Protein AF-0000000077148070 (afdb_homodimer)

pLDDT: mean 95.75, std 4.53, range [65.75, 98.94]

Foldseek 3Di:
DKKKFKFKFWLFADAQFAFPAADAPGRQHAEPDTWIKMKMWIDDPHAIAIEIEGLHLFFALVLLLLLLVLLCVLLVHDSLRYKYFYLNARQAGDCDDDPPSNVVSSVVNSVRNSVRSVNRSVGMAFKWKWKDKDFFDFKFFQFDADPVGATEGHGDRPDDDPRMKMKMWMAGPVVRATAEMEIEGAARQPQDDRVDSHRDSFLQRLLQVVQCVVRVYGYGYGYFQHLRIHTPHHDDPVSSVVSSCRNNVVVVVGVVVIDIDGWDDWDKGKDKDKWKFQWLDDLVVLVVLQVVLCVPPVDHQVLLNVVSVVCVVVVNTIDIDIKMWMWTDTPQAIEIETQEREHNVLQVVLCVVVVGSRYTYHHSMSGHQAYAYALVNCSNDYCRARPTLSRCCSPRVSSGGTDNCVSVVSSVVVVVVCVVSVD/DKKKFKFKFWLFADAQFAFPAADAPGRQHAEPDTWIKMKMWIDDPHAIAIEIEGLHLFFALVLLLLLLVLLCVLLVHDSLRYKYFYLNARQAGDQDDDPPSNVVSSVVNSVRNSVRSVNRSVGMAFKWKWKWKDFFDFKFFQFDADPVGATEGHGDRPDDAPRMKMKMWMAGPVVRATAEMEIEGAARQPQDDRVDSHRDSFLQRLLQVVQCVVRVYGYGYGYFQHLRIHTPHHDDPVSSVVSSCRNNVVVVVGVVVIDIDGWDDWDKGKDKDKWKFQWLDDLVVLVVLQVVLCVPPVDHQVLLNVVSVVCVVVVNTIDIDIKMWMWTDTPQAIEIETQEREHNVLQVLLCVVVVGSRYTYHHSMSGHQAYAYALVNCSNDYCRARNTLSRCCSPRVSSGGTDNCVSVVSSVVVVVVCVVSVD

Structure (mmCIF, N/CA/C/O backbone):
data_AF-0000000077148070-model_v1
#
loop_
_entity.id
_entity.type
_entity.pdbx_description
1 polymer 'Neutral/alkaline non-lysosomal ceramidase N-terminal domain-containing protein'
#
loop_
_atom_site.group_PDB
_atom_site.id
_atom_site.type_symbol
_atom_site.label_atom_id
_atom_site.label_alt_id
_atom_site.label_comp_id
_atom_site.label_asym_id
_atom_site.label_entity_id
_atom_site.label_seq_id
_atom_site.pdbx_PDB_ins_code
_atom_site.Cartn_x
_atom_site.Cartn_y
_atom_site.Cartn_z
_atom_site.occupancy
_atom_site.B_iso_or_equiv
_atom_site.auth_seq_id
_atom_site.auth_comp_id
_atom_site.auth_asym_id
_atom_site.auth_atom_id
_atom_site.pdbx_PDB_model_num
ATOM 1 N N . MET A 1 1 ? -26.312 -20.531 0.513 1 90.06 1 MET A N 1
ATOM 2 C CA . MET A 1 1 ? -25.516 -19.656 1.367 1 90.06 1 MET A CA 1
ATOM 3 C C . MET A 1 1 ? -24.047 -19.656 0.928 1 90.06 1 MET A C 1
ATOM 5 O O . MET A 1 1 ? -23.547 -20.656 0.43 1 90.06 1 MET A O 1
ATOM 9 N N . SER A 1 2 ? -23.406 -18.531 0.915 1 96.06 2 SER A N 1
ATOM 10 C CA . SER A 1 2 ? -22.016 -18.344 0.545 1 96.06 2 SER A CA 1
ATOM 11 C C . SER A 1 2 ? -21.094 -18.516 1.754 1 96.06 2 SER A C 1
ATOM 13 O O . SER A 1 2 ? -21.219 -17.781 2.736 1 96.06 2 SER A O 1
ATOM 15 N N . LYS A 1 3 ? -20.234 -19.484 1.718 1 98 3 LYS A N 1
ATOM 16 C CA . LYS A 1 3 ? -19.328 -19.719 2.832 1 98 3 LYS A CA 1
ATOM 17 C C . LYS A 1 3 ? -17.891 -19.844 2.344 1 98 3 LYS A C 1
ATOM 19 O O . LYS A 1 3 ? -17.641 -20.188 1.182 1 98 3 LYS A O 1
ATOM 24 N N . VAL A 1 4 ? -16.984 -19.578 3.234 1 98.69 4 VAL A N 1
ATOM 25 C CA . VAL A 1 4 ? -15.562 -19.797 2.975 1 98.69 4 VAL A CA 1
ATOM 26 C C . VAL A 1 4 ? -14.875 -20.297 4.242 1 98.69 4 VAL A C 1
ATOM 28 O O . VAL A 1 4 ? -15.266 -19.938 5.355 1 98.69 4 VAL A O 1
ATOM 31 N N . GLY A 1 5 ? -14.039 -21.219 4.098 1 98.69 5 GLY A N 1
ATOM 32 C CA . GLY A 1 5 ? -13.102 -21.656 5.125 1 98.69 5 GLY A CA 1
ATOM 33 C C . GLY A 1 5 ? -11.656 -21.578 4.68 1 98.69 5 GLY A C 1
ATOM 34 O O . GLY A 1 5 ? -11.336 -21.891 3.527 1 98.69 5 GLY A O 1
ATOM 35 N N . ILE A 1 6 ? -10.844 -21.125 5.582 1 98.81 6 ILE A N 1
ATOM 36 C CA . ILE A 1 6 ? -9.445 -20.906 5.219 1 98.81 6 ILE A CA 1
ATOM 37 C C . ILE A 1 6 ? -8.531 -21.5 6.289 1 98.81 6 ILE A C 1
ATOM 39 O O . ILE A 1 6 ? -8.828 -21.422 7.48 1 98.81 6 ILE A O 1
ATOM 43 N N . CYS A 1 7 ? -7.477 -22.078 5.863 1 98.81 7 CYS A N 1
ATOM 44 C CA . CYS A 1 7 ? -6.469 -22.609 6.777 1 98.81 7 CYS A CA 1
ATOM 45 C C . CYS A 1 7 ? -5.066 -22.422 6.207 1 98.81 7 CYS A C 1
ATOM 47 O O . CYS A 1 7 ? -4.816 -22.766 5.051 1 98.81 7 CYS A O 1
ATOM 49 N N . LYS A 1 8 ? -4.25 -21.844 6.938 1 98.5 8 LYS A N 1
ATOM 50 C CA . LYS A 1 8 ? -2.832 -21.672 6.629 1 98.5 8 LYS A CA 1
ATOM 51 C C . LYS A 1 8 ? -1.978 -22.656 7.41 1 98.5 8 LYS A C 1
ATOM 53 O O . LYS A 1 8 ? -2.064 -22.734 8.641 1 98.5 8 LYS A O 1
ATOM 58 N N . VAL A 1 9 ? -1.118 -23.422 6.66 1 98.69 9 VAL A N 1
ATOM 59 C CA . VAL A 1 9 ? -0.33 -24.453 7.316 1 98.69 9 VAL A CA 1
ATOM 60 C C . VAL A 1 9 ? 1.155 -24.219 7.047 1 98.69 9 VAL A C 1
ATOM 62 O O . VAL A 1 9 ? 1.536 -23.812 5.945 1 98.69 9 VAL A O 1
ATOM 65 N N . ASP A 1 10 ? 1.962 -24.5 8.039 1 98.31 10 ASP A N 1
ATOM 66 C CA . ASP A 1 10 ? 3.414 -24.406 7.918 1 98.31 10 ASP A CA 1
ATOM 67 C C . ASP A 1 10 ? 3.984 -25.594 7.145 1 98.31 10 ASP A C 1
ATOM 69 O O . ASP A 1 10 ? 3.701 -26.75 7.473 1 98.31 10 ASP A O 1
ATOM 73 N N . ILE A 1 11 ? 4.719 -25.344 6.105 1 98.5 11 ILE A N 1
ATOM 74 C CA . ILE A 1 11 ? 5.344 -26.422 5.336 1 98.5 11 ILE A CA 1
ATOM 75 C C . ILE A 1 11 ? 6.852 -26.188 5.258 1 98.5 11 ILE A C 1
ATOM 77 O O . ILE A 1 11 ? 7.488 -26.547 4.27 1 98.5 11 ILE A O 1
ATOM 81 N N . THR A 1 12 ? 7.418 -25.531 6.195 1 98.06 12 THR A N 1
ATOM 82 C CA . THR A 1 12 ? 8.844 -25.219 6.254 1 98.06 12 THR A CA 1
ATOM 83 C C . THR A 1 12 ? 9.68 -26.5 6.258 1 98.06 12 THR A C 1
ATOM 85 O O . THR A 1 12 ? 9.414 -27.422 7.031 1 98.06 12 THR A O 1
ATOM 88 N N . PRO A 1 13 ? 10.617 -26.641 5.402 1 96.62 13 PRO A N 1
ATOM 89 C CA . PRO A 1 13 ? 11.43 -27.859 5.289 1 96.62 13 PRO A CA 1
ATOM 90 C C . PRO A 1 13 ? 12.5 -27.953 6.371 1 96.62 13 PRO A C 1
ATOM 92 O O . PRO A 1 13 ? 12.781 -26.969 7.059 1 96.62 13 PRO A O 1
ATOM 95 N N . PRO A 1 14 ? 12.992 -29.141 6.539 1 92.81 14 PRO A N 1
ATOM 96 C CA . PRO A 1 14 ? 14.148 -29.266 7.43 1 92.81 14 PRO A CA 1
ATOM 97 C C . PRO A 1 14 ? 15.414 -28.641 6.836 1 92.81 14 PRO A C 1
ATOM 99 O O . PRO A 1 14 ? 15.547 -28.547 5.613 1 92.81 14 PRO A O 1
ATOM 102 N N . VAL A 1 15 ? 16.312 -28.312 7.664 1 91.62 15 VAL A N 1
ATOM 103 C CA . VAL A 1 15 ? 17.609 -27.781 7.227 1 91.62 15 VAL A CA 1
ATOM 104 C C . VAL A 1 15 ? 18.391 -28.859 6.48 1 91.62 15 VAL A C 1
ATOM 106 O O . VAL A 1 15 ? 18.297 -30.047 6.82 1 91.62 15 VAL A O 1
ATOM 109 N N . GLY A 1 16 ? 19.109 -28.438 5.488 1 90.81 16 GLY A N 1
ATOM 110 C CA . GLY A 1 16 ? 19.953 -29.359 4.758 1 90.81 16 GLY A CA 1
ATOM 111 C C . GLY A 1 16 ? 19.359 -29.812 3.438 1 90.81 16 GLY A C 1
ATOM 112 O O . GLY A 1 16 ? 20.062 -30.328 2.57 1 90.81 16 GLY A O 1
ATOM 113 N N . ILE A 1 17 ? 18.062 -29.594 3.281 1 93.44 17 ILE A N 1
ATOM 114 C CA . ILE A 1 17 ? 17.422 -29.984 2.029 1 93.44 17 ILE A CA 1
ATOM 115 C C . ILE A 1 17 ? 17.875 -29.047 0.911 1 93.44 17 ILE A C 1
ATOM 117 O O . ILE A 1 17 ? 18.172 -27.875 1.155 1 93.44 17 ILE A O 1
ATOM 121 N N . ASP A 1 18 ? 17.938 -29.531 -0.267 1 91.69 18 ASP A N 1
ATOM 122 C CA . ASP A 1 18 ? 18.422 -28.75 -1.406 1 91.69 18 ASP A CA 1
ATOM 123 C C . ASP A 1 18 ? 17.344 -27.766 -1.88 1 91.69 18 ASP A C 1
ATOM 125 O O . ASP A 1 18 ? 16.156 -27.984 -1.68 1 91.69 18 ASP A O 1
ATOM 129 N N . PHE A 1 19 ? 17.922 -26.688 -2.492 1 90.31 19 PHE A N 1
ATOM 130 C CA . PHE A 1 19 ? 17.031 -25.781 -3.195 1 90.31 19 PHE A CA 1
ATOM 131 C C . PHE A 1 19 ? 16.578 -26.391 -4.523 1 90.31 19 PHE A C 1
ATOM 133 O O . PHE A 1 19 ? 17.266 -27.234 -5.086 1 90.31 19 PHE A O 1
ATOM 140 N N . VAL A 1 20 ? 15.508 -25.969 -4.996 1 82.19 20 VAL A N 1
ATOM 141 C CA . VAL A 1 20 ? 15.07 -26.359 -6.324 1 82.19 20 VAL A CA 1
ATOM 142 C C . VAL A 1 20 ? 15.453 -25.297 -7.348 1 82.19 20 VAL A C 1
ATOM 144 O O . VAL A 1 20 ? 15.734 -25.609 -8.508 1 82.19 20 VAL A O 1
ATOM 147 N N . GLY A 1 21 ? 15.453 -24 -6.941 1 78.38 21 GLY A N 1
ATOM 148 C CA . GLY A 1 21 ? 15.789 -22.938 -7.863 1 78.38 21 GLY A CA 1
ATOM 149 C C . GLY A 1 21 ? 17.25 -22.547 -7.832 1 78.38 21 GLY A C 1
ATOM 150 O O . GLY A 1 21 ? 17.844 -22.438 -6.758 1 78.38 21 GLY A O 1
ATOM 151 N N . TYR A 1 22 ? 17.859 -22.422 -8.984 1 77.38 22 TYR A N 1
ATOM 152 C CA . TYR A 1 22 ? 19.266 -22.031 -9.141 1 77.38 22 TYR A CA 1
ATOM 153 C C . TYR A 1 22 ? 20.188 -23.094 -8.539 1 77.38 22 TYR A C 1
ATOM 155 O O . TYR A 1 22 ? 19.797 -23.812 -7.617 1 77.38 22 TYR A O 1
ATOM 163 N N . HIS A 1 23 ? 21.25 -23.25 -9.094 1 76.31 23 HIS A N 1
ATOM 164 C CA . HIS A 1 23 ? 22.266 -24.078 -8.461 1 76.31 23 HIS A CA 1
ATOM 165 C C . HIS A 1 23 ? 22.891 -23.375 -7.266 1 76.31 23 HIS A C 1
ATOM 167 O O . HIS A 1 23 ? 23.375 -22.25 -7.391 1 76.31 23 HIS A O 1
ATOM 173 N N . ARG A 1 24 ? 22.734 -24.031 -6.117 1 82.56 24 ARG A N 1
ATOM 174 C CA . ARG A 1 24 ? 23.359 -23.531 -4.891 1 82.56 24 ARG A CA 1
ATOM 175 C C . ARG A 1 24 ? 24.266 -24.594 -4.285 1 82.56 24 ARG A C 1
ATOM 177 O O . ARG A 1 24 ? 23.906 -25.781 -4.223 1 82.56 24 ARG A O 1
ATOM 184 N N . GLU A 1 25 ? 25.406 -24.125 -3.951 1 79.44 25 GLU A N 1
ATOM 185 C CA . GLU A 1 25 ? 26.406 -25.062 -3.441 1 79.44 25 GLU A CA 1
ATOM 186 C C . GLU A 1 25 ? 25.938 -25.734 -2.156 1 79.44 25 GLU A C 1
ATOM 188 O O . GLU A 1 25 ? 26.172 -26.922 -1.952 1 79.44 25 GLU A O 1
ATOM 193 N N . THR A 1 26 ? 25.297 -24.875 -1.385 1 84.94 26 THR A N 1
ATOM 194 C CA . THR A 1 26 ? 24.828 -25.406 -0.109 1 84.94 26 THR A CA 1
ATOM 195 C C . THR A 1 26 ? 23.297 -25.484 -0.089 1 84.94 26 THR A C 1
ATOM 197 O O . THR A 1 26 ? 22.625 -24.688 -0.745 1 84.94 26 THR A O 1
ATOM 200 N N . GLY A 1 27 ? 22.734 -26.531 0.436 1 87.69 27 GLY A N 1
ATOM 201 C CA . GLY A 1 27 ? 21.297 -26.609 0.626 1 87.69 27 GLY A CA 1
ATOM 202 C C . GLY A 1 27 ? 20.766 -25.516 1.533 1 87.69 27 GLY A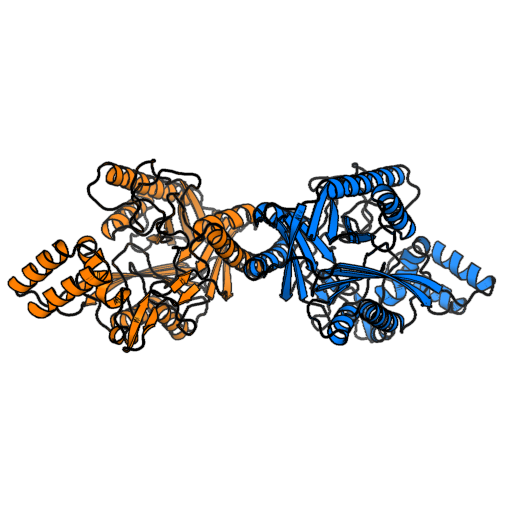 C 1
ATOM 203 O O . GLY A 1 27 ? 21.438 -24.516 1.791 1 87.69 27 GLY A O 1
ATOM 204 N N . ILE A 1 28 ? 19.562 -25.562 1.879 1 91.12 28 ILE A N 1
ATOM 205 C CA . ILE A 1 28 ? 18.922 -24.609 2.77 1 91.12 28 ILE A CA 1
ATOM 206 C C . ILE A 1 28 ? 19.516 -24.719 4.168 1 91.12 28 ILE A C 1
ATOM 208 O O . ILE A 1 28 ? 19.375 -25.734 4.84 1 91.12 28 ILE A O 1
ATOM 212 N N . ASN A 1 29 ? 20.219 -23.688 4.52 1 88.81 29 ASN A N 1
ATOM 213 C CA . ASN A 1 29 ? 20.922 -23.719 5.801 1 88.81 29 ASN A CA 1
ATOM 214 C C . ASN A 1 29 ? 20.438 -22.609 6.73 1 88.81 29 ASN A C 1
ATOM 216 O O . ASN A 1 29 ? 20.875 -22.531 7.879 1 88.81 29 ASN A O 1
ATOM 220 N N . ASN A 1 30 ? 19.594 -21.797 6.258 1 87.25 30 ASN A N 1
ATOM 221 C CA . ASN A 1 30 ? 19.016 -20.688 7.02 1 87.25 30 ASN A CA 1
ATOM 222 C C . ASN A 1 30 ? 17.5 -20.594 6.832 1 87.25 30 ASN A C 1
ATOM 224 O O . ASN A 1 30 ? 17.031 -20.344 5.727 1 87.25 30 ASN A O 1
ATOM 228 N N . VAL A 1 31 ? 16.781 -20.797 7.918 1 88.38 31 VAL A N 1
ATOM 229 C CA . VAL A 1 31 ? 15.32 -20.781 7.891 1 88.38 31 VAL A CA 1
ATOM 230 C C . VAL A 1 31 ? 14.812 -19.609 8.727 1 88.38 31 VAL A C 1
ATOM 232 O O . VAL A 1 31 ? 14.258 -19.812 9.812 1 88.38 31 VAL A O 1
ATOM 235 N N . GLU A 1 32 ? 15.031 -18.438 8.258 1 86.44 32 GLU A N 1
ATOM 236 C CA . GLU A 1 32 ? 14.531 -17.25 8.945 1 86.44 32 GLU A CA 1
ATOM 237 C C . GLU A 1 32 ? 13.094 -16.938 8.531 1 86.44 32 GLU A C 1
ATOM 239 O O . GLU A 1 32 ? 12.344 -16.344 9.305 1 86.44 32 GLU A O 1
ATOM 244 N N . GLU A 1 33 ? 12.789 -17.344 7.379 1 93.25 33 GLU A N 1
ATOM 245 C CA . GLU A 1 33 ? 11.438 -17.188 6.852 1 93.25 33 GLU A CA 1
ATOM 246 C C . GLU A 1 33 ? 10.742 -18.547 6.723 1 93.25 33 GLU A C 1
ATOM 248 O O . GLU A 1 33 ? 11.359 -19.516 6.289 1 93.25 33 GLU A O 1
ATOM 253 N N . ARG A 1 34 ? 9.57 -18.594 7.199 1 96.69 34 ARG A N 1
ATOM 254 C CA . ARG A 1 34 ? 8.781 -19.812 7.008 1 96.69 34 ARG A CA 1
ATOM 255 C C . ARG A 1 34 ? 7.973 -19.734 5.715 1 96.69 34 ARG A C 1
ATOM 257 O O . ARG A 1 34 ? 7.703 -18.656 5.203 1 96.69 34 ARG A O 1
ATOM 264 N N . ILE A 1 35 ? 7.691 -20.875 5.168 1 98.25 35 ILE A N 1
ATOM 265 C CA . ILE A 1 35 ? 6.855 -20.938 3.973 1 98.25 35 ILE A CA 1
ATOM 266 C C . ILE A 1 35 ? 5.582 -21.734 4.277 1 98.25 35 ILE A C 1
ATOM 268 O O . ILE A 1 35 ? 5.523 -22.469 5.262 1 98.25 35 ILE A O 1
ATOM 272 N N . TYR A 1 36 ? 4.543 -21.562 3.475 1 98.75 36 TYR A N 1
ATOM 273 C CA . TYR A 1 36 ? 3.221 -22.016 3.896 1 98.75 36 TYR A CA 1
ATOM 274 C C . TYR A 1 36 ? 2.447 -22.609 2.725 1 98.75 36 TYR A C 1
ATOM 276 O O . TYR A 1 36 ? 2.742 -22.312 1.565 1 98.75 36 TYR A O 1
ATOM 284 N N . GLY A 1 37 ? 1.579 -23.516 3.012 1 98.81 37 GLY A N 1
ATOM 285 C CA . GLY A 1 37 ? 0.402 -23.828 2.217 1 98.81 37 GLY A CA 1
ATOM 286 C C . GLY A 1 37 ? -0.868 -23.203 2.762 1 98.81 37 GLY A C 1
ATOM 287 O O . GLY A 1 37 ? -1.108 -23.219 3.971 1 98.81 37 GLY A O 1
ATOM 288 N N . THR A 1 38 ? -1.588 -22.547 1.959 1 98.94 38 THR A N 1
ATOM 289 C CA . THR A 1 38 ? -2.844 -21.938 2.377 1 98.94 38 THR A CA 1
ATOM 290 C C . THR A 1 38 ? -4.008 -22.469 1.552 1 98.94 38 THR A C 1
ATOM 292 O O . THR A 1 38 ? -3.947 -22.5 0.32 1 98.94 38 THR A O 1
ATOM 295 N N . VAL A 1 39 ? -5.039 -22.875 2.26 1 98.94 39 VAL A N 1
ATOM 296 C CA . VAL A 1 39 ? -6.18 -23.5 1.604 1 98.94 39 VAL A CA 1
ATOM 297 C C . VAL A 1 39 ? -7.426 -22.641 1.788 1 98.94 39 VAL A C 1
ATOM 299 O O . VAL A 1 39 ? -7.719 -22.188 2.9 1 98.94 39 VAL A O 1
ATOM 302 N N . PHE A 1 40 ? -8.109 -22.344 0.721 1 98.88 40 PHE A N 1
ATOM 303 C CA . PHE A 1 40 ? -9.438 -21.75 0.714 1 98.88 40 PHE A CA 1
ATOM 304 C C . PHE A 1 40 ? -10.484 -22.766 0.262 1 98.88 40 PHE A C 1
ATOM 306 O O . PHE A 1 40 ? -10.367 -23.344 -0.825 1 98.88 40 PHE A O 1
ATOM 313 N N . VAL A 1 41 ? -11.445 -23.016 1.074 1 98.81 41 VAL A N 1
ATOM 314 C CA . VAL A 1 41 ? -12.617 -23.797 0.679 1 98.81 41 VAL A CA 1
ATOM 315 C C . VAL A 1 41 ? -13.82 -22.875 0.521 1 98.81 41 VAL A C 1
ATOM 317 O O . VAL A 1 41 ? -14.219 -22.188 1.47 1 98.81 41 VAL A O 1
ATOM 320 N N . PHE A 1 42 ? -14.336 -22.781 -0.702 1 98.69 42 PHE A N 1
ATOM 321 C CA . PHE A 1 42 ? -15.539 -22.016 -0.983 1 98.69 42 PHE A CA 1
ATOM 322 C C . PHE A 1 42 ? -16.766 -22.938 -1.087 1 98.69 42 PHE A C 1
ATOM 324 O O . PHE A 1 42 ? -16.672 -24.031 -1.642 1 98.69 42 PHE A O 1
ATOM 331 N N . GLU A 1 43 ? -17.812 -22.469 -0.616 1 97.81 43 GLU A N 1
ATOM 332 C CA . GLU A 1 43 ? -19.062 -23.219 -0.712 1 97.81 43 GLU A CA 1
ATOM 333 C C . GLU A 1 43 ? -20.234 -22.297 -1.055 1 97.81 43 GLU A C 1
ATOM 335 O O . GLU A 1 43 ? -20.391 -21.25 -0.444 1 97.81 43 GLU A O 1
ATOM 340 N N . LYS A 1 44 ? -20.875 -22.578 -2.023 1 96.69 44 LYS A N 1
ATOM 341 C CA . LYS A 1 44 ? -22.156 -21.969 -2.383 1 96.69 44 LYS A CA 1
ATOM 342 C C . LYS A 1 44 ? -23.266 -23.016 -2.498 1 96.69 44 LYS A C 1
ATOM 344 O O . LYS A 1 44 ? -23.281 -23.797 -3.449 1 96.69 44 LYS A O 1
ATOM 349 N N . ASP A 1 45 ? -24.141 -22.938 -1.515 1 90.06 45 ASP A N 1
ATOM 350 C CA . ASP A 1 45 ? -25.172 -23.953 -1.4 1 90.06 45 ASP A CA 1
ATOM 351 C C . ASP A 1 45 ? -24.562 -25.359 -1.338 1 90.06 45 ASP A C 1
ATOM 353 O O . ASP A 1 45 ? -23.828 -25.672 -0.401 1 90.06 45 ASP A O 1
ATOM 357 N N . GLU A 1 46 ? -24.562 -26.188 -2.428 1 86.31 46 GLU A N 1
ATOM 358 C CA . GLU A 1 46 ? -24.031 -27.547 -2.357 1 86.31 46 GLU A CA 1
ATOM 359 C C . GLU A 1 46 ? -22.75 -27.672 -3.17 1 86.31 46 GLU A C 1
ATOM 361 O O . GLU A 1 46 ? -22.094 -28.719 -3.121 1 86.31 46 GLU A O 1
ATOM 366 N N . MET A 1 47 ? -22.5 -26.609 -3.738 1 92.25 47 MET A N 1
ATOM 367 C CA . MET A 1 47 ? -21.297 -26.641 -4.566 1 92.25 47 MET A CA 1
ATOM 368 C C . MET A 1 47 ? -20.062 -26.188 -3.771 1 92.25 47 MET A C 1
ATOM 370 O O . MET A 1 47 ? -20.109 -25.156 -3.102 1 92.25 47 MET A O 1
ATOM 374 N N . LYS A 1 48 ? -19 -27.047 -3.768 1 95.5 48 LYS A N 1
ATOM 375 C CA . LYS A 1 48 ? -17.75 -26.719 -3.068 1 95.5 48 LYS A CA 1
ATOM 376 C C . LYS A 1 48 ? -16.578 -26.703 -4.031 1 95.5 48 LYS A C 1
ATOM 378 O O . LYS A 1 48 ? -16.516 -27.516 -4.961 1 95.5 48 LYS A O 1
ATOM 383 N N . THR A 1 49 ? -15.734 -25.812 -3.885 1 97.81 49 THR A N 1
ATOM 384 C CA . THR A 1 49 ? -14.453 -25.812 -4.59 1 97.81 49 THR A CA 1
ATOM 385 C C . THR A 1 49 ? -13.305 -25.5 -3.631 1 97.81 49 THR A C 1
ATOM 387 O O . THR A 1 49 ? -13.492 -24.797 -2.639 1 97.81 49 THR A O 1
ATOM 390 N N . VAL A 1 50 ? -12.133 -26.078 -3.865 1 98.81 50 VAL A N 1
ATOM 391 C CA . VAL A 1 50 ? -10.953 -25.922 -3.021 1 98.81 50 VAL A CA 1
ATOM 392 C C . VAL A 1 50 ? -9.844 -25.234 -3.814 1 98.81 50 VAL A C 1
ATOM 394 O O . VAL A 1 50 ? -9.539 -25.625 -4.941 1 98.81 50 VAL A O 1
ATOM 397 N N . PHE A 1 51 ? -9.312 -24.172 -3.307 1 98.88 51 PHE A N 1
ATOM 398 C CA . PHE A 1 51 ? -8.203 -23.422 -3.885 1 98.88 51 PHE A CA 1
ATOM 399 C C . PHE A 1 51 ? -6.992 -23.438 -2.959 1 98.88 51 PHE A C 1
ATOM 401 O O . PHE A 1 51 ? -7.039 -22.891 -1.854 1 98.88 51 PHE A O 1
ATOM 408 N N . ILE A 1 52 ? -5.891 -24.031 -3.395 1 98.94 52 ILE A N 1
ATOM 409 C CA . ILE A 1 52 ? -4.727 -24.25 -2.549 1 98.94 52 ILE A CA 1
ATOM 410 C C . ILE A 1 52 ? -3.52 -23.516 -3.129 1 98.94 52 ILE A C 1
ATOM 412 O O . ILE A 1 52 ? -3.219 -23.641 -4.32 1 98.94 52 ILE A O 1
ATOM 416 N N . SER A 1 53 ? -2.879 -22.719 -2.352 1 98.94 53 SER A N 1
ATOM 417 C CA . SER A 1 53 ? -1.621 -22.062 -2.713 1 98.94 53 SER A CA 1
ATOM 418 C C . SER A 1 53 ? -0.453 -22.641 -1.924 1 98.94 53 SER A C 1
ATOM 420 O O . SER A 1 53 ? -0.528 -22.781 -0.7 1 98.94 53 SER A O 1
ATOM 422 N N . ILE A 1 54 ? 0.626 -22.984 -2.555 1 98.88 54 ILE A N 1
ATOM 423 C CA . ILE A 1 54 ? 1.782 -23.594 -1.904 1 98.88 54 ILE A CA 1
ATOM 424 C C . ILE A 1 54 ? 3.041 -22.797 -2.242 1 98.88 54 ILE A C 1
ATOM 426 O O . ILE A 1 54 ? 3.314 -22.516 -3.412 1 98.88 54 ILE A O 1
ATOM 430 N N . ASP A 1 55 ? 3.816 -22.438 -1.229 1 98.44 55 ASP A N 1
ATOM 431 C CA . ASP A 1 55 ? 5.105 -21.781 -1.426 1 98.44 55 ASP A CA 1
ATOM 432 C C . ASP A 1 55 ? 6.164 -22.781 -1.888 1 98.44 55 ASP A C 1
ATOM 434 O O . ASP A 1 55 ? 6.926 -23.312 -1.073 1 98.44 55 ASP A O 1
ATOM 438 N N . ASN A 1 56 ? 6.242 -22.875 -3.135 1 98.06 56 ASN A N 1
ATOM 439 C CA . ASN A 1 56 ? 7.223 -23.719 -3.82 1 98.06 56 ASN A CA 1
ATOM 440 C C . ASN A 1 56 ? 7.375 -23.312 -5.285 1 98.06 56 ASN A C 1
ATOM 442 O O . ASN A 1 56 ? 6.566 -22.562 -5.812 1 98.06 56 ASN A O 1
ATOM 446 N N . ILE A 1 57 ? 8.422 -23.766 -5.875 1 96.44 57 ILE A N 1
ATOM 447 C CA . ILE A 1 57 ? 8.672 -23.453 -7.281 1 96.44 57 ILE A CA 1
ATOM 448 C C . ILE A 1 57 ? 7.609 -24.125 -8.148 1 96.44 57 ILE A C 1
ATOM 450 O O . ILE A 1 57 ? 7.227 -23.594 -9.195 1 96.44 57 ILE A O 1
ATOM 454 N N . GLY A 1 58 ? 7.176 -25.219 -7.848 1 95.88 58 GLY A N 1
ATOM 455 C CA . GLY A 1 58 ? 6.262 -26.125 -8.531 1 95.88 58 GLY A CA 1
ATOM 456 C C . GLY A 1 58 ? 6.562 -27.578 -8.273 1 95.88 58 GLY A C 1
ATOM 457 O O . GLY A 1 58 ? 7.723 -27.969 -8.148 1 95.88 58 GLY A O 1
ATOM 458 N N . MET A 1 59 ? 5.531 -28.391 -8.156 1 96.75 59 MET A N 1
ATOM 459 C CA . MET A 1 59 ? 5.676 -29.844 -8.07 1 96.75 59 MET A CA 1
ATOM 460 C C . MET A 1 59 ? 5.199 -30.516 -9.352 1 96.75 59 MET A C 1
ATOM 462 O O . MET A 1 59 ? 4.426 -29.938 -10.117 1 96.75 59 MET A O 1
ATOM 466 N N . LEU A 1 60 ? 5.652 -31.703 -9.547 1 96.62 60 LEU A N 1
ATOM 467 C CA . LEU A 1 60 ? 5.242 -32.438 -10.734 1 96.62 60 LEU A CA 1
ATOM 468 C C . LEU A 1 60 ? 3.734 -32.656 -10.742 1 96.62 60 LEU A C 1
ATOM 470 O O . LEU A 1 60 ? 3.092 -32.625 -9.688 1 96.62 60 LEU A O 1
ATOM 474 N N . VAL A 1 61 ? 3.164 -32.875 -11.938 1 97.62 61 VAL A N 1
ATOM 475 C CA . VAL A 1 61 ? 1.732 -33.094 -12.102 1 97.62 61 VAL A CA 1
ATOM 476 C C . VAL A 1 61 ? 1.294 -34.281 -11.234 1 97.62 61 VAL A C 1
ATOM 478 O O . VAL A 1 61 ? 0.274 -34.188 -10.547 1 97.62 61 VAL A O 1
ATOM 481 N N . GLU A 1 62 ? 2.08 -35.312 -11.188 1 96.12 62 GLU A N 1
ATOM 482 C CA . GLU A 1 62 ? 1.738 -36.531 -10.438 1 96.12 62 GLU A CA 1
ATOM 483 C C . GLU A 1 62 ? 1.68 -36.25 -8.938 1 96.12 62 GLU A C 1
ATOM 485 O O . GLU A 1 62 ? 0.789 -36.75 -8.25 1 96.12 62 GLU A O 1
ATOM 490 N N . ASP A 1 63 ? 2.664 -35.469 -8.492 1 96.56 63 ASP A N 1
ATOM 491 C CA . ASP A 1 63 ? 2.691 -35.125 -7.07 1 96.56 63 ASP A CA 1
ATOM 492 C C . ASP A 1 63 ? 1.521 -34.219 -6.707 1 96.56 63 ASP A C 1
ATOM 494 O O . ASP A 1 63 ? 0.934 -34.344 -5.629 1 96.56 63 ASP A O 1
ATOM 498 N N . THR A 1 64 ? 1.213 -33.281 -7.551 1 98.38 64 THR A N 1
ATOM 499 C CA . THR A 1 64 ? 0.09 -32.375 -7.316 1 98.38 64 THR A CA 1
ATOM 500 C C . THR A 1 64 ? -1.231 -33.156 -7.352 1 98.38 64 THR A C 1
ATOM 502 O O . THR A 1 64 ? -2.141 -32.875 -6.57 1 98.38 64 THR A O 1
ATOM 505 N N . ASN A 1 65 ? -1.322 -34.094 -8.305 1 98.31 65 ASN A N 1
ATOM 506 C CA . ASN A 1 65 ? -2.504 -34.969 -8.359 1 98.31 65 ASN A CA 1
ATOM 507 C C . ASN A 1 65 ? -2.709 -35.719 -7.051 1 98.31 65 ASN A C 1
ATOM 509 O O . ASN A 1 65 ? -3.844 -35.938 -6.629 1 98.31 65 ASN A O 1
ATOM 513 N N . MET A 1 66 ? -1.628 -36.125 -6.457 1 98.19 66 MET A N 1
ATOM 514 C CA . MET A 1 66 ? -1.732 -36.781 -5.172 1 98.19 66 MET A CA 1
ATOM 515 C C . MET A 1 66 ? -2.41 -35.906 -4.137 1 98.19 66 MET A C 1
ATOM 517 O O . MET A 1 66 ? -3.254 -36.375 -3.367 1 98.19 66 MET A O 1
ATOM 521 N N . ILE A 1 67 ? -2.041 -34.625 -4.078 1 98.69 67 ILE A N 1
ATOM 522 C CA . ILE A 1 67 ? -2.68 -33.688 -3.184 1 98.69 67 ILE A CA 1
ATOM 523 C C . ILE A 1 67 ? -4.168 -33.562 -3.512 1 98.69 67 ILE A C 1
ATOM 525 O O . ILE A 1 67 ? -5.016 -33.688 -2.623 1 98.69 67 ILE A O 1
ATOM 529 N N . ARG A 1 68 ? -4.453 -33.406 -4.766 1 98.81 68 ARG A N 1
ATOM 530 C CA . ARG A 1 68 ? -5.828 -33.188 -5.207 1 98.81 68 ARG A CA 1
ATOM 531 C C . ARG A 1 68 ? -6.684 -34.406 -4.934 1 98.81 68 ARG A C 1
ATOM 533 O O . ARG A 1 68 ? -7.832 -34.312 -4.504 1 98.81 68 ARG A O 1
ATOM 540 N N . GLU A 1 69 ? -6.137 -35.625 -5.164 1 98.75 69 GLU A N 1
ATOM 541 C CA . GLU A 1 69 ? -6.863 -36.844 -4.922 1 98.75 69 GLU A CA 1
ATOM 542 C C . GLU A 1 69 ? -7.18 -37.031 -3.438 1 98.75 69 GLU A C 1
ATOM 544 O O . GLU A 1 69 ? -8.305 -37.406 -3.076 1 98.75 69 GLU A O 1
ATOM 549 N N . ARG A 1 70 ? -6.223 -36.781 -2.666 1 98.75 70 ARG A N 1
ATOM 550 C CA . ARG A 1 70 ? -6.422 -36.938 -1.229 1 98.75 70 ARG A CA 1
ATOM 551 C C . ARG A 1 70 ? -7.406 -35.906 -0.69 1 98.75 70 ARG A C 1
ATOM 553 O O . ARG A 1 70 ? -8.25 -36.219 0.153 1 98.75 70 ARG A O 1
ATOM 560 N N . VAL A 1 71 ? -7.285 -34.656 -1.116 1 98.88 71 VAL A N 1
ATOM 561 C CA . VAL A 1 71 ? -8.227 -33.625 -0.712 1 98.88 71 VAL A CA 1
ATOM 562 C C . VAL A 1 71 ? -9.633 -34 -1.189 1 98.88 71 VAL A C 1
ATOM 564 O O . VAL A 1 71 ? -10.602 -33.875 -0.438 1 98.88 71 VAL A O 1
ATOM 567 N N . ALA A 1 72 ? -9.719 -34.406 -2.463 1 98.69 72 ALA A N 1
ATOM 568 C CA . ALA A 1 72 ? -11 -34.844 -3.033 1 98.69 72 ALA A CA 1
ATOM 569 C C . ALA A 1 72 ? -11.656 -35.906 -2.178 1 98.69 72 ALA A C 1
ATOM 571 O O . ALA A 1 72 ? -12.859 -35.844 -1.902 1 98.69 72 ALA A O 1
ATOM 572 N N . SER A 1 73 ? -10.898 -36.844 -1.812 1 98.44 73 SER A N 1
ATOM 573 C CA . SER A 1 73 ? -11.398 -37.969 -1.022 1 98.44 73 SER A CA 1
ATOM 574 C C . SER A 1 73 ? -11.844 -37.531 0.363 1 98.44 73 SER A C 1
ATOM 576 O O . SER A 1 73 ? -12.922 -37.906 0.827 1 98.44 73 SER A O 1
ATOM 578 N N . ARG A 1 74 ? -11.078 -36.688 1.01 1 98.12 74 ARG A N 1
ATOM 579 C CA . ARG A 1 74 ? -11.336 -36.281 2.395 1 98.12 74 ARG A CA 1
ATOM 580 C C . ARG A 1 74 ? -12.508 -35.312 2.486 1 98.12 74 ARG A C 1
ATOM 582 O O . ARG A 1 74 ? -13.234 -35.312 3.482 1 98.12 74 ARG A O 1
ATOM 589 N N . LEU A 1 75 ? -12.656 -34.5 1.499 1 97.94 75 LEU A N 1
ATOM 590 C CA . LEU A 1 75 ? -13.688 -33.469 1.563 1 97.94 75 LEU A CA 1
ATOM 591 C C . LEU A 1 75 ? -14.922 -33.875 0.764 1 97.94 75 LEU A C 1
ATOM 593 O O . LEU A 1 75 ? -15.945 -33.188 0.801 1 97.94 75 LEU A O 1
ATOM 597 N N . HIS A 1 76 ? -14.859 -34.969 0.015 1 96.56 76 HIS A N 1
ATOM 598 C CA . HIS A 1 76 ? -15.93 -35.438 -0.867 1 96.56 76 HIS A CA 1
ATOM 599 C C . HIS A 1 76 ? -16.281 -34.375 -1.91 1 96.56 76 HIS A C 1
ATOM 601 O O . HIS A 1 76 ? -17.453 -34 -2.076 1 96.56 76 HIS A O 1
ATOM 607 N N . VAL A 1 77 ? -15.25 -33.812 -2.482 1 97.12 77 VAL A N 1
ATOM 608 C CA . VAL A 1 77 ? -15.328 -32.875 -3.58 1 97.12 77 VAL A CA 1
ATOM 609 C C . VAL A 1 77 ? -14.688 -33.469 -4.832 1 97.12 77 VAL A C 1
ATOM 611 O O . VAL A 1 77 ? -13.672 -34.156 -4.746 1 97.12 77 VAL A O 1
ATOM 614 N N . PRO A 1 78 ? -15.305 -33.25 -6 1 97.38 78 PRO A N 1
ATOM 615 C CA . PRO A 1 78 ? -14.695 -33.781 -7.223 1 97.38 78 PRO A CA 1
ATOM 616 C C . PRO A 1 78 ? -13.266 -33.281 -7.426 1 97.38 78 PRO A C 1
ATOM 618 O O . PRO A 1 78 ? -12.961 -32.125 -7.145 1 97.38 78 PRO A O 1
ATOM 621 N N . PHE A 1 79 ? -12.43 -34.156 -7.922 1 98 79 PHE A N 1
ATOM 622 C CA . PHE A 1 79 ? -11.031 -33.875 -8.242 1 98 79 PHE A CA 1
ATOM 623 C C . PHE A 1 79 ? -10.898 -32.625 -9.094 1 98 79 PHE A C 1
ATOM 625 O O . PHE A 1 79 ? -10 -31.812 -8.859 1 98 79 PHE A O 1
ATOM 632 N N . GLU A 1 80 ? -11.828 -32.438 -10.047 1 97.06 80 GLU A N 1
ATOM 633 C CA . GLU A 1 80 ? -11.781 -31.359 -11.031 1 97.06 80 GLU A CA 1
ATOM 634 C C . GLU A 1 80 ? -12.109 -30 -10.398 1 97.06 80 GLU A C 1
ATOM 636 O O . GLU A 1 80 ? -11.898 -28.953 -11.016 1 97.06 80 GLU A O 1
ATOM 641 N N . ARG A 1 81 ? -12.484 -30 -9.117 1 98 81 ARG A N 1
ATOM 642 C CA . ARG A 1 81 ? -12.852 -28.75 -8.453 1 98 81 ARG A CA 1
ATOM 643 C C . ARG A 1 81 ? -11.805 -28.344 -7.426 1 98 81 ARG A C 1
ATOM 645 O O . ARG A 1 81 ? -12.062 -27.5 -6.57 1 98 81 ARG A O 1
ATOM 652 N N . ILE A 1 82 ? -10.68 -28.984 -7.484 1 98.75 82 ILE A N 1
ATOM 653 C CA . ILE A 1 82 ? -9.555 -28.656 -6.609 1 98.75 82 ILE A CA 1
ATOM 654 C C . ILE A 1 82 ? -8.445 -28.016 -7.422 1 98.75 82 ILE A C 1
ATOM 656 O O . ILE A 1 82 ? -7.945 -28.594 -8.391 1 98.75 82 ILE A O 1
ATOM 660 N N . THR A 1 83 ? -8.125 -26.781 -7.098 1 98.88 83 THR A N 1
ATOM 661 C CA . THR A 1 83 ? -7.062 -26.016 -7.734 1 98.88 83 THR A CA 1
ATOM 662 C C . THR A 1 83 ? -5.848 -25.906 -6.816 1 98.88 83 THR A C 1
ATOM 664 O O . THR A 1 83 ? -5.977 -25.531 -5.648 1 98.88 83 THR A O 1
ATOM 667 N N . VAL A 1 84 ? -4.703 -26.281 -7.301 1 98.94 84 VAL A N 1
ATOM 668 C CA . VAL A 1 84 ? -3.449 -26.094 -6.582 1 98.94 84 VAL A CA 1
ATOM 669 C C . VAL A 1 84 ? -2.535 -25.156 -7.371 1 98.94 84 VAL A C 1
ATOM 671 O O . VAL A 1 84 ? -2.215 -25.422 -8.531 1 98.94 84 VAL A O 1
ATOM 674 N N . VAL A 1 85 ? -2.156 -24.047 -6.777 1 98.88 85 VAL A N 1
ATOM 675 C CA . VAL A 1 85 ? -1.229 -23.109 -7.41 1 98.88 85 VAL A CA 1
ATOM 676 C C . VAL A 1 85 ? 0.047 -23 -6.578 1 98.88 85 VAL A C 1
ATOM 678 O O . VAL A 1 85 ? 0.021 -23.219 -5.363 1 98.88 85 VAL A O 1
ATOM 681 N N . TYR A 1 86 ? 1.101 -22.719 -7.199 1 98.75 86 TYR A N 1
ATOM 682 C CA . TYR A 1 86 ? 2.387 -22.5 -6.543 1 98.75 86 TYR A CA 1
ATOM 683 C C . TYR A 1 86 ? 2.85 -21.062 -6.688 1 98.75 86 TYR A C 1
ATOM 685 O O . TYR A 1 86 ? 2.668 -20.453 -7.742 1 98.75 86 TYR A O 1
ATOM 693 N N . THR A 1 87 ? 3.475 -20.531 -5.668 1 98.38 87 THR A N 1
ATOM 694 C CA . THR A 1 87 ? 3.979 -19.172 -5.742 1 98.38 87 THR A CA 1
ATOM 695 C C . THR A 1 87 ? 5.141 -19.078 -6.727 1 98.38 87 THR A C 1
ATOM 697 O O . THR A 1 87 ? 5.488 -17.984 -7.188 1 98.38 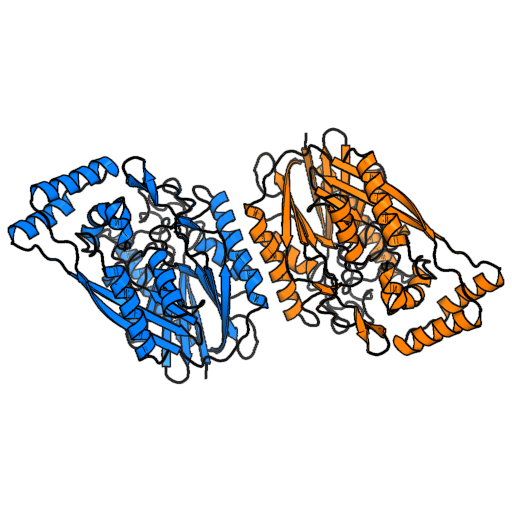87 THR A O 1
ATOM 700 N N . HIS A 1 88 ? 5.801 -20.219 -6.977 1 98.06 88 HIS A N 1
ATOM 701 C CA . HIS A 1 88 ? 6.914 -20.359 -7.906 1 98.06 88 HIS A CA 1
ATOM 702 C C . HIS A 1 88 ? 8.172 -19.703 -7.359 1 98.06 88 HIS A C 1
ATOM 704 O O . HIS A 1 88 ? 8.969 -19.156 -8.125 1 98.06 88 HIS A O 1
ATOM 710 N N . THR A 1 89 ? 8.414 -19.781 -6.098 1 97.56 89 THR A N 1
ATOM 711 C CA . THR A 1 89 ? 9.633 -19.234 -5.492 1 97.56 89 THR A CA 1
ATOM 712 C C . THR A 1 89 ? 10.844 -20.062 -5.895 1 97.56 89 THR A C 1
ATOM 714 O O . THR A 1 89 ? 10.797 -21.297 -5.879 1 97.56 89 THR A O 1
ATOM 717 N N . HIS A 1 90 ? 11.898 -19.406 -6.254 1 96 90 HIS A N 1
ATOM 718 C CA . HIS A 1 90 ? 13.156 -20.062 -6.59 1 96 90 HIS A CA 1
ATOM 719 C C . HIS A 1 90 ? 14.016 -20.281 -5.352 1 96 90 HIS A C 1
ATOM 721 O O . HIS A 1 90 ? 15.141 -20.781 -5.449 1 96 90 HIS A O 1
ATOM 727 N N . SER A 1 91 ? 13.5 -19.953 -4.207 1 95.62 91 SER A N 1
ATOM 728 C CA . SER A 1 91 ? 14.227 -20.094 -2.949 1 95.62 91 SER A CA 1
ATOM 729 C C . SER A 1 91 ? 13.539 -21.078 -2.021 1 95.62 91 SER A C 1
ATOM 731 O O . SER A 1 91 ? 13.609 -20.953 -0.798 1 95.62 91 SER A O 1
ATOM 733 N N . GLY A 1 92 ? 12.75 -21.969 -2.604 1 95.94 92 GLY A N 1
ATOM 734 C CA . GLY A 1 92 ? 12.086 -23.031 -1.864 1 95.94 92 GLY A CA 1
ATOM 735 C C . GLY A 1 92 ? 12.797 -24.359 -1.964 1 95.94 92 GLY A C 1
ATOM 736 O O . GLY A 1 92 ? 13.797 -24.484 -2.672 1 95.94 92 GLY A O 1
ATOM 737 N N . PRO A 1 93 ? 12.312 -25.328 -1.28 1 96 93 PRO A N 1
ATOM 738 C CA . PRO A 1 93 ? 12.969 -26.625 -1.217 1 96 93 PRO A CA 1
ATOM 739 C C . PRO A 1 93 ? 12.688 -27.484 -2.451 1 96 93 PRO A C 1
ATOM 741 O O . PRO A 1 93 ? 11.648 -27.328 -3.094 1 96 93 PRO A O 1
ATOM 744 N N . GLU A 1 94 ? 13.609 -28.391 -2.674 1 94.5 94 GLU A N 1
ATOM 745 C CA . GLU A 1 94 ? 13.438 -29.422 -3.699 1 94.5 94 GLU A CA 1
ATOM 746 C C . GLU A 1 94 ? 12.336 -30.406 -3.314 1 94.5 94 GLU A C 1
ATOM 748 O O . GLU A 1 94 ? 12.227 -30.797 -2.15 1 94.5 94 GLU A O 1
ATOM 753 N N . THR A 1 95 ? 11.523 -30.75 -4.27 1 95.31 95 THR A N 1
ATOM 754 C CA . THR A 1 95 ? 10.469 -31.719 -4.016 1 95.31 95 THR A CA 1
ATOM 755 C C . THR A 1 95 ? 10.508 -32.844 -5.043 1 95.31 95 THR A C 1
ATOM 757 O O . THR A 1 95 ? 9.594 -33.688 -5.098 1 95.31 95 THR A O 1
ATOM 760 N N . VAL A 1 96 ? 11.508 -32.875 -5.883 1 91.62 96 VAL A N 1
ATOM 761 C CA . VAL A 1 96 ? 11.633 -33.875 -6.918 1 91.62 96 VAL A CA 1
ATOM 762 C C . VAL A 1 96 ? 12.945 -34.656 -6.73 1 91.62 96 VAL A C 1
ATOM 764 O O . VAL A 1 96 ? 13.969 -34.062 -6.379 1 91.62 96 VAL A O 1
ATOM 767 N N . GLY A 1 97 ? 12.906 -35.938 -7.027 1 86.94 97 GLY A N 1
ATOM 768 C CA . GLY A 1 97 ? 14.102 -36.75 -6.922 1 86.94 97 GLY A CA 1
ATOM 769 C C . GLY A 1 97 ? 13.953 -37.906 -5.93 1 86.94 97 GLY A C 1
ATOM 770 O O . GLY A 1 97 ? 12.922 -38.031 -5.266 1 86.94 97 GLY A O 1
ATOM 771 N N . ASP A 1 98 ? 15.078 -38.625 -5.836 1 90.75 98 ASP A N 1
ATOM 772 C CA . ASP A 1 98 ? 15.008 -39.844 -5.059 1 90.75 98 ASP A CA 1
ATOM 773 C C . ASP A 1 98 ? 15.703 -39.688 -3.709 1 90.75 98 ASP A C 1
ATOM 775 O O . ASP A 1 98 ? 15.711 -40.625 -2.895 1 90.75 98 ASP A O 1
ATOM 779 N N . ASN A 1 99 ? 16.188 -38.531 -3.465 1 93 99 ASN A N 1
ATOM 780 C CA . ASN A 1 99 ? 16.781 -38.281 -2.156 1 93 99 ASN A CA 1
ATOM 781 C C . ASN A 1 99 ? 15.781 -38.5 -1.031 1 93 99 ASN A C 1
ATOM 783 O O . ASN A 1 99 ? 14.703 -37.906 -1.023 1 93 99 ASN A O 1
ATOM 787 N N . PRO A 1 100 ? 16.172 -39.344 -0.079 1 95.12 100 PRO A N 1
ATOM 788 C CA . PRO A 1 100 ? 15.227 -39.688 0.992 1 95.12 100 PRO A CA 1
ATOM 789 C C . PRO A 1 100 ? 14.719 -38.469 1.745 1 95.12 100 PRO A C 1
ATOM 791 O O . PRO A 1 100 ? 13.562 -38.438 2.17 1 95.12 100 PRO A O 1
ATOM 794 N N . LEU A 1 101 ? 15.602 -37.562 1.938 1 95.12 101 LEU A N 1
ATOM 795 C CA . LEU A 1 101 ? 15.195 -36.344 2.623 1 95.12 101 LEU A CA 1
ATOM 796 C C . LEU A 1 101 ? 14.133 -35.594 1.826 1 95.12 101 LEU A C 1
ATOM 798 O O . LEU A 1 101 ? 13.156 -35.094 2.396 1 95.12 101 LEU A O 1
ATOM 802 N N . VAL A 1 102 ? 14.305 -35.531 0.559 1 95.44 102 VAL A N 1
ATOM 803 C CA . VAL A 1 102 ? 13.367 -34.844 -0.337 1 95.44 102 VAL A CA 1
ATOM 804 C C . VAL A 1 102 ? 12.039 -35.594 -0.352 1 95.44 102 VAL A C 1
ATOM 806 O O . VAL A 1 102 ? 10.969 -35 -0.278 1 95.44 102 VAL A O 1
ATOM 809 N N . GLN A 1 103 ? 12.133 -36.906 -0.39 1 96.44 103 GLN A N 1
ATOM 810 C CA . GLN A 1 103 ? 10.922 -37.719 -0.4 1 96.44 103 GLN A CA 1
ATOM 811 C C . GLN A 1 103 ? 10.148 -37.594 0.911 1 96.44 103 GLN A C 1
ATOM 813 O O . GLN A 1 103 ? 8.922 -37.5 0.909 1 96.44 103 GLN A O 1
ATOM 818 N N . SER A 1 104 ? 10.867 -37.594 1.976 1 97.19 104 SER A N 1
ATOM 819 C CA . SER A 1 104 ? 10.234 -37.438 3.283 1 97.19 104 SER A CA 1
ATOM 820 C C . SER A 1 104 ? 9.562 -36.062 3.408 1 97.19 104 SER A C 1
ATOM 822 O O . SER A 1 104 ? 8.445 -35.969 3.914 1 97.19 104 SER A O 1
ATOM 824 N N . TYR A 1 105 ? 10.266 -35.062 2.969 1 97.5 105 TYR A N 1
ATOM 825 C CA . TYR A 1 105 ? 9.695 -33.719 3.029 1 97.5 105 TYR A CA 1
ATOM 826 C C . TYR A 1 105 ? 8.438 -33.625 2.172 1 97.5 105 TYR A C 1
ATOM 828 O O . TYR A 1 105 ? 7.43 -33.062 2.598 1 97.5 105 TYR A O 1
ATOM 836 N N . LYS A 1 106 ? 8.516 -34.125 0.978 1 97.25 106 LYS A N 1
ATOM 837 C CA . LYS A 1 106 ? 7.363 -34.125 0.089 1 97.25 106 LYS A CA 1
ATOM 838 C C . LYS A 1 106 ? 6.148 -34.75 0.75 1 97.25 106 LYS A C 1
ATOM 840 O O . LYS A 1 106 ? 5.035 -34.25 0.661 1 97.25 106 LYS A O 1
ATOM 845 N N . THR A 1 107 ? 6.41 -35.875 1.394 1 97.06 107 THR A N 1
ATOM 846 C CA . THR A 1 107 ? 5.344 -36.562 2.094 1 97.06 107 THR A CA 1
ATOM 847 C C . THR A 1 107 ? 4.73 -35.688 3.178 1 97.06 107 THR A C 1
ATOM 849 O O . THR A 1 107 ? 3.508 -35.625 3.312 1 97.06 107 THR A O 1
ATOM 852 N N . ILE A 1 108 ? 5.539 -35.031 3.906 1 97.5 108 ILE A N 1
ATOM 853 C CA . ILE A 1 108 ? 5.09 -34.156 4.98 1 97.5 108 ILE A CA 1
ATOM 854 C C . ILE A 1 108 ? 4.316 -32.969 4.391 1 97.5 108 ILE A C 1
ATOM 856 O O . ILE A 1 108 ? 3.264 -32.594 4.91 1 97.5 108 ILE A O 1
ATOM 860 N N . LEU A 1 109 ? 4.852 -32.406 3.352 1 98.25 109 LEU A N 1
ATOM 861 C CA . LEU A 1 109 ? 4.203 -31.312 2.67 1 98.25 109 LEU A CA 1
ATOM 862 C C . LEU A 1 109 ? 2.791 -31.688 2.23 1 98.25 109 LEU A C 1
ATOM 864 O O . LEU A 1 109 ? 1.832 -30.969 2.525 1 98.25 109 LEU A O 1
ATOM 868 N N . VAL A 1 110 ? 2.668 -32.812 1.567 1 98.12 110 VAL A N 1
ATOM 869 C CA . VAL A 1 110 ? 1.377 -33.281 1.075 1 98.12 110 VAL A CA 1
ATOM 870 C C . VAL A 1 110 ? 0.42 -33.5 2.248 1 98.12 110 VAL A C 1
ATOM 872 O O . VAL A 1 110 ? -0.73 -33.062 2.203 1 98.12 110 VAL A O 1
ATOM 875 N N . ASN A 1 111 ? 0.899 -34.125 3.266 1 98.31 111 ASN A N 1
ATOM 876 C CA . ASN A 1 111 ? 0.079 -34.406 4.441 1 98.31 111 ASN A CA 1
ATOM 877 C C . ASN A 1 111 ? -0.428 -33.094 5.078 1 98.31 111 ASN A C 1
ATOM 879 O O . ASN A 1 111 ? -1.603 -33 5.438 1 98.31 111 ASN A O 1
ATOM 883 N N . ASN A 1 112 ? 0.466 -32.156 5.254 1 98.56 112 ASN A N 1
ATOM 884 C CA . ASN A 1 112 ? 0.101 -30.891 5.891 1 98.56 112 ASN A CA 1
ATOM 885 C C . ASN A 1 112 ? -0.935 -30.125 5.07 1 98.56 112 ASN A C 1
ATOM 887 O O . ASN A 1 112 ? -1.881 -29.562 5.629 1 98.56 112 ASN A O 1
ATOM 891 N N . VAL A 1 113 ? -0.782 -30.109 3.803 1 98.75 113 VAL A N 1
ATOM 892 C CA . VAL A 1 113 ? -1.703 -29.391 2.928 1 98.75 113 VAL A CA 1
ATOM 893 C C . VAL A 1 113 ? -3.076 -30.062 2.961 1 98.75 113 VAL A C 1
ATOM 895 O O . VAL A 1 113 ? -4.102 -29.391 3.029 1 98.75 113 VAL A O 1
ATOM 898 N N . VAL A 1 114 ? -3.111 -31.391 2.912 1 98.75 114 VAL A N 1
ATOM 899 C CA . VAL A 1 114 ? -4.367 -32.125 2.953 1 98.75 114 VAL A CA 1
ATOM 900 C C . VAL A 1 114 ? -5.082 -31.859 4.277 1 98.75 114 VAL A C 1
ATOM 902 O O . VAL A 1 114 ? -6.293 -31.625 4.297 1 98.75 114 VAL A O 1
ATOM 905 N N . HIS A 1 115 ? -4.34 -31.922 5.344 1 98.56 115 HIS A N 1
ATOM 906 C CA . HIS A 1 115 ? -4.934 -31.625 6.645 1 98.56 115 HIS A CA 1
ATOM 907 C C . HIS A 1 115 ? -5.41 -30.188 6.73 1 98.56 115 HIS A C 1
ATOM 909 O O . HIS A 1 115 ? -6.41 -29.891 7.387 1 98.56 115 HIS A O 1
ATOM 915 N N . GLY A 1 116 ? -4.617 -29.312 6.105 1 98.81 116 GLY A N 1
ATOM 916 C CA . GLY A 1 116 ? -5.078 -27.938 5.996 1 98.81 116 GLY A CA 1
ATOM 917 C C . GLY A 1 116 ? -6.418 -27.812 5.297 1 98.81 116 GLY A C 1
ATOM 918 O O . GLY A 1 116 ? -7.258 -27 5.691 1 98.81 116 GLY A O 1
ATOM 919 N N . ALA A 1 117 ? -6.613 -28.578 4.281 1 98.81 117 ALA A N 1
ATOM 920 C CA . ALA A 1 117 ? -7.879 -28.578 3.551 1 98.81 117 ALA A CA 1
ATOM 921 C C . ALA A 1 117 ? -9.031 -29.031 4.441 1 98.81 117 ALA A C 1
ATOM 923 O O . ALA A 1 117 ? -10.117 -28.453 4.41 1 98.81 117 ALA A O 1
ATOM 924 N N . ILE A 1 118 ? -8.812 -30.062 5.227 1 98.75 118 ILE A N 1
ATOM 925 C CA . ILE A 1 118 ? -9.812 -30.562 6.156 1 98.75 118 ILE A CA 1
ATOM 926 C C . ILE A 1 118 ? -10.18 -29.484 7.168 1 98.75 118 ILE A C 1
ATOM 928 O O . ILE A 1 118 ? -11.359 -29.219 7.418 1 98.75 118 ILE A O 1
ATOM 932 N N . THR A 1 119 ? -9.148 -28.875 7.68 1 98.81 119 THR A N 1
ATOM 933 C CA . THR A 1 119 ? -9.352 -27.812 8.664 1 98.81 119 THR A CA 1
ATOM 934 C C . THR A 1 119 ? -10.125 -26.656 8.055 1 98.81 119 THR A C 1
ATOM 936 O O . THR A 1 119 ? -11.047 -26.125 8.68 1 98.81 119 THR A O 1
ATOM 939 N N . ALA A 1 120 ? -9.734 -26.219 6.863 1 98.81 120 ALA A N 1
ATOM 940 C CA . ALA A 1 120 ? -10.438 -25.156 6.168 1 98.81 120 ALA A CA 1
ATOM 941 C C . ALA A 1 120 ? -11.906 -25.5 5.969 1 98.81 120 ALA A C 1
ATOM 943 O O . ALA A 1 120 ? -12.789 -24.656 6.18 1 98.81 120 ALA A O 1
ATOM 944 N N . ASN A 1 121 ? -12.156 -26.719 5.598 1 98.44 121 ASN A N 1
ATOM 945 C CA . ASN A 1 121 ? -13.516 -27.188 5.375 1 98.44 121 ASN A CA 1
ATOM 946 C C . ASN A 1 121 ? -14.336 -27.156 6.66 1 98.44 121 ASN A C 1
ATOM 948 O O . ASN A 1 121 ? -15.531 -26.875 6.633 1 98.44 121 ASN A O 1
ATOM 952 N N . ASN A 1 122 ? -13.734 -27.484 7.742 1 98.19 122 ASN A N 1
ATOM 953 C CA . ASN A 1 122 ? -14.398 -27.5 9.039 1 98.19 122 ASN A CA 1
ATOM 954 C C . ASN A 1 122 ? -14.656 -26.078 9.547 1 98.19 122 ASN A C 1
ATOM 956 O O . ASN A 1 122 ? -15.477 -25.875 10.445 1 98.19 122 ASN A O 1
ATOM 960 N N . ASN A 1 123 ? -13.992 -25.094 8.93 1 97.06 123 ASN A N 1
ATOM 961 C CA . ASN A 1 123 ? -14.062 -23.703 9.391 1 97.06 123 ASN A CA 1
ATOM 962 C C . ASN A 1 123 ? -14.938 -22.844 8.477 1 97.06 123 ASN A C 1
ATOM 964 O O . ASN A 1 123 ? -14.766 -21.625 8.406 1 97.06 123 ASN A O 1
ATOM 968 N N . LEU A 1 124 ? -15.812 -23.484 7.801 1 97.69 124 LEU A N 1
ATOM 969 C CA . LEU A 1 124 ? -16.656 -22.75 6.871 1 97.69 124 LEU A CA 1
ATOM 970 C C . LEU A 1 124 ? -17.547 -21.75 7.613 1 97.69 124 LEU A C 1
ATOM 972 O O . LEU A 1 124 ? -18.188 -22.109 8.602 1 97.69 124 LEU A O 1
ATOM 976 N N . LYS A 1 125 ? -17.484 -20.531 7.176 1 97.81 125 LYS A N 1
ATOM 977 C CA . LYS A 1 125 ? -18.297 -19.453 7.707 1 97.81 125 LYS A CA 1
ATOM 978 C C . LYS A 1 125 ? -18.953 -18.656 6.582 1 97.81 125 LYS A C 1
ATOM 980 O O . LYS A 1 125 ? -18.422 -18.594 5.473 1 97.81 125 LYS A O 1
ATOM 985 N N . LEU A 1 126 ? -20.109 -18.016 6.934 1 98.31 126 LEU A N 1
ATOM 986 C CA . LEU A 1 126 ? -20.781 -17.172 5.965 1 98.31 126 LEU A CA 1
ATOM 987 C C . LEU A 1 126 ? -19.859 -16.062 5.477 1 98.31 126 LEU A C 1
ATOM 989 O O . LEU A 1 126 ? -19.109 -15.477 6.266 1 98.31 126 LEU A O 1
ATOM 993 N N . CYS A 1 127 ? -19.922 -15.805 4.148 1 98.5 127 CYS A N 1
ATOM 994 C CA . CYS A 1 127 ? -18.969 -14.82 3.625 1 98.5 127 CYS A CA 1
ATOM 995 C C . CYS A 1 127 ? -19.609 -13.984 2.52 1 98.5 127 CYS A C 1
ATOM 997 O O . CYS A 1 127 ? -20.688 -14.328 2.021 1 98.5 127 CYS A O 1
ATOM 999 N N . GLU A 1 128 ? -19.016 -12.883 2.225 1 98.62 128 GLU A N 1
ATOM 1000 C CA . GLU A 1 128 ? -19.172 -12.055 1.034 1 98.62 128 GLU A CA 1
ATOM 1001 C C . GLU A 1 128 ? -17.844 -11.836 0.322 1 98.62 128 GLU A C 1
ATOM 1003 O O . GLU A 1 128 ? -16.781 -11.953 0.934 1 98.62 128 GLU A O 1
ATOM 1008 N N . VAL A 1 129 ? -17.984 -11.602 -0.957 1 98.75 129 VAL A N 1
ATOM 1009 C CA . VAL A 1 129 ? -16.766 -11.5 -1.734 1 98.75 129 VAL A CA 1
ATOM 1010 C C . VAL A 1 129 ? -16.812 -10.25 -2.613 1 98.75 129 VAL A C 1
ATOM 1012 O O . VAL A 1 129 ? -17.891 -9.742 -2.92 1 98.75 129 VAL A O 1
ATOM 1015 N N . GLY A 1 130 ? -15.641 -9.781 -2.928 1 98.69 130 GLY A N 1
ATOM 1016 C CA . GLY A 1 130 ? -15.508 -8.664 -3.842 1 98.69 130 GLY A CA 1
ATOM 1017 C C . GLY A 1 130 ? -14.188 -8.664 -4.594 1 98.69 130 GLY A C 1
ATOM 1018 O O . GLY A 1 130 ? -13.156 -9.062 -4.051 1 98.69 130 GLY A O 1
ATOM 1019 N N . TRP A 1 131 ? -14.25 -8.18 -5.875 1 98.69 131 TRP A N 1
ATOM 1020 C CA . TRP A 1 131 ? -13.07 -8.133 -6.727 1 98.69 131 TRP A CA 1
ATOM 1021 C C . TRP A 1 131 ? -12.547 -6.711 -6.871 1 98.69 131 TRP A C 1
ATOM 1023 O O . TRP A 1 131 ? -13.312 -5.75 -6.773 1 98.69 131 TRP A O 1
ATOM 1033 N N . GLY A 1 132 ? -11.289 -6.562 -6.973 1 98.31 132 GLY A N 1
ATOM 1034 C CA . GLY A 1 132 ? -10.617 -5.34 -7.391 1 98.31 132 GLY A CA 1
ATOM 1035 C C . GLY A 1 132 ? -9.508 -5.582 -8.398 1 98.31 132 GLY A C 1
ATOM 1036 O O . GLY A 1 132 ? -8.938 -6.672 -8.445 1 98.31 132 GLY A O 1
ATOM 1037 N N . VAL A 1 133 ? -9.281 -4.617 -9.258 1 98.62 133 VAL A N 1
ATOM 1038 C CA . VAL A 1 133 ? -8.188 -4.723 -10.219 1 98.62 133 VAL A CA 1
ATOM 1039 C C . VAL A 1 133 ? -7.547 -3.355 -10.422 1 98.62 133 VAL A C 1
ATOM 1041 O O . VAL A 1 133 ? -8.234 -2.33 -10.406 1 98.62 133 VAL A O 1
ATOM 1044 N N . THR A 1 134 ? -6.27 -3.297 -10.406 1 98.06 134 THR A N 1
ATOM 1045 C CA . THR A 1 134 ? -5.469 -2.123 -10.742 1 98.06 134 THR A CA 1
ATOM 1046 C C . THR A 1 134 ? -4.25 -2.516 -11.57 1 98.06 134 THR A C 1
ATOM 1048 O O . THR A 1 134 ? -4.156 -3.648 -12.047 1 98.06 134 THR A O 1
ATOM 1051 N N . THR A 1 135 ? -3.441 -1.569 -11.945 1 97.88 135 THR A N 1
ATOM 1052 C CA . THR A 1 135 ? -2.207 -1.854 -12.664 1 97.88 135 THR A CA 1
ATOM 1053 C C . THR A 1 135 ? -0.993 -1.388 -11.867 1 97.88 135 THR A C 1
ATOM 1055 O O . THR A 1 135 ? -1.062 -0.388 -11.148 1 97.88 135 THR A O 1
ATOM 1058 N N . GLY A 1 136 ? 0.005 -2.141 -11.891 1 96.94 136 GLY A N 1
ATOM 1059 C CA . GLY A 1 136 ? 1.273 -1.81 -11.266 1 96.94 136 GLY A CA 1
ATOM 1060 C C . GLY A 1 136 ? 2.475 -2.305 -12.047 1 96.94 136 GLY A C 1
ATOM 1061 O O . GLY A 1 136 ? 2.365 -3.246 -12.828 1 96.94 136 GLY A O 1
ATOM 1062 N N . ASP A 1 137 ? 3.621 -1.666 -11.82 1 96 137 ASP A N 1
ATOM 1063 C CA . ASP A 1 137 ? 4.852 -2.006 -12.531 1 96 137 ASP A CA 1
ATOM 1064 C C . ASP A 1 137 ? 5.758 -2.883 -11.672 1 96 137 ASP A C 1
ATOM 1066 O O . ASP A 1 137 ? 6.84 -2.457 -11.266 1 96 137 ASP A O 1
ATOM 1070 N N . ILE A 1 138 ? 5.375 -4.137 -11.602 1 97.81 138 ILE A N 1
ATOM 1071 C CA . ILE A 1 138 ? 6.152 -4.992 -10.711 1 97.81 138 ILE A CA 1
ATOM 1072 C C . ILE A 1 138 ? 6.949 -6 -11.531 1 97.81 138 ILE A C 1
ATOM 1074 O O . ILE A 1 138 ? 7.848 -6.668 -11.008 1 97.81 138 ILE A O 1
ATOM 1078 N N . GLY A 1 139 ? 6.602 -6.133 -12.797 1 98 139 GLY A N 1
ATOM 1079 C CA . GLY A 1 139 ? 7.293 -7.062 -13.68 1 98 139 GLY A CA 1
ATOM 1080 C C . GLY A 1 139 ? 7.926 -6.383 -14.883 1 98 139 GLY A C 1
ATOM 1081 O O . GLY A 1 139 ? 7.48 -5.316 -15.305 1 98 139 GLY A O 1
ATOM 1082 N N . VAL A 1 140 ? 8.961 -7 -15.43 1 98 140 VAL A N 1
ATOM 1083 C CA . VAL A 1 140 ? 9.602 -6.543 -16.656 1 98 140 VAL A CA 1
ATOM 1084 C C . VAL A 1 140 ? 9.828 -7.727 -17.594 1 98 140 VAL A C 1
ATOM 1086 O O . VAL A 1 140 ? 10.195 -8.82 -17.156 1 98 140 VAL A O 1
ATOM 1089 N N . ASN A 1 141 ? 9.5 -7.473 -18.844 1 98.5 141 ASN A N 1
ATOM 1090 C CA . ASN A 1 141 ? 9.773 -8.531 -19.812 1 98.5 141 ASN A CA 1
ATOM 1091 C C . ASN A 1 141 ? 11.258 -8.867 -19.875 1 98.5 141 ASN A C 1
ATOM 1093 O O . ASN A 1 141 ? 12.102 -7.973 -19.891 1 98.5 141 ASN A O 1
ATOM 1097 N N . ARG A 1 142 ? 11.539 -10.094 -19.906 1 97.81 142 ARG A N 1
ATOM 1098 C CA . ARG A 1 142 ? 12.93 -10.484 -19.719 1 97.81 142 ARG A CA 1
ATOM 1099 C C . ARG A 1 142 ? 13.539 -11 -21.016 1 97.81 142 ARG A C 1
ATOM 1101 O O . ARG A 1 142 ? 14.688 -11.445 -21.031 1 97.81 142 ARG A O 1
ATOM 1108 N N . ARG A 1 143 ? 12.82 -11.031 -22.125 1 97.19 143 ARG A N 1
ATOM 1109 C CA . ARG A 1 143 ? 13.312 -11.523 -23.422 1 97.19 143 ARG A CA 1
ATOM 1110 C C . ARG A 1 143 ? 13.953 -10.406 -24.219 1 97.19 143 ARG A C 1
ATOM 1112 O O . ARG A 1 143 ? 13.359 -9.891 -25.172 1 97.19 143 ARG A O 1
ATOM 1119 N N . GLU A 1 144 ? 15.141 -10.102 -23.906 1 96.81 144 GLU A N 1
ATOM 1120 C CA . GLU A 1 144 ? 15.898 -9.062 -24.594 1 96.81 144 GLU A CA 1
ATOM 1121 C C . GLU A 1 144 ? 16.25 -9.484 -26.016 1 96.81 144 GLU A C 1
ATOM 1123 O O . GLU A 1 144 ? 16.656 -10.625 -26.25 1 96.81 144 GLU A O 1
ATOM 1128 N N . ARG A 1 145 ? 16.047 -8.625 -26.953 1 94.94 145 ARG A N 1
ATOM 1129 C CA . ARG A 1 145 ? 16.344 -8.914 -28.344 1 94.94 145 ARG A CA 1
ATOM 1130 C C . ARG A 1 145 ? 17.812 -8.602 -28.656 1 94.94 145 ARG A C 1
ATOM 1132 O O . ARG A 1 145 ? 18.312 -7.531 -28.312 1 94.94 145 ARG A O 1
ATOM 1139 N N . THR A 1 146 ? 18.438 -9.555 -29.281 1 93.12 146 THR A N 1
ATOM 1140 C CA . THR A 1 146 ? 19.828 -9.367 -29.656 1 93.12 146 THR A CA 1
ATOM 1141 C C . THR A 1 146 ? 19.938 -8.938 -31.125 1 93.12 146 THR A C 1
ATOM 1143 O O . THR A 1 146 ? 18.953 -9.023 -31.875 1 93.12 146 THR A O 1
ATOM 1146 N N . CYS A 1 147 ? 21.141 -8.469 -31.5 1 91.44 147 CYS A N 1
ATOM 1147 C CA . CYS A 1 147 ? 21.391 -7.945 -32.844 1 91.44 147 CYS A CA 1
ATOM 1148 C C . CYS A 1 147 ? 21.219 -9.031 -33.906 1 91.44 147 CYS A C 1
ATOM 1150 O O . CYS A 1 147 ? 20.859 -8.742 -35.031 1 91.44 147 CYS A O 1
ATOM 1152 N N . ASP A 1 148 ? 21.375 -10.227 -33.562 1 91.94 148 ASP A N 1
ATOM 1153 C CA . ASP A 1 148 ? 21.281 -11.32 -34.531 1 91.94 148 ASP A CA 1
ATOM 1154 C C . ASP A 1 148 ? 19.844 -11.844 -34.625 1 91.94 148 ASP A C 1
ATOM 1156 O O . ASP A 1 148 ? 19.594 -12.883 -35.219 1 91.94 148 ASP A O 1
ATOM 1160 N N . GLY A 1 149 ? 18.969 -11.133 -33.969 1 90.94 149 GLY A N 1
ATOM 1161 C CA . GLY A 1 149 ? 17.562 -11.461 -34.094 1 90.94 149 GLY A CA 1
ATOM 1162 C C . GLY A 1 149 ? 17.094 -12.531 -33.125 1 90.94 149 GLY A C 1
ATOM 1163 O O . GLY A 1 149 ? 16 -13.086 -33.281 1 90.94 149 GLY A O 1
ATOM 1164 N N . ARG A 1 150 ? 17.828 -12.836 -32.125 1 92.94 150 ARG A N 1
ATOM 1165 C CA . ARG A 1 150 ? 17.5 -13.844 -31.109 1 92.94 150 ARG A CA 1
ATOM 1166 C C . ARG A 1 150 ? 17.078 -13.188 -29.797 1 92.94 150 ARG A C 1
ATOM 1168 O O . ARG A 1 150 ? 17.125 -11.961 -29.672 1 92.94 150 ARG A O 1
ATOM 1175 N N . ALA A 1 151 ? 16.562 -14.031 -28.875 1 94.31 151 ALA A N 1
ATOM 1176 C CA . ALA A 1 151 ? 16.219 -13.547 -27.547 1 94.31 151 ALA A CA 1
ATOM 1177 C C . ALA A 1 151 ? 17.156 -14.109 -26.5 1 94.31 151 ALA A C 1
ATOM 1179 O O . ALA A 1 151 ? 17.547 -15.281 -26.562 1 94.31 151 ALA A O 1
ATOM 1180 N N . LYS A 1 152 ? 17.609 -13.312 -25.641 1 93 152 LYS A N 1
ATOM 1181 C CA . LYS A 1 152 ? 18.375 -13.75 -24.484 1 93 152 LYS A CA 1
ATOM 1182 C C . LYS A 1 152 ? 17.719 -13.281 -23.188 1 93 152 LYS A C 1
ATOM 1184 O O . LYS A 1 152 ? 16.859 -12.406 -23.188 1 93 152 LYS A O 1
ATOM 1189 N N . MET A 1 153 ? 18.109 -13.914 -22.094 1 90.81 153 MET A N 1
ATOM 1190 C CA . MET A 1 153 ? 17.625 -13.5 -20.781 1 90.81 153 MET A CA 1
ATOM 1191 C C . MET A 1 153 ? 18.141 -12.109 -20.422 1 90.81 153 MET A C 1
ATOM 1193 O O . MET A 1 153 ? 19.359 -11.898 -20.344 1 90.81 153 MET A O 1
ATOM 1197 N N . GLY A 1 154 ? 17.422 -11.172 -20.375 1 94.06 154 GLY A N 1
ATOM 1198 C CA . GLY A 1 154 ? 17.734 -9.789 -20.062 1 94.06 154 GLY A CA 1
ATOM 1199 C C . GLY A 1 154 ? 16.516 -8.93 -19.812 1 94.06 154 GLY A C 1
ATOM 1200 O O . GLY A 1 154 ? 15.602 -9.336 -19.078 1 94.06 154 GLY A O 1
ATOM 1201 N N . THR A 1 155 ? 16.609 -7.738 -20.297 1 95.88 155 THR A N 1
ATOM 1202 C CA . THR A 1 155 ? 15.5 -6.82 -20.109 1 95.88 155 THR A CA 1
ATOM 1203 C C . THR A 1 155 ? 14.992 -6.309 -21.453 1 95.88 155 THR A C 1
ATOM 1205 O O . THR A 1 155 ? 15.781 -5.832 -22.281 1 95.88 155 THR A O 1
ATOM 1208 N N . ASN A 1 156 ? 13.781 -6.543 -21.719 1 96.5 156 ASN A N 1
ATOM 1209 C CA . ASN A 1 156 ? 13.07 -5.941 -22.844 1 96.5 156 ASN A CA 1
ATOM 1210 C C . ASN A 1 156 ? 12.062 -4.902 -22.375 1 96.5 156 ASN A C 1
ATOM 1212 O O . ASN A 1 156 ? 10.898 -5.227 -22.125 1 96.5 156 ASN A O 1
ATOM 1216 N N . ILE A 1 157 ? 12.43 -3.697 -22.281 1 93.12 157 ILE A N 1
ATOM 1217 C CA . ILE A 1 157 ? 11.664 -2.611 -21.672 1 93.12 157 ILE A CA 1
ATOM 1218 C C . ILE A 1 157 ? 10.336 -2.441 -22.391 1 93.12 157 ILE A C 1
ATOM 1220 O O . ILE A 1 157 ? 9.32 -2.092 -21.781 1 93.12 157 ILE A O 1
ATOM 1224 N N . ASP A 1 158 ? 10.32 -2.748 -23.672 1 93.44 158 ASP A N 1
ATOM 1225 C CA . ASP A 1 158 ? 9.117 -2.557 -24.484 1 93.44 158 ASP A CA 1
ATOM 1226 C C . ASP A 1 158 ? 8.336 -3.857 -24.609 1 93.44 158 ASP A C 1
ATOM 1228 O O . ASP A 1 158 ? 7.324 -3.908 -25.312 1 93.44 158 ASP A O 1
ATOM 1232 N N . GLY A 1 159 ? 8.852 -4.871 -23.969 1 96.69 159 GLY A N 1
ATOM 1233 C CA . GLY A 1 159 ? 8.195 -6.168 -24.062 1 96.69 159 GLY A CA 1
ATOM 1234 C C . GLY A 1 159 ? 6.848 -6.211 -23.375 1 96.69 159 GLY A C 1
ATOM 1235 O O . GLY A 1 159 ? 6.547 -5.352 -22.531 1 96.69 159 GLY A O 1
ATOM 1236 N N . VAL A 1 160 ? 6.062 -7.184 -23.688 1 97.69 160 VAL A N 1
ATOM 1237 C CA . VAL A 1 160 ? 4.703 -7.312 -23.172 1 97.69 160 VAL A CA 1
ATOM 1238 C C . VAL A 1 160 ? 4.73 -7.828 -21.734 1 97.69 160 VAL A C 1
ATOM 1240 O O . VAL A 1 160 ? 5.453 -8.773 -21.422 1 97.69 160 VAL A O 1
ATOM 1243 N N . VAL A 1 161 ? 4.035 -7.195 -20.875 1 98.44 161 VAL A N 1
ATOM 1244 C CA . VAL A 1 161 ? 3.834 -7.613 -19.484 1 98.44 161 VAL A CA 1
ATOM 1245 C C . VAL A 1 161 ? 2.375 -7.398 -19.094 1 98.44 161 VAL A C 1
ATOM 1247 O O . VAL A 1 161 ? 1.79 -6.355 -19.391 1 98.44 161 VAL A O 1
ATOM 1250 N N . ASP A 1 162 ? 1.666 -8.391 -18.609 1 98.69 162 ASP A N 1
ATOM 1251 C CA . ASP A 1 162 ? 0.386 -8.148 -17.938 1 98.69 162 ASP A CA 1
ATOM 1252 C C . ASP A 1 162 ? 0.574 -7.355 -16.656 1 98.69 162 ASP A C 1
ATOM 1254 O O . ASP A 1 162 ? 0.911 -7.922 -15.609 1 98.69 162 ASP A O 1
ATOM 1258 N N . LYS A 1 163 ? 0.28 -6.129 -16.641 1 98.56 163 LYS A N 1
ATOM 1259 C CA . LYS A 1 163 ? 0.574 -5.234 -15.531 1 98.56 163 LYS A CA 1
ATOM 1260 C C . LYS A 1 163 ? -0.564 -5.23 -14.516 1 98.56 163 LYS A C 1
ATOM 1262 O O . LYS A 1 163 ? -0.492 -4.535 -13.5 1 98.56 163 LYS A O 1
ATOM 1267 N N . ARG A 1 164 ? -1.605 -5.977 -14.836 1 98.62 164 ARG A N 1
ATOM 1268 C CA . ARG A 1 164 ? -2.756 -5.977 -13.938 1 98.62 164 ARG A CA 1
ATOM 1269 C C . ARG A 1 164 ? -2.404 -6.617 -12.602 1 98.62 164 ARG A C 1
ATOM 1271 O O . ARG A 1 164 ? -1.68 -7.613 -12.555 1 98.62 164 ARG A O 1
ATOM 1278 N N . ILE A 1 165 ? -2.865 -6.059 -11.516 1 98.88 165 ILE A N 1
ATOM 1279 C CA . ILE A 1 165 ? -2.912 -6.621 -10.164 1 98.88 165 ILE A CA 1
ATOM 1280 C C . ILE A 1 165 ? -4.367 -6.785 -9.727 1 98.88 165 ILE A C 1
ATOM 1282 O O . ILE A 1 165 ? -5.113 -5.805 -9.656 1 98.88 165 ILE A O 1
ATOM 1286 N N . GLY A 1 166 ? -4.789 -8.016 -9.547 1 98.75 166 GLY A N 1
ATOM 1287 C CA . GLY A 1 166 ? -6.148 -8.32 -9.133 1 98.75 166 GLY A CA 1
ATOM 1288 C C . GLY A 1 166 ? -6.246 -8.773 -7.688 1 98.75 166 GLY A C 1
ATOM 1289 O O . GLY A 1 166 ? -5.25 -9.195 -7.098 1 98.75 166 GLY A O 1
ATOM 1290 N N . MET A 1 167 ? -7.434 -8.633 -7.172 1 98.75 167 MET A N 1
ATOM 1291 C CA . MET A 1 167 ? -7.676 -9.062 -5.797 1 98.75 167 MET A CA 1
ATOM 1292 C C . MET A 1 167 ? -9.094 -9.602 -5.633 1 98.75 167 MET A C 1
ATOM 1294 O O . MET A 1 167 ? -10.047 -9.016 -6.156 1 98.75 167 MET A O 1
ATOM 1298 N N . LEU A 1 168 ? -9.219 -10.742 -5.098 1 98.88 168 LEU A N 1
ATOM 1299 C CA . LEU A 1 168 ? -10.469 -11.242 -4.539 1 98.88 168 LEU A CA 1
ATOM 1300 C C . LEU A 1 168 ? -10.469 -11.141 -3.018 1 98.88 168 LEU A C 1
ATOM 1302 O O . LEU A 1 168 ? -9.734 -11.867 -2.342 1 98.88 168 LEU A O 1
ATOM 1306 N N . ALA A 1 169 ? -11.219 -10.234 -2.514 1 98.81 169 ALA A N 1
ATOM 1307 C CA . ALA A 1 169 ? -11.336 -10.047 -1.071 1 98.81 169 ALA A CA 1
ATOM 1308 C C . ALA A 1 169 ? -12.57 -10.758 -0.527 1 98.81 169 ALA A C 1
ATOM 1310 O O . ALA A 1 169 ? -13.641 -10.727 -1.146 1 98.81 169 ALA A O 1
ATOM 1311 N N . ILE A 1 170 ? -12.383 -11.445 0.597 1 98.88 170 ILE A N 1
ATOM 1312 C CA . ILE A 1 170 ? -13.453 -12.195 1.253 1 98.88 170 ILE A CA 1
ATOM 1313 C C . ILE A 1 170 ? -13.648 -11.672 2.674 1 98.88 170 ILE A C 1
ATOM 1315 O O . ILE A 1 170 ? -12.68 -11.492 3.416 1 98.88 170 ILE A O 1
ATOM 1319 N N . ARG A 1 171 ? -14.836 -11.367 3.037 1 98.19 171 ARG A N 1
ATOM 1320 C CA . ARG A 1 171 ? -15.07 -10.953 4.414 1 98.19 171 ARG A CA 1
ATOM 1321 C C . ARG A 1 171 ? -16.203 -11.758 5.039 1 98.19 171 ARG A C 1
ATOM 1323 O O . ARG A 1 171 ? -17.031 -12.344 4.328 1 98.19 171 ARG A O 1
ATOM 1330 N N . ASP A 1 172 ? -16.156 -11.875 6.344 1 98.25 172 ASP A N 1
ATOM 1331 C CA . ASP A 1 172 ? -17.234 -12.5 7.109 1 98.25 172 ASP A CA 1
ATOM 1332 C C . ASP A 1 172 ? -18.547 -11.734 6.922 1 98.25 172 ASP A C 1
ATOM 1334 O O . ASP A 1 172 ? -18.578 -10.516 7.055 1 98.25 172 ASP A O 1
ATOM 1338 N N . ALA A 1 173 ? -19.578 -12.438 6.598 1 97.56 173 ALA A N 1
ATOM 1339 C CA . ALA A 1 173 ? -20.859 -11.805 6.273 1 97.56 173 ALA A CA 1
ATOM 1340 C C . ALA A 1 173 ? -21.469 -11.125 7.5 1 97.56 173 ALA A C 1
ATOM 1342 O O . ALA A 1 173 ? -22.219 -10.156 7.379 1 97.56 173 ALA A O 1
ATOM 1343 N N . GLU A 1 174 ? -21.125 -11.609 8.641 1 96.19 174 GLU A N 1
ATOM 1344 C CA . GLU A 1 174 ? -21.703 -11.094 9.875 1 96.19 174 GLU A CA 1
ATOM 1345 C C . GLU A 1 174 ? -20.844 -9.977 10.461 1 96.19 174 GLU A C 1
ATOM 1347 O O . GLU A 1 174 ? -21.328 -8.867 10.695 1 96.19 174 GLU A O 1
ATOM 1352 N N . THR A 1 175 ? -19.594 -10.234 10.617 1 95.81 175 THR A N 1
ATOM 1353 C CA . THR A 1 175 ? -18.719 -9.289 11.305 1 95.81 175 THR A CA 1
ATOM 1354 C C . THR A 1 175 ? -18.188 -8.234 10.336 1 95.81 175 THR A C 1
ATOM 1356 O O . THR A 1 175 ? -17.703 -7.188 10.758 1 95.81 175 THR A O 1
ATOM 1359 N N . LYS A 1 176 ? -18.172 -8.516 9.055 1 95.44 176 LYS A N 1
ATOM 1360 C CA . LYS A 1 176 ? -17.688 -7.66 7.977 1 95.44 176 LYS A CA 1
ATOM 1361 C C . LYS A 1 176 ? -16.172 -7.52 8.023 1 95.44 176 LYS A C 1
ATOM 1363 O O . LYS A 1 176 ? -15.594 -6.688 7.316 1 95.44 176 LYS A O 1
ATOM 1368 N N . GLU A 1 177 ? -15.531 -8.352 8.812 1 96.38 177 GLU A N 1
ATOM 1369 C CA . GLU A 1 177 ? -14.07 -8.398 8.852 1 96.38 177 GLU A CA 1
ATOM 1370 C C . GLU A 1 177 ? -13.516 -9.266 7.727 1 96.38 177 GLU A C 1
ATOM 1372 O O . GLU A 1 177 ? -14.125 -10.273 7.355 1 96.38 177 GLU A O 1
ATOM 1377 N N . LEU A 1 178 ? -12.406 -8.867 7.277 1 98.06 178 LEU A N 1
ATOM 1378 C CA . LEU A 1 178 ? -11.773 -9.648 6.219 1 98.06 178 LEU A CA 1
ATOM 1379 C C . LEU A 1 178 ? -11.445 -11.055 6.703 1 98.06 178 LEU A C 1
ATOM 1381 O O . LEU A 1 178 ? -10.953 -11.234 7.816 1 98.06 178 LEU A O 1
ATOM 1385 N N . SER A 1 179 ? -11.711 -12.016 5.852 1 98.38 179 SER A N 1
ATOM 1386 C CA . SER A 1 179 ? -11.445 -13.422 6.16 1 98.38 179 SER A CA 1
ATOM 1387 C C . SER A 1 179 ? -10.273 -13.953 5.348 1 98.38 179 SER A C 1
ATOM 1389 O O . SER A 1 179 ? -9.578 -14.875 5.781 1 98.38 179 SER A O 1
ATOM 1391 N N . GLY A 1 180 ? -10.078 -13.391 4.191 1 98.69 180 GLY A N 1
ATOM 1392 C CA . GLY A 1 180 ? -9.008 -13.82 3.309 1 98.69 180 GLY A CA 1
ATOM 1393 C C . GLY A 1 180 ? -8.891 -12.969 2.055 1 98.69 180 GLY A C 1
ATOM 1394 O O . GLY A 1 180 ? -9.836 -12.266 1.689 1 98.69 180 GLY A O 1
ATOM 1395 N N . ILE A 1 181 ? -7.738 -13.023 1.452 1 98.94 181 ILE A N 1
ATOM 1396 C CA . ILE A 1 181 ? -7.496 -12.273 0.224 1 98.94 181 ILE A CA 1
ATOM 1397 C C . ILE A 1 181 ? -6.672 -13.125 -0.743 1 98.94 181 ILE A C 1
ATOM 1399 O O . ILE A 1 181 ? -5.695 -13.758 -0.341 1 98.94 181 ILE A O 1
ATOM 1403 N N . LEU A 1 182 ? -7.078 -13.219 -1.971 1 98.94 182 LEU A N 1
ATOM 1404 C CA . LEU A 1 182 ? -6.266 -13.727 -3.072 1 98.94 182 LEU A CA 1
ATOM 1405 C C . LEU A 1 182 ? -5.773 -12.586 -3.955 1 98.94 182 LEU A C 1
ATOM 1407 O O . LEU A 1 182 ? -6.574 -11.805 -4.473 1 98.94 182 LEU A O 1
ATOM 1411 N N . VAL A 1 183 ? -4.512 -12.5 -4.094 1 98.94 183 VAL A N 1
ATOM 1412 C CA . VAL A 1 183 ? -3.912 -11.469 -4.934 1 98.94 183 VAL A CA 1
ATOM 1413 C C . VAL A 1 183 ? -3.355 -12.102 -6.207 1 98.94 183 VAL A C 1
ATOM 1415 O O . VAL A 1 183 ? -2.65 -13.109 -6.148 1 98.94 183 VAL A O 1
ATOM 1418 N N . PHE A 1 184 ? -3.695 -11.562 -7.363 1 98.88 184 PHE A N 1
ATOM 1419 C CA . PHE A 1 184 ? -3.211 -12.016 -8.664 1 98.88 184 PHE A CA 1
ATOM 1420 C C . PHE A 1 184 ? -2.225 -11.016 -9.25 1 98.88 184 PHE A C 1
ATOM 1422 O O . PHE A 1 184 ? -2.525 -9.82 -9.352 1 98.88 184 PHE A O 1
ATOM 1429 N N . CYS A 1 185 ? -1.051 -11.469 -9.578 1 98.69 185 CYS A N 1
ATOM 1430 C CA . CYS A 1 185 ? -0.039 -10.578 -10.133 1 98.69 185 CYS A CA 1
ATOM 1431 C C . CYS A 1 185 ? 0.906 -11.336 -11.055 1 98.69 185 CYS A C 1
ATOM 1433 O O . CYS A 1 185 ? 0.848 -12.562 -11.133 1 98.69 185 CYS A O 1
ATOM 1435 N N . THR A 1 186 ? 1.696 -10.586 -11.859 1 98.69 186 THR A N 1
ATOM 1436 C CA . THR A 1 186 ? 2.59 -11.219 -12.828 1 98.69 186 THR A CA 1
ATOM 1437 C C . THR A 1 186 ? 4.012 -10.688 -12.672 1 98.69 186 THR A C 1
ATOM 1439 O O . THR A 1 186 ? 4.34 -9.625 -13.211 1 98.69 186 THR A O 1
ATOM 1442 N N . ALA A 1 187 ? 4.809 -11.367 -12.039 1 98.44 187 ALA A N 1
ATOM 1443 C CA . ALA A 1 187 ? 6.246 -11.164 -11.883 1 98.44 187 ALA A CA 1
ATOM 1444 C C . ALA A 1 187 ? 6.914 -12.406 -11.305 1 98.44 187 ALA A C 1
ATOM 1446 O O . ALA A 1 187 ? 6.52 -12.898 -10.242 1 98.44 187 ALA A O 1
ATOM 1447 N N . HIS A 1 188 ? 7.852 -12.883 -12.023 1 97.88 188 HIS A N 1
ATOM 1448 C CA . HIS A 1 188 ? 8.516 -14.109 -11.609 1 97.88 188 HIS A CA 1
ATOM 1449 C C . HIS A 1 188 ? 9.141 -13.961 -10.227 1 97.88 188 HIS A C 1
ATOM 1451 O O . HIS A 1 188 ? 9.852 -12.992 -9.961 1 97.88 188 HIS A O 1
ATOM 1457 N N . PRO A 1 189 ? 8.828 -14.898 -9.258 1 97.44 189 PRO A N 1
ATOM 1458 C CA . PRO A 1 189 ? 9.391 -14.812 -7.906 1 97.44 189 PRO A CA 1
ATOM 1459 C C . PRO A 1 189 ? 10.836 -15.305 -7.836 1 97.44 189 PRO A C 1
ATOM 1461 O O . PRO A 1 189 ? 11.109 -16.312 -7.188 1 97.44 189 PRO A O 1
ATOM 1464 N N . ASN A 1 190 ? 11.68 -14.648 -8.445 1 95.69 190 ASN A N 1
ATOM 1465 C CA . ASN A 1 190 ? 13.109 -14.922 -8.477 1 95.69 190 ASN A CA 1
ATOM 1466 C C . ASN A 1 190 ? 13.93 -13.695 -8.086 1 95.69 190 ASN A C 1
ATOM 1468 O O . ASN A 1 190 ? 14.969 -13.422 -8.68 1 95.69 190 ASN A O 1
ATOM 1472 N N . VAL A 1 191 ? 13.367 -12.969 -7.168 1 97.12 191 VAL A N 1
ATOM 1473 C CA . VAL A 1 191 ? 14.055 -11.781 -6.684 1 97.12 191 VAL A CA 1
ATOM 1474 C C . VAL A 1 191 ? 15.367 -12.18 -6.016 1 97.12 191 VAL A C 1
ATOM 1476 O O . VAL A 1 191 ? 16.406 -11.562 -6.262 1 97.12 191 VAL A O 1
ATOM 1479 N N . LEU A 1 192 ? 15.242 -13.18 -5.137 1 93.94 192 LEU A N 1
ATOM 1480 C CA . LEU A 1 192 ? 16.453 -13.773 -4.594 1 93.94 192 LEU A CA 1
ATOM 1481 C C . LEU A 1 192 ? 17.078 -14.758 -5.586 1 93.94 192 LEU A C 1
ATOM 1483 O O . LEU A 1 192 ? 16.375 -15.602 -6.145 1 93.94 192 LEU A O 1
ATOM 1487 N N . LYS A 1 193 ? 18.375 -14.617 -5.82 1 91.94 193 LYS A N 1
ATOM 1488 C CA . LYS A 1 193 ? 19.062 -15.422 -6.84 1 91.94 193 LYS A CA 1
ATOM 1489 C C . LYS A 1 193 ? 19.938 -16.484 -6.199 1 91.94 193 LYS A C 1
ATOM 1491 O O . LYS A 1 193 ? 19.703 -16.891 -5.062 1 91.94 193 LYS A O 1
ATOM 1496 N N . GLY A 1 194 ? 20.797 -17.016 -7.004 1 88.81 194 GLY A N 1
ATOM 1497 C CA . GLY A 1 194 ? 21.594 -18.156 -6.609 1 88.81 194 GLY A CA 1
ATOM 1498 C C . GLY A 1 194 ? 22.594 -17.844 -5.512 1 88.81 194 GLY A C 1
ATOM 1499 O O . GLY A 1 194 ? 23.141 -18.75 -4.879 1 88.81 194 GLY A O 1
ATOM 1500 N N . ASP A 1 195 ? 22.734 -16.578 -5.203 1 86.88 195 ASP A N 1
ATOM 1501 C CA . ASP A 1 195 ? 23.719 -16.188 -4.191 1 86.88 195 ASP A CA 1
ATOM 1502 C C . ASP A 1 195 ? 23.078 -16.078 -2.812 1 86.88 195 ASP A C 1
ATOM 1504 O O . ASP A 1 195 ? 23.734 -15.742 -1.832 1 86.88 195 ASP A O 1
ATOM 1508 N N . SER A 1 196 ? 21.844 -16.391 -2.736 1 87.31 196 SER A N 1
ATOM 1509 C CA . SER A 1 196 ? 21.141 -16.406 -1.455 1 87.31 196 SER A CA 1
ATOM 1510 C C . SER A 1 196 ? 20.922 -17.828 -0.969 1 87.31 196 SER A C 1
ATOM 1512 O O . SER A 1 196 ? 20.391 -18.672 -1.701 1 87.31 196 SER A O 1
ATOM 1514 N N . ASP A 1 197 ? 21.266 -18.125 0.237 1 87.44 197 ASP A N 1
ATOM 1515 C CA . ASP A 1 197 ? 21.078 -19.469 0.79 1 87.44 197 ASP A CA 1
ATOM 1516 C C . ASP A 1 197 ? 19.906 -19.484 1.784 1 87.44 197 ASP A C 1
ATOM 1518 O O . ASP A 1 197 ? 19.812 -20.406 2.6 1 87.44 197 ASP A O 1
ATOM 1522 N N . GLU A 1 198 ? 19.156 -18.5 1.762 1 89.75 198 GLU A N 1
ATOM 1523 C CA . GLU A 1 198 ? 18.031 -18.375 2.684 1 89.75 198 GLU A CA 1
ATOM 1524 C C . GLU A 1 198 ? 16.75 -18.969 2.08 1 89.75 198 GLU A C 1
ATOM 1526 O O . GLU A 1 198 ? 16.469 -18.766 0.898 1 89.75 198 GLU A O 1
ATOM 1531 N N . LEU A 1 199 ? 16.078 -19.797 2.9 1 95.5 199 LEU A N 1
ATOM 1532 C CA . LEU A 1 199 ? 14.719 -20.203 2.541 1 95.5 199 LEU A CA 1
ATOM 1533 C C . LEU A 1 199 ? 13.805 -18.984 2.432 1 95.5 199 LEU A C 1
ATOM 1535 O O . LEU A 1 199 ? 13.836 -18.109 3.295 1 95.5 199 LEU A O 1
ATOM 1539 N N . SER A 1 200 ? 13.07 -18.906 1.366 1 96.5 200 SER A N 1
ATOM 1540 C CA . SER A 1 200 ? 12.195 -17.75 1.192 1 96.5 200 SER A CA 1
ATOM 1541 C C . SER A 1 200 ? 11.055 -18.047 0.232 1 96.5 200 SER A C 1
ATOM 1543 O O . SER A 1 200 ? 11.234 -18.781 -0.749 1 96.5 200 SER A O 1
ATOM 1545 N N . ALA A 1 201 ? 9.914 -17.547 0.539 1 97.75 201 ALA A N 1
ATOM 1546 C CA . ALA A 1 201 ? 8.82 -17.531 -0.426 1 97.75 201 ALA A CA 1
ATOM 1547 C C . ALA A 1 201 ? 8.93 -16.359 -1.383 1 97.75 201 ALA A C 1
ATOM 1549 O O . ALA A 1 201 ? 7.992 -16.047 -2.115 1 97.75 201 ALA A O 1
ATOM 1550 N N . ASP A 1 202 ? 10.133 -15.672 -1.341 1 97.81 202 ASP A N 1
ATOM 1551 C CA . ASP A 1 202 ? 10.43 -14.531 -2.203 1 97.81 202 ASP A CA 1
ATOM 1552 C C . ASP A 1 202 ? 9.438 -13.391 -1.963 1 97.81 202 ASP A C 1
ATOM 1554 O O . ASP A 1 202 ? 8.984 -13.188 -0.836 1 97.81 202 ASP A O 1
ATOM 1558 N N . TYR A 1 203 ? 9.141 -12.469 -2.979 1 98.44 203 TYR A N 1
ATOM 1559 C CA . TYR A 1 203 ? 8.328 -11.281 -2.721 1 98.44 203 TYR A CA 1
ATOM 1560 C C . TYR A 1 203 ? 6.891 -11.664 -2.408 1 98.44 203 TYR A C 1
ATOM 1562 O O . TYR A 1 203 ? 6.195 -10.961 -1.675 1 98.44 203 TYR A O 1
ATOM 1570 N N . PRO A 1 204 ? 6.359 -12.828 -2.945 1 98.69 204 PRO A N 1
ATOM 1571 C CA . PRO A 1 204 ? 5.023 -13.227 -2.496 1 98.69 204 PRO A CA 1
ATOM 1572 C C . PRO A 1 204 ? 4.945 -13.445 -0.987 1 98.69 204 PRO A C 1
ATOM 1574 O O . PRO A 1 204 ? 3.965 -13.055 -0.353 1 98.69 204 PRO A O 1
ATOM 1577 N N . GLY A 1 205 ? 5.965 -14.094 -0.447 1 98.38 205 GLY A N 1
ATOM 1578 C CA . GLY A 1 205 ? 5.992 -14.32 0.989 1 98.38 205 GLY A CA 1
ATOM 1579 C C . GLY A 1 205 ? 6.02 -13.031 1.794 1 98.38 205 GLY A C 1
ATOM 1580 O O . GLY A 1 205 ? 5.254 -12.875 2.746 1 98.38 205 GLY A O 1
ATOM 1581 N N . MET A 1 206 ? 6.914 -12.141 1.455 1 98.06 206 MET A N 1
ATOM 1582 C CA . MET A 1 206 ? 7.035 -10.883 2.191 1 98.06 206 MET A CA 1
ATOM 1583 C C . MET A 1 206 ? 5.777 -10.031 2.033 1 98.06 206 MET A C 1
ATOM 1585 O O . MET A 1 206 ? 5.348 -9.375 2.979 1 98.06 206 MET A O 1
ATOM 1589 N N . THR A 1 207 ? 5.242 -9.992 0.812 1 98.75 207 THR A N 1
ATOM 1590 C CA . THR A 1 207 ? 3.982 -9.289 0.59 1 98.75 207 THR A CA 1
ATOM 1591 C C . THR A 1 207 ? 2.887 -9.852 1.497 1 98.75 207 THR A C 1
ATOM 1593 O O . THR A 1 207 ? 2.152 -9.086 2.131 1 98.75 207 THR A O 1
ATOM 1596 N N . ARG A 1 208 ? 2.775 -11.133 1.512 1 98.62 208 ARG A N 1
ATOM 1597 C CA . ARG A 1 208 ? 1.798 -11.805 2.367 1 98.62 208 ARG A CA 1
ATOM 1598 C C . ARG A 1 208 ? 1.984 -11.398 3.826 1 98.62 208 ARG A C 1
ATOM 1600 O O . ARG A 1 208 ? 1.014 -11.086 4.52 1 98.62 208 ARG A O 1
ATOM 1607 N N . GLU A 1 209 ? 3.188 -11.43 4.305 1 98 209 GLU A N 1
ATOM 1608 C CA . GLU A 1 209 ? 3.482 -11.062 5.688 1 98 209 GLU A CA 1
ATOM 1609 C C . GLU A 1 209 ? 3.031 -9.633 5.988 1 98 209 GLU A C 1
ATOM 1611 O O . GLU A 1 209 ? 2.391 -9.383 7.012 1 98 209 GLU A O 1
ATOM 1616 N N . ILE A 1 210 ? 3.367 -8.695 5.129 1 98.25 210 ILE A N 1
ATOM 1617 C CA . ILE A 1 210 ? 2.994 -7.293 5.293 1 98.25 210 ILE A CA 1
ATOM 1618 C C . ILE A 1 210 ? 1.473 -7.168 5.352 1 98.25 210 ILE A C 1
ATOM 1620 O O . ILE A 1 210 ? 0.928 -6.566 6.281 1 98.25 210 ILE A O 1
ATOM 1624 N N . LEU A 1 211 ? 0.802 -7.73 4.406 1 98.81 211 LEU A N 1
ATOM 1625 C CA . LEU A 1 211 ? -0.646 -7.59 4.301 1 98.81 211 LEU A CA 1
ATOM 1626 C C . LEU A 1 211 ? -1.347 -8.266 5.473 1 98.81 211 LEU A C 1
ATOM 1628 O O . LEU A 1 211 ? -2.273 -7.707 6.059 1 98.81 211 LEU A O 1
ATOM 1632 N N . GLU A 1 212 ? -0.919 -9.492 5.793 1 98.62 212 GLU A N 1
ATOM 1633 C CA . GLU A 1 212 ? -1.578 -10.234 6.867 1 98.62 212 GLU A CA 1
ATOM 1634 C C . GLU A 1 212 ? -1.477 -9.484 8.195 1 98.62 212 GLU A C 1
ATOM 1636 O O . GLU A 1 212 ? -2.404 -9.523 9.008 1 98.62 212 GLU A O 1
ATOM 1641 N N . GLN A 1 213 ? -0.379 -8.859 8.414 1 96.81 213 GLN A N 1
ATOM 1642 C CA . GLN A 1 213 ? -0.217 -8.07 9.625 1 96.81 213 GLN A CA 1
ATOM 1643 C C . GLN A 1 213 ? -1.198 -6.902 9.656 1 96.81 213 GLN A C 1
ATOM 1645 O O . GLN A 1 213 ? -1.669 -6.508 10.727 1 96.81 213 GLN A O 1
ATOM 1650 N N . ILE A 1 214 ? -1.506 -6.367 8.57 1 96.94 214 ILE A N 1
ATOM 1651 C CA . ILE A 1 214 ? -2.338 -5.172 8.477 1 96.94 214 ILE A CA 1
ATOM 1652 C C . ILE A 1 214 ? -3.812 -5.566 8.516 1 96.94 214 ILE A C 1
ATOM 1654 O O . ILE A 1 214 ? -4.594 -4.988 9.281 1 96.94 214 ILE A O 1
ATOM 1658 N N . VAL A 1 215 ? -4.191 -6.578 7.703 1 97.25 215 VAL A N 1
ATOM 1659 C CA . VAL A 1 215 ? -5.609 -6.855 7.5 1 97.25 215 VAL A CA 1
ATOM 1660 C C . VAL A 1 215 ? -6.051 -7.988 8.422 1 97.25 215 VAL A C 1
ATOM 1662 O O . VAL A 1 215 ? -7.246 -8.266 8.555 1 97.25 215 VAL A O 1
ATOM 1665 N N . ASN A 1 216 ? -5.152 -8.734 9.039 1 96.56 216 ASN A N 1
ATOM 1666 C CA . ASN A 1 216 ? -5.41 -9.75 10.047 1 96.56 216 ASN A CA 1
ATOM 1667 C C . ASN A 1 216 ? -6.203 -10.922 9.477 1 96.56 216 ASN A C 1
ATOM 1669 O O . ASN A 1 216 ? -7.199 -11.344 10.055 1 96.56 216 ASN A O 1
ATOM 1673 N N . CYS A 1 217 ? -5.906 -11.359 8.344 1 97.88 217 CYS A N 1
ATOM 1674 C CA . CYS A 1 217 ? -6.453 -12.547 7.703 1 97.88 217 CYS A CA 1
ATOM 1675 C C . CYS A 1 217 ? -5.457 -13.141 6.719 1 97.88 217 CYS A C 1
ATOM 1677 O O . CYS A 1 217 ? -4.492 -12.484 6.328 1 97.88 217 CYS A O 1
ATOM 1679 N N . PRO A 1 218 ? -5.609 -14.453 6.324 1 98.69 218 PRO A N 1
ATOM 1680 C CA . PRO A 1 218 ? -4.688 -15.078 5.371 1 98.69 218 PRO A CA 1
ATOM 1681 C C . PRO A 1 218 ? -4.738 -14.43 3.99 1 98.69 218 PRO A C 1
ATOM 1683 O O . PRO A 1 218 ? -5.812 -14.047 3.523 1 98.69 218 PRO A O 1
ATOM 1686 N N . VAL A 1 219 ? -3.561 -14.305 3.385 1 98.88 219 VAL A N 1
ATOM 1687 C CA . VAL A 1 219 ? -3.396 -13.758 2.041 1 98.88 219 VAL A CA 1
ATOM 1688 C C . VAL A 1 219 ? -2.58 -14.727 1.188 1 98.88 219 VAL A C 1
ATOM 1690 O O . VAL A 1 219 ? -1.608 -15.32 1.665 1 98.88 219 VAL A O 1
ATOM 1693 N N . ILE A 1 220 ? -3.006 -14.914 -0.024 1 98.75 220 ILE A N 1
ATOM 1694 C CA . ILE A 1 220 ? -2.168 -15.672 -0.945 1 98.75 220 ILE A CA 1
ATOM 1695 C C . ILE A 1 220 ? -1.878 -14.836 -2.189 1 98.75 220 ILE A C 1
ATOM 1697 O O . ILE A 1 220 ? -2.67 -13.969 -2.559 1 98.75 220 ILE A O 1
ATOM 1701 N N . ILE A 1 221 ? -0.711 -15.078 -2.781 1 98.75 221 ILE A N 1
ATOM 1702 C CA . ILE A 1 221 ? -0.3 -14.469 -4.043 1 98.75 221 ILE A CA 1
ATOM 1703 C C . ILE A 1 221 ? -0.328 -15.516 -5.152 1 98.75 221 ILE A C 1
ATOM 1705 O O . ILE A 1 221 ? 0.314 -16.562 -5.043 1 98.75 221 ILE A O 1
ATOM 1709 N N . VAL A 1 222 ? -1.118 -15.273 -6.137 1 98.75 222 VAL A N 1
ATOM 1710 C CA . VAL A 1 222 ? -1.271 -16.172 -7.285 1 98.75 222 VAL A CA 1
ATOM 1711 C C . VAL A 1 222 ? -0.535 -15.586 -8.492 1 98.75 222 VAL A C 1
ATOM 1713 O O . VAL A 1 222 ? -0.821 -14.461 -8.922 1 98.75 222 VAL A O 1
ATOM 1716 N N . GLN A 1 223 ? 0.33 -16.328 -9.055 1 98.31 223 GLN A N 1
ATOM 1717 C CA . GLN A 1 223 ? 1.14 -15.859 -10.172 1 98.31 223 GLN A CA 1
ATOM 1718 C C . GLN A 1 223 ? 0.369 -15.953 -11.484 1 98.31 223 GLN A C 1
ATOM 1720 O O . GLN A 1 223 ? -0.278 -16.969 -11.766 1 98.31 223 GLN A O 1
ATOM 1725 N N . GLY A 1 224 ? 0.405 -14.875 -12.234 1 98.38 224 GLY A N 1
ATOM 1726 C CA . GLY A 1 224 ? -0.104 -14.891 -13.594 1 98.38 224 GLY A CA 1
ATOM 1727 C C . GLY A 1 224 ? 0.86 -15.516 -14.586 1 98.38 224 GLY A C 1
ATOM 1728 O O . GLY A 1 224 ? 1.572 -16.469 -14.258 1 98.38 224 GLY A O 1
ATOM 1729 N N . ALA A 1 225 ? 0.782 -15.094 -15.797 1 98.75 225 ALA A N 1
ATOM 1730 C CA . ALA A 1 225 ? 1.625 -15.609 -16.875 1 98.75 225 ALA A CA 1
ATOM 1731 C C . ALA A 1 225 ? 3 -14.945 -16.859 1 98.75 225 ALA A C 1
ATOM 1733 O O . ALA A 1 225 ? 3.283 -14.062 -17.672 1 98.75 225 ALA A O 1
ATOM 1734 N N . ALA A 1 226 ? 3.842 -15.477 -16.031 1 98.38 226 ALA A N 1
ATOM 1735 C CA . ALA A 1 226 ? 5.121 -14.812 -15.789 1 98.38 226 ALA A CA 1
ATOM 1736 C C . ALA A 1 226 ? 6.254 -15.516 -16.531 1 98.38 226 ALA A C 1
ATOM 1738 O O . ALA A 1 226 ? 7.43 -15.289 -16.234 1 98.38 226 ALA A O 1
ATOM 1739 N N . GLY A 1 227 ? 5.988 -16.344 -17.5 1 98.06 227 GLY A N 1
ATOM 1740 C CA . GLY A 1 227 ? 7 -17.125 -18.203 1 98.06 227 GLY A CA 1
ATOM 1741 C C . GLY A 1 227 ? 8.07 -16.266 -18.859 1 98.06 227 GLY A C 1
ATOM 1742 O O . GLY A 1 227 ? 9.211 -16.688 -19.016 1 98.06 227 GLY A O 1
ATOM 1743 N N . ASN A 1 228 ? 7.672 -15.031 -19.281 1 98.38 228 ASN A N 1
ATOM 1744 C CA . ASN A 1 228 ? 8.625 -14.117 -19.906 1 98.38 228 ASN A CA 1
ATOM 1745 C C . ASN A 1 228 ? 8.773 -12.82 -19.125 1 98.38 228 ASN A C 1
ATOM 1747 O O . ASN A 1 228 ? 9.078 -11.773 -19.688 1 98.38 228 ASN A O 1
ATOM 1751 N N . VAL A 1 229 ? 8.492 -12.906 -17.859 1 98.38 229 VAL A N 1
ATOM 1752 C CA . VAL A 1 229 ? 8.5 -11.695 -17.031 1 98.38 229 VAL A CA 1
ATOM 1753 C C . VAL A 1 229 ? 9.383 -11.906 -15.812 1 98.38 229 VAL A C 1
ATOM 1755 O O . VAL A 1 229 ? 9.242 -12.906 -15.102 1 98.38 229 VAL A O 1
ATOM 1758 N N . ASN A 1 230 ? 10.305 -11.055 -15.594 1 98 230 ASN A N 1
ATOM 1759 C CA . ASN A 1 230 ? 11.07 -11.008 -14.359 1 98 230 ASN A CA 1
ATOM 1760 C C . ASN A 1 230 ? 10.5 -9.992 -13.375 1 98 230 ASN A C 1
ATOM 1762 O O . ASN A 1 230 ? 9.773 -9.078 -13.781 1 98 230 ASN A O 1
ATOM 1766 N N . ALA A 1 231 ? 10.805 -10.203 -12.117 1 97.94 231 ALA A N 1
ATOM 1767 C CA . ALA A 1 231 ? 10.523 -9.141 -11.148 1 97.94 231 ALA A CA 1
ATOM 1768 C C . ALA A 1 231 ? 11.25 -7.855 -11.516 1 97.94 231 ALA A C 1
ATOM 1770 O O . ALA A 1 231 ? 12.398 -7.891 -11.969 1 97.94 231 ALA A O 1
ATOM 1771 N N . LYS A 1 232 ? 10.664 -6.734 -11.344 1 97.62 232 LYS A N 1
ATOM 1772 C CA . LYS A 1 232 ? 11.242 -5.434 -11.672 1 97.62 232 LYS A CA 1
ATOM 1773 C C . LYS A 1 232 ? 12.523 -5.191 -10.891 1 97.62 232 LYS A C 1
ATOM 1775 O O . LYS A 1 232 ? 13.508 -4.691 -11.445 1 97.62 232 LYS A O 1
ATOM 1780 N N . TYR A 1 233 ? 12.492 -5.426 -9.594 1 97.12 233 TYR A N 1
ATOM 1781 C CA . TYR A 1 233 ? 13.656 -5.34 -8.719 1 97.12 233 TYR A CA 1
ATOM 1782 C C . TYR A 1 233 ? 14.141 -6.73 -8.32 1 97.12 233 TYR A C 1
ATOM 1784 O O . TYR A 1 233 ? 13.352 -7.562 -7.871 1 97.12 233 TYR A O 1
ATOM 1792 N N . ARG A 1 234 ? 15.414 -7.016 -8.469 1 95.75 234 ARG A N 1
ATOM 1793 C CA . ARG A 1 234 ? 15.922 -8.344 -8.156 1 95.75 234 ARG A CA 1
ATOM 1794 C C . ARG A 1 234 ? 17.391 -8.281 -7.746 1 95.75 234 ARG A C 1
ATOM 1796 O O . ARG A 1 234 ? 18.078 -7.297 -8.023 1 95.75 234 ARG A O 1
ATOM 1803 N N . GLY A 1 235 ? 17.828 -9.328 -7.098 1 94.38 235 GLY A N 1
ATOM 1804 C CA . GLY A 1 235 ? 19.25 -9.547 -6.875 1 94.38 235 GLY A CA 1
ATOM 1805 C C . GLY A 1 235 ? 19.703 -9.164 -5.48 1 94.38 235 GLY A C 1
ATOM 1806 O O . GLY A 1 235 ? 20.906 -9.156 -5.188 1 94.38 235 GLY A O 1
ATOM 1807 N N . SER A 1 236 ? 18.719 -8.719 -4.574 1 93.81 236 SER A N 1
ATOM 1808 C CA . SER A 1 236 ? 19.109 -8.32 -3.225 1 93.81 236 SER A CA 1
ATOM 1809 C C . SER A 1 236 ? 17.922 -8.359 -2.27 1 93.81 236 SER A C 1
ATOM 1811 O O . SER A 1 236 ? 16.781 -8.484 -2.701 1 93.81 236 SER A O 1
ATOM 1813 N N . SER A 1 237 ? 18.266 -8.336 -1.03 1 93.25 237 SER A N 1
ATOM 1814 C CA . SER A 1 237 ? 17.219 -8.234 -0.012 1 93.25 237 SER A CA 1
ATOM 1815 C C . SER A 1 237 ? 16.453 -6.922 -0.14 1 93.25 237 SER A C 1
ATOM 1817 O O . SER A 1 237 ? 15.258 -6.871 0.134 1 93.25 237 SER A O 1
ATOM 1819 N N . GLU A 1 238 ? 17.172 -5.863 -0.516 1 94.69 238 GLU A N 1
ATOM 1820 C CA . GLU A 1 238 ? 16.516 -4.578 -0.756 1 94.69 238 GLU A CA 1
ATOM 1821 C C . GLU A 1 238 ? 15.492 -4.68 -1.884 1 94.69 238 GLU A C 1
ATOM 1823 O O . GLU A 1 238 ? 14.414 -4.102 -1.801 1 94.69 238 GLU A O 1
ATOM 1828 N N . ALA A 1 239 ? 15.867 -5.418 -2.914 1 97.06 239 ALA A N 1
ATOM 1829 C CA . ALA A 1 239 ? 14.953 -5.637 -4.031 1 97.06 239 ALA A CA 1
ATOM 1830 C C . ALA A 1 239 ? 13.703 -6.391 -3.576 1 97.06 239 ALA A C 1
ATOM 1832 O O . ALA A 1 239 ? 12.602 -6.117 -4.051 1 97.06 239 ALA A O 1
ATOM 1833 N N . LEU A 1 240 ? 13.938 -7.352 -2.68 1 97.19 240 LEU A N 1
ATOM 1834 C CA . LEU A 1 240 ? 12.82 -8.102 -2.121 1 97.19 240 LEU A CA 1
ATOM 1835 C C . LEU A 1 240 ? 11.828 -7.172 -1.426 1 97.19 240 LEU A C 1
ATOM 1837 O O . LEU A 1 240 ? 10.617 -7.277 -1.633 1 97.19 240 LEU A O 1
ATOM 1841 N N . LYS A 1 241 ? 12.297 -6.238 -0.639 1 97.12 241 LYS A N 1
ATOM 1842 C CA . LYS A 1 241 ? 11.469 -5.254 0.047 1 97.12 241 LYS A CA 1
ATOM 1843 C C . LYS A 1 241 ? 10.727 -4.367 -0.952 1 97.12 241 LYS A C 1
ATOM 1845 O O . LYS A 1 241 ? 9.531 -4.105 -0.793 1 97.12 241 LYS A O 1
ATOM 1850 N N . GLN A 1 242 ? 11.453 -3.881 -1.928 1 97.81 242 GLN A N 1
ATOM 1851 C CA . GLN A 1 242 ? 10.867 -3.008 -2.936 1 97.81 242 GLN A CA 1
ATOM 1852 C C . GLN A 1 242 ? 9.68 -3.682 -3.619 1 97.81 242 GLN A C 1
ATOM 1854 O O . GLN A 1 242 ? 8.617 -3.072 -3.781 1 97.81 242 GLN A O 1
ATOM 1859 N N . MET A 1 243 ? 9.852 -4.941 -4.008 1 98.69 243 MET A N 1
ATOM 1860 C CA . MET A 1 243 ? 8.773 -5.691 -4.652 1 98.69 243 MET A CA 1
ATOM 1861 C C . MET A 1 243 ? 7.574 -5.836 -3.723 1 98.69 243 MET A C 1
ATOM 1863 O O . MET A 1 243 ? 6.434 -5.633 -4.137 1 98.69 243 MET A O 1
ATOM 1867 N N . ALA A 1 244 ? 7.891 -6.207 -2.486 1 98.62 244 ALA A N 1
ATOM 1868 C CA . ALA A 1 244 ? 6.828 -6.426 -1.509 1 98.62 244 ALA A CA 1
ATOM 1869 C C . ALA A 1 244 ? 6.07 -5.133 -1.226 1 98.62 244 ALA A C 1
ATOM 1871 O O . ALA A 1 244 ? 4.844 -5.141 -1.088 1 98.62 244 ALA A O 1
ATOM 1872 N N . TYR A 1 245 ? 6.805 -3.982 -1.1 1 98.56 245 TYR A N 1
ATOM 1873 C CA . TYR A 1 245 ? 6.172 -2.688 -0.891 1 98.56 245 TYR A CA 1
ATOM 1874 C C . TYR A 1 245 ? 5.23 -2.348 -2.041 1 98.56 245 TYR A C 1
ATOM 1876 O O . TYR A 1 245 ? 4.078 -1.97 -1.82 1 98.56 245 TYR A O 1
ATOM 1884 N N . LEU A 1 246 ? 5.676 -2.541 -3.242 1 98.44 246 LEU A N 1
ATOM 1885 C CA . LEU A 1 246 ? 4.883 -2.211 -4.422 1 98.44 246 LEU A CA 1
ATOM 1886 C C . LEU A 1 246 ? 3.588 -3.018 -4.449 1 98.44 246 LEU A C 1
ATOM 1888 O O . LEU A 1 246 ? 2.5 -2.449 -4.566 1 98.44 246 LEU A O 1
ATOM 1892 N N . LEU A 1 247 ? 3.738 -4.281 -4.305 1 98.75 247 LEU A N 1
ATOM 1893 C CA . LEU A 1 247 ? 2.561 -5.133 -4.43 1 98.75 247 LEU A CA 1
ATOM 1894 C C . LEU A 1 247 ? 1.599 -4.906 -3.27 1 98.75 247 LEU A C 1
ATOM 1896 O O . LEU A 1 247 ? 0.392 -4.762 -3.479 1 98.75 247 LEU A O 1
ATOM 1900 N N . SER A 1 248 ? 2.133 -4.895 -2.039 1 98.75 248 SER A N 1
ATOM 1901 C CA . SER A 1 248 ? 1.273 -4.656 -0.885 1 98.75 248 SER A CA 1
ATOM 1902 C C . SER A 1 248 ? 0.594 -3.295 -0.972 1 98.75 248 SER A C 1
ATOM 1904 O O . SER A 1 248 ? -0.576 -3.154 -0.609 1 98.75 248 SER A O 1
ATOM 1906 N N . GLY A 1 249 ? 1.36 -2.252 -1.392 1 98.69 249 GLY A N 1
ATOM 1907 C CA . GLY A 1 249 ? 0.793 -0.922 -1.553 1 98.69 249 GLY A CA 1
ATOM 1908 C C . GLY A 1 249 ? -0.401 -0.892 -2.488 1 98.69 249 GLY A C 1
ATOM 1909 O O . GLY A 1 249 ? -1.432 -0.296 -2.17 1 98.69 249 GLY A O 1
ATOM 1910 N N . HIS A 1 250 ? -0.271 -1.542 -3.646 1 98.62 250 HIS A N 1
ATOM 1911 C CA . HIS A 1 250 ? -1.368 -1.589 -4.605 1 98.62 250 HIS A CA 1
ATOM 1912 C C . HIS A 1 250 ? -2.586 -2.293 -4.016 1 98.62 250 HIS A C 1
ATOM 1914 O O . HIS A 1 250 ? -3.721 -1.856 -4.223 1 98.62 250 HIS A O 1
ATOM 1920 N N . VAL A 1 251 ? -2.357 -3.352 -3.307 1 98.75 251 VAL A N 1
ATOM 1921 C CA . VAL A 1 251 ? -3.461 -4.094 -2.705 1 98.75 251 VAL A CA 1
ATOM 1922 C C . VAL A 1 251 ? -4.172 -3.221 -1.676 1 98.75 251 VAL A C 1
ATOM 1924 O O . VAL A 1 251 ? -5.402 -3.145 -1.661 1 98.75 251 VAL A O 1
ATOM 1927 N N . LEU A 1 252 ? -3.428 -2.533 -0.803 1 98.62 252 LEU A N 1
ATOM 1928 C CA . LEU A 1 252 ? -4 -1.695 0.245 1 98.62 252 LEU A CA 1
ATOM 1929 C C . LEU A 1 252 ? -4.855 -0.583 -0.355 1 98.62 252 LEU A C 1
ATOM 1931 O O . LEU A 1 252 ? -5.926 -0.268 0.167 1 98.62 252 LEU A O 1
ATOM 1935 N N . THR A 1 253 ? -4.426 0.001 -1.452 1 97.88 253 THR A N 1
ATOM 1936 C CA . THR A 1 253 ? -5.164 1.102 -2.066 1 97.88 253 THR A CA 1
ATOM 1937 C C . THR A 1 253 ? -6.453 0.599 -2.707 1 97.88 253 THR A C 1
ATOM 1939 O O . THR A 1 253 ? -7.41 1.36 -2.869 1 97.88 253 THR A O 1
ATOM 1942 N N . MET A 1 254 ? -6.523 -0.709 -3.018 1 97.75 254 MET A N 1
ATOM 1943 C CA . MET A 1 254 ? -7.695 -1.279 -3.674 1 97.75 254 MET A CA 1
ATOM 1944 C C . MET A 1 254 ? -8.758 -1.661 -2.648 1 97.75 254 MET A C 1
ATOM 1946 O O . MET A 1 254 ? -9.953 -1.595 -2.936 1 97.75 254 MET A O 1
ATOM 1950 N N . LEU A 1 255 ? -8.406 -2.031 -1.474 1 97.75 255 LEU A N 1
ATOM 1951 C CA . LEU A 1 255 ? -9.266 -2.664 -0.482 1 97.75 255 LEU A CA 1
ATOM 1952 C C . LEU A 1 255 ? -10.484 -1.793 -0.186 1 97.75 255 LEU A C 1
ATOM 1954 O O . LEU A 1 255 ? -11.617 -2.283 -0.17 1 97.75 255 LEU A O 1
ATOM 1958 N N . PRO A 1 256 ? -10.281 -0.405 -0.063 1 96.31 256 PRO A N 1
ATOM 1959 C CA . PRO A 1 256 ? -11.422 0.431 0.322 1 96.31 256 PRO A CA 1
ATOM 1960 C C . PRO A 1 256 ? -12.461 0.554 -0.787 1 96.31 256 PRO A C 1
ATOM 1962 O O . PRO A 1 256 ? -13.609 0.932 -0.524 1 96.31 256 PRO A O 1
ATOM 1965 N N . THR A 1 257 ? -12.094 0.215 -1.999 1 95.19 257 THR A N 1
ATOM 1966 C CA . THR A 1 257 ? -12.984 0.437 -3.131 1 95.19 257 THR A CA 1
ATOM 1967 C C . THR A 1 257 ? -13.758 -0.835 -3.469 1 95.19 257 THR A C 1
ATOM 1969 O O . THR A 1 257 ? -14.602 -0.836 -4.367 1 95.19 257 THR A O 1
ATOM 1972 N N . VAL A 1 258 ? -13.516 -1.902 -2.779 1 97.38 258 VAL A N 1
ATOM 1973 C CA . VAL A 1 258 ? -14.125 -3.193 -3.08 1 97.38 258 VAL A CA 1
ATOM 1974 C C . VAL A 1 258 ? -15.594 -3.182 -2.654 1 97.38 258 VAL A C 1
ATOM 1976 O O . VAL A 1 258 ? -15.922 -2.752 -1.546 1 97.38 258 VAL A O 1
ATOM 1979 N N . THR A 1 259 ? -16.453 -3.529 -3.545 1 97.56 259 THR A N 1
ATOM 1980 C CA . THR A 1 259 ? -17.859 -3.771 -3.229 1 97.56 259 THR A CA 1
ATOM 1981 C C . THR A 1 259 ? -18.109 -5.262 -3.01 1 97.56 259 THR A C 1
ATOM 1983 O O . THR A 1 259 ? -17.75 -6.086 -3.852 1 97.56 259 THR A O 1
ATOM 1986 N N . TYR A 1 260 ? -18.719 -5.594 -1.897 1 98.12 260 TYR A N 1
ATOM 1987 C CA . TYR A 1 260 ? -18.906 -6.984 -1.507 1 98.12 260 TYR A CA 1
ATOM 1988 C C . TYR A 1 260 ? -20.328 -7.449 -1.799 1 98.12 260 TYR A C 1
ATOM 1990 O O . TYR A 1 260 ? -21.281 -6.676 -1.668 1 98.12 260 TYR A O 1
ATOM 1998 N N . SER A 1 261 ? -20.469 -8.641 -2.209 1 98.25 261 SER A N 1
ATOM 1999 C CA . SER A 1 261 ? -21.75 -9.297 -2.445 1 98.25 261 SER A CA 1
ATOM 2000 C C . SER A 1 261 ? -21.656 -10.789 -2.141 1 98.25 261 SER A C 1
ATOM 2002 O O . SER A 1 261 ? -20.562 -11.352 -2.064 1 98.25 261 SER A O 1
ATOM 2004 N N . PRO A 1 262 ? -22.781 -11.398 -1.863 1 97.69 262 PRO A N 1
ATOM 2005 C CA . PRO A 1 262 ? -22.75 -12.859 -1.736 1 97.69 262 PRO A CA 1
ATOM 2006 C C . PRO A 1 262 ? -22.219 -13.547 -2.988 1 97.69 262 PRO A C 1
ATOM 2008 O O . PRO A 1 262 ? -22.219 -12.961 -4.07 1 97.69 262 PRO A O 1
ATOM 2011 N N . ILE A 1 263 ? -21.766 -14.734 -2.777 1 98 263 ILE A N 1
ATOM 2012 C CA . ILE A 1 263 ? -21.359 -15.539 -3.924 1 98 263 ILE A CA 1
ATOM 2013 C C . ILE A 1 263 ? -22.578 -15.984 -4.711 1 98 263 ILE A C 1
ATOM 2015 O O . ILE A 1 263 ? -23.453 -16.672 -4.176 1 98 263 ILE A O 1
ATOM 2019 N N . VAL A 1 264 ? -22.625 -15.562 -5.949 1 95.5 264 VAL A N 1
ATOM 2020 C CA . VAL A 1 264 ? -23.734 -15.953 -6.809 1 95.5 264 VAL A CA 1
ATOM 2021 C C . VAL A 1 264 ? -23.281 -17.016 -7.805 1 95.5 264 VAL A C 1
ATOM 2023 O O . VAL A 1 264 ? -24.062 -17.875 -8.203 1 95.5 264 VAL A O 1
ATOM 2026 N N . ASN A 1 265 ? -22.109 -16.859 -8.32 1 94.5 265 ASN A N 1
ATOM 2027 C CA . ASN A 1 265 ? -21.484 -17.812 -9.219 1 94.5 265 ASN A CA 1
ATOM 2028 C C . ASN A 1 265 ? -20.219 -18.391 -8.625 1 94.5 265 ASN A C 1
ATOM 2030 O O . ASN A 1 265 ? -19.297 -17.656 -8.266 1 94.5 265 ASN A O 1
ATOM 2034 N N . LEU A 1 266 ? -20.172 -19.641 -8.438 1 96.75 266 LEU A N 1
ATOM 2035 C CA . LEU A 1 266 ? -19.016 -20.406 -8 1 96.75 266 LEU A CA 1
ATOM 2036 C C . LEU A 1 266 ? -18.797 -21.625 -8.891 1 96.75 266 LEU A C 1
ATOM 2038 O O . LEU A 1 266 ? -19.578 -22.562 -8.867 1 96.75 266 LEU A O 1
ATOM 2042 N N . ARG A 1 267 ? -17.672 -21.531 -9.68 1 93.75 267 ARG A N 1
ATOM 2043 C CA . ARG A 1 267 ? -17.438 -22.609 -10.641 1 93.75 267 ARG A CA 1
ATOM 2044 C C . ARG A 1 267 ? -15.945 -22.953 -10.711 1 93.75 267 ARG A C 1
ATOM 2046 O O . ARG A 1 267 ? -15.094 -22.062 -10.664 1 93.75 267 ARG A O 1
ATOM 2053 N N . THR A 1 268 ? -15.688 -24.188 -10.695 1 96.62 268 THR A N 1
ATOM 2054 C CA . THR A 1 268 ? -14.383 -24.703 -11.094 1 96.62 268 THR A CA 1
ATOM 2055 C C . THR A 1 268 ? -14.539 -25.844 -12.094 1 96.62 268 THR A C 1
ATOM 2057 O O . THR A 1 268 ? -15.195 -26.844 -11.805 1 96.62 268 THR A O 1
ATOM 2060 N N . VAL A 1 269 ? -13.977 -25.641 -13.281 1 95.44 269 VAL A N 1
ATOM 2061 C CA . VAL A 1 269 ? -14.094 -26.641 -14.344 1 95.44 269 VAL A CA 1
ATOM 2062 C C . VAL A 1 269 ? -12.719 -26.906 -14.945 1 95.44 269 VAL A C 1
ATOM 2064 O O . VAL A 1 269 ? -11.875 -26.016 -15.016 1 95.44 269 VAL A O 1
ATOM 2067 N N . SER A 1 270 ? -12.523 -28.125 -15.25 1 95.56 270 SER A N 1
ATOM 2068 C CA . SER A 1 270 ? -11.266 -28.578 -15.844 1 95.56 270 SER A CA 1
ATOM 2069 C C . SER A 1 270 ? -11.492 -29.25 -17.188 1 95.56 270 SER A C 1
ATOM 2071 O O . SER A 1 270 ? -12.547 -29.828 -17.422 1 95.56 270 SER A O 1
ATOM 2073 N N . SER A 1 271 ? -10.594 -29.062 -18.016 1 95.44 271 SER A N 1
ATOM 2074 C CA . SER A 1 271 ? -10.578 -29.734 -19.312 1 95.44 271 SER A CA 1
ATOM 2075 C C . SER A 1 271 ? -9.164 -30.156 -19.703 1 95.44 271 SER A C 1
ATOM 2077 O O . SER A 1 271 ? -8.195 -29.469 -19.359 1 95.44 271 SER A O 1
ATOM 2079 N N . MET A 1 272 ? -9.094 -31.234 -20.422 1 96.38 272 MET A N 1
ATOM 2080 C CA . MET A 1 272 ? -7.805 -31.734 -20.891 1 96.38 272 MET A CA 1
ATOM 2081 C C . MET A 1 272 ? -7.574 -31.359 -22.344 1 96.38 272 MET A C 1
ATOM 2083 O O . MET A 1 272 ? -8.5 -31.391 -23.156 1 96.38 272 MET A O 1
ATOM 2087 N N . LEU A 1 273 ? -6.41 -30.969 -22.609 1 96 273 LEU A N 1
ATOM 2088 C CA . LEU A 1 273 ? -5.93 -30.688 -23.953 1 96 273 LEU A CA 1
ATOM 2089 C C . LEU A 1 273 ? -4.727 -31.547 -24.297 1 96 273 LEU A C 1
ATOM 2091 O O . LEU A 1 273 ? -3.812 -31.703 -23.484 1 96 273 LEU A O 1
ATOM 2095 N N . GLN A 1 274 ? -4.734 -32.219 -25.453 1 96.31 274 GLN A N 1
ATOM 2096 C CA . GLN A 1 274 ? -3.543 -32.906 -25.938 1 96.31 274 GLN A CA 1
ATOM 2097 C C . GLN A 1 274 ? -2.566 -31.922 -26.594 1 96.31 274 GLN A C 1
ATOM 2099 O O . GLN A 1 274 ? -2.766 -31.516 -27.734 1 96.31 274 GLN A O 1
ATOM 2104 N N . MET A 1 275 ? -1.577 -31.641 -25.938 1 97.69 275 MET A N 1
ATOM 2105 C CA . MET A 1 275 ? -0.583 -30.688 -26.422 1 97.69 275 MET A CA 1
ATOM 2106 C C . MET A 1 275 ? 0.423 -31.375 -27.344 1 97.69 275 MET A C 1
ATOM 2108 O O . MET A 1 275 ? 1.207 -32.219 -26.891 1 97.69 275 MET A O 1
ATOM 2112 N N . LYS A 1 276 ? 0.38 -31.047 -28.578 1 97.5 276 LYS A N 1
ATOM 2113 C CA . LYS A 1 276 ? 1.377 -31.547 -29.516 1 97.5 276 LYS A CA 1
ATOM 2114 C C . LYS A 1 276 ? 2.701 -30.797 -29.359 1 97.5 276 LYS A C 1
ATOM 2116 O O . LYS A 1 276 ? 2.721 -29.578 -29.156 1 97.5 276 LYS A O 1
ATOM 2121 N N . LEU A 1 277 ? 3.723 -31.531 -29.391 1 97.62 277 LEU A N 1
ATOM 2122 C CA . LEU A 1 277 ? 5.059 -30.953 -29.344 1 97.62 277 LEU A CA 1
ATOM 2123 C C . LEU A 1 277 ? 5.672 -30.906 -30.734 1 97.62 277 LEU A C 1
ATOM 2125 O O . LEU A 1 277 ? 5.148 -31.516 -31.672 1 97.62 277 LEU A O 1
ATOM 2129 N N . LYS A 1 278 ? 6.641 -30.078 -30.891 1 96.69 278 LYS A N 1
ATOM 2130 C CA . LYS A 1 278 ? 7.41 -30.125 -32.125 1 96.69 278 LYS A CA 1
ATOM 2131 C C . LYS A 1 278 ? 7.973 -31.531 -32.375 1 96.69 278 LYS A C 1
ATOM 2133 O O . LYS A 1 278 ? 8.344 -32.219 -31.422 1 96.69 278 LYS A O 1
ATOM 2138 N N . ASP A 1 279 ? 8.109 -31.844 -33.594 1 97.44 279 ASP A N 1
ATOM 2139 C CA . ASP A 1 279 ? 8.594 -33.188 -33.969 1 97.44 279 ASP A CA 1
ATOM 2140 C C . ASP A 1 279 ? 10.062 -33.344 -33.562 1 97.44 279 ASP A C 1
ATOM 2142 O O . ASP A 1 279 ? 10.844 -32.406 -33.625 1 97.44 279 ASP A O 1
ATOM 2146 N N . ILE A 1 280 ? 10.352 -34.594 -33.188 1 97.44 280 ILE A N 1
ATOM 2147 C CA . ILE A 1 280 ? 11.758 -34.938 -33 1 97.44 280 ILE A CA 1
ATOM 2148 C C . ILE A 1 280 ? 12.492 -34.812 -34.344 1 97.44 280 ILE A C 1
ATOM 2150 O O . ILE A 1 280 ? 12.125 -35.469 -35.312 1 97.44 280 ILE A O 1
ATOM 2154 N N . PRO A 1 281 ? 13.461 -34.031 -34.406 1 97 281 PRO A N 1
ATOM 2155 C CA . PRO A 1 281 ? 14.18 -33.844 -35.656 1 97 281 PRO A CA 1
ATOM 2156 C C . PRO A 1 281 ? 15.172 -34.969 -35.938 1 97 281 PRO A C 1
ATOM 2158 O O . PRO A 1 281 ? 15.188 -35.969 -35.219 1 97 281 PRO A O 1
ATOM 2161 N N . GLU A 1 282 ? 15.93 -34.781 -37.062 1 97.56 282 GLU A N 1
ATOM 2162 C CA . GLU A 1 282 ? 16.953 -35.75 -37.406 1 97.56 282 GLU A CA 1
ATOM 2163 C C . GLU A 1 282 ? 18.094 -35.719 -36.375 1 97.56 282 GLU A C 1
ATOM 2165 O O . GLU A 1 282 ? 18.281 -34.75 -35.656 1 97.56 282 GLU A O 1
ATOM 2170 N N . ILE A 1 283 ? 18.875 -36.812 -36.375 1 96.62 283 ILE A N 1
ATOM 2171 C CA . ILE A 1 283 ? 19.891 -37.094 -35.344 1 96.62 283 ILE A CA 1
ATOM 2172 C C . ILE A 1 283 ? 20.875 -35.906 -35.25 1 96.62 283 ILE A C 1
ATOM 2174 O O . ILE A 1 283 ? 21.297 -35.531 -34.156 1 96.62 283 ILE A O 1
ATOM 2178 N N . ASP A 1 284 ? 21.234 -35.375 -36.344 1 96.75 284 ASP A N 1
ATOM 2179 C CA . ASP A 1 284 ? 22.203 -34.281 -36.344 1 96.75 284 ASP A CA 1
ATOM 2180 C C . ASP A 1 284 ? 21.656 -33.031 -35.625 1 96.75 284 ASP A C 1
ATOM 2182 O O . ASP A 1 284 ? 22.375 -32.344 -34.938 1 96.75 284 ASP A O 1
ATOM 2186 N N . GLU A 1 285 ? 20.406 -32.812 -35.875 1 96 285 GLU A N 1
ATOM 2187 C CA . GLU A 1 285 ? 19.766 -31.672 -35.25 1 96 285 GLU A CA 1
ATOM 2188 C C . GLU A 1 285 ? 19.594 -31.922 -33.75 1 96 285 GLU A C 1
ATOM 2190 O O . GLU A 1 285 ? 19.703 -31 -32.938 1 96 285 GLU A O 1
ATOM 2195 N N . ILE A 1 286 ? 19.266 -33.125 -33.344 1 96.5 286 ILE A N 1
ATOM 2196 C CA . ILE A 1 286 ? 19.156 -33.5 -31.938 1 96.5 286 ILE A CA 1
ATOM 2197 C C . ILE A 1 286 ? 20.484 -33.188 -31.219 1 96.5 286 ILE A C 1
ATOM 2199 O O . ILE A 1 286 ? 20.484 -32.594 -30.156 1 96.5 286 ILE A O 1
ATOM 2203 N N . ARG A 1 287 ? 21.531 -33.594 -31.797 1 95.81 287 ARG A N 1
ATOM 2204 C CA . ARG A 1 287 ? 22.859 -33.375 -31.234 1 95.81 287 ARG A CA 1
ATOM 2205 C C . ARG A 1 287 ? 23.203 -31.891 -31.172 1 95.81 287 ARG A C 1
ATOM 2207 O O . ARG A 1 287 ? 23.828 -31.438 -30.203 1 95.81 287 ARG A O 1
ATOM 2214 N N . SER A 1 288 ? 22.812 -31.234 -32.188 1 94.94 288 SER A N 1
ATOM 2215 C CA . SER A 1 288 ? 23.047 -29.797 -32.219 1 94.94 288 SER A CA 1
ATOM 2216 C C . SER A 1 288 ? 22.312 -29.094 -31.094 1 94.94 288 SER A C 1
ATOM 2218 O O . SER A 1 288 ? 22.844 -28.172 -30.484 1 94.94 288 SER A O 1
ATOM 2220 N N . MET A 1 289 ? 21.047 -29.5 -30.906 1 93.69 289 MET A N 1
ATOM 2221 C CA . MET A 1 289 ? 20.266 -28.922 -29.812 1 93.69 289 MET A CA 1
ATOM 2222 C C . MET A 1 289 ? 20.969 -29.141 -28.469 1 93.69 289 MET A C 1
ATOM 2224 O O . MET A 1 289 ? 21.062 -28.219 -27.656 1 93.69 289 MET A O 1
ATOM 2228 N N . ALA A 1 290 ? 21.469 -30.297 -28.219 1 94.81 290 ALA A N 1
ATOM 2229 C CA . ALA A 1 290 ? 22.188 -30.625 -26.984 1 94.81 290 ALA A CA 1
ATOM 2230 C C . ALA A 1 290 ? 23.438 -29.781 -26.828 1 94.81 290 ALA A C 1
ATOM 2232 O O . ALA A 1 290 ? 23.734 -29.266 -25.734 1 94.81 290 ALA A O 1
ATOM 2233 N N . GLN A 1 291 ? 24.156 -29.656 -27.859 1 93.25 291 GLN A N 1
ATOM 2234 C CA . GLN A 1 291 ? 25.406 -28.891 -27.844 1 93.25 291 GLN A CA 1
ATOM 2235 C C . GLN A 1 291 ? 25.141 -27.422 -27.547 1 93.25 291 GLN A C 1
ATOM 2237 O O . GLN A 1 291 ? 25.906 -26.797 -26.797 1 93.25 291 GLN A O 1
ATOM 2242 N N . LEU A 1 292 ? 24.188 -26.984 -28.156 1 88.88 292 LEU A N 1
ATOM 2243 C CA . LEU A 1 292 ? 23.828 -25.578 -27.922 1 88.88 292 LEU A CA 1
ATOM 2244 C C . LEU A 1 292 ? 23.469 -25.344 -26.453 1 88.88 292 LEU A C 1
ATOM 2246 O O . LEU A 1 292 ? 23.875 -24.344 -25.875 1 88.88 292 LEU A O 1
ATOM 2250 N N . ALA A 1 293 ? 22.625 -26.188 -25.891 1 89.19 293 ALA A N 1
ATOM 2251 C CA . ALA A 1 293 ? 22.234 -26.062 -24.484 1 89.19 293 ALA A CA 1
ATOM 2252 C C . ALA A 1 293 ? 23.453 -26.141 -23.578 1 89.19 293 ALA A C 1
ATOM 2254 O O . ALA A 1 293 ? 23.547 -25.406 -22.594 1 89.19 293 ALA A O 1
ATOM 2255 N N . GLU A 1 294 ? 24.375 -27.047 -23.859 1 91.44 294 GLU A N 1
ATOM 2256 C CA . GLU A 1 294 ? 25.594 -27.172 -23.078 1 91.44 294 GLU A CA 1
ATOM 2257 C C . GLU A 1 294 ? 26.422 -25.891 -23.141 1 91.44 294 GLU A C 1
ATOM 2259 O O . GLU A 1 294 ? 26.938 -25.438 -22.109 1 91.44 294 GLU A O 1
ATOM 2264 N N . LYS A 1 295 ? 26.562 -25.391 -24.266 1 87.88 295 LYS A N 1
ATOM 2265 C CA . LYS A 1 295 ? 27.391 -24.219 -24.469 1 87.88 295 LYS A CA 1
ATOM 2266 C C . LYS A 1 295 ? 26.75 -22.984 -23.844 1 87.88 295 LYS A C 1
ATOM 2268 O O . LYS A 1 295 ? 27.438 -22.172 -23.203 1 87.88 295 LYS A O 1
ATOM 2273 N N . GLN A 1 296 ? 25.516 -22.859 -23.969 1 81.5 296 GLN A N 1
ATOM 2274 C CA . GLN A 1 296 ? 24.844 -21.641 -23.547 1 81.5 296 GLN A CA 1
ATOM 2275 C C . GLN A 1 296 ? 24.5 -21.672 -22.062 1 81.5 296 GLN A C 1
ATOM 2277 O O . GLN A 1 296 ? 24.5 -20.625 -21.406 1 81.5 296 GLN A O 1
ATOM 2282 N N . TRP A 1 297 ? 24.25 -22.844 -21.484 1 79.94 297 TRP A N 1
ATOM 2283 C CA . TRP A 1 297 ? 23.719 -22.875 -20.125 1 79.94 297 TRP A CA 1
ATOM 2284 C C . TRP A 1 297 ? 24.609 -23.734 -19.234 1 79.94 297 TRP A C 1
ATOM 2286 O O . TRP A 1 297 ? 24.359 -23.844 -18.031 1 79.94 297 TRP A O 1
ATOM 2296 N N . GLY A 1 298 ? 25.547 -24.344 -19.812 1 81.81 298 GLY A N 1
ATOM 2297 C CA . GLY A 1 298 ? 26.469 -25.156 -19.047 1 81.81 298 GLY A CA 1
ATOM 2298 C C . GLY A 1 298 ? 25.812 -26.328 -18.359 1 81.81 298 GLY A C 1
ATOM 2299 O O . GLY A 1 298 ? 26.172 -26.688 -17.234 1 81.81 298 GLY A O 1
ATOM 2300 N N . VAL A 1 299 ? 24.797 -26.906 -19.031 1 83.25 299 VAL A N 1
ATOM 2301 C CA . VAL A 1 299 ? 24.047 -28 -18.406 1 83.25 299 VAL A CA 1
ATOM 2302 C C . VAL A 1 299 ? 24.453 -29.328 -19.047 1 83.25 299 VAL A C 1
ATOM 2304 O O . VAL A 1 299 ? 24.938 -29.359 -20.188 1 83.25 299 VAL A O 1
ATOM 2307 N N . ASN A 1 300 ? 24.359 -30.344 -18.266 1 88.38 300 ASN A N 1
ATOM 2308 C CA . ASN A 1 300 ? 24.531 -31.688 -18.797 1 88.38 300 ASN A CA 1
ATOM 2309 C C . ASN A 1 300 ? 23.312 -32.156 -19.578 1 88.38 300 ASN A C 1
ATOM 2311 O O . ASN A 1 300 ? 22.203 -32.188 -19.031 1 88.38 300 ASN A O 1
ATOM 2315 N N . THR A 1 301 ? 23.5 -32.531 -20.828 1 94.25 301 THR A N 1
ATOM 2316 C CA . THR A 1 301 ? 22.375 -32.844 -21.703 1 94.25 301 THR A CA 1
ATOM 2317 C C . THR A 1 301 ? 22.344 -34.344 -22 1 94.25 301 THR A C 1
ATOM 2319 O O . THR A 1 301 ? 21.547 -34.812 -22.828 1 94.25 301 THR A O 1
ATOM 2322 N N . ASP A 1 302 ? 23.125 -35.094 -21.297 1 94.25 302 ASP A N 1
ATOM 2323 C CA . ASP A 1 302 ? 23.297 -36.5 -21.625 1 94.25 302 ASP A CA 1
ATOM 2324 C C . ASP A 1 302 ? 21.969 -37.25 -21.5 1 94.25 302 ASP A C 1
ATOM 2326 O O . ASP A 1 302 ? 21.625 -38.062 -22.375 1 94.25 302 ASP A O 1
ATOM 2330 N N . GLU A 1 303 ? 21.391 -37.094 -20.469 1 94.44 303 GLU A N 1
ATOM 2331 C CA . GLU A 1 303 ? 20.156 -37.812 -20.219 1 94.44 303 GLU A CA 1
ATOM 2332 C C . GLU A 1 303 ? 19.094 -37.469 -21.266 1 94.44 303 GLU A C 1
ATOM 2334 O O . GLU A 1 303 ? 18.422 -38.375 -21.781 1 94.44 303 GLU A O 1
ATOM 2339 N N . TRP A 1 304 ? 18.906 -36.25 -21.531 1 96.31 304 TRP A N 1
ATOM 2340 C CA . TRP A 1 304 ? 17.953 -35.812 -22.547 1 96.31 304 TRP A CA 1
ATOM 2341 C C . TRP A 1 304 ? 18.281 -36.406 -23.906 1 96.31 304 TRP A C 1
ATOM 2343 O O . TRP A 1 304 ? 17.406 -36.938 -24.609 1 96.31 304 TRP A O 1
ATOM 2353 N N . LEU A 1 305 ? 19.594 -36.312 -24.25 1 96.62 305 LEU A N 1
ATOM 2354 C CA . LEU A 1 305 ? 20.062 -36.844 -25.516 1 96.62 305 LEU A CA 1
ATOM 2355 C C . LEU A 1 305 ? 19.766 -38.344 -25.625 1 96.62 305 LEU A C 1
ATOM 2357 O O . LEU A 1 305 ? 19.281 -38.781 -26.672 1 96.62 305 LEU A O 1
ATOM 2361 N N . ALA A 1 306 ? 20.047 -39 -24.578 1 96.75 306 ALA A N 1
ATOM 2362 C CA . ALA A 1 306 ? 19.828 -40.438 -24.562 1 96.75 306 ALA A CA 1
ATOM 2363 C C . ALA A 1 306 ? 18.344 -40.781 -24.797 1 96.75 306 ALA A C 1
ATOM 2365 O O . ALA A 1 306 ? 18.016 -41.656 -25.578 1 96.75 306 ALA A O 1
ATOM 2366 N N . ILE A 1 307 ? 17.484 -40.125 -24.141 1 97 307 ILE A N 1
ATOM 2367 C CA . ILE A 1 307 ? 16.062 -40.375 -24.203 1 97 307 ILE A CA 1
ATOM 2368 C C . ILE A 1 307 ? 15.531 -40.031 -25.594 1 97 307 ILE A C 1
ATOM 2370 O O . ILE A 1 307 ? 14.797 -40.844 -26.188 1 97 307 ILE A O 1
ATOM 2374 N N . VAL A 1 308 ? 15.875 -38.906 -26.141 1 97.62 308 VAL A N 1
ATOM 2375 C CA . VAL A 1 308 ? 15.359 -38.438 -27.422 1 97.62 308 VAL A CA 1
ATOM 2376 C C . VAL A 1 308 ? 15.898 -39.312 -28.547 1 97.62 308 VAL A C 1
ATOM 2378 O O . VAL A 1 308 ? 15.164 -39.656 -29.484 1 97.62 308 VAL A O 1
ATOM 2381 N N . LEU A 1 309 ? 17.188 -39.688 -28.438 1 97.12 309 LEU A N 1
ATOM 2382 C CA . LEU A 1 309 ? 17.766 -40.562 -29.453 1 97.12 309 LEU A CA 1
ATOM 2383 C C . LEU A 1 309 ? 17.109 -41.938 -29.422 1 97.12 309 LEU A C 1
ATOM 2385 O O . LEU A 1 309 ? 16.922 -42.562 -30.484 1 97.12 309 LEU A O 1
ATOM 2389 N N . GLU A 1 310 ? 16.875 -42.406 -28.25 1 97.56 310 GLU A N 1
ATOM 2390 C CA . GLU A 1 310 ? 16.172 -43.688 -28.156 1 97.56 310 GLU A CA 1
ATOM 2391 C C . GLU A 1 310 ? 14.805 -43.625 -28.812 1 97.56 310 GLU A C 1
ATOM 2393 O O . GLU A 1 310 ? 14.414 -44.531 -29.547 1 97.56 310 GLU A O 1
ATOM 2398 N N . LYS A 1 311 ? 14.078 -42.594 -28.547 1 97.12 311 LYS A N 1
ATOM 2399 C CA . LYS A 1 311 ? 12.781 -42.406 -29.188 1 97.12 311 LYS A CA 1
ATOM 2400 C C . LYS A 1 311 ? 12.93 -42.312 -30.703 1 97.12 311 LYS A C 1
ATOM 2402 O O . LYS A 1 311 ? 12.094 -42.844 -31.438 1 97.12 311 LYS A O 1
ATOM 2407 N N . TYR A 1 312 ? 13.906 -41.562 -31.141 1 97.06 312 TYR A N 1
ATOM 2408 C CA . TYR A 1 312 ? 14.195 -41.469 -32.562 1 97.06 312 TYR A CA 1
ATOM 2409 C C . TYR A 1 312 ? 14.438 -42.844 -33.188 1 97.06 312 TYR A C 1
ATOM 2411 O O . TYR A 1 312 ? 13.906 -43.156 -34.25 1 97.06 312 TYR A O 1
ATOM 2419 N N . ARG A 1 313 ? 15.227 -43.656 -32.531 1 97.31 313 ARG A N 1
ATOM 2420 C CA . ARG A 1 313 ? 15.57 -44.969 -33.031 1 97.31 313 ARG A CA 1
ATOM 2421 C C . ARG A 1 313 ? 14.336 -45.875 -33.094 1 97.31 313 ARG A C 1
ATOM 2423 O O . ARG A 1 313 ? 14.234 -46.75 -33.938 1 97.31 313 ARG A O 1
ATOM 2430 N N . GLN A 1 314 ? 13.477 -45.656 -32.219 1 97.69 314 GLN A N 1
ATOM 2431 C CA . GLN A 1 314 ? 12.242 -46.438 -32.156 1 97.69 314 GLN A CA 1
ATOM 2432 C C . GLN A 1 314 ? 11.242 -45.969 -33.219 1 97.69 314 GLN A C 1
ATOM 2434 O O . GLN A 1 314 ? 10.141 -46.5 -33.312 1 97.69 314 GLN A O 1
ATOM 2439 N N . GLY A 1 315 ? 11.57 -44.938 -33.875 1 96.94 315 GLY A N 1
ATOM 2440 C CA . GLY A 1 315 ? 10.719 -44.406 -34.938 1 96.94 315 GLY A CA 1
ATOM 2441 C C . GLY A 1 315 ? 9.68 -43.438 -34.438 1 96.94 315 GLY A C 1
ATOM 2442 O O . GLY A 1 315 ? 8.773 -43.031 -35.156 1 96.94 315 GLY A O 1
ATOM 2443 N N . ILE A 1 316 ? 9.766 -43.094 -33.156 1 97.25 316 ILE A N 1
ATOM 2444 C CA . ILE A 1 316 ? 8.836 -42.125 -32.562 1 97.25 316 ILE A CA 1
ATOM 2445 C C . ILE A 1 316 ? 9.273 -40.688 -32.906 1 97.25 316 ILE A C 1
ATOM 2447 O O . ILE A 1 316 ? 10.352 -40.25 -32.5 1 97.25 316 ILE A O 1
ATOM 2451 N N . ARG A 1 317 ? 8.469 -39.938 -33.688 1 96.56 317 ARG A N 1
ATOM 2452 C CA . ARG A 1 317 ? 8.82 -38.594 -34.094 1 96.56 317 ARG A CA 1
ATOM 2453 C C . ARG A 1 317 ? 7.859 -37.562 -33.469 1 96.56 317 ARG A C 1
ATOM 2455 O O . ARG A 1 317 ? 8.219 -36.406 -33.281 1 96.56 317 ARG A O 1
ATOM 2462 N N . LYS A 1 318 ? 6.688 -38.031 -33.312 1 97.5 318 LYS A N 1
ATOM 2463 C CA . LYS A 1 318 ? 5.637 -37.156 -32.781 1 97.5 318 LYS A CA 1
ATOM 2464 C C . LYS A 1 318 ? 5.395 -37.438 -31.297 1 97.5 318 LYS A C 1
ATOM 2466 O O . LYS A 1 318 ? 5.25 -38.594 -30.891 1 97.5 318 LYS A O 1
ATOM 2471 N N . LEU A 1 319 ? 5.406 -36.375 -30.547 1 96.75 319 LEU A N 1
ATOM 2472 C CA . LEU A 1 319 ? 5.168 -36.469 -29.109 1 96.75 319 LEU A CA 1
ATOM 2473 C C . LEU A 1 319 ? 3.949 -35.625 -28.703 1 96.75 319 LEU A C 1
ATOM 2475 O O . LEU A 1 319 ? 3.623 -34.625 -29.359 1 96.75 319 LEU A O 1
ATOM 2479 N N . ARG A 1 320 ? 3.256 -36.031 -27.719 1 96.88 320 ARG A N 1
ATOM 2480 C CA . ARG A 1 320 ? 2.125 -35.344 -27.125 1 96.88 320 ARG A CA 1
ATOM 2481 C C . ARG A 1 320 ? 2.154 -35.438 -25.609 1 96.88 320 ARG A C 1
ATOM 2483 O O . ARG A 1 320 ? 2.662 -36.406 -25.047 1 96.88 320 ARG A O 1
ATOM 2490 N N . ILE A 1 321 ? 1.644 -34.469 -24.969 1 96.69 321 ILE A N 1
ATOM 2491 C CA . ILE A 1 321 ? 1.499 -34.438 -23.516 1 96.69 321 ILE A CA 1
ATOM 2492 C C . ILE A 1 321 ? 0.09 -34 -23.141 1 96.69 321 ILE A C 1
ATOM 2494 O O . ILE A 1 321 ? -0.455 -33.062 -23.75 1 96.69 321 ILE A O 1
ATOM 2498 N N . ASP A 1 322 ? -0.521 -34.656 -22.219 1 96.38 322 ASP A N 1
ATOM 2499 C CA . ASP A 1 322 ? -1.807 -34.219 -21.688 1 96.38 322 ASP A CA 1
ATOM 2500 C C . ASP A 1 322 ? -1.646 -32.938 -20.844 1 96.38 322 ASP A C 1
ATOM 2502 O O . ASP A 1 322 ? -0.85 -32.938 -19.906 1 96.38 322 ASP A O 1
ATOM 2506 N N . LEU A 1 323 ? -2.367 -31.984 -21.203 1 97.69 323 LEU A N 1
ATOM 2507 C CA . LEU A 1 323 ? -2.312 -30.703 -20.516 1 97.69 323 LEU A CA 1
ATOM 2508 C C . LEU A 1 323 ? -3.676 -30.328 -19.938 1 97.69 323 LEU A C 1
ATOM 2510 O O . LEU A 1 323 ? -4.66 -30.234 -20.672 1 97.69 323 LEU A O 1
ATOM 2514 N N . GLU A 1 324 ? -3.727 -30.125 -18.656 1 98.38 324 GLU A N 1
ATOM 2515 C CA . GLU A 1 324 ? -4.969 -29.719 -18.016 1 98.38 324 GLU A CA 1
ATOM 2516 C C . GLU A 1 324 ? -5.117 -28.203 -18.031 1 98.38 324 GLU A C 1
ATOM 2518 O O . GLU A 1 324 ? -4.168 -27.469 -17.719 1 98.38 324 GLU A O 1
ATOM 2523 N N . VAL A 1 325 ? -6.262 -27.734 -18.438 1 98.19 325 VAL A N 1
ATOM 2524 C CA . VAL A 1 325 ? -6.68 -26.344 -18.297 1 98.19 325 VAL A CA 1
ATOM 2525 C C . VAL A 1 325 ? -7.84 -26.25 -17.312 1 98.19 325 VAL A C 1
ATOM 2527 O O . VAL A 1 325 ? -8.844 -26.953 -17.453 1 98.19 325 VAL A O 1
ATOM 2530 N N . GLN A 1 326 ? -7.672 -25.422 -16.297 1 98.12 326 GLN A N 1
ATOM 2531 C CA . GLN A 1 326 ? -8.719 -25.312 -15.281 1 98.12 326 GLN A CA 1
ATOM 2532 C C . GLN A 1 326 ? -9.133 -23.859 -15.086 1 98.12 326 GLN A C 1
ATOM 2534 O O . GLN A 1 326 ? -8.297 -22.953 -15.148 1 98.12 326 GLN A O 1
ATOM 2539 N N . LEU A 1 327 ? -10.391 -23.641 -14.883 1 97.62 327 LEU A N 1
ATOM 2540 C CA . LEU A 1 327 ? -10.992 -22.328 -14.656 1 97.62 327 LEU A CA 1
ATOM 2541 C C . LEU A 1 327 ? -11.672 -22.266 -13.297 1 97.62 327 LEU A C 1
ATOM 2543 O O . LEU A 1 327 ? -12.469 -23.141 -12.961 1 97.62 327 LEU A O 1
ATOM 2547 N N . PHE A 1 328 ? -11.266 -21.359 -12.438 1 97.81 328 PHE A N 1
ATOM 2548 C CA . PHE A 1 328 ? -11.875 -21.031 -11.156 1 97.81 328 PHE A CA 1
ATOM 2549 C C . PHE A 1 328 ? -12.586 -19.688 -11.227 1 97.81 328 PHE A C 1
ATOM 2551 O O . PHE A 1 328 ? -11.961 -18.656 -11.531 1 97.81 328 PHE A O 1
ATOM 2558 N N . GLN A 1 329 ? -13.875 -19.641 -10.969 1 97.25 329 GLN A N 1
ATOM 2559 C CA . GLN A 1 329 ? -14.656 -18.406 -11.078 1 97.25 329 GLN A CA 1
ATOM 2560 C C . GLN A 1 329 ? -15.43 -18.141 -9.789 1 97.25 329 GLN A C 1
ATOM 2562 O O . GLN A 1 329 ? -16.031 -19.047 -9.219 1 97.25 329 GLN A O 1
ATOM 2567 N N . VAL A 1 330 ? -15.344 -17.016 -9.297 1 97.88 330 VAL A N 1
ATOM 2568 C CA . VAL A 1 330 ? -16.188 -16.484 -8.234 1 97.88 330 VAL A CA 1
ATOM 2569 C C . VAL A 1 330 ? -16.859 -15.195 -8.711 1 97.88 330 VAL A C 1
ATOM 2571 O O . VAL A 1 330 ? -16.172 -14.195 -8.953 1 97.88 330 VAL A O 1
ATOM 2574 N N . ASN A 1 331 ? -18.156 -15.18 -8.828 1 97.06 331 ASN A N 1
ATOM 2575 C CA . ASN A 1 331 ? -18.906 -14.039 -9.328 1 97.06 331 ASN A CA 1
ATOM 2576 C C . ASN A 1 331 ? -18.344 -13.523 -10.648 1 97.06 331 ASN A C 1
ATOM 2578 O O . ASN A 1 331 ? -18.219 -14.281 -11.617 1 97.06 331 ASN A O 1
ATOM 2582 N N . ASP A 1 332 ? -17.828 -12.273 -10.719 1 94.81 332 ASP A N 1
ATOM 2583 C CA . ASP A 1 332 ? -17.469 -11.641 -11.992 1 94.81 332 ASP A CA 1
ATOM 2584 C C . ASP A 1 332 ? -16.016 -11.906 -12.352 1 94.81 332 ASP A C 1
ATOM 2586 O O . ASP A 1 332 ? -15.602 -11.703 -13.492 1 94.81 332 ASP A O 1
ATOM 2590 N N . GLY A 1 333 ? -15.281 -12.367 -11.422 1 97.69 333 GLY A N 1
ATOM 2591 C CA . GLY A 1 333 ? -13.867 -12.602 -11.664 1 97.69 333 GLY A CA 1
ATOM 2592 C C . GLY A 1 333 ? -13.523 -14.07 -11.82 1 97.69 333 GLY A C 1
ATOM 2593 O O . GLY A 1 333 ? -14.281 -14.938 -11.383 1 97.69 333 GLY A O 1
ATOM 2594 N N . MET A 1 334 ? -12.367 -14.344 -12.484 1 97.56 334 MET A N 1
ATOM 2595 C CA . MET A 1 334 ? -11.945 -15.727 -12.695 1 97.56 334 MET A CA 1
ATOM 2596 C C . MET A 1 334 ? -10.43 -15.82 -12.844 1 97.56 334 MET A C 1
ATOM 2598 O O . MET A 1 334 ? -9.773 -14.828 -13.188 1 97.56 334 MET A O 1
ATOM 2602 N N . PHE A 1 335 ? -10.008 -16.953 -12.531 1 98.5 335 PHE A N 1
ATOM 2603 C CA . PHE A 1 335 ? -8.617 -17.344 -12.766 1 98.5 335 PHE A CA 1
ATOM 2604 C C . PHE A 1 335 ? -8.555 -18.672 -13.508 1 98.5 335 PHE A C 1
ATOM 2606 O O . PHE A 1 335 ? -9.141 -19.672 -13.07 1 98.5 335 PHE A O 1
ATOM 2613 N N . SER A 1 336 ? -7.895 -18.688 -14.641 1 98.38 336 SER A N 1
ATOM 2614 C CA . SER A 1 336 ? -7.578 -19.938 -15.344 1 98.38 336 SER A CA 1
ATOM 2615 C C . SER A 1 336 ? -6.078 -20.188 -15.359 1 98.38 336 SER A C 1
ATOM 2617 O O . SER A 1 336 ? -5.281 -19.25 -15.32 1 98.38 336 SER A O 1
ATOM 2619 N N . GLY A 1 337 ? -5.762 -21.406 -15.383 1 98.31 337 GLY A N 1
ATOM 2620 C CA . GLY A 1 337 ? -4.34 -21.719 -15.344 1 98.31 337 GLY A CA 1
ATOM 2621 C C . GLY A 1 337 ? -3.992 -23.047 -15.961 1 98.31 337 GLY A C 1
ATOM 2622 O O . GLY A 1 337 ? -4.879 -23.781 -16.422 1 98.31 337 GLY A O 1
ATOM 2623 N N . ILE A 1 338 ? -2.729 -23.312 -16.094 1 98.75 338 ILE A N 1
ATOM 2624 C CA . ILE A 1 338 ? -2.148 -24.516 -16.656 1 98.75 338 ILE A CA 1
ATOM 2625 C C . ILE A 1 338 ? -0.903 -24.922 -15.875 1 98.75 338 ILE A C 1
ATOM 2627 O O . ILE A 1 338 ? -0.332 -24.094 -15.148 1 98.75 338 ILE A O 1
ATOM 2631 N N . PRO A 1 339 ? -0.491 -26.172 -15.992 1 98.44 339 PRO A N 1
ATOM 2632 C CA . PRO A 1 339 ? 0.734 -26.594 -15.305 1 98.44 339 PRO A CA 1
ATOM 2633 C C . PRO A 1 339 ? 1.998 -26.234 -16.078 1 98.44 339 PRO A C 1
ATOM 2635 O O . PRO A 1 339 ? 2.9 -27.062 -16.219 1 98.44 339 PRO A O 1
ATOM 2638 N N . MET A 1 340 ? 2.121 -25.047 -16.609 1 98.25 340 MET A N 1
ATOM 2639 C CA . MET A 1 340 ? 3.254 -24.516 -17.359 1 98.25 340 MET A CA 1
ATOM 2640 C C . MET A 1 340 ? 3.535 -23.062 -17 1 98.25 340 MET A C 1
ATOM 2642 O O . MET A 1 340 ? 2.893 -22.516 -16.109 1 98.25 340 MET A O 1
ATOM 2646 N N . GLU A 1 341 ? 4.5 -22.484 -17.625 1 98.19 341 GLU A N 1
ATOM 2647 C CA . GLU A 1 341 ? 4.801 -21.062 -17.516 1 98.19 341 GLU A CA 1
ATOM 2648 C C . GLU A 1 341 ? 4.461 -20.312 -18.812 1 98.19 341 GLU A C 1
ATOM 2650 O O . GLU A 1 341 ? 5.328 -20.109 -19.656 1 98.19 341 GLU A O 1
ATOM 2655 N N . PRO A 1 342 ? 3.246 -19.844 -18.891 1 98.56 342 PRO A N 1
ATOM 2656 C CA . PRO A 1 342 ? 2.854 -19.141 -20.125 1 98.56 342 PRO A CA 1
ATOM 2657 C C . PRO A 1 342 ? 3.395 -17.719 -20.172 1 98.56 342 PRO A C 1
ATOM 2659 O O . PRO A 1 342 ? 3.76 -17.156 -19.141 1 98.56 342 PRO A O 1
ATOM 2662 N N . PHE A 1 343 ? 3.441 -17.219 -21.406 1 98.62 343 PHE A N 1
ATOM 2663 C CA . PHE A 1 343 ? 3.861 -15.836 -21.609 1 98.62 343 PHE A CA 1
ATOM 2664 C C . PHE A 1 343 ? 2.701 -14.875 -21.359 1 98.62 343 PHE A C 1
ATOM 2666 O O . PHE A 1 343 ? 1.536 -15.258 -21.5 1 98.62 343 PHE A O 1
ATOM 2673 N N . SER A 1 344 ? 3.037 -13.625 -21.016 1 98.56 344 SER A N 1
ATOM 2674 C CA . SER A 1 344 ? 2.064 -12.609 -20.625 1 98.56 344 SER A CA 1
ATOM 2675 C C . SER A 1 344 ? 1.067 -12.352 -21.75 1 98.56 344 SER A C 1
ATOM 2677 O O . SER A 1 344 ? -0.099 -12.039 -21.5 1 98.56 344 SER A O 1
ATOM 2679 N N . GLU A 1 345 ? 1.531 -12.531 -23 1 98.44 345 GLU A N 1
ATOM 2680 C CA . GLU A 1 345 ? 0.663 -12.281 -24.156 1 98.44 345 GLU A CA 1
ATOM 2681 C C . GLU A 1 345 ? -0.578 -13.172 -24.109 1 98.44 345 GLU A C 1
ATOM 2683 O O . GLU A 1 345 ? -1.66 -12.758 -24.516 1 98.44 345 GLU A O 1
ATOM 2688 N N . THR A 1 346 ? -0.393 -14.359 -23.594 1 98.5 346 THR A N 1
ATOM 2689 C CA . THR A 1 346 ? -1.512 -15.289 -23.547 1 98.5 346 THR A CA 1
ATOM 2690 C C . THR A 1 346 ? -2.564 -14.812 -22.547 1 98.5 346 THR A C 1
ATOM 2692 O O . THR A 1 346 ? -3.764 -14.898 -22.812 1 98.5 346 THR A O 1
ATOM 2695 N N . ALA A 1 347 ? -2.156 -14.344 -21.391 1 98.56 347 ALA A N 1
ATOM 2696 C CA . ALA A 1 347 ? -3.074 -13.812 -20.375 1 98.56 347 ALA A CA 1
ATOM 2697 C C . ALA A 1 347 ? -3.854 -12.617 -20.938 1 98.56 347 ALA A C 1
ATOM 2699 O O . ALA A 1 347 ? -5.059 -12.492 -20.703 1 98.56 347 ALA A O 1
ATOM 2700 N N . LEU A 1 348 ? -3.15 -11.742 -21.625 1 98.5 348 LEU A N 1
ATOM 2701 C CA . LEU A 1 348 ? -3.787 -10.555 -22.188 1 98.5 348 LEU A CA 1
ATOM 2702 C C . LEU A 1 348 ? -4.758 -10.922 -23.297 1 98.5 348 LEU A C 1
ATOM 2704 O O . LEU A 1 348 ? -5.824 -10.32 -23.422 1 98.5 348 LEU A O 1
ATOM 2708 N N . ALA A 1 349 ? -4.363 -11.922 -24.094 1 97.94 349 ALA A N 1
ATOM 2709 C CA . ALA A 1 349 ? -5.273 -12.406 -25.125 1 97.94 349 ALA A CA 1
ATOM 2710 C C . ALA A 1 349 ? -6.555 -12.961 -24.516 1 97.94 349 ALA A C 1
ATOM 2712 O O . ALA A 1 349 ? -7.641 -12.781 -25.062 1 97.94 349 ALA A O 1
ATOM 2713 N N . MET A 1 350 ? -6.414 -13.664 -23.438 1 97 350 MET A N 1
ATOM 2714 C CA . MET A 1 350 ? -7.559 -14.227 -22.734 1 97 350 MET A CA 1
ATOM 2715 C C . MET A 1 350 ? -8.5 -13.133 -22.25 1 97 350 MET A C 1
ATOM 2717 O O . MET A 1 350 ? -9.711 -13.203 -22.453 1 97 350 MET A O 1
ATOM 2721 N N . LYS A 1 351 ? -7.961 -12.125 -21.547 1 97.19 351 LYS A N 1
ATOM 2722 C CA . LYS A 1 351 ? -8.719 -10.977 -21.047 1 97.19 351 LYS A CA 1
ATOM 2723 C C . LYS A 1 351 ? -9.469 -10.281 -22.172 1 97.19 351 LYS A C 1
ATOM 2725 O O . LYS A 1 351 ? -10.641 -9.93 -22.031 1 97.19 351 LYS A O 1
ATOM 2730 N N . GLU A 1 352 ? -8.766 -10.094 -23.297 1 97.56 352 GLU A N 1
ATOM 2731 C CA . GLU A 1 352 ? -9.359 -9.414 -24.438 1 97.56 352 GLU A CA 1
ATOM 2732 C C . GLU A 1 352 ? -10.477 -10.25 -25.047 1 97.56 352 GLU A C 1
ATOM 2734 O O . GLU A 1 352 ? -11.531 -9.711 -25.406 1 97.56 352 GLU A O 1
ATOM 2739 N N . SER A 1 353 ? -10.25 -11.523 -25.156 1 96.12 353 SER A N 1
ATOM 2740 C CA . SER A 1 353 ? -11.242 -12.414 -25.75 1 96.12 353 SER A CA 1
ATOM 2741 C C . SER A 1 353 ? -12.508 -12.469 -24.891 1 96.12 353 SER A C 1
ATOM 2743 O O . SER A 1 353 ? -13.617 -12.523 -25.422 1 96.12 353 SER A O 1
ATOM 2745 N N . LEU A 1 354 ? -12.328 -12.438 -23.609 1 95.62 354 LEU A N 1
ATOM 2746 C CA . LEU A 1 354 ? -13.461 -12.547 -22.688 1 95.62 354 LEU A CA 1
ATOM 2747 C C . LEU A 1 354 ? -14.055 -11.172 -22.406 1 95.62 354 LEU A C 1
ATOM 2749 O O . LEU A 1 354 ? -15.133 -11.07 -21.812 1 95.62 354 LEU A O 1
ATOM 2753 N N . GLN A 1 355 ? -13.344 -10.109 -22.844 1 96.19 355 GLN A N 1
ATOM 2754 C CA . GLN A 1 355 ? -13.742 -8.734 -22.547 1 96.19 355 GLN A CA 1
ATOM 2755 C C . GLN A 1 355 ? -14.039 -8.547 -21.062 1 96.19 355 GLN A C 1
ATOM 2757 O O . GLN A 1 355 ? -15.086 -8.016 -20.688 1 96.19 355 GLN A O 1
ATOM 2762 N N . ASN A 1 356 ? -13.148 -9.062 -20.281 1 97.12 356 ASN A N 1
ATOM 2763 C CA . ASN A 1 356 ? -13.281 -9.047 -18.828 1 97.12 356 ASN A CA 1
ATOM 2764 C C . ASN A 1 356 ? -11.953 -8.75 -18.141 1 97.12 356 ASN A C 1
ATOM 2766 O O . ASN A 1 356 ? -11.039 -9.578 -18.156 1 97.12 356 ASN A O 1
ATOM 2770 N N . GLU A 1 357 ? -11.812 -7.625 -17.469 1 97.81 357 GLU A N 1
ATOM 2771 C CA . GLU A 1 357 ? -10.594 -7.176 -16.812 1 97.81 357 GLU A CA 1
ATOM 2772 C C . GLU A 1 357 ? -10.25 -8.07 -15.617 1 97.81 357 GLU A C 1
ATOM 2774 O O . GLU A 1 357 ? -9.117 -8.07 -15.141 1 97.81 357 GLU A O 1
ATOM 2779 N N . LEU A 1 358 ? -11.289 -8.82 -15.188 1 98 358 LEU A N 1
ATOM 2780 C CA . LEU A 1 358 ? -11.086 -9.672 -14.023 1 98 358 LEU A CA 1
ATOM 2781 C C . LEU A 1 358 ? -10.805 -11.109 -14.438 1 98 358 LEU A C 1
ATOM 2783 O O . LEU A 1 358 ? -10.859 -12.031 -13.617 1 98 358 LEU A O 1
ATOM 2787 N N . ALA A 1 359 ? -10.523 -11.352 -15.734 1 98.12 359 ALA A N 1
ATOM 2788 C CA . ALA A 1 359 ? -10.117 -12.664 -16.219 1 98.12 359 ALA A CA 1
ATOM 2789 C C . ALA A 1 359 ? -8.602 -12.828 -16.172 1 98.12 359 ALA A C 1
ATOM 2791 O O . ALA A 1 359 ? -7.891 -12.422 -17.094 1 98.12 359 ALA A O 1
ATOM 2792 N N . PHE A 1 360 ? -8.133 -13.469 -15.188 1 98.62 360 PHE A N 1
ATOM 2793 C CA . PHE A 1 360 ? -6.699 -13.688 -15.008 1 98.62 360 PHE A CA 1
ATOM 2794 C C . PHE A 1 360 ? -6.297 -15.07 -15.516 1 98.62 360 PHE A C 1
ATOM 2796 O O . PHE A 1 360 ? -7.105 -16 -15.508 1 98.62 360 PHE A O 1
ATOM 2803 N N . PHE A 1 361 ? -5.09 -15.148 -15.984 1 98.62 361 PHE A N 1
ATOM 2804 C CA . PHE A 1 361 ? -4.516 -16.391 -16.484 1 98.62 361 PHE A CA 1
ATOM 2805 C C . PHE A 1 361 ? -3.084 -16.562 -15.992 1 98.62 361 PHE A C 1
ATOM 2807 O O . PHE A 1 361 ? -2.309 -15.609 -15.969 1 98.62 361 PHE A O 1
ATOM 2814 N N . GLY A 1 362 ? -2.861 -17.75 -15.492 1 97.81 362 GLY A N 1
ATOM 2815 C CA . GLY A 1 362 ? -1.52 -17.938 -14.961 1 97.81 362 GLY A CA 1
ATOM 2816 C C . GLY A 1 362 ? -1.013 -19.359 -15.117 1 97.81 362 GLY A C 1
ATOM 2817 O O . GLY A 1 362 ? -1.596 -20.156 -15.859 1 97.81 362 GLY A O 1
ATOM 2818 N N . GLY A 1 363 ? 0.204 -19.594 -14.555 1 97.31 363 GLY A N 1
ATOM 2819 C CA . GLY A 1 363 ? 0.881 -20.875 -14.609 1 97.31 363 GLY A CA 1
ATOM 2820 C C . GLY A 1 363 ? 1.074 -21.5 -13.234 1 97.31 363 GLY A C 1
ATOM 2821 O O . GLY A 1 363 ? 0.397 -21.125 -12.281 1 97.31 363 GLY A O 1
ATOM 2822 N N . TYR A 1 364 ? 1.844 -22.609 -13.258 1 96.88 364 TYR A N 1
ATOM 2823 C CA . TYR A 1 364 ? 2.176 -23.297 -12.016 1 96.88 364 TYR A CA 1
ATOM 2824 C C . TYR A 1 364 ? 0.92 -23.812 -11.328 1 96.88 364 TYR A C 1
ATOM 2826 O O . TYR A 1 364 ? 0.801 -23.75 -10.102 1 96.88 364 TYR A O 1
ATOM 2834 N N . MET A 1 365 ? -0.043 -24.094 -12.117 1 98.56 365 MET A N 1
ATOM 2835 C CA . MET A 1 365 ? -1.307 -24.578 -11.57 1 98.56 365 MET A CA 1
ATOM 2836 C C . MET A 1 365 ? -1.467 -26.078 -11.82 1 98.56 365 MET A C 1
ATOM 2838 O O . MET A 1 365 ? -1.278 -26.547 -12.945 1 98.56 365 MET A O 1
ATOM 2842 N N . ASN A 1 366 ? -1.75 -26.828 -10.828 1 98.69 366 ASN A N 1
ATOM 2843 C CA . ASN A 1 366 ? -2.016 -28.266 -10.867 1 98.69 366 ASN A CA 1
ATOM 2844 C C . ASN A 1 366 ? -0.815 -29.047 -11.406 1 98.69 366 ASN A C 1
ATOM 2846 O O . ASN A 1 366 ? -0.98 -30.047 -12.102 1 98.69 366 ASN A O 1
ATOM 2850 N N . GLY A 1 367 ? 0.339 -28.516 -11.18 1 97.56 367 GLY A N 1
ATOM 2851 C CA . GLY A 1 367 ? 1.574 -29.188 -11.555 1 97.56 367 GLY A CA 1
ATOM 2852 C C . GLY A 1 367 ? 2.51 -28.297 -12.352 1 97.56 367 GLY A C 1
ATOM 2853 O O . GLY A 1 367 ? 2.277 -27.078 -12.477 1 97.56 367 GLY A O 1
ATOM 2854 N N . TYR A 1 368 ? 3.576 -28.906 -12.844 1 97.12 368 TYR A N 1
ATOM 2855 C CA . TYR A 1 368 ? 4.574 -28.172 -13.609 1 97.12 368 TYR A CA 1
ATOM 2856 C C . TYR A 1 368 ? 5.113 -29.016 -14.758 1 97.12 368 TYR A C 1
ATOM 2858 O O . TYR A 1 368 ? 5.5 -30.172 -14.562 1 97.12 368 TYR A O 1
ATOM 2866 N N . LEU A 1 369 ? 5.199 -28.391 -15.969 1 96.69 369 LEU A N 1
ATOM 2867 C CA . LEU A 1 369 ? 5.672 -29.109 -17.141 1 96.69 369 LEU A CA 1
ATOM 2868 C C . LEU A 1 369 ? 6.797 -28.344 -17.828 1 96.69 369 LEU A C 1
ATOM 2870 O O . LEU A 1 369 ? 7.66 -28.953 -18.469 1 96.69 369 LEU A O 1
ATOM 2874 N N . GLY A 1 370 ? 6.773 -27.094 -17.781 1 96.25 370 GLY A N 1
ATOM 2875 C CA . GLY A 1 370 ? 7.73 -26.281 -18.5 1 96.25 370 GLY A CA 1
ATOM 2876 C C . GLY A 1 370 ? 7.145 -24.969 -19 1 96.25 370 GLY A C 1
ATOM 2877 O O . GLY A 1 370 ? 6.176 -24.469 -18.422 1 96.25 370 GLY A O 1
ATOM 2878 N N . TYR A 1 371 ? 7.742 -24.344 -20 1 97.25 371 TYR A N 1
ATOM 2879 C CA . TYR A 1 371 ? 7.332 -23.047 -20.516 1 97.25 371 TYR A CA 1
ATOM 2880 C C . TYR A 1 371 ? 6.344 -23.219 -21.672 1 97.25 371 TYR A C 1
ATOM 2882 O O . TYR A 1 371 ? 6.363 -24.219 -22.375 1 97.25 371 TYR A O 1
ATOM 2890 N N . LEU A 1 372 ? 5.531 -22.219 -21.844 1 97.81 372 LEU A N 1
ATOM 2891 C CA . LEU A 1 372 ? 4.637 -22.125 -22.984 1 97.81 372 LEU A CA 1
ATOM 2892 C C . LEU A 1 372 ? 4.77 -20.781 -23.672 1 97.81 372 LEU A C 1
ATOM 2894 O O . LEU A 1 372 ? 4.059 -19.828 -23.328 1 97.81 372 LEU A O 1
ATOM 2898 N N . PRO A 1 373 ? 5.598 -20.656 -24.688 1 97.69 373 PRO A N 1
ATOM 2899 C CA . PRO A 1 373 ? 5.746 -19.422 -25.469 1 97.69 373 PRO A CA 1
ATOM 2900 C C . PRO A 1 373 ? 4.566 -19.156 -26.391 1 97.69 373 PRO A C 1
ATOM 2902 O O . PRO A 1 373 ? 3.732 -20.047 -26.609 1 97.69 373 PRO A O 1
ATOM 2905 N N . THR A 1 374 ? 4.48 -17.969 -26.859 1 97.38 374 THR A N 1
ATOM 2906 C CA . THR A 1 374 ? 3.531 -17.641 -27.922 1 97.38 374 THR A CA 1
ATOM 2907 C C . THR A 1 374 ? 4.145 -17.906 -29.281 1 97.38 374 THR A C 1
ATOM 2909 O O . THR A 1 374 ? 5.367 -17.969 -29.422 1 97.38 374 THR A O 1
ATOM 2912 N N . LYS A 1 375 ? 3.314 -17.969 -30.234 1 96.94 375 LYS A N 1
ATOM 2913 C CA . LYS A 1 375 ? 3.715 -18.312 -31.594 1 96.94 375 LYS A CA 1
ATOM 2914 C C . LYS A 1 375 ? 4.824 -17.406 -32.094 1 96.94 375 LYS A C 1
ATOM 2916 O O . LYS A 1 375 ? 5.84 -17.875 -32.625 1 96.94 375 LYS A O 1
ATOM 2921 N N . ASP A 1 376 ? 4.711 -16.125 -31.859 1 95.19 376 ASP A N 1
ATOM 2922 C CA . ASP A 1 376 ? 5.617 -15.125 -32.406 1 95.19 376 ASP A CA 1
ATOM 2923 C C . ASP A 1 376 ? 7.008 -15.242 -31.781 1 95.19 376 ASP A C 1
ATOM 2925 O O . ASP A 1 376 ? 7.996 -14.797 -32.375 1 95.19 376 ASP A O 1
ATOM 2929 N N . GLU A 1 377 ? 7.102 -15.891 -30.688 1 95.94 377 GLU A N 1
ATOM 2930 C CA . GLU A 1 377 ? 8.352 -15.891 -29.938 1 95.94 377 GLU A CA 1
ATOM 2931 C C . GLU A 1 377 ? 9.258 -17.047 -30.375 1 95.94 377 GLU A C 1
ATOM 2933 O O . GLU A 1 377 ? 10.453 -17.062 -30.062 1 95.94 377 GLU A O 1
ATOM 2938 N N . TYR A 1 378 ? 8.75 -18.016 -31.125 1 95.5 378 TYR A N 1
ATOM 2939 C CA . TYR A 1 378 ? 9.531 -19.172 -31.562 1 95.5 378 TYR A CA 1
ATOM 2940 C C . TYR A 1 378 ? 10.641 -18.734 -32.5 1 95.5 378 TYR A C 1
ATOM 2942 O O . TYR A 1 378 ? 11.727 -19.312 -32.5 1 95.5 378 TYR A O 1
ATOM 2950 N N . ALA A 1 379 ? 10.32 -17.703 -33.25 1 94.5 379 ALA A N 1
ATOM 2951 C CA . ALA A 1 379 ? 11.297 -17.234 -34.25 1 94.5 379 ALA A CA 1
ATOM 2952 C C . ALA A 1 379 ? 12.539 -16.672 -33.562 1 94.5 379 ALA A C 1
ATOM 2954 O O . ALA A 1 379 ? 13.625 -16.672 -34.125 1 94.5 379 ALA A O 1
ATOM 2955 N N . TYR A 1 380 ? 12.359 -16.25 -32.281 1 94.56 380 TYR A N 1
ATOM 2956 C CA . TYR A 1 380 ? 13.461 -15.586 -31.594 1 94.56 380 TYR A CA 1
ATOM 2957 C C . TYR A 1 380 ? 14.234 -16.578 -30.734 1 94.56 380 TYR A C 1
ATOM 2959 O O . TYR A 1 380 ? 15.32 -16.266 -30.234 1 94.56 380 TYR A O 1
ATOM 2967 N N . GLY A 1 381 ? 13.68 -17.812 -30.516 1 93.44 381 GLY A N 1
ATOM 2968 C CA . GLY A 1 381 ? 14.359 -18.797 -29.703 1 93.44 381 GLY A CA 1
ATOM 2969 C C . GLY A 1 381 ? 14.539 -18.359 -28.266 1 93.44 381 GLY A C 1
ATOM 2970 O O . GLY A 1 381 ? 13.602 -17.859 -27.641 1 93.44 381 GLY A O 1
ATOM 2971 N N . GLY A 1 382 ? 15.742 -18.641 -27.766 1 91.81 382 GLY A N 1
ATOM 2972 C CA . GLY A 1 382 ? 16.031 -18.297 -26.375 1 91.81 382 GLY A CA 1
ATOM 2973 C C . GLY A 1 382 ? 15.75 -19.422 -25.406 1 91.81 382 GLY A C 1
ATOM 2974 O O . GLY A 1 382 ? 15.398 -20.531 -25.812 1 91.81 382 GLY A O 1
ATOM 2975 N N . TYR A 1 383 ? 15.836 -19.141 -24.172 1 91.44 383 TYR A N 1
ATOM 2976 C CA . TYR A 1 383 ? 15.766 -20.125 -23.094 1 91.44 383 TYR A CA 1
ATOM 2977 C C . TYR A 1 383 ? 14.398 -20.797 -23.062 1 91.44 383 TYR A C 1
ATOM 2979 O O . TYR A 1 383 ? 14.305 -22.031 -23.109 1 91.44 383 TYR A O 1
ATOM 2987 N N . GLU A 1 384 ? 13.336 -20.031 -23 1 94.44 384 GLU A N 1
ATOM 2988 C CA . GLU A 1 384 ? 11.977 -20.531 -22.797 1 94.44 384 GLU A CA 1
ATOM 2989 C C . GLU A 1 384 ? 11.539 -21.422 -23.953 1 94.44 384 GLU A C 1
ATOM 2991 O O . GLU A 1 384 ? 10.773 -22.375 -23.75 1 94.44 384 GLU A O 1
ATOM 2996 N N . VAL A 1 385 ? 12.07 -21.109 -25.125 1 92 385 VAL A N 1
ATOM 2997 C CA . VAL A 1 385 ? 11.625 -21.766 -26.344 1 92 385 VAL A CA 1
ATOM 2998 C C . VAL A 1 385 ? 12.492 -23 -26.609 1 92 385 VAL A C 1
ATOM 3000 O O . VAL A 1 385 ? 11.969 -24.094 -26.859 1 92 385 VAL A O 1
ATOM 3003 N N . GLU A 1 386 ? 13.758 -22.828 -26.453 1 89.75 386 GLU A N 1
ATOM 3004 C CA . GLU A 1 386 ? 14.672 -23.844 -26.984 1 89.75 386 GLU A CA 1
ATOM 3005 C C . GLU A 1 386 ? 15.305 -24.656 -25.859 1 89.75 386 GLU A C 1
ATOM 3007 O O . GLU A 1 386 ? 15.5 -25.859 -26 1 89.75 386 GLU A O 1
ATOM 3012 N N . LEU A 1 387 ? 15.562 -24.094 -24.75 1 89 387 LEU A N 1
ATOM 3013 C CA . LEU A 1 387 ? 16.422 -24.734 -23.766 1 89 387 LEU A CA 1
ATOM 3014 C C . LEU A 1 387 ? 15.602 -25.422 -22.688 1 89 387 LEU A C 1
ATOM 3016 O O . LEU A 1 387 ? 16.031 -26.438 -22.125 1 89 387 LEU A O 1
ATOM 3020 N N . SER A 1 388 ? 14.492 -24.875 -22.438 1 90.19 388 SER A N 1
ATOM 3021 C CA . SER A 1 388 ? 13.68 -25.359 -21.328 1 90.19 388 SER A CA 1
ATOM 3022 C C . SER A 1 388 ? 13.383 -26.844 -21.469 1 90.19 388 SER A C 1
ATOM 3024 O O . SER A 1 388 ? 13.523 -27.609 -20.5 1 90.19 388 SER A O 1
ATOM 3026 N N . PRO A 1 389 ? 13.023 -27.375 -22.609 1 91.25 389 PRO A N 1
ATOM 3027 C CA . PRO A 1 389 ? 12.742 -28.797 -22.75 1 91.25 389 PRO A CA 1
ATOM 3028 C C . PRO A 1 389 ? 13.969 -29.672 -22.453 1 91.25 389 PRO A C 1
ATOM 3030 O O . PRO A 1 389 ? 13.828 -30.766 -21.922 1 91.25 389 PRO A O 1
ATOM 3033 N N . ILE A 1 390 ? 15.117 -29.172 -22.797 1 91.69 390 ILE A N 1
ATOM 3034 C CA . ILE A 1 390 ? 16.344 -29.922 -22.609 1 91.69 390 ILE A CA 1
ATOM 3035 C C . ILE A 1 390 ? 16.703 -29.969 -21.125 1 91.69 390 ILE A C 1
ATOM 3037 O O . ILE A 1 390 ? 17.141 -31.016 -20.609 1 91.69 390 ILE A O 1
ATOM 3041 N N . VAL A 1 391 ? 16.469 -28.906 -20.5 1 86.19 391 VAL A N 1
ATOM 3042 C CA . VAL A 1 391 ? 16.891 -28.766 -19.109 1 86.19 391 VAL A CA 1
ATOM 3043 C C . VAL A 1 391 ? 15.914 -29.516 -18.203 1 86.19 391 VAL A C 1
ATOM 3045 O O . VAL A 1 391 ? 16.328 -30.219 -17.281 1 86.19 391 VAL A O 1
ATOM 3048 N N . TYR A 1 392 ? 14.586 -29.484 -18.484 1 88.06 392 TYR A N 1
ATOM 3049 C CA . TYR A 1 392 ? 13.609 -30 -17.531 1 88.06 392 TYR A CA 1
ATOM 3050 C C . TYR A 1 392 ? 12.812 -31.156 -18.125 1 88.06 392 TYR A C 1
ATOM 3052 O O . TYR A 1 392 ? 12.094 -31.859 -17.422 1 88.06 392 TYR A O 1
ATOM 3060 N N . GLY A 1 393 ? 12.984 -31.375 -19.391 1 91.88 393 GLY A N 1
ATOM 3061 C CA . GLY A 1 393 ? 12.172 -32.344 -20.094 1 91.88 393 GLY A CA 1
ATOM 3062 C C . GLY A 1 393 ? 12.32 -33.75 -19.547 1 91.88 393 GLY A C 1
ATOM 3063 O O . GLY A 1 393 ? 11.367 -34.531 -19.562 1 91.88 393 GLY A O 1
ATOM 3064 N N . THR A 1 394 ? 13.5 -34.094 -19.078 1 91.38 394 THR A N 1
ATOM 3065 C CA . THR A 1 394 ? 13.734 -35.438 -18.562 1 91.38 394 THR A CA 1
ATOM 3066 C C . THR A 1 394 ? 12.914 -35.688 -17.312 1 91.38 394 THR A C 1
ATOM 3068 O O . THR A 1 394 ? 12.586 -36.844 -17 1 91.38 394 THR A O 1
ATOM 3071 N N . VAL A 1 395 ? 12.547 -34.625 -16.641 1 90.5 395 VAL A N 1
ATOM 3072 C CA . VAL A 1 395 ? 11.805 -34.719 -15.391 1 90.5 395 VAL A CA 1
ATOM 3073 C C . VAL A 1 395 ? 10.312 -34.531 -15.656 1 90.5 395 VAL A C 1
ATOM 3075 O O . VAL A 1 395 ? 9.477 -35.188 -15.031 1 90.5 395 VAL A O 1
ATOM 3078 N N . THR A 1 396 ? 9.906 -33.75 -16.625 1 94.19 396 THR A N 1
ATOM 3079 C CA . THR A 1 396 ? 8.516 -33.375 -16.844 1 94.19 396 THR A CA 1
ATOM 3080 C C . THR A 1 396 ? 7.934 -34.094 -18.062 1 94.19 396 THR A C 1
ATOM 3082 O O . THR A 1 396 ? 6.73 -34 -18.312 1 94.19 396 THR A O 1
ATOM 3085 N N . ASN A 1 397 ? 8.82 -34.719 -18.844 1 93.12 397 ASN A N 1
ATOM 3086 C CA . ASN A 1 397 ? 8.477 -35.406 -20.062 1 93.12 397 ASN A CA 1
ATOM 3087 C C . ASN A 1 397 ? 8.25 -34.438 -21.219 1 93.12 397 ASN A C 1
ATOM 3089 O O . ASN A 1 397 ? 7.859 -34.844 -22.312 1 93.12 397 ASN A O 1
ATOM 3093 N N . LEU A 1 398 ? 8.414 -33.156 -20.969 1 96.25 398 LEU A N 1
ATOM 3094 C CA . LEU A 1 398 ? 8.375 -32.188 -22.062 1 96.25 398 LEU A CA 1
ATOM 3095 C C . LEU A 1 398 ? 9.711 -32.156 -22.797 1 96.25 398 LEU A C 1
ATOM 3097 O O . LEU A 1 398 ? 10.477 -31.203 -22.656 1 96.25 398 LEU A O 1
ATOM 3101 N N . LEU A 1 399 ? 9.891 -33.062 -23.672 1 96.62 399 LEU A N 1
ATOM 3102 C CA . LEU A 1 399 ? 11.195 -33.344 -24.266 1 96.62 399 LEU A CA 1
ATOM 3103 C C . LEU A 1 399 ? 11.445 -32.469 -25.469 1 96.62 399 LEU A C 1
ATOM 3105 O O . LEU A 1 399 ? 12.594 -32.312 -25.922 1 96.62 399 LEU A O 1
ATOM 3109 N N . MET A 1 400 ? 10.445 -31.953 -26.078 1 96.75 400 MET A N 1
ATOM 3110 C CA . MET A 1 400 ? 10.492 -31.031 -27.203 1 96.75 400 MET A CA 1
ATOM 3111 C C . MET A 1 400 ? 9.617 -29.812 -26.938 1 96.75 400 MET A C 1
ATOM 3113 O O . MET A 1 400 ? 8.688 -29.875 -26.125 1 96.75 400 MET A O 1
ATOM 3117 N N . PRO A 1 401 ? 9.914 -28.641 -27.578 1 95.88 401 PRO A N 1
ATOM 3118 C CA . PRO A 1 401 ? 9.047 -27.484 -27.375 1 95.88 401 PRO A CA 1
ATOM 3119 C C . PRO A 1 401 ? 7.598 -27.75 -27.766 1 95.88 401 PRO A C 1
ATOM 3121 O O . PRO A 1 401 ? 7.336 -28.562 -28.672 1 95.88 401 PRO A O 1
ATOM 3124 N N . PRO A 1 402 ? 6.684 -27.062 -27.078 1 97.25 402 PRO A N 1
ATOM 3125 C CA . PRO A 1 402 ? 5.293 -27.141 -27.531 1 97.25 402 PRO A CA 1
ATOM 3126 C C . PRO A 1 402 ? 5.117 -26.656 -28.969 1 97.25 402 PRO A C 1
ATOM 3128 O O . PRO A 1 402 ? 5.914 -25.859 -29.453 1 97.25 402 PRO A O 1
ATOM 3131 N N . GLY A 1 403 ? 4.055 -27.219 -29.531 1 96.5 403 GLY A N 1
ATOM 3132 C CA . GLY A 1 403 ? 3.713 -26.672 -30.828 1 96.5 403 GLY A CA 1
ATOM 3133 C C . GLY A 1 403 ? 3.441 -25.172 -30.797 1 96.5 403 GLY A C 1
ATOM 3134 O O . GLY A 1 403 ? 3.039 -24.641 -29.766 1 96.5 403 GLY A O 1
ATOM 3135 N N . GLU A 1 404 ? 3.605 -24.5 -31.953 1 96.19 404 GLU A N 1
ATOM 3136 C CA . GLU A 1 404 ? 3.576 -23.047 -32.031 1 96.19 404 GLU A CA 1
ATOM 3137 C C . GLU A 1 404 ? 2.178 -22.5 -31.734 1 96.19 404 GLU A C 1
ATOM 3139 O O . GLU A 1 404 ? 2.025 -21.375 -31.266 1 96.19 404 GLU A O 1
ATOM 3144 N N . ASN A 1 405 ? 1.169 -23.281 -31.859 1 96.25 405 ASN A N 1
ATOM 3145 C CA . ASN A 1 405 ? -0.194 -22.781 -31.75 1 96.25 405 ASN A CA 1
ATOM 3146 C C . ASN A 1 405 ? -0.831 -23.141 -30.422 1 96.25 405 ASN A C 1
ATOM 3148 O O . ASN A 1 405 ? -2.021 -22.906 -30.203 1 96.25 405 ASN A O 1
ATOM 3152 N N . ILE A 1 406 ? -0.069 -23.719 -29.547 1 97.31 406 ILE A N 1
ATOM 3153 C CA . ILE A 1 406 ? -0.642 -24.266 -28.328 1 97.31 406 ILE A CA 1
ATOM 3154 C C . ILE A 1 406 ? -1.208 -23.141 -27.469 1 97.31 406 ILE A C 1
ATOM 3156 O O . ILE A 1 406 ? -2.279 -23.266 -26.875 1 97.31 406 ILE A O 1
ATOM 3160 N N . ALA A 1 407 ? -0.494 -21.984 -27.344 1 97.81 407 ALA A N 1
ATOM 3161 C CA . ALA A 1 407 ? -0.988 -20.859 -26.562 1 97.81 407 ALA A CA 1
ATOM 3162 C C . ALA A 1 407 ? -2.361 -20.406 -27.062 1 97.81 407 ALA A C 1
ATOM 3164 O O . ALA A 1 407 ? -3.258 -20.141 -26.266 1 97.81 407 ALA A 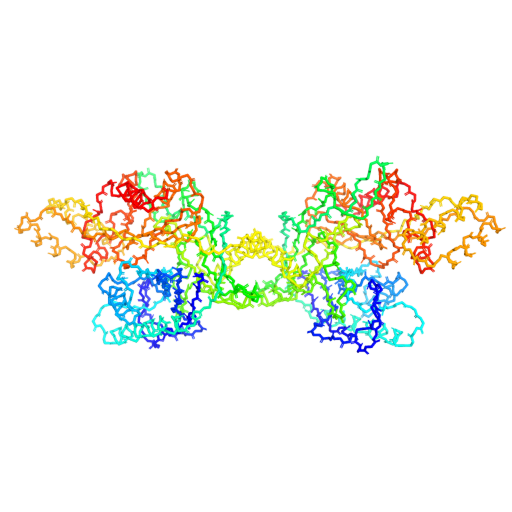O 1
ATOM 3165 N N . GLU A 1 408 ? -2.531 -20.328 -28.359 1 97.5 408 GLU A N 1
ATOM 3166 C CA . GLU A 1 408 ? -3.811 -19.938 -28.953 1 97.5 408 GLU A CA 1
ATOM 3167 C C . GLU A 1 408 ? -4.891 -20.969 -28.656 1 97.5 408 GLU A C 1
ATOM 3169 O O . GLU A 1 408 ? -6.043 -20.625 -28.406 1 97.5 408 GLU A O 1
ATOM 3174 N N . LEU A 1 409 ? -4.531 -22.219 -28.719 1 97.38 409 LEU A N 1
ATOM 3175 C CA . LEU A 1 409 ? -5.473 -23.297 -28.438 1 97.38 409 LEU A CA 1
ATOM 3176 C C . LEU A 1 409 ? -5.961 -23.25 -26.984 1 97.38 409 LEU A C 1
ATOM 3178 O O . LEU A 1 409 ? -7.117 -23.547 -26.703 1 97.38 409 LEU A O 1
ATOM 3182 N N . ILE A 1 410 ? -5.086 -22.922 -26.141 1 97.5 410 ILE A N 1
ATOM 3183 C CA . ILE A 1 410 ? -5.445 -22.828 -24.719 1 97.5 410 ILE A CA 1
ATOM 3184 C C . ILE A 1 410 ? -6.441 -21.688 -24.516 1 97.5 410 ILE A C 1
ATOM 3186 O O . ILE A 1 410 ? -7.406 -21.828 -23.766 1 97.5 410 ILE A O 1
ATOM 3190 N N . VAL A 1 411 ? -6.199 -20.5 -25.172 1 97 411 VAL A N 1
ATOM 3191 C CA . VAL A 1 411 ? -7.141 -19.391 -25.094 1 97 411 VAL A CA 1
ATOM 3192 C C . VAL A 1 411 ? -8.523 -19.844 -25.547 1 97 411 VAL A C 1
ATOM 3194 O O . VAL A 1 411 ? -9.531 -19.578 -24.891 1 97 411 VAL A O 1
ATOM 3197 N N . LYS A 1 412 ? -8.531 -20.578 -26.656 1 96 412 LYS A N 1
ATOM 3198 C CA . LYS A 1 412 ? -9.789 -21.094 -27.172 1 96 412 LYS A CA 1
ATOM 3199 C C . LYS A 1 412 ? -10.43 -22.062 -26.188 1 96 412 LYS A C 1
ATOM 3201 O O . LYS A 1 412 ? -11.656 -22.062 -26.016 1 96 412 LYS A O 1
ATOM 3206 N N . LYS A 1 413 ? -9.625 -22.906 -25.656 1 96 413 LYS A N 1
ATOM 3207 C CA . LYS A 1 413 ? -10.133 -23.875 -24.688 1 96 413 LYS A CA 1
ATOM 3208 C C . LYS A 1 413 ? -10.789 -23.188 -23.5 1 96 413 LYS A C 1
ATOM 3210 O O . LYS A 1 413 ? -11.836 -23.625 -23.031 1 96 413 LYS A O 1
ATOM 3215 N N . VAL A 1 414 ? -10.18 -22.141 -22.953 1 94.94 414 VAL A N 1
ATOM 3216 C CA . VAL A 1 414 ? -10.734 -21.406 -21.812 1 94.94 414 VAL A CA 1
ATOM 3217 C C . VAL A 1 414 ? -12.062 -20.766 -22.219 1 94.94 414 VAL A C 1
ATOM 3219 O O . VAL A 1 414 ? -13.016 -20.75 -21.453 1 94.94 414 VAL A O 1
ATOM 3222 N N . MET A 1 415 ? -12.109 -20.203 -23.438 1 94.5 415 MET A N 1
ATOM 3223 C CA . MET A 1 415 ? -13.352 -19.625 -23.938 1 94.5 415 MET A CA 1
ATOM 3224 C C . MET A 1 415 ? -14.461 -20.672 -23.969 1 94.5 415 MET A C 1
ATOM 3226 O O . MET A 1 415 ? -15.609 -20.375 -23.625 1 94.5 415 MET A O 1
ATOM 3230 N N . ASP A 1 416 ? -14.086 -21.828 -24.375 1 93.44 416 ASP A N 1
ATOM 3231 C CA . ASP A 1 416 ? -15.055 -22.922 -24.406 1 93.44 416 ASP A CA 1
ATOM 3232 C C . ASP A 1 416 ? -15.547 -23.266 -23 1 93.44 416 ASP A C 1
ATOM 3234 O O . ASP A 1 416 ? -16.734 -23.531 -22.812 1 93.44 416 ASP A O 1
ATOM 3238 N N . LEU A 1 417 ? -14.594 -23.297 -22.094 1 92.69 417 LEU A N 1
ATOM 3239 C CA . LEU A 1 417 ? -14.953 -23.578 -20.703 1 92.69 417 LEU A CA 1
ATOM 3240 C C . LEU A 1 417 ? -15.898 -22.516 -20.156 1 92.69 417 LEU A C 1
ATOM 3242 O O . LEU A 1 417 ? -16.844 -22.828 -19.422 1 92.69 417 LEU A O 1
ATOM 3246 N N . CYS A 1 418 ? -15.617 -21.25 -20.5 1 90.75 418 CYS A N 1
ATOM 3247 C CA . CYS A 1 418 ? -16.469 -20.156 -20.047 1 90.75 418 CYS A CA 1
ATOM 3248 C C . CYS A 1 418 ? -17.875 -20.297 -20.625 1 90.75 418 CYS A C 1
ATOM 3250 O O . CYS A 1 418 ? -18.859 -20 -19.953 1 90.75 418 CYS A O 1
ATOM 3252 N N . ASN A 1 419 ? -17.922 -20.688 -21.859 1 85 419 ASN A N 1
ATOM 3253 C CA . ASN A 1 419 ? -19.219 -20.906 -22.516 1 85 419 ASN A CA 1
ATOM 3254 C C . ASN A 1 419 ? -19.969 -22.062 -21.875 1 85 419 ASN A C 1
ATOM 3256 O O . ASN A 1 419 ? -21.203 -22.047 -21.812 1 85 419 ASN A O 1
ATOM 3260 N N . MET A 1 420 ? -19.25 -22.969 -21.438 1 76.88 420 MET A N 1
ATOM 3261 C CA . MET A 1 420 ? -19.859 -24.125 -20.797 1 76.88 420 MET A CA 1
ATOM 3262 C C . MET A 1 420 ? -20.516 -23.734 -19.469 1 76.88 420 MET A C 1
ATOM 3264 O O . MET A 1 420 ? -21.5 -24.344 -19.062 1 76.88 420 MET A O 1
ATOM 3268 N N . VAL A 1 421 ? -19.891 -22.734 -18.906 1 71.06 421 VAL A N 1
ATOM 3269 C CA . VAL A 1 421 ? -20.422 -22.328 -17.609 1 71.06 421 VAL A CA 1
ATOM 3270 C C . VAL A 1 421 ? -21.234 -21.047 -17.75 1 71.06 421 VAL A C 1
ATOM 3272 O O . VAL A 1 421 ? -21.641 -20.453 -16.75 1 71.06 421 VAL A O 1
ATOM 3275 N N . LYS A 1 422 ? -21.781 -20.75 -18.859 1 65.75 422 LYS A N 1
ATOM 3276 C CA . LYS A 1 422 ? -22.641 -19.625 -19.219 1 65.75 422 LYS A CA 1
ATOM 3277 C C . LYS A 1 422 ? -22.062 -18.312 -18.703 1 65.75 422 LYS A C 1
ATOM 3279 O O . LYS A 1 422 ? -22.734 -17.578 -17.969 1 65.75 422 LYS A O 1
ATOM 3284 N N . LEU A 1 423 ? -20.688 -18.391 -18.953 1 68.06 423 LEU A N 1
ATOM 3285 C CA . LEU A 1 423 ? -20.094 -17.078 -18.719 1 68.06 423 LEU A CA 1
ATOM 3286 C C . LEU A 1 423 ? -20.203 -16.203 -19.953 1 68.06 423 LEU A C 1
ATOM 3288 O O . LEU A 1 423 ? -20.156 -16.719 -21.078 1 68.06 423 LEU A O 1
ATOM 3292 N N . MET B 1 1 ? 28.312 17.75 6.113 1 89.88 1 MET B N 1
ATOM 3293 C CA . MET B 1 1 ? 27.734 16.406 6.227 1 89.88 1 MET B CA 1
ATOM 3294 C C . MET B 1 1 ? 26.234 16.484 6.527 1 89.88 1 MET B C 1
ATOM 3296 O O . MET B 1 1 ? 25.781 17.406 7.195 1 89.88 1 MET B O 1
ATOM 3300 N N . SER B 1 2 ? 25.438 15.672 5.926 1 96 2 SER B N 1
ATOM 3301 C CA . SER B 1 2 ? 24 15.586 6.105 1 96 2 SER B CA 1
ATOM 3302 C C . SER B 1 2 ? 23.625 14.617 7.223 1 96 2 SER B C 1
ATOM 3304 O O . SER B 1 2 ? 23.984 13.438 7.168 1 96 2 SER B O 1
ATOM 3306 N N . LYS B 1 3 ? 23.016 15.109 8.242 1 98.06 3 LYS B N 1
ATOM 3307 C CA . LYS B 1 3 ? 22.641 14.266 9.367 1 98.06 3 LYS B CA 1
ATOM 3308 C C . LYS B 1 3 ? 21.172 14.461 9.734 1 98.06 3 LYS B C 1
ATOM 3310 O O . LYS B 1 3 ? 20.578 15.5 9.438 1 98.06 3 LYS B O 1
ATOM 3315 N N . VAL B 1 4 ? 20.609 13.445 10.336 1 98.69 4 VAL B N 1
ATOM 3316 C CA . VAL B 1 4 ? 19.266 13.531 10.883 1 98.69 4 VAL B CA 1
ATOM 3317 C C . VAL B 1 4 ? 19.203 12.773 12.211 1 98.69 4 VAL B C 1
ATOM 3319 O O . VAL B 1 4 ? 19.891 11.773 12.398 1 98.69 4 VAL B O 1
ATOM 3322 N N . GLY B 1 5 ? 18.547 13.32 13.141 1 98.69 5 GLY B N 1
ATOM 3323 C CA . GLY B 1 5 ? 18.156 12.664 14.367 1 98.69 5 GLY B CA 1
ATOM 3324 C C . GLY B 1 5 ? 16.656 12.695 14.609 1 98.69 5 GLY B C 1
ATOM 3325 O O . GLY B 1 5 ? 16 13.695 14.32 1 98.69 5 GLY B O 1
ATOM 3326 N N . ILE B 1 6 ? 16.156 11.57 15.047 1 98.81 6 ILE B N 1
ATOM 3327 C CA . ILE B 1 6 ? 14.703 11.461 15.203 1 98.81 6 ILE B CA 1
ATOM 3328 C C . ILE B 1 6 ? 14.375 10.875 16.578 1 98.81 6 ILE B C 1
ATOM 3330 O O . ILE B 1 6 ? 15.07 9.977 17.062 1 98.81 6 ILE B O 1
ATOM 3334 N N . CYS B 1 7 ? 13.359 11.375 17.156 1 98.81 7 CYS B N 1
ATOM 3335 C CA . CYS B 1 7 ? 12.867 10.844 18.422 1 98.81 7 CYS B CA 1
ATOM 3336 C C . CYS B 1 7 ? 11.344 10.906 18.5 1 98.81 7 CYS B C 1
ATOM 3338 O O . CYS B 1 7 ? 10.758 11.953 18.203 1 98.81 7 CYS B O 1
ATOM 3340 N N . LYS B 1 8 ? 10.766 9.828 18.75 1 98.5 8 LYS B N 1
ATOM 3341 C CA . LYS B 1 8 ? 9.328 9.703 18.984 1 98.5 8 LYS B CA 1
ATOM 3342 C C . LYS B 1 8 ? 9.008 9.602 20.469 1 98.5 8 LYS B C 1
ATOM 3344 O O . LYS B 1 8 ? 9.555 8.742 21.172 1 98.5 8 LYS B O 1
ATOM 3349 N N . VAL B 1 9 ? 8.086 10.508 20.938 1 98.69 9 VAL B N 1
ATOM 3350 C CA . VAL B 1 9 ? 7.793 10.531 22.375 1 98.69 9 VAL B CA 1
ATOM 3351 C C . VAL B 1 9 ? 6.297 10.32 22.594 1 98.69 9 VAL B C 1
ATOM 3353 O O . VAL B 1 9 ? 5.473 10.82 21.828 1 98.69 9 VAL B O 1
ATOM 3356 N N . ASP B 1 10 ? 5.977 9.617 23.641 1 98.31 10 ASP B N 1
ATOM 3357 C CA . ASP B 1 10 ? 4.59 9.383 24.047 1 98.31 10 ASP B CA 1
ATOM 3358 C C . ASP B 1 10 ? 3.996 10.617 24.719 1 98.31 10 ASP B C 1
ATOM 3360 O O . ASP B 1 10 ? 4.578 11.156 25.656 1 98.31 10 ASP B O 1
ATOM 3364 N N . ILE B 1 11 ? 2.9 11.102 24.234 1 98.5 11 ILE B N 1
ATOM 3365 C CA . ILE B 1 11 ? 2.236 12.25 24.844 1 98.5 11 ILE B CA 1
ATOM 3366 C C . ILE B 1 11 ? 0.789 11.898 25.172 1 98.5 11 ILE B C 1
ATOM 3368 O O . ILE B 1 11 ? -0.094 12.758 25.141 1 98.5 11 ILE B O 1
ATOM 3372 N N . THR B 1 12 ? 0.498 10.68 25.422 1 98.06 12 THR B N 1
ATOM 3373 C CA . THR B 1 12 ? -0.838 10.188 25.734 1 98.06 12 THR B CA 1
ATOM 3374 C C . THR B 1 12 ? -1.372 10.844 27 1 98.06 12 THR B C 1
ATOM 3376 O O . THR B 1 12 ? -0.68 10.891 28.016 1 98.06 12 THR B O 1
ATOM 3379 N N . PRO B 1 13 ? -2.52 11.406 26.984 1 96.62 13 PRO B N 1
ATOM 3380 C CA . PRO B 1 13 ? -3.092 12.109 28.125 1 96.62 13 PRO B CA 1
ATOM 3381 C C . PRO B 1 13 ? -3.654 11.156 29.188 1 96.62 13 PRO B C 1
ATOM 3383 O O . PRO B 1 13 ? -3.83 9.969 28.922 1 96.62 13 PRO B O 1
ATOM 3386 N N . PRO B 1 14 ? -3.828 11.703 30.359 1 92.69 14 PRO B N 1
ATOM 3387 C CA . PRO B 1 14 ? -4.539 10.898 31.359 1 92.69 14 PRO B CA 1
ATOM 3388 C C . PRO B 1 14 ? -6.023 10.727 31.016 1 92.69 14 PRO B C 1
ATOM 3390 O O . PRO B 1 14 ? -6.602 11.562 30.328 1 92.69 14 PRO B O 1
ATOM 3393 N N . VAL B 1 15 ? -6.609 9.734 31.547 1 91.62 15 VAL B N 1
ATOM 3394 C CA . VAL B 1 15 ? -8.039 9.492 31.375 1 91.62 15 VAL B CA 1
ATOM 3395 C C . VAL B 1 15 ? -8.836 10.602 32.062 1 91.62 15 VAL B C 1
ATOM 3397 O O . VAL B 1 15 ? -8.422 11.117 33.094 1 91.62 15 VAL B O 1
ATOM 3400 N N . GLY B 1 16 ? -9.938 10.953 31.469 1 90.81 16 GLY B N 1
ATOM 3401 C CA . GLY B 1 16 ? -10.812 11.938 32.062 1 90.81 16 GLY B CA 1
ATOM 3402 C C . GLY B 1 16 ? -10.664 13.32 31.469 1 90.81 16 GLY B C 1
ATOM 3403 O O . GLY B 1 16 ? -11.531 14.18 31.641 1 90.81 16 GLY B O 1
ATOM 3404 N N . ILE B 1 17 ? -9.57 13.531 30.75 1 93.5 17 ILE B N 1
ATOM 3405 C CA . ILE B 1 17 ? -9.375 14.828 30.125 1 93.5 17 ILE B CA 1
ATOM 3406 C C . ILE B 1 17 ? -10.367 14.992 28.969 1 93.5 17 ILE B C 1
ATOM 3408 O O . ILE B 1 17 ? -10.75 14.016 28.328 1 93.5 17 ILE B O 1
ATOM 3412 N N . ASP B 1 18 ? -10.781 16.172 28.703 1 91.69 18 ASP B N 1
ATOM 3413 C CA . ASP B 1 18 ? -11.773 16.453 27.672 1 91.69 18 ASP B CA 1
ATOM 3414 C C . ASP B 1 18 ? -11.148 16.375 26.281 1 91.69 18 ASP B C 1
ATOM 3416 O O . ASP B 1 18 ? -9.945 16.594 26.125 1 91.69 18 ASP B O 1
ATOM 3420 N N . PHE B 1 19 ? -12.094 16.047 25.359 1 90.44 19 PHE B N 1
ATOM 3421 C CA . PHE B 1 19 ? -11.703 16.156 23.953 1 90.44 19 PHE B CA 1
ATOM 3422 C C . PHE B 1 19 ? -11.672 17.609 23.516 1 90.44 19 PHE B C 1
ATOM 3424 O O . PHE B 1 19 ? -12.367 18.453 24.094 1 90.44 19 PHE B O 1
ATOM 3431 N N . VAL B 1 20 ? -10.922 17.891 22.562 1 82.56 20 VAL B N 1
ATOM 3432 C CA . VAL B 1 20 ? -10.93 19.219 21.984 1 82.56 20 VAL B CA 1
ATOM 3433 C C . VAL B 1 20 ? -11.859 19.266 20.766 1 82.56 20 VAL B C 1
ATOM 3435 O O . VAL B 1 20 ? -12.484 20.297 20.484 1 82.56 20 VAL B O 1
ATOM 3438 N N . GLY B 1 21 ? -11.922 18.125 20.016 1 79.31 21 GLY B N 1
ATOM 3439 C CA . GLY B 1 21 ? -12.766 18.094 18.828 1 79.31 21 GLY B CA 1
ATOM 3440 C C . GLY B 1 21 ? -14.164 17.562 19.094 1 79.31 21 GLY B C 1
ATOM 3441 O O . GLY B 1 21 ? -14.328 16.562 19.797 1 79.31 21 GLY B O 1
ATOM 3442 N N . TYR B 1 22 ? -15.164 18.234 18.594 1 77.62 22 TYR B N 1
ATOM 3443 C CA . TYR B 1 22 ? -16.562 17.859 18.734 1 77.62 22 TYR B CA 1
ATOM 3444 C C . TYR B 1 22 ? -17 17.906 20.203 1 77.62 22 TYR B C 1
ATOM 3446 O O . TYR B 1 22 ? -16.188 17.75 21.109 1 77.62 22 TYR B O 1
ATOM 3454 N N . HIS B 1 23 ? -18.156 18.234 20.375 1 76.5 23 HIS B N 1
ATOM 3455 C CA . HIS B 1 23 ? -18.703 18.109 21.719 1 76.5 23 HIS B CA 1
ATOM 3456 C C . HIS B 1 23 ? -18.969 16.641 22.078 1 76.5 23 HIS B C 1
ATOM 3458 O O . HIS B 1 23 ? -19.672 15.938 21.344 1 76.5 23 HIS B O 1
ATOM 3464 N N . ARG B 1 24 ? -18.266 16.219 23.125 1 82.75 24 ARG B N 1
ATOM 3465 C CA . ARG B 1 24 ? -18.469 14.875 23.656 1 82.75 24 ARG B CA 1
ATOM 3466 C C . ARG B 1 24 ? -18.875 14.922 25.125 1 82.75 24 ARG B C 1
ATOM 3468 O O . ARG B 1 24 ? -18.312 15.68 25.922 1 82.75 24 ARG B O 1
ATOM 3475 N N . GLU B 1 25 ? -19.891 14.195 25.375 1 79.5 25 GLU B N 1
ATOM 3476 C CA . GLU B 1 25 ? -20.453 14.227 26.734 1 79.5 25 GLU B CA 1
ATOM 3477 C C . GLU B 1 25 ? -19.422 13.766 27.766 1 79.5 25 GLU B C 1
ATOM 3479 O O . GLU B 1 25 ? -19.344 14.32 28.859 1 79.5 25 GLU B O 1
ATOM 3484 N N . THR B 1 26 ? -18.734 12.742 27.297 1 85.06 26 THR B N 1
ATOM 3485 C CA . THR B 1 26 ? -17.734 12.195 28.219 1 85.06 26 THR B CA 1
ATOM 3486 C C . THR B 1 26 ? -16.328 12.5 27.734 1 85.06 26 THR B C 1
ATOM 3488 O O . THR B 1 26 ? -16.078 12.609 26.531 1 85.06 26 THR B O 1
ATOM 3491 N N . GLY B 1 27 ? -15.438 12.891 28.594 1 87.88 27 GLY B N 1
ATOM 3492 C CA . GLY B 1 27 ? -14.039 13.055 28.234 1 87.88 27 GLY B CA 1
ATOM 3493 C C . GLY B 1 27 ? -13.406 11.773 27.719 1 87.88 27 GLY B C 1
ATOM 3494 O O . GLY B 1 27 ? -14.109 10.82 27.375 1 87.88 27 GLY B O 1
ATOM 3495 N N . ILE B 1 28 ? -12.188 11.75 27.5 1 91.38 28 ILE B N 1
ATOM 3496 C CA . ILE B 1 28 ? -11.438 10.594 27.031 1 91.38 28 ILE B CA 1
ATOM 3497 C C . ILE B 1 28 ? -11.461 9.5 28.094 1 91.38 28 ILE B C 1
ATOM 3499 O O . ILE B 1 28 ? -10.891 9.664 29.172 1 91.38 28 ILE B O 1
ATOM 3503 N N . ASN B 1 29 ? -12.156 8.461 27.781 1 89.06 29 ASN B N 1
ATOM 3504 C CA . ASN B 1 29 ? -12.32 7.398 28.766 1 89.06 29 ASN B CA 1
ATOM 3505 C C . ASN B 1 29 ? -11.719 6.082 28.266 1 89.06 29 ASN B C 1
ATOM 3507 O O . ASN B 1 29 ? -11.719 5.086 29 1 89.06 29 ASN B O 1
ATOM 3511 N N . ASN B 1 30 ? -11.258 6.07 27.094 1 87.62 30 ASN B N 1
ATOM 3512 C CA . ASN B 1 30 ? -10.641 4.898 26.484 1 87.62 30 ASN B CA 1
ATOM 3513 C C . ASN B 1 30 ? -9.352 5.258 25.75 1 87.62 30 ASN B C 1
ATOM 3515 O O . ASN B 1 30 ? -9.367 6.039 24.797 1 87.62 30 ASN B O 1
ATOM 3519 N N . VAL B 1 31 ? -8.25 4.695 26.234 1 88.62 31 VAL B N 1
ATOM 3520 C CA . VAL B 1 31 ? -6.938 4.961 25.656 1 88.62 31 VAL B CA 1
ATOM 3521 C C . VAL B 1 31 ? -6.367 3.684 25.047 1 88.62 31 VAL B C 1
ATOM 3523 O O . VAL B 1 31 ? -5.426 3.098 25.578 1 88.62 31 VAL B O 1
ATOM 3526 N N . GLU B 1 32 ? -6.945 3.24 24 1 86.38 32 GLU B N 1
ATOM 3527 C CA . GLU B 1 32 ? -6.441 2.062 23.297 1 86.38 32 GLU B CA 1
ATOM 3528 C C . GLU B 1 32 ? -5.34 2.434 22.312 1 86.38 32 GLU B C 1
ATOM 3530 O O . GLU B 1 32 ? -4.473 1.613 22 1 86.38 32 GLU B O 1
ATOM 3535 N N . GLU B 1 33 ? -5.418 3.609 21.859 1 93.12 33 GLU B N 1
ATOM 3536 C CA . GLU B 1 33 ? -4.406 4.156 20.969 1 93.12 33 GLU B CA 1
ATOM 3537 C C . GLU B 1 33 ? -3.582 5.238 21.656 1 93.12 33 GLU B C 1
ATOM 3539 O O . GLU B 1 33 ? -4.125 6.078 22.375 1 93.12 33 GLU B O 1
ATOM 3544 N N . ARG B 1 34 ? -2.322 5.121 21.547 1 96.69 34 ARG B N 1
ATOM 3545 C CA . ARG B 1 34 ? -1.454 6.172 22.062 1 96.69 34 ARG B CA 1
ATOM 3546 C C . ARG B 1 34 ? -1.208 7.246 21 1 96.69 34 ARG B C 1
ATOM 3548 O O . ARG B 1 34 ? -1.34 6.988 19.797 1 96.69 34 ARG B O 1
ATOM 3555 N N . ILE B 1 35 ? -0.953 8.43 21.438 1 98.25 35 ILE B N 1
ATOM 3556 C CA . ILE B 1 35 ? -0.617 9.516 20.531 1 98.25 35 ILE B CA 1
ATOM 3557 C C . ILE B 1 35 ? 0.795 10.016 20.828 1 98.25 35 ILE B C 1
ATOM 3559 O O . ILE B 1 35 ? 1.342 9.758 21.906 1 98.25 35 ILE B O 1
ATOM 3563 N N . TYR B 1 36 ? 1.422 10.703 19.875 1 98.75 36 TYR B N 1
ATOM 3564 C CA . TYR B 1 36 ? 2.863 10.906 19.969 1 98.75 36 TYR B CA 1
ATOM 3565 C C . TYR B 1 36 ? 3.246 12.305 19.484 1 98.75 36 TYR B C 1
ATOM 3567 O O . TYR B 1 36 ? 2.496 12.938 18.734 1 98.75 36 TYR B O 1
ATOM 3575 N N . GLY B 1 37 ? 4.305 12.82 20 1 98.81 37 GLY B N 1
ATOM 3576 C CA . GLY B 1 37 ? 5.141 13.828 19.375 1 98.81 37 GLY B CA 1
ATOM 3577 C C . GLY B 1 37 ? 6.387 13.242 18.734 1 98.81 37 GLY B C 1
ATOM 3578 O O . GLY B 1 37 ? 7.055 12.391 19.328 1 98.81 37 GLY B O 1
ATOM 3579 N N . THR B 1 38 ? 6.633 13.562 17.531 1 98.94 38 THR B N 1
ATOM 3580 C CA . THR B 1 38 ? 7.824 13.086 16.844 1 98.94 38 THR B CA 1
ATOM 3581 C C . THR B 1 38 ? 8.68 14.25 16.375 1 98.94 38 THR B C 1
ATOM 3583 O O . THR B 1 38 ? 8.18 15.18 15.734 1 98.94 38 THR B O 1
ATOM 3586 N N . VAL B 1 39 ? 9.953 14.156 16.672 1 98.94 39 VAL B N 1
ATOM 3587 C CA . VAL B 1 39 ? 10.867 15.25 16.375 1 98.94 39 VAL B CA 1
ATOM 3588 C C . VAL B 1 39 ? 11.914 14.789 15.367 1 98.94 39 VAL B C 1
ATOM 3590 O O . VAL B 1 39 ? 12.508 13.719 15.531 1 98.94 39 VAL B O 1
ATOM 3593 N N . PHE B 1 40 ? 12.094 15.523 14.32 1 98.88 40 PHE B N 1
ATOM 3594 C CA . PHE B 1 40 ? 13.195 15.391 13.375 1 98.88 40 PHE B CA 1
ATOM 3595 C C . PHE B 1 40 ? 14.164 16.562 13.508 1 98.88 40 PHE B C 1
ATOM 3597 O O . PHE B 1 40 ? 13.766 17.719 13.375 1 98.88 40 PHE B O 1
ATOM 3604 N N . VAL B 1 41 ? 15.391 16.281 13.789 1 98.81 41 VAL B N 1
ATOM 3605 C CA . VAL B 1 41 ? 16.453 17.281 13.727 1 98.81 41 VAL B CA 1
ATOM 3606 C C . VAL B 1 41 ? 17.328 17.016 12.5 1 98.81 41 VAL B C 1
ATOM 3608 O O . VAL B 1 41 ? 17.922 15.945 12.359 1 98.81 41 VAL B O 1
ATOM 3611 N N . PHE B 1 42 ? 17.328 17.984 11.586 1 98.69 42 PHE B N 1
ATOM 3612 C CA . PHE B 1 42 ? 18.188 17.922 10.406 1 98.69 42 PHE B CA 1
ATOM 3613 C C . PHE B 1 42 ? 19.422 18.797 10.594 1 98.69 42 PHE B C 1
ATOM 3615 O O . PHE B 1 42 ? 19.344 19.891 11.141 1 98.69 42 PHE B O 1
ATOM 3622 N N . GLU B 1 43 ? 20.484 18.328 10.117 1 97.81 43 GLU B N 1
ATOM 3623 C CA . GLU B 1 43 ? 21.719 19.109 10.172 1 97.81 43 GLU B CA 1
ATOM 3624 C C . GLU B 1 43 ? 22.5 18.984 8.867 1 97.81 43 GLU B C 1
ATOM 3626 O O . GLU B 1 43 ? 22.688 17.875 8.352 1 97.81 43 GLU B O 1
ATOM 3631 N N . LYS B 1 44 ? 22.781 20 8.289 1 96.75 44 LYS B N 1
ATOM 3632 C CA . LYS B 1 44 ? 23.703 20.109 7.164 1 96.75 44 LYS B CA 1
ATOM 3633 C C . LYS B 1 44 ? 24.859 21.062 7.48 1 96.75 44 LYS B C 1
ATOM 3635 O O . LYS B 1 44 ? 24.656 22.281 7.539 1 96.75 44 LYS B O 1
ATOM 3640 N N . ASP B 1 45 ? 26.016 20.453 7.637 1 90.06 45 ASP B N 1
ATOM 3641 C CA . ASP B 1 45 ? 27.188 21.203 8.078 1 90.06 45 ASP B CA 1
ATOM 3642 C C . ASP B 1 45 ? 26.891 21.938 9.391 1 90.06 45 ASP B C 1
ATOM 3644 O O . ASP B 1 45 ? 26.641 21.312 10.414 1 90.06 45 ASP B O 1
ATOM 3648 N N . GLU B 1 46 ? 26.641 23.281 9.391 1 86.5 46 GLU B N 1
ATOM 3649 C CA . GLU B 1 46 ? 26.422 24 10.641 1 86.5 46 GLU B CA 1
ATOM 3650 C C . GLU B 1 46 ? 24.969 24.453 10.781 1 86.5 46 GLU B C 1
ATOM 3652 O O . GLU B 1 46 ? 24.578 24.969 11.828 1 86.5 46 GLU B O 1
ATOM 3657 N N . MET B 1 47 ? 24.328 24.156 9.758 1 92.19 47 MET B N 1
ATOM 3658 C CA . MET B 1 47 ? 22.938 24.562 9.773 1 92.19 47 MET B CA 1
ATOM 3659 C C . MET B 1 47 ? 22.047 23.469 10.328 1 92.19 47 MET B C 1
ATOM 3661 O O . MET B 1 47 ? 22.156 22.312 9.922 1 92.19 47 MET B O 1
ATOM 3665 N N . LYS B 1 48 ? 21.219 23.812 11.367 1 95.5 48 LYS B N 1
ATOM 3666 C CA . LYS B 1 48 ? 20.297 22.875 11.977 1 95.5 48 LYS B CA 1
ATOM 3667 C C . LYS B 1 48 ? 18.859 23.375 11.875 1 95.5 48 LYS B C 1
ATOM 3669 O O . LYS B 1 48 ? 18.594 24.562 12.008 1 95.5 48 LYS B O 1
ATOM 3674 N N . THR B 1 49 ? 17.984 22.547 11.586 1 97.81 49 THR B N 1
ATOM 3675 C CA . THR B 1 49 ? 16.547 22.828 11.656 1 97.81 49 THR B CA 1
ATOM 3676 C C . THR B 1 49 ? 15.805 21.719 12.383 1 97.81 49 THR B C 1
ATOM 3678 O O . THR B 1 49 ? 16.203 20.547 12.328 1 97.81 49 THR B O 1
ATOM 3681 N N . VAL B 1 50 ? 14.75 22.047 13.125 1 98.81 50 VAL B N 1
ATOM 3682 C CA . VAL B 1 50 ? 13.953 21.109 13.898 1 98.81 50 VAL B CA 1
ATOM 3683 C C . VAL B 1 50 ? 12.523 21.062 13.367 1 98.81 50 VAL B C 1
ATOM 3685 O O . VAL B 1 50 ? 11.906 22.109 13.156 1 98.81 50 VAL B O 1
ATOM 3688 N N . PHE B 1 51 ? 12.039 19.922 13.039 1 98.88 51 PHE B N 1
ATOM 3689 C CA . PHE B 1 51 ? 10.68 19.672 12.562 1 98.88 51 PHE B CA 1
ATOM 3690 C C . PHE B 1 51 ? 9.914 18.781 13.531 1 98.88 51 PHE B C 1
ATOM 3692 O O . PHE B 1 51 ? 10.273 17.609 13.711 1 98.88 51 PHE B O 1
ATOM 3699 N N . ILE B 1 52 ? 8.859 19.297 14.133 1 98.94 52 ILE B N 1
ATOM 3700 C CA . ILE B 1 52 ? 8.141 18.578 15.195 1 98.94 52 ILE B CA 1
ATOM 3701 C C . ILE B 1 52 ? 6.695 18.344 14.766 1 98.94 52 ILE B C 1
ATOM 3703 O O . ILE B 1 52 ? 6.008 19.266 14.328 1 98.94 52 ILE B O 1
ATOM 3707 N N . SER B 1 53 ? 6.254 17.125 14.828 1 98.94 53 SER B N 1
ATOM 3708 C CA . SER B 1 53 ? 4.859 16.766 14.609 1 98.94 53 SER B CA 1
ATOM 3709 C C . SER B 1 53 ? 4.188 16.328 15.906 1 98.94 53 SER B C 1
ATOM 3711 O O . SER B 1 53 ? 4.73 15.508 16.641 1 98.94 53 SER B O 1
ATOM 3713 N N . ILE B 1 54 ? 3.031 16.828 16.203 1 98.88 54 ILE B N 1
ATOM 3714 C CA . ILE B 1 54 ? 2.324 16.531 17.438 1 98.88 54 ILE B CA 1
ATOM 3715 C C . ILE B 1 54 ? 0.909 16.047 17.125 1 98.88 54 ILE B C 1
ATOM 3717 O O . ILE B 1 54 ? 0.181 16.703 16.375 1 98.88 54 ILE B O 1
ATOM 3721 N N . ASP B 1 55 ? 0.507 14.914 17.688 1 98.44 55 ASP B N 1
ATOM 3722 C CA . ASP B 1 55 ? -0.859 14.414 17.562 1 98.44 55 ASP B CA 1
ATOM 3723 C C . ASP B 1 55 ? -1.816 15.211 18.453 1 98.44 55 ASP B C 1
ATOM 3725 O O . ASP B 1 55 ? -2.115 14.797 19.578 1 98.44 55 ASP B O 1
ATOM 3729 N N . ASN B 1 56 ? -2.334 16.203 17.875 1 98 56 ASN B N 1
ATOM 3730 C CA . ASN B 1 56 ? -3.33 17.078 18.5 1 98 56 ASN B CA 1
ATOM 3731 C C . ASN B 1 56 ? -4.086 17.891 17.453 1 98 56 ASN B C 1
ATOM 3733 O O . ASN B 1 56 ? -3.674 17.953 16.281 1 98 56 ASN B O 1
ATOM 3737 N N . ILE B 1 57 ? -5.176 18.422 17.828 1 96.44 57 ILE B N 1
ATOM 3738 C CA . ILE B 1 57 ? -5.977 19.25 16.922 1 96.44 57 ILE B CA 1
ATOM 3739 C C . ILE B 1 57 ? -5.203 20.516 16.562 1 96.44 57 ILE B C 1
ATOM 3741 O O . ILE B 1 57 ? -5.348 21.031 15.453 1 96.44 57 ILE B O 1
ATOM 3745 N N . GLY B 1 58 ? -4.488 21.047 17.406 1 95.94 58 GLY B N 1
ATOM 3746 C CA . GLY B 1 58 ? -3.746 22.297 17.375 1 95.94 58 GLY B CA 1
ATOM 3747 C C . GLY B 1 58 ? -3.66 22.984 18.719 1 95.94 58 GLY B C 1
ATOM 3748 O O . GLY B 1 58 ? -4.59 22.891 19.531 1 95.94 58 GLY B O 1
ATOM 3749 N N . MET B 1 59 ? -2.543 23.609 19 1 96.81 59 MET B N 1
ATOM 3750 C CA . MET B 1 59 ? -2.381 24.438 20.203 1 96.81 59 MET B CA 1
ATOM 3751 C C . MET B 1 59 ? -2.303 25.922 19.828 1 96.81 59 MET B C 1
ATOM 3753 O O . MET B 1 59 ? -1.989 26.266 18.688 1 96.81 59 MET B O 1
ATOM 3757 N N . LEU B 1 60 ? -2.57 26.734 20.781 1 96.56 60 LEU B N 1
ATOM 3758 C CA . LEU B 1 60 ? -2.5 28.172 20.547 1 96.56 60 LEU B CA 1
ATOM 3759 C C . LEU B 1 60 ? -1.087 28.578 20.156 1 96.56 60 LEU B C 1
ATOM 3761 O O . LEU B 1 60 ? -0.119 27.891 20.469 1 96.56 60 LEU B O 1
ATOM 3765 N N . VAL B 1 61 ? -0.975 29.703 19.438 1 97.62 61 VAL B N 1
ATOM 3766 C CA . VAL B 1 61 ? 0.312 30.234 18.984 1 97.62 61 VAL B CA 1
ATOM 3767 C C . VAL B 1 61 ? 1.243 30.406 20.188 1 97.62 61 VAL B C 1
ATOM 3769 O O . VAL B 1 61 ? 2.416 30.031 20.125 1 97.62 61 VAL B O 1
ATOM 3772 N N . GLU B 1 62 ? 0.736 30.891 21.297 1 96.12 62 GLU B N 1
ATOM 3773 C CA . GLU B 1 62 ? 1.543 31.156 22.484 1 96.12 62 GLU B CA 1
ATOM 3774 C C . GLU B 1 62 ? 2.098 29.859 23.062 1 96.12 62 GLU B C 1
ATOM 3776 O O . GLU B 1 62 ? 3.254 29.812 23.484 1 96.12 62 GLU B O 1
ATOM 3781 N N . ASP B 1 63 ? 1.225 28.859 23.109 1 96.56 63 ASP B N 1
ATOM 3782 C CA . ASP B 1 63 ? 1.658 27.578 23.625 1 96.56 63 ASP B CA 1
ATOM 3783 C C . ASP B 1 63 ? 2.693 26.922 22.703 1 96.56 63 ASP B C 1
ATOM 3785 O O . ASP B 1 63 ? 3.646 26.312 23.188 1 96.56 63 ASP B O 1
ATOM 3789 N N . THR B 1 64 ? 2.498 27.031 21.438 1 98.38 64 THR B N 1
ATOM 3790 C CA . THR B 1 64 ? 3.445 26.484 20.469 1 98.38 64 THR B CA 1
ATOM 3791 C C . THR B 1 64 ? 4.777 27.219 20.531 1 98.38 64 THR B C 1
ATOM 3793 O O . THR B 1 64 ? 5.84 26.609 20.406 1 98.38 64 THR B O 1
ATOM 3796 N N . ASN B 1 65 ? 4.688 28.562 20.703 1 98.31 65 ASN B N 1
ATOM 3797 C CA . ASN B 1 65 ? 5.898 29.359 20.875 1 98.31 65 ASN B CA 1
ATOM 3798 C C . ASN B 1 65 ? 6.699 28.891 22.094 1 98.31 65 ASN B C 1
ATOM 3800 O O . ASN B 1 65 ? 7.934 28.922 22.062 1 98.31 65 ASN B O 1
ATOM 3804 N N . MET B 1 66 ? 6 28.5 23.109 1 98.19 66 MET B N 1
ATOM 3805 C CA . MET B 1 66 ? 6.691 27.984 24.281 1 98.19 66 MET B CA 1
ATOM 3806 C C . MET B 1 66 ? 7.531 26.766 23.938 1 98.19 66 MET B C 1
ATOM 3808 O O . MET B 1 66 ? 8.664 26.625 24.391 1 98.19 66 MET B O 1
ATOM 3812 N N . ILE B 1 67 ? 6.988 25.844 23.141 1 98.75 67 ILE B N 1
ATOM 3813 C CA . ILE B 1 67 ? 7.727 24.688 22.672 1 98.75 67 ILE B CA 1
ATOM 3814 C C . ILE B 1 67 ? 8.945 25.125 21.875 1 98.75 67 ILE B C 1
ATOM 3816 O O . ILE B 1 67 ? 10.07 24.688 22.141 1 98.75 67 ILE B O 1
ATOM 3820 N N . ARG B 1 68 ? 8.719 26 20.953 1 98.81 68 ARG B N 1
ATOM 3821 C CA . ARG B 1 68 ? 9.773 26.453 20.047 1 98.81 68 ARG B CA 1
ATOM 3822 C C . ARG B 1 68 ? 10.875 27.188 20.797 1 98.81 68 ARG B C 1
ATOM 3824 O O . ARG B 1 68 ? 12.055 26.984 20.531 1 98.81 68 ARG B O 1
ATOM 3831 N N . GLU B 1 69 ? 10.5 28.016 21.781 1 98.75 69 GLU B N 1
ATOM 3832 C CA . GLU B 1 69 ? 11.477 28.75 22.578 1 98.75 69 GLU B CA 1
ATOM 3833 C C . GLU B 1 69 ? 12.344 27.812 23.406 1 98.75 69 GLU B C 1
ATOM 3835 O O . GLU B 1 69 ? 13.562 27.969 23.469 1 98.75 69 GLU B O 1
ATOM 3840 N N . ARG B 1 70 ? 11.711 26.891 24 1 98.81 70 ARG B N 1
ATOM 3841 C CA . ARG B 1 70 ? 12.453 25.953 24.844 1 98.81 70 ARG B CA 1
ATOM 3842 C C . ARG B 1 70 ? 13.359 25.062 24 1 98.81 70 ARG B C 1
ATOM 3844 O O . ARG B 1 70 ? 14.492 24.781 24.391 1 98.81 70 ARG B O 1
ATOM 3851 N N . VAL B 1 71 ? 12.875 24.578 22.875 1 98.88 71 VAL B N 1
ATOM 3852 C CA . VAL B 1 71 ? 13.695 23.781 21.969 1 98.88 71 VAL B CA 1
ATOM 3853 C C . VAL B 1 71 ? 14.867 24.609 21.453 1 98.88 71 VAL B C 1
ATOM 3855 O O . VAL B 1 71 ? 16 24.141 21.422 1 98.88 71 VAL B O 1
ATOM 3858 N N . ALA B 1 72 ? 14.555 25.859 21.047 1 98.69 72 ALA B N 1
ATOM 3859 C CA . ALA B 1 72 ? 15.594 26.781 20.578 1 98.69 72 ALA B CA 1
ATOM 3860 C C . ALA B 1 72 ? 16.703 26.938 21.609 1 98.69 72 ALA B C 1
ATOM 3862 O O . ALA B 1 72 ? 17.891 26.906 21.281 1 98.69 72 ALA B O 1
ATOM 3863 N N . SER B 1 73 ? 16.297 27.125 22.797 1 98.44 73 SER B N 1
ATOM 3864 C CA . SER B 1 73 ? 17.25 27.328 23.891 1 98.44 73 SER B CA 1
ATOM 3865 C C . SER B 1 73 ? 18.078 26.094 24.141 1 98.44 73 SER B C 1
ATOM 3867 O O . SER B 1 73 ? 19.297 26.172 24.297 1 98.44 73 SER B O 1
ATOM 3869 N N . ARG B 1 74 ? 17.469 24.922 24.156 1 98.12 74 ARG B N 1
ATOM 3870 C CA . ARG B 1 74 ? 18.141 23.688 24.531 1 98.12 74 ARG B CA 1
ATOM 3871 C C . ARG B 1 74 ? 19.078 23.219 23.422 1 98.12 74 ARG B C 1
ATOM 3873 O O . ARG B 1 74 ? 20.109 22.594 23.703 1 98.12 74 ARG B O 1
ATOM 3880 N N . LEU B 1 75 ? 18.703 23.453 22.188 1 97.94 75 LEU B N 1
ATOM 3881 C CA . LEU B 1 75 ? 19.484 22.938 21.078 1 97.94 75 LEU B CA 1
ATOM 3882 C C . LEU B 1 75 ? 20.391 24.016 20.5 1 97.94 75 LEU B C 1
ATOM 3884 O O . LEU B 1 75 ? 21.219 23.734 19.641 1 97.94 75 LEU B O 1
ATOM 3888 N N . HIS B 1 76 ? 20.25 25.266 20.922 1 96.56 76 HIS B N 1
ATOM 3889 C CA . HIS B 1 76 ? 20.984 26.406 20.391 1 96.56 76 HIS B CA 1
ATOM 3890 C C . HIS B 1 76 ? 20.719 26.578 18.906 1 96.56 76 HIS B C 1
ATOM 3892 O O . HIS B 1 76 ? 21.672 26.688 18.125 1 96.56 76 HIS B O 1
ATOM 3898 N N . VAL B 1 77 ? 19.484 26.484 18.562 1 97.19 77 VAL B N 1
ATOM 3899 C CA . VAL B 1 77 ? 18.984 26.719 17.203 1 97.19 77 VAL B CA 1
ATOM 3900 C C . VAL B 1 77 ? 18.047 27.922 17.203 1 97.19 77 VAL B C 1
ATOM 3902 O O . VAL B 1 77 ? 17.281 28.125 18.156 1 97.19 77 VAL B O 1
ATOM 3905 N N . PRO B 1 78 ? 18.141 28.766 16.172 1 97.38 78 PRO B N 1
ATOM 3906 C CA . PRO B 1 78 ? 17.234 29.922 16.125 1 97.38 78 PRO B CA 1
ATOM 3907 C C . PRO B 1 78 ? 15.758 29.5 16.172 1 97.38 78 PRO B C 1
ATOM 3909 O O . PRO B 1 78 ? 15.375 28.5 15.562 1 97.38 78 PRO B O 1
ATOM 3912 N N . PHE B 1 79 ? 14.969 30.281 16.844 1 98.06 79 PHE B N 1
ATOM 3913 C CA . PHE B 1 79 ? 13.531 30.109 17 1 98.06 79 PHE B CA 1
ATOM 3914 C C . PHE B 1 79 ? 12.867 29.922 15.641 1 98.06 79 PHE B C 1
ATOM 3916 O O . PHE B 1 79 ? 11.984 29.078 15.477 1 98.06 79 PHE B O 1
ATOM 3923 N N . GLU B 1 80 ? 13.336 30.672 14.625 1 97.12 80 GLU B N 1
ATOM 3924 C CA . GLU B 1 80 ? 12.727 30.734 13.297 1 97.12 80 GLU B CA 1
ATOM 3925 C C . GLU B 1 80 ? 13.023 29.453 12.508 1 97.12 80 GLU B C 1
ATOM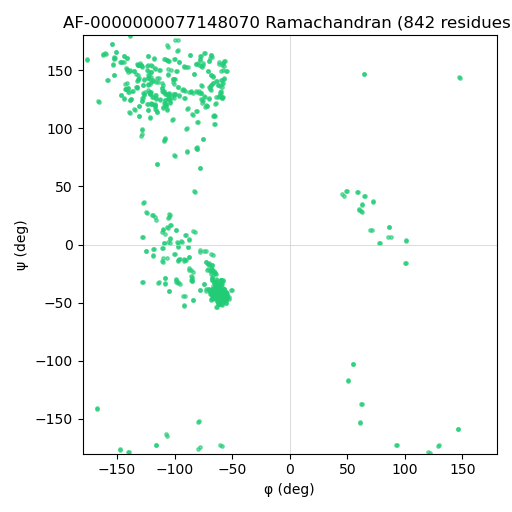 3927 O O . GLU B 1 80 ? 12.414 29.219 11.461 1 97.12 80 GLU B O 1
ATOM 3932 N N . ARG B 1 81 ? 13.844 28.547 13.062 1 98 81 ARG B N 1
ATOM 3933 C CA . ARG B 1 81 ? 14.195 27.328 12.352 1 98 81 ARG B CA 1
ATOM 3934 C C . ARG B 1 81 ? 13.547 26.109 13 1 98 81 ARG B C 1
ATOM 3936 O O . ARG B 1 81 ? 13.945 24.969 12.734 1 98 81 ARG B O 1
ATOM 3943 N N . ILE B 1 82 ? 12.617 26.359 13.859 1 98.81 82 ILE B N 1
ATOM 3944 C CA . ILE B 1 82 ? 11.852 25.297 14.508 1 98.81 82 ILE B CA 1
ATOM 3945 C C . ILE B 1 82 ? 10.414 25.297 13.984 1 98.81 82 ILE B C 1
ATOM 3947 O O . ILE B 1 82 ? 9.719 26.312 14.078 1 98.81 82 ILE B O 1
ATOM 3951 N N . THR B 1 83 ? 10.023 24.219 13.359 1 98.88 83 THR B N 1
ATOM 3952 C CA . THR B 1 83 ? 8.688 24.016 12.812 1 98.88 83 THR B CA 1
ATOM 3953 C C . THR B 1 83 ? 7.891 23.047 13.68 1 98.88 83 THR B C 1
ATOM 3955 O O . THR B 1 83 ? 8.375 21.953 14 1 98.88 83 THR B O 1
ATOM 3958 N N . VAL B 1 84 ? 6.73 23.438 14.125 1 98.94 84 VAL B N 1
ATOM 3959 C CA . VAL B 1 84 ? 5.816 22.562 14.836 1 98.94 84 VAL B CA 1
ATOM 3960 C C . VAL B 1 84 ? 4.523 22.391 14.039 1 98.94 84 VAL B C 1
ATOM 3962 O O . VAL B 1 84 ? 3.854 23.375 13.727 1 98.94 84 VAL B O 1
ATOM 3965 N N . VAL B 1 85 ? 4.203 21.172 13.664 1 98.88 85 VAL B N 1
ATOM 3966 C CA . VAL B 1 85 ? 2.955 20.891 12.961 1 98.88 85 VAL B CA 1
ATOM 3967 C C . VAL B 1 85 ? 2.08 19.969 13.805 1 98.88 85 VAL B C 1
ATOM 3969 O O . VAL B 1 85 ? 2.588 19.188 14.617 1 98.88 85 VAL B O 1
ATOM 3972 N N . TYR B 1 86 ? 0.833 20.062 13.633 1 98.75 86 TYR B N 1
ATOM 3973 C CA . TYR B 1 86 ? -0.136 19.203 14.312 1 98.75 86 TYR B CA 1
ATOM 3974 C C . TYR B 1 86 ? -0.873 18.328 13.312 1 98.75 86 TYR B C 1
ATOM 3976 O O . TYR B 1 86 ? -1.205 18.75 12.211 1 98.75 86 TYR B O 1
ATOM 3984 N N . THR B 1 87 ? -1.164 17.109 13.703 1 98.31 87 THR B N 1
ATOM 3985 C CA . THR B 1 87 ? -1.897 16.203 12.82 1 98.31 87 THR B CA 1
ATOM 3986 C C . THR B 1 87 ? -3.338 16.672 12.641 1 98.31 87 THR B C 1
ATOM 3988 O O . THR B 1 87 ? -4.02 16.25 11.703 1 98.31 87 THR B O 1
ATOM 3991 N N . HIS B 1 88 ? -3.822 17.469 13.617 1 98.06 88 HIS B N 1
ATOM 3992 C CA . HIS B 1 88 ? -5.156 18.062 13.625 1 98.06 88 HIS B CA 1
ATOM 3993 C C . HIS B 1 88 ? -6.223 17 13.898 1 98.06 88 HIS B C 1
ATOM 3995 O O . HIS B 1 88 ? -7.336 17.094 13.367 1 98.06 88 HIS B O 1
ATOM 4001 N N . THR B 1 89 ? -5.957 16.062 14.719 1 97.56 89 THR B N 1
ATOM 4002 C CA . THR B 1 89 ? -6.938 15.047 15.094 1 97.56 89 THR B CA 1
ATOM 4003 C C . THR B 1 89 ? -8.047 15.656 15.945 1 97.56 89 THR B C 1
ATOM 4005 O O . THR B 1 89 ? -7.781 16.453 16.859 1 97.56 89 THR B O 1
ATOM 4008 N N . HIS B 1 90 ? -9.258 15.312 15.641 1 96 90 HIS B N 1
ATOM 4009 C CA . HIS B 1 90 ? -10.406 15.766 16.406 1 96 90 HIS B CA 1
ATOM 4010 C C . HIS B 1 90 ? -10.695 14.828 17.578 1 96 90 HIS B C 1
ATOM 4012 O O . HIS B 1 90 ? -11.648 15.039 18.328 1 96 90 HIS B O 1
ATOM 4018 N N . SER B 1 91 ? -9.875 13.844 17.766 1 95.69 91 SER B N 1
ATOM 4019 C CA . SER B 1 91 ? -10.047 12.859 18.828 1 95.69 91 SER B CA 1
ATOM 4020 C C . SER B 1 91 ? -8.906 12.93 19.828 1 95.69 91 SER B C 1
ATOM 4022 O O . SER B 1 91 ? -8.547 11.914 20.438 1 95.69 91 SER B O 1
ATOM 4024 N N . GLY B 1 92 ? -8.227 14.055 19.859 1 96 92 GLY B N 1
ATOM 4025 C CA . GLY B 1 92 ? -7.16 14.297 20.812 1 96 92 GLY B CA 1
ATOM 4026 C C . GLY B 1 92 ? -7.613 15.094 22.031 1 96 92 GLY B C 1
ATOM 4027 O O . GLY B 1 92 ? -8.766 15.523 22.094 1 96 92 GLY B O 1
ATOM 4028 N N . PRO B 1 93 ? -6.754 15.273 22.953 1 96.06 93 PRO B N 1
ATOM 4029 C CA . PRO B 1 93 ? -7.09 15.945 24.203 1 96.06 93 PRO B CA 1
ATOM 4030 C C . PRO B 1 93 ? -7.141 17.469 24.062 1 96.06 93 PRO B C 1
ATOM 4032 O O . PRO B 1 93 ? -6.445 18.031 23.219 1 96.06 93 PRO B O 1
ATOM 4035 N N . GLU B 1 94 ? -7.914 18.031 24.953 1 94.56 94 GLU B N 1
ATOM 4036 C CA . GLU B 1 94 ? -7.949 19.484 25.094 1 94.56 94 GLU B CA 1
ATOM 4037 C C . GLU B 1 94 ? -6.633 20.031 25.656 1 94.56 94 GLU B C 1
ATOM 4039 O O . GLU B 1 94 ? -6.047 19.422 26.547 1 94.56 94 GLU B O 1
ATOM 4044 N N . THR B 1 95 ? -6.172 21.125 25.094 1 95.38 95 THR B N 1
ATOM 4045 C CA . THR B 1 95 ? -4.938 21.734 25.578 1 95.38 95 THR B CA 1
ATOM 4046 C C . THR B 1 95 ? -5.145 23.219 25.875 1 95.38 95 THR B C 1
ATOM 4048 O O . THR B 1 95 ? -4.184 23.938 26.109 1 95.38 95 THR B O 1
ATOM 4051 N N . VAL B 1 96 ? -6.355 23.688 25.797 1 91.88 96 VAL B N 1
ATOM 4052 C CA . VAL B 1 96 ? -6.668 25.094 26.047 1 91.88 96 VAL B CA 1
ATOM 4053 C C . VAL B 1 96 ? -7.676 25.203 27.188 1 91.88 96 VAL B C 1
ATOM 4055 O O . VAL B 1 96 ? -8.617 24.406 27.281 1 91.88 96 VAL B O 1
ATOM 4058 N N . GLY B 1 97 ? -7.484 26.234 28 1 87.31 97 GLY B N 1
ATOM 4059 C CA . GLY B 1 97 ? -8.406 26.469 29.109 1 87.31 97 GLY B CA 1
ATOM 4060 C C . GLY B 1 97 ? -7.723 26.484 30.453 1 87.31 97 GLY B C 1
ATOM 4061 O O . GLY B 1 97 ? -6.516 26.25 30.562 1 87.31 97 GLY B O 1
ATOM 4062 N N . ASP B 1 98 ? -8.586 26.688 31.453 1 90.88 98 ASP B N 1
ATOM 4063 C CA . ASP B 1 98 ? -8.039 26.891 32.781 1 90.88 98 ASP B CA 1
ATOM 4064 C C . ASP B 1 98 ? -8.203 25.641 33.656 1 90.88 98 ASP B C 1
ATOM 4066 O O . ASP B 1 98 ? -7.758 25.625 34.812 1 90.88 98 ASP B O 1
ATOM 4070 N N . ASN B 1 99 ? -8.758 24.641 33.062 1 93 99 ASN B N 1
ATOM 4071 C CA . ASN B 1 99 ? -8.859 23.391 33.812 1 93 99 ASN B CA 1
ATOM 4072 C C . ASN B 1 99 ? -7.492 22.875 34.25 1 93 99 ASN B C 1
ATOM 4074 O O . ASN B 1 99 ? -6.605 22.688 33.406 1 93 99 ASN B O 1
ATOM 4078 N N . PRO B 1 100 ? -7.344 22.625 35.531 1 95.06 100 PRO B N 1
ATOM 4079 C CA . PRO B 1 100 ? -6.035 22.203 36.031 1 95.06 100 PRO B CA 1
ATOM 4080 C C . PRO B 1 100 ? -5.516 20.938 35.344 1 95.06 100 PRO B C 1
ATOM 4082 O O . PRO B 1 100 ? -4.309 20.797 35.125 1 95.06 100 PRO B O 1
ATOM 4085 N N . LEU B 1 101 ? -6.402 20.062 35.094 1 95.06 101 LEU B N 1
ATOM 4086 C CA . LEU B 1 101 ? -6 18.844 34.406 1 95.06 101 LEU B CA 1
ATOM 4087 C C . LEU B 1 101 ? -5.449 19.156 33.031 1 95.06 101 LEU B C 1
ATOM 4089 O O . LEU B 1 101 ? -4.441 18.578 32.594 1 95.06 101 LEU B O 1
ATOM 4093 N N . VAL B 1 102 ? -6.094 20.031 32.344 1 95.44 102 VAL B N 1
ATOM 4094 C CA . VAL B 1 102 ? -5.684 20.453 31 1 95.44 102 VAL B CA 1
ATOM 4095 C C . VAL B 1 102 ? -4.34 21.172 31.062 1 95.44 102 VAL B C 1
ATOM 4097 O O . VAL B 1 102 ? -3.449 20.922 30.25 1 95.44 102 VAL B O 1
ATOM 4100 N N . GLN B 1 103 ? -4.207 22.016 32.062 1 96.44 103 GLN B N 1
ATOM 4101 C CA . GLN B 1 103 ? -2.965 22.75 32.219 1 96.44 103 GLN B CA 1
ATOM 4102 C C . GLN B 1 103 ? -1.807 21.812 32.562 1 96.44 103 GLN B C 1
ATOM 4104 O O . GLN B 1 103 ? -0.695 21.984 32.062 1 96.44 103 GLN B O 1
ATOM 4109 N N . SER B 1 104 ? -2.068 20.891 33.406 1 97.12 104 SER B N 1
ATOM 4110 C CA . SER B 1 104 ? -1.044 19.922 33.781 1 97.12 104 SER B CA 1
ATOM 4111 C C . SER B 1 104 ? -0.622 19.078 32.594 1 97.12 104 SER B C 1
ATOM 4113 O O . SER B 1 104 ? 0.568 18.828 32.375 1 97.12 104 SER B O 1
ATOM 4115 N N . TYR B 1 105 ? -1.6 18.656 31.844 1 97.44 105 TYR B N 1
ATOM 4116 C CA . TYR B 1 105 ? -1.294 17.859 30.672 1 97.44 105 TYR B CA 1
ATOM 4117 C C . TYR B 1 105 ? -0.476 18.656 29.656 1 97.44 105 TYR B C 1
ATOM 4119 O O . TYR B 1 105 ? 0.498 18.156 29.094 1 97.44 105 TYR B O 1
ATOM 4127 N N . LYS B 1 106 ? -0.898 19.859 29.422 1 97.25 106 LYS B N 1
ATOM 4128 C CA . LYS B 1 106 ? -0.169 20.719 28.484 1 97.25 106 LYS B CA 1
ATOM 4129 C C . LYS B 1 106 ? 1.296 20.844 28.906 1 97.25 106 LYS B C 1
ATOM 4131 O O . LYS B 1 106 ? 2.189 20.781 28.047 1 97.25 106 LYS B O 1
ATOM 4136 N N . THR B 1 107 ? 1.489 21.016 30.172 1 97 107 THR B N 1
ATOM 4137 C CA . THR B 1 107 ? 2.846 21.125 30.703 1 97 107 THR B CA 1
ATOM 4138 C C . THR B 1 107 ? 3.646 19.859 30.406 1 97 107 THR B C 1
ATOM 4140 O O . THR B 1 107 ? 4.801 19.938 29.984 1 97 107 THR B O 1
ATOM 4143 N N . ILE B 1 108 ? 3.057 18.75 30.609 1 97.5 108 ILE B N 1
ATOM 4144 C CA . ILE B 1 108 ? 3.707 17.469 30.375 1 97.5 108 ILE B CA 1
ATOM 4145 C C . ILE B 1 108 ? 3.99 17.312 28.891 1 97.5 108 ILE B C 1
ATOM 4147 O O . ILE B 1 108 ? 5.074 16.859 28.5 1 97.5 108 ILE B O 1
ATOM 4151 N N . LEU B 1 109 ? 3.02 17.625 28.078 1 98.25 109 LEU B N 1
ATOM 4152 C CA . LEU B 1 109 ? 3.166 17.547 26.625 1 98.25 109 LEU B CA 1
ATOM 4153 C C . LEU B 1 109 ? 4.359 18.375 26.156 1 98.25 109 LEU B C 1
ATOM 4155 O O . LEU B 1 109 ? 5.219 17.875 25.438 1 98.25 109 LEU B O 1
ATOM 4159 N N . VAL B 1 110 ? 4.434 19.609 26.594 1 98.12 110 VAL B N 1
ATOM 4160 C CA . VAL B 1 110 ? 5.516 20.516 26.219 1 98.12 110 VAL B CA 1
ATOM 4161 C C . VAL B 1 110 ? 6.855 19.938 26.656 1 98.12 110 VAL B C 1
ATOM 4163 O O . VAL B 1 110 ? 7.812 19.891 25.875 1 98.12 110 VAL B O 1
ATOM 4166 N N . ASN B 1 111 ? 6.898 19.484 27.875 1 98.31 111 ASN B N 1
ATOM 4167 C CA . ASN B 1 111 ? 8.125 18.922 28.422 1 98.31 111 ASN B CA 1
ATOM 4168 C C . ASN B 1 111 ? 8.594 17.719 27.609 1 98.31 111 ASN B C 1
ATOM 4170 O O . ASN B 1 111 ? 9.781 17.594 27.312 1 98.31 111 ASN B O 1
ATOM 4174 N N . ASN B 1 112 ? 7.668 16.812 27.328 1 98.56 112 ASN B N 1
ATOM 4175 C CA . ASN B 1 112 ? 8.016 15.602 26.594 1 98.56 112 ASN B CA 1
ATOM 4176 C C . ASN B 1 112 ? 8.523 15.914 25.188 1 98.56 112 ASN B C 1
ATOM 4178 O O . ASN B 1 112 ? 9.492 15.305 24.719 1 98.56 112 ASN B O 1
ATOM 4182 N N . VAL B 1 113 ? 7.918 16.828 24.531 1 98.75 113 VAL B N 1
ATOM 4183 C CA . VAL B 1 113 ? 8.312 17.203 23.172 1 98.75 113 VAL B CA 1
ATOM 4184 C C . VAL B 1 113 ? 9.695 17.844 23.188 1 98.75 113 VAL B C 1
ATOM 4186 O O . VAL B 1 113 ? 10.531 17.547 22.344 1 98.75 113 VAL B O 1
ATOM 4189 N N . VAL B 1 114 ? 9.953 18.734 24.156 1 98.75 114 VAL B N 1
ATOM 4190 C CA . VAL B 1 114 ? 11.242 19.391 24.266 1 98.75 114 VAL B CA 1
ATOM 4191 C C . VAL B 1 114 ? 12.336 18.359 24.531 1 98.75 114 VAL B C 1
ATOM 4193 O O . VAL B 1 114 ? 13.398 18.406 23.906 1 98.75 114 VAL B O 1
ATOM 4196 N N . HIS B 1 115 ? 12.062 17.453 25.422 1 98.62 115 HIS B N 1
ATOM 4197 C CA . HIS B 1 115 ? 13.031 16.406 25.703 1 98.62 115 HIS B CA 1
ATOM 4198 C C . HIS B 1 115 ? 13.242 15.508 24.484 1 98.62 115 HIS B C 1
ATOM 4200 O O . HIS B 1 115 ? 14.344 15 24.266 1 98.62 115 HIS B O 1
ATOM 4206 N N . GLY B 1 116 ? 12.133 15.273 23.781 1 98.81 116 GLY B N 1
ATOM 4207 C CA . GLY B 1 116 ? 12.266 14.562 22.516 1 98.81 116 GLY B CA 1
ATOM 4208 C C . GLY B 1 116 ? 13.211 15.25 21.547 1 98.81 116 GLY B C 1
ATOM 4209 O O . GLY B 1 116 ? 13.977 14.586 20.844 1 98.81 116 GLY B O 1
ATOM 4210 N N . ALA B 1 117 ? 13.148 16.547 21.5 1 98.81 117 ALA B N 1
ATOM 4211 C CA . ALA B 1 117 ? 14.031 17.312 20.625 1 98.81 117 ALA B CA 1
ATOM 4212 C C . ALA B 1 117 ? 15.492 17.141 21.047 1 98.81 117 ALA B C 1
ATOM 4214 O O . ALA B 1 117 ? 16.375 17 20.188 1 98.81 117 ALA B O 1
ATOM 4215 N N . ILE B 1 118 ? 15.766 17.156 22.312 1 98.75 118 ILE B N 1
ATOM 4216 C CA . ILE B 1 118 ? 17.109 16.953 22.844 1 98.75 118 ILE B CA 1
ATOM 4217 C C . ILE B 1 118 ? 17.625 15.57 22.438 1 98.75 118 ILE B C 1
ATOM 4219 O O . ILE B 1 118 ? 18.734 15.43 21.953 1 98.75 118 ILE B O 1
ATOM 4223 N N . THR B 1 119 ? 16.766 14.625 22.641 1 98.81 119 THR B N 1
ATOM 4224 C CA . THR B 1 119 ? 17.125 13.25 22.312 1 98.81 119 THR B CA 1
ATOM 4225 C C . THR B 1 119 ? 17.406 13.102 20.828 1 98.81 119 THR B C 1
ATOM 4227 O O . THR B 1 119 ? 18.375 12.461 20.422 1 98.81 119 THR B O 1
ATOM 4230 N N . ALA B 1 120 ? 16.516 13.656 19.984 1 98.81 120 ALA B N 1
ATOM 4231 C CA . ALA B 1 120 ? 16.719 13.625 18.547 1 98.81 120 ALA B CA 1
ATOM 4232 C C . ALA B 1 120 ? 18.047 14.258 18.156 1 98.81 120 ALA B C 1
ATOM 4234 O O . ALA B 1 120 ? 18.781 13.727 17.312 1 98.81 120 ALA B O 1
ATOM 4235 N N . ASN B 1 121 ? 18.359 15.359 18.781 1 98.5 121 ASN B N 1
ATOM 4236 C CA . ASN B 1 121 ? 19.594 16.062 18.5 1 98.5 121 ASN B CA 1
ATOM 4237 C C . ASN B 1 121 ? 20.812 15.227 18.891 1 98.5 121 ASN B C 1
ATOM 4239 O O . ASN B 1 121 ? 21.844 15.273 18.219 1 98.5 121 ASN B O 1
ATOM 4243 N N . ASN B 1 122 ? 20.719 14.5 19.953 1 98.19 122 ASN B N 1
ATOM 4244 C CA . ASN B 1 122 ? 21.797 13.648 20.422 1 98.19 122 ASN B CA 1
ATOM 4245 C C . ASN B 1 122 ? 21.969 12.414 19.531 1 98.19 122 ASN B C 1
ATOM 4247 O O . ASN B 1 122 ? 23 11.75 19.562 1 98.19 122 ASN B O 1
ATOM 4251 N N . ASN B 1 123 ? 20.969 12.133 18.688 1 97.06 123 ASN B N 1
ATOM 4252 C CA . ASN B 1 123 ? 20.953 10.922 17.875 1 97.06 123 ASN B CA 1
ATOM 4253 C C . ASN B 1 123 ? 21.266 11.219 16.422 1 97.06 123 ASN B C 1
ATOM 4255 O O . ASN B 1 123 ? 20.875 10.461 15.523 1 97.06 123 ASN B O 1
ATOM 4259 N N . LEU B 1 124 ? 21.922 12.297 16.219 1 97.69 124 LEU B N 1
ATOM 4260 C CA . LEU B 1 124 ? 22.234 12.68 14.844 1 97.69 124 LEU B CA 1
ATOM 4261 C C . LEU B 1 124 ? 23.125 11.648 14.18 1 97.69 124 LEU B C 1
ATOM 4263 O O . LEU B 1 124 ? 24.141 11.242 14.75 1 97.69 124 LEU B O 1
ATOM 4267 N N . LYS B 1 125 ? 22.703 11.188 13.039 1 97.81 125 LYS B N 1
ATOM 4268 C CA . LYS B 1 125 ? 23.453 10.25 12.211 1 97.81 125 LYS B CA 1
ATOM 4269 C C . LYS B 1 125 ? 23.484 10.711 10.758 1 97.81 125 LYS B C 1
ATOM 4271 O O . LYS B 1 125 ? 22.578 11.398 10.297 1 97.81 125 LYS B O 1
ATOM 4276 N N . LEU B 1 126 ? 24.547 10.242 10.047 1 98.31 126 LEU B N 1
ATOM 4277 C CA . LEU B 1 126 ? 24.656 10.555 8.625 1 98.31 126 LEU B CA 1
ATOM 4278 C C . LEU B 1 126 ? 23.438 10.047 7.867 1 98.31 126 LEU B C 1
ATOM 4280 O O . LEU B 1 126 ? 22.938 8.953 8.141 1 98.31 126 LEU B O 1
ATOM 4284 N N . CYS B 1 127 ? 22.953 10.898 6.922 1 98.5 127 CYS B N 1
ATOM 4285 C CA . CYS B 1 127 ? 21.734 10.5 6.246 1 98.5 127 CYS B CA 1
ATOM 4286 C C . CYS B 1 127 ? 21.75 10.914 4.781 1 98.5 127 CYS B C 1
ATOM 4288 O O . CYS B 1 127 ? 22.609 11.695 4.367 1 98.5 127 CYS B O 1
ATOM 4290 N N . GLU B 1 128 ? 20.906 10.32 4.012 1 98.62 128 GLU B N 1
ATOM 4291 C CA . GLU B 1 128 ? 20.469 10.719 2.676 1 98.62 128 GLU B CA 1
ATOM 4292 C C . GLU B 1 128 ? 18.953 10.883 2.609 1 98.62 128 GLU B C 1
ATOM 4294 O O . GLU B 1 128 ? 18.234 10.305 3.424 1 98.62 128 GLU B O 1
ATOM 4299 N N . VAL B 1 129 ? 18.578 11.711 1.682 1 98.75 129 VAL B N 1
ATOM 4300 C CA . VAL B 1 129 ? 17.156 12.016 1.63 1 98.75 129 VAL B CA 1
ATOM 4301 C C . VAL B 1 129 ? 16.641 11.891 0.193 1 98.75 129 VAL B C 1
ATOM 4303 O O . VAL B 1 129 ? 17.422 11.984 -0.755 1 98.75 129 VAL B O 1
ATOM 4306 N N . GLY B 1 130 ? 15.383 11.625 0.098 1 98.62 130 GLY B N 1
ATOM 4307 C CA . GLY B 1 130 ? 14.719 11.578 -1.195 1 98.62 130 GLY B CA 1
ATOM 4308 C C . GLY B 1 130 ? 13.242 11.914 -1.121 1 98.62 130 GLY B C 1
ATOM 4309 O O . GLY B 1 130 ? 12.578 11.586 -0.139 1 98.62 130 GLY B O 1
ATOM 4310 N N . TRP B 1 131 ? 12.742 12.578 -2.213 1 98.69 131 TRP B N 1
ATOM 4311 C CA . TRP B 1 131 ? 11.344 12.984 -2.275 1 98.69 131 TRP B CA 1
ATOM 4312 C C . TRP B 1 131 ? 10.555 12.094 -3.236 1 98.69 131 TRP B C 1
ATOM 4314 O O . TRP B 1 131 ? 11.125 11.547 -4.188 1 98.69 131 TRP B O 1
ATOM 4324 N N . GLY B 1 132 ? 9.336 11.859 -2.939 1 98.31 132 GLY B N 1
ATOM 4325 C CA . GLY B 1 132 ? 8.352 11.273 -3.838 1 98.31 132 GLY B CA 1
ATOM 4326 C C . GLY B 1 132 ? 7.016 11.984 -3.799 1 98.31 132 GLY B C 1
ATOM 4327 O O . GLY B 1 132 ? 6.664 12.609 -2.793 1 98.31 132 GLY B O 1
ATOM 4328 N N . VAL B 1 133 ? 6.324 11.984 -4.914 1 98.62 133 VAL B N 1
ATOM 4329 C CA . VAL B 1 133 ? 4.992 12.578 -4.957 1 98.62 133 VAL B CA 1
ATOM 4330 C C . VAL B 1 133 ? 4.086 11.742 -5.859 1 98.62 133 VAL B C 1
ATOM 4332 O O . VAL B 1 133 ? 4.531 11.211 -6.875 1 98.62 133 VAL B O 1
ATOM 4335 N N . THR B 1 134 ? 2.916 11.461 -5.422 1 98.06 134 THR B N 1
ATOM 4336 C CA . THR B 1 134 ? 1.854 10.82 -6.191 1 98.06 134 THR B CA 1
ATOM 4337 C C . THR B 1 134 ? 0.507 11.477 -5.906 1 98.06 134 THR B C 1
ATOM 4339 O O . THR B 1 134 ? 0.449 12.539 -5.285 1 98.06 134 THR B O 1
ATOM 4342 N N . THR B 1 135 ? -0.537 11.016 -6.523 1 97.88 135 THR B N 1
ATOM 4343 C CA . THR B 1 135 ? -1.878 11.523 -6.25 1 97.88 135 THR B CA 1
ATOM 4344 C C . THR B 1 135 ? -2.775 10.406 -5.719 1 97.88 135 THR B C 1
ATOM 4346 O O . THR B 1 135 ? -2.619 9.242 -6.098 1 97.88 135 THR B O 1
ATOM 4349 N N . GLY B 1 136 ? -3.578 10.727 -4.805 1 96.94 136 GLY B N 1
ATOM 4350 C CA . GLY B 1 136 ? -4.562 9.812 -4.246 1 96.94 136 GLY B CA 1
ATOM 4351 C C . GLY B 1 136 ? -5.859 10.5 -3.855 1 96.94 136 GLY B C 1
ATOM 4352 O O . GLY B 1 136 ? -5.875 11.711 -3.613 1 96.94 136 GLY B O 1
ATOM 4353 N N . ASP B 1 137 ? -6.934 9.727 -3.795 1 96 137 ASP B N 1
ATOM 4354 C CA . ASP B 1 137 ? -8.258 10.25 -3.473 1 96 137 ASP B CA 1
ATOM 4355 C C . ASP B 1 137 ? -8.609 10 -2.01 1 96 137 ASP B C 1
ATOM 4357 O O . ASP B 1 137 ? -9.523 9.234 -1.708 1 96 137 ASP B O 1
ATOM 4361 N N . ILE B 1 138 ? -8 10.805 -1.167 1 97.81 138 ILE B N 1
ATOM 4362 C CA . ILE B 1 138 ? -8.234 10.547 0.249 1 97.81 138 ILE B CA 1
ATOM 4363 C C . ILE B 1 138 ? -9.086 11.664 0.847 1 97.81 138 ILE B C 1
ATOM 4365 O O . ILE B 1 138 ? -9.594 11.531 1.962 1 97.81 138 ILE B O 1
ATOM 4369 N N . GLY B 1 139 ? -9.203 12.773 0.125 1 98 139 GLY B N 1
ATOM 4370 C CA . GLY B 1 139 ? -9.992 13.906 0.591 1 98 139 GLY B CA 1
ATOM 4371 C C . GLY B 1 139 ? -11.133 14.266 -0.342 1 98 139 GLY B C 1
ATOM 4372 O O . GLY B 1 139 ? -11.078 13.977 -1.54 1 98 139 GLY B O 1
ATOM 4373 N N . VAL B 1 140 ? -12.18 14.867 0.211 1 98 140 VAL B N 1
ATOM 4374 C CA . VAL B 1 140 ? -13.297 15.383 -0.567 1 98 140 VAL B CA 1
ATOM 4375 C C . VAL B 1 140 ? -13.633 16.797 -0.109 1 98 140 VAL B C 1
ATOM 4377 O O . VAL B 1 140 ? -13.609 17.094 1.089 1 98 140 VAL B O 1
ATOM 4380 N N . ASN B 1 141 ? -13.828 17.656 -1.108 1 98.5 141 ASN B N 1
ATOM 4381 C CA . ASN B 1 141 ? -14.25 19 -0.744 1 98.5 141 ASN B CA 1
ATOM 4382 C C . ASN B 1 141 ? -15.562 18.984 0.024 1 98.5 141 ASN B C 1
ATOM 4384 O O . ASN B 1 141 ? -16.5 18.281 -0.353 1 98.5 141 ASN B O 1
ATOM 4388 N N . ARG B 1 142 ? -15.617 19.719 1.029 1 97.81 142 ARG B N 1
ATOM 4389 C CA . ARG B 1 142 ? -16.75 19.578 1.938 1 97.81 142 ARG B CA 1
ATOM 4390 C C . ARG B 1 142 ? -17.688 20.781 1.841 1 97.81 142 ARG B C 1
ATOM 4392 O O . ARG B 1 142 ? -18.672 20.859 2.578 1 97.81 142 ARG B O 1
ATOM 4399 N N . ARG B 1 143 ? -17.438 21.781 0.99 1 97.25 143 ARG B N 1
ATOM 4400 C CA . ARG B 1 143 ? -18.266 22.969 0.84 1 97.25 143 ARG B CA 1
ATOM 4401 C C . ARG B 1 143 ? -19.359 22.75 -0.207 1 97.25 143 ARG B C 1
ATOM 4403 O O . ARG B 1 143 ? -19.266 23.25 -1.328 1 97.25 143 ARG B O 1
ATOM 4410 N N . GLU B 1 144 ? -20.375 22.094 0.179 1 96.88 144 GLU B N 1
ATOM 4411 C CA . GLU B 1 144 ? -21.5 21.828 -0.697 1 96.88 144 GLU B CA 1
ATOM 4412 C C . GLU B 1 144 ? -22.281 23.094 -1.03 1 96.88 144 GLU B C 1
ATOM 4414 O O . GLU B 1 144 ? -22.531 23.922 -0.148 1 96.88 144 GLU B O 1
ATOM 4419 N N . ARG B 1 145 ? -22.578 23.297 -2.264 1 95 145 ARG B N 1
ATOM 4420 C CA . ARG B 1 145 ? -23.328 24.469 -2.699 1 95 145 ARG B CA 1
ATOM 4421 C C . ARG B 1 145 ? -24.828 24.25 -2.557 1 95 145 ARG B C 1
ATOM 4423 O O . ARG B 1 145 ? -25.359 23.219 -2.982 1 95 145 ARG B O 1
ATOM 4430 N N . THR B 1 146 ? -25.453 25.203 -1.951 1 93.25 146 THR B N 1
ATOM 4431 C CA . THR B 1 146 ? -26.906 25.125 -1.779 1 93.25 146 THR B CA 1
ATOM 4432 C C . THR B 1 146 ? -27.625 25.906 -2.867 1 93.25 146 THR B C 1
ATOM 4434 O O . THR B 1 146 ? -27 26.703 -3.584 1 93.25 146 THR B O 1
ATOM 4437 N N . CYS B 1 147 ? -28.953 25.688 -2.961 1 91.69 147 CYS B N 1
ATOM 4438 C CA . CYS B 1 147 ? -29.766 26.312 -3.994 1 91.69 147 CYS B CA 1
ATOM 4439 C C . CYS B 1 147 ? -29.797 27.828 -3.822 1 91.69 147 CYS B C 1
ATOM 4441 O O . CYS B 1 147 ? -29.969 28.562 -4.797 1 91.69 147 CYS B O 1
ATOM 4443 N N . ASP B 1 148 ? -29.594 28.312 -2.689 1 91.94 148 ASP B N 1
ATOM 4444 C CA . ASP B 1 148 ? -29.672 29.75 -2.426 1 91.94 148 ASP B CA 1
ATOM 4445 C C . ASP B 1 148 ? -28.297 30.406 -2.617 1 91.94 148 ASP B C 1
ATOM 4447 O O . ASP B 1 148 ? -28.109 31.578 -2.268 1 91.94 148 ASP B O 1
ATOM 4451 N N . GLY B 1 149 ? -27.391 29.609 -3.129 1 91 149 GLY B N 1
ATOM 4452 C CA . GLY B 1 149 ? -26.094 30.172 -3.482 1 91 149 GLY B CA 1
ATOM 4453 C C . GLY B 1 149 ? -25.109 30.203 -2.32 1 91 149 GLY B C 1
ATOM 4454 O O . GLY B 1 149 ? -24.078 30.875 -2.389 1 91 149 GLY B O 1
ATOM 4455 N N . ARG B 1 150 ? -25.359 29.5 -1.277 1 93.06 150 ARG B N 1
ATOM 4456 C CA . ARG B 1 150 ? -24.5 29.453 -0.101 1 93.06 150 ARG B CA 1
ATOM 4457 C C . ARG B 1 150 ? -23.75 28.125 -0.028 1 93.06 150 ARG B C 1
ATOM 4459 O O . ARG B 1 150 ? -23.953 27.25 -0.864 1 93.06 150 ARG B O 1
ATOM 4466 N N . ALA B 1 151 ? -22.797 28.062 0.924 1 94.44 151 ALA B N 1
ATOM 4467 C CA . ALA B 1 151 ? -22.062 26.812 1.163 1 94.44 151 ALA B CA 1
ATOM 4468 C C . ALA B 1 151 ? -22.453 26.219 2.51 1 94.44 151 ALA B C 1
ATOM 4470 O O . ALA B 1 151 ? -22.625 26.938 3.496 1 94.44 151 ALA B O 1
ATOM 4471 N N . LYS B 1 152 ? -22.688 24.984 2.551 1 93.06 152 LYS B N 1
ATOM 4472 C CA . LYS B 1 152 ? -22.891 24.25 3.793 1 93.06 152 LYS B CA 1
ATOM 4473 C C . LYS B 1 152 ? -21.891 23.094 3.914 1 93.06 152 LYS B C 1
ATOM 4475 O O . LYS B 1 152 ? -21.266 22.703 2.928 1 93.06 152 LYS B O 1
ATOM 4480 N N . MET B 1 153 ? -21.734 22.609 5.129 1 90.94 153 MET B N 1
ATOM 4481 C CA . MET B 1 153 ? -20.875 21.453 5.348 1 90.94 153 MET B CA 1
ATOM 4482 C C . MET B 1 153 ? -21.469 20.203 4.691 1 90.94 153 MET B C 1
ATOM 4484 O O . MET B 1 153 ? -22.578 19.797 5.023 1 90.94 153 MET B O 1
ATOM 4488 N N . GLY B 1 154 ? -20.953 19.703 3.742 1 94.12 154 GLY B N 1
ATOM 4489 C CA . GLY B 1 154 ? -21.375 18.531 2.998 1 94.12 154 GLY B CA 1
ATOM 4490 C C . GLY B 1 154 ? -20.312 18.016 2.037 1 94.12 154 GLY B C 1
ATOM 4491 O O . GLY B 1 154 ? -19.156 17.891 2.406 1 94.12 154 GLY B O 1
ATOM 4492 N N . THR B 1 155 ? -20.812 17.625 0.917 1 95.88 155 THR B N 1
ATOM 4493 C CA . THR B 1 155 ? -19.891 17.109 -0.086 1 95.88 155 THR B CA 1
ATOM 4494 C C . THR B 1 155 ? -20.016 17.875 -1.395 1 95.88 155 THR B C 1
ATOM 4496 O O . THR B 1 155 ? -21.125 18.047 -1.913 1 95.88 155 THR B O 1
ATOM 4499 N N . ASN B 1 156 ? -18.969 18.438 -1.803 1 96.56 156 ASN B N 1
ATOM 4500 C CA . ASN B 1 156 ? -18.844 19.031 -3.131 1 96.56 156 ASN B CA 1
ATOM 4501 C C . ASN B 1 156 ? -17.922 18.203 -4.031 1 96.56 156 ASN B C 1
ATOM 4503 O O . ASN B 1 156 ? -16.719 18.438 -4.078 1 96.56 156 ASN B O 1
ATOM 4507 N N . ILE B 1 157 ? -18.438 17.297 -4.746 1 93.06 157 ILE B N 1
ATOM 4508 C CA . ILE B 1 157 ? -17.719 16.281 -5.508 1 93.06 157 ILE B CA 1
ATOM 4509 C C . ILE B 1 157 ? -16.797 16.969 -6.527 1 93.06 157 ILE B C 1
ATOM 4511 O O . ILE B 1 157 ? -15.719 16.469 -6.828 1 93.06 157 ILE B O 1
ATOM 4515 N N . ASP B 1 158 ? -17.203 18.125 -6.992 1 93.44 158 ASP B N 1
ATOM 4516 C CA . ASP B 1 158 ? -16.438 18.828 -8.023 1 93.44 158 ASP B CA 1
ATOM 4517 C C . ASP B 1 158 ? -15.539 19.906 -7.406 1 93.44 158 ASP B C 1
ATOM 4519 O O . ASP B 1 158 ? -14.875 20.641 -8.125 1 93.44 158 ASP B O 1
ATOM 4523 N N . GLY B 1 159 ? -15.586 19.969 -6.102 1 96.69 159 GLY B N 1
ATOM 4524 C CA . GLY B 1 159 ? -14.797 20.969 -5.422 1 96.69 159 GLY B CA 1
ATOM 4525 C C . GLY B 1 159 ? -13.305 20.719 -5.504 1 96.69 159 GLY B C 1
ATOM 4526 O O . GLY B 1 159 ? -12.875 19.609 -5.812 1 96.69 159 GLY B O 1
ATOM 4527 N N . VAL B 1 160 ? -12.531 21.703 -5.234 1 97.62 160 VAL B N 1
ATOM 4528 C CA . VAL B 1 160 ? -11.078 21.656 -5.363 1 97.62 160 VAL B CA 1
ATOM 4529 C C . VAL B 1 160 ? -10.477 20.891 -4.18 1 97.62 160 VAL B C 1
ATOM 4531 O O . VAL B 1 160 ? -10.852 21.141 -3.027 1 97.62 160 VAL B O 1
ATOM 4534 N N . VAL B 1 161 ? -9.641 19.969 -4.43 1 98.44 161 VAL B N 1
ATOM 4535 C CA . VAL B 1 161 ? -8.875 19.219 -3.436 1 98.44 161 VAL B CA 1
ATOM 4536 C C . VAL B 1 161 ? -7.434 19.047 -3.916 1 98.44 161 VAL B C 1
ATOM 4538 O O . VAL B 1 161 ? -7.199 18.703 -5.078 1 98.44 161 VAL B O 1
ATOM 4541 N N . ASP B 1 162 ? -6.438 19.438 -3.172 1 98.62 162 ASP B N 1
ATOM 4542 C CA . ASP B 1 162 ? -5.07 19.031 -3.463 1 98.62 162 ASP B CA 1
ATOM 4543 C C . ASP B 1 162 ? -4.906 17.516 -3.285 1 98.62 162 ASP B C 1
ATOM 4545 O O . ASP B 1 162 ? -4.715 17.031 -2.166 1 98.62 162 ASP B O 1
ATOM 4549 N N . LYS B 1 163 ? -4.855 16.797 -4.309 1 98.56 163 LYS B N 1
ATOM 4550 C CA . LYS B 1 163 ? -4.875 15.328 -4.262 1 98.56 163 LYS B CA 1
ATOM 4551 C C . LYS B 1 163 ? -3.463 14.766 -4.129 1 98.56 163 LYS B C 1
ATOM 4553 O O . LYS B 1 163 ? -3.279 13.547 -4.07 1 98.56 163 LYS B O 1
ATOM 4558 N N . ARG B 1 164 ? -2.494 15.664 -4.121 1 98.62 164 ARG B N 1
ATOM 4559 C CA . ARG B 1 164 ? -1.114 15.195 -4.051 1 98.62 164 ARG B CA 1
ATOM 4560 C C . ARG B 1 164 ? -0.83 14.531 -2.707 1 98.62 164 ARG B C 1
ATOM 4562 O O . ARG B 1 164 ? -1.298 15 -1.668 1 98.62 164 ARG B O 1
ATOM 4569 N N . ILE B 1 165 ? -0.109 13.438 -2.699 1 98.88 165 ILE B N 1
ATOM 4570 C CA . ILE B 1 165 ? 0.53 12.789 -1.559 1 98.88 165 ILE B CA 1
ATOM 4571 C C . ILE B 1 165 ? 2.047 12.828 -1.729 1 98.88 165 ILE B C 1
ATOM 4573 O O . ILE B 1 165 ? 2.582 12.289 -2.701 1 98.88 165 ILE B O 1
ATOM 4577 N N . GLY B 1 166 ? 2.719 13.547 -0.865 1 98.75 166 GLY B N 1
ATOM 4578 C CA . GLY B 1 166 ? 4.168 13.68 -0.91 1 98.75 166 GLY B CA 1
ATOM 4579 C C . GLY B 1 166 ? 4.867 12.898 0.189 1 98.75 166 GLY B C 1
ATOM 4580 O O . GLY B 1 166 ? 4.25 12.539 1.191 1 98.75 166 GLY B O 1
ATOM 4581 N N . MET B 1 167 ? 6.125 12.633 -0.068 1 98.75 167 MET B N 1
ATOM 4582 C CA . MET B 1 167 ? 6.926 11.914 0.917 1 98.75 167 MET B CA 1
ATOM 4583 C C . MET B 1 167 ? 8.375 12.383 0.889 1 98.75 167 MET B C 1
ATOM 4585 O O . MET B 1 167 ? 8.953 12.578 -0.184 1 98.75 167 MET B O 1
ATOM 4589 N N . LEU B 1 168 ? 8.898 12.727 1.997 1 98.88 168 LEU B N 1
ATOM 4590 C CA . LEU B 1 168 ? 10.328 12.852 2.223 1 98.88 168 LEU B CA 1
ATOM 4591 C C . LEU B 1 168 ? 10.867 11.633 2.977 1 98.88 168 LEU B C 1
ATOM 4593 O O . LEU B 1 168 ? 10.57 11.453 4.16 1 98.88 168 LEU B O 1
ATOM 4597 N N . ALA B 1 169 ? 11.578 10.82 2.293 1 98.81 169 ALA B N 1
ATOM 4598 C CA . ALA B 1 169 ? 12.18 9.633 2.895 1 98.81 169 ALA B CA 1
ATOM 4599 C C . ALA B 1 169 ? 13.633 9.898 3.277 1 98.81 169 ALA B C 1
ATOM 4601 O O . ALA B 1 169 ? 14.375 10.539 2.525 1 98.81 169 ALA B O 1
ATOM 4602 N N . ILE B 1 170 ? 14 9.453 4.48 1 98.88 170 ILE B N 1
ATOM 4603 C CA . ILE B 1 170 ? 15.352 9.625 5.008 1 98.88 170 ILE B CA 1
ATOM 4604 C C . ILE B 1 170 ? 15.961 8.258 5.316 1 98.88 170 ILE B C 1
ATOM 4606 O O . ILE B 1 170 ? 15.32 7.414 5.945 1 98.88 170 ILE B O 1
ATOM 4610 N N . ARG B 1 171 ? 17.109 8.008 4.859 1 98.19 171 ARG B N 1
ATOM 4611 C CA . ARG B 1 171 ? 17.766 6.746 5.211 1 98.19 171 ARG B CA 1
ATOM 4612 C C . ARG B 1 171 ? 19.172 6.988 5.746 1 98.19 171 ARG B C 1
ATOM 4614 O O . ARG B 1 171 ? 19.766 8.047 5.5 1 98.19 171 ARG B O 1
ATOM 4621 N N . ASP B 1 172 ? 19.625 6.082 6.57 1 98.19 172 ASP B N 1
ATOM 4622 C CA . ASP B 1 172 ? 21 6.09 7.059 1 98.19 172 ASP B CA 1
ATOM 4623 C C . ASP B 1 172 ? 21.984 5.98 5.902 1 98.19 172 ASP B C 1
ATOM 4625 O O . ASP B 1 172 ? 21.859 5.109 5.043 1 98.19 172 ASP B O 1
ATOM 4629 N N . ALA B 1 173 ? 22.953 6.852 5.871 1 97.56 173 ALA B N 1
ATOM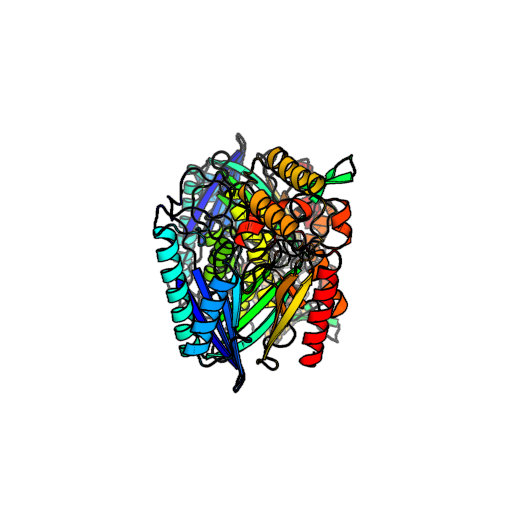 4630 C CA . ALA B 1 173 ? 23.875 6.918 4.746 1 97.56 173 ALA B CA 1
ATOM 4631 C C . ALA B 1 173 ? 24.766 5.676 4.688 1 97.56 173 ALA B C 1
ATOM 4633 O O . ALA B 1 173 ? 25.234 5.285 3.611 1 97.56 173 ALA B O 1
ATOM 4634 N N . GLU B 1 174 ? 24.953 5.066 5.793 1 96.12 174 GLU B N 1
ATOM 4635 C CA . GLU B 1 174 ? 25.844 3.912 5.867 1 96.12 174 GLU B CA 1
ATOM 4636 C C . GLU B 1 174 ? 25.078 2.609 5.656 1 96.12 174 GLU B C 1
ATOM 4638 O O . GLU B 1 174 ? 25.422 1.821 4.77 1 96.12 174 GLU B O 1
ATOM 4643 N N . THR B 1 175 ? 24.047 2.428 6.41 1 95.88 175 THR B N 1
ATOM 4644 C CA . THR B 1 175 ? 23.328 1.152 6.391 1 95.88 175 THR B CA 1
ATOM 4645 C C . THR B 1 175 ? 22.312 1.118 5.258 1 95.88 175 THR B C 1
ATOM 4647 O O . THR B 1 175 ? 21.828 0.048 4.883 1 95.88 175 THR B O 1
ATOM 4650 N N . LYS B 1 176 ? 21.859 2.258 4.781 1 95.5 176 LYS B N 1
ATOM 4651 C CA . LYS B 1 176 ? 20.875 2.439 3.723 1 95.5 176 LYS B CA 1
ATOM 4652 C C . LYS B 1 176 ? 19.484 2.045 4.199 1 95.5 176 LYS B C 1
ATOM 4654 O O . LYS B 1 176 ? 18.547 1.948 3.398 1 95.5 176 LYS B O 1
ATOM 4659 N N . GLU B 1 177 ? 19.344 1.872 5.492 1 96.38 177 GLU B N 1
ATOM 4660 C CA . GLU B 1 177 ? 18.031 1.612 6.082 1 96.38 177 GLU B CA 1
ATOM 4661 C C . GLU B 1 177 ? 17.266 2.91 6.316 1 96.38 177 GLU B C 1
ATOM 4663 O O . GLU B 1 177 ? 17.859 3.939 6.645 1 96.38 177 GLU B O 1
ATOM 4668 N N . LEU B 1 178 ? 16.016 2.795 6.18 1 98.06 178 LEU B N 1
ATOM 4669 C CA . LEU B 1 178 ? 15.195 3.973 6.422 1 98.06 178 LEU B CA 1
ATOM 4670 C C . LEU B 1 178 ? 15.32 4.445 7.863 1 98.06 178 LEU B C 1
ATOM 4672 O O . LEU B 1 178 ? 15.312 3.631 8.789 1 98.06 178 LEU B O 1
ATOM 4676 N N . SER B 1 179 ? 15.422 5.754 8.031 1 98.38 179 SER B N 1
ATOM 4677 C CA . SER B 1 179 ? 15.547 6.367 9.352 1 98.38 179 SER B CA 1
ATOM 4678 C C . SER B 1 179 ? 14.266 7.105 9.742 1 98.38 179 SER B C 1
ATOM 4680 O O . SER B 1 179 ? 13.961 7.242 10.93 1 98.38 179 SER B O 1
ATOM 4682 N N . GLY B 1 180 ? 13.562 7.578 8.75 1 98.69 180 GLY B N 1
ATOM 4683 C CA . GLY B 1 180 ? 12.336 8.32 8.984 1 98.69 180 GLY B CA 1
ATOM 4684 C C . GLY B 1 180 ? 11.617 8.711 7.699 1 98.69 180 GLY B C 1
ATOM 4685 O O . GLY B 1 180 ? 12.227 8.711 6.625 1 98.69 180 GLY B O 1
ATOM 4686 N N . ILE B 1 181 ? 10.352 8.984 7.832 1 98.94 181 ILE B N 1
ATOM 4687 C CA . ILE B 1 181 ? 9.547 9.391 6.688 1 98.94 181 ILE B CA 1
ATOM 4688 C C . ILE B 1 181 ? 8.586 10.508 7.098 1 98.94 181 ILE B C 1
ATOM 4690 O O . ILE B 1 181 ? 7.957 10.438 8.156 1 98.94 181 ILE B O 1
ATOM 4694 N N . LEU B 1 182 ? 8.523 11.578 6.355 1 98.94 182 LEU B N 1
ATOM 4695 C CA . LEU B 1 182 ? 7.473 12.586 6.434 1 98.94 182 LEU B CA 1
ATOM 4696 C C . LEU B 1 182 ? 6.492 12.438 5.273 1 98.94 182 LEU B C 1
ATOM 4698 O O . LEU B 1 182 ? 6.895 12.477 4.109 1 98.94 182 LEU B O 1
ATOM 4702 N N . VAL B 1 183 ? 5.273 12.242 5.594 1 98.94 183 VAL B N 1
ATOM 4703 C CA . VAL B 1 183 ? 4.234 12.109 4.578 1 98.94 183 VAL B CA 1
ATOM 4704 C C . VAL B 1 183 ? 3.367 13.367 4.562 1 98.94 183 VAL B C 1
ATOM 4706 O O . VAL B 1 183 ? 2.92 13.836 5.609 1 98.94 183 VAL B O 1
ATOM 4709 N N . PHE B 1 184 ? 3.158 13.953 3.398 1 98.88 184 PHE B N 1
ATOM 4710 C CA . PHE B 1 184 ? 2.32 15.133 3.207 1 98.88 184 PHE B CA 1
ATOM 4711 C C . PHE B 1 184 ? 1.022 14.766 2.498 1 98.88 184 PHE B C 1
ATOM 4713 O O . PHE B 1 184 ? 1.046 14.125 1.442 1 98.88 184 PHE B O 1
ATOM 4720 N N . CYS B 1 185 ? -0.084 15.086 3.09 1 98.69 185 CYS B N 1
ATOM 4721 C CA . CYS B 1 185 ? -1.373 14.758 2.49 1 98.69 185 CYS B CA 1
ATOM 4722 C C . CYS B 1 185 ? -2.436 15.773 2.896 1 98.69 185 CYS B C 1
ATOM 4724 O O . CYS B 1 185 ? -2.188 16.641 3.744 1 98.69 185 CYS B O 1
ATOM 4726 N N . THR B 1 186 ? -3.59 15.766 2.191 1 98.69 186 THR B N 1
ATOM 4727 C CA . THR B 1 186 ? -4.648 16.734 2.459 1 98.69 186 THR B CA 1
ATOM 4728 C C . THR B 1 186 ? -5.988 16.031 2.662 1 98.69 186 THR B C 1
ATOM 4730 O O . THR B 1 186 ? -6.676 15.695 1.694 1 98.69 186 THR B O 1
ATOM 4733 N N . ALA B 1 187 ? -6.359 15.836 3.812 1 98.44 187 ALA B N 1
ATOM 4734 C CA . ALA B 1 187 ? -7.652 15.336 4.277 1 98.44 187 ALA B CA 1
ATOM 4735 C C . ALA B 1 187 ? -7.824 15.57 5.777 1 98.44 187 ALA B C 1
ATOM 4737 O O . ALA B 1 187 ? -6.984 15.156 6.578 1 98.44 187 ALA B O 1
ATOM 4738 N N . HIS B 1 188 ? -8.859 16.25 6.078 1 97.88 188 HIS B N 1
ATOM 4739 C CA . HIS B 1 188 ? -9.094 16.594 7.477 1 97.88 188 HIS B CA 1
ATOM 4740 C C . HIS B 1 188 ? -9.18 15.344 8.352 1 97.88 188 HIS B C 1
ATOM 4742 O O . HIS B 1 188 ? -9.898 14.398 8.023 1 97.88 188 HIS B O 1
ATOM 4748 N N . PRO B 1 189 ? -8.367 15.273 9.469 1 97.44 189 PRO B N 1
ATOM 4749 C CA . PRO B 1 189 ? -8.398 14.094 10.344 1 97.44 189 PRO B CA 1
ATOM 4750 C C . PRO B 1 189 ? -9.602 14.094 11.281 1 97.44 189 PRO B C 1
ATOM 4752 O O . PRO B 1 189 ? -9.438 14.195 12.5 1 97.44 189 PRO B O 1
ATOM 4755 N N . ASN B 1 190 ? -10.719 13.992 10.773 1 95.62 190 ASN B N 1
ATOM 4756 C CA . ASN B 1 190 ? -11.984 13.93 11.492 1 95.62 190 ASN B CA 1
ATOM 4757 C C . ASN B 1 190 ? -12.805 12.711 11.086 1 95.62 190 ASN B C 1
ATOM 4759 O O . ASN B 1 190 ? -14.023 12.797 10.938 1 95.62 190 ASN B O 1
ATOM 4763 N N . VAL B 1 191 ? -12.086 11.656 10.844 1 97.12 191 VAL B N 1
ATOM 4764 C CA . VAL B 1 191 ? -12.75 10.414 10.469 1 97.12 191 VAL B CA 1
ATOM 4765 C C . VAL B 1 191 ? -13.633 9.938 11.617 1 97.12 191 VAL B C 1
ATOM 4767 O O . VAL B 1 191 ? -14.781 9.539 11.398 1 97.12 191 VAL B O 1
ATOM 4770 N N . LEU B 1 192 ? -13.016 9.93 12.805 1 94.06 192 LEU B N 1
ATOM 4771 C CA . LEU B 1 192 ? -13.82 9.688 13.992 1 94.06 192 LEU B CA 1
ATOM 4772 C C . LEU B 1 192 ? -14.57 10.945 14.414 1 94.06 192 LEU B C 1
ATOM 4774 O O . LEU B 1 192 ? -13.977 12.023 14.492 1 94.06 192 LEU B O 1
ATOM 4778 N N . LYS B 1 193 ? -15.867 10.797 14.672 1 92.12 193 LYS B N 1
ATOM 4779 C CA . LYS B 1 193 ? -16.719 11.953 14.969 1 92.12 193 LYS B CA 1
ATOM 4780 C C . LYS B 1 193 ? -17.094 11.992 16.438 1 92.12 193 LYS B C 1
ATOM 4782 O O . LYS B 1 193 ? -16.391 11.445 17.297 1 92.12 193 LYS B O 1
ATOM 4787 N N . GLY B 1 194 ? -18.094 12.766 16.703 1 88.94 194 GLY B N 1
ATOM 4788 C CA . GLY B 1 194 ? -18.469 13.062 18.078 1 88.94 194 GLY B CA 1
ATOM 4789 C C . GLY B 1 194 ? -19.031 11.859 18.812 1 88.94 194 GLY B C 1
ATOM 4790 O O . GLY B 1 194 ? -19.141 11.867 20.047 1 88.94 194 GLY B O 1
ATOM 4791 N N . ASP B 1 195 ? -19.266 10.789 18.094 1 86.88 195 ASP B N 1
ATOM 4792 C CA . ASP B 1 195 ? -19.859 9.609 18.703 1 86.88 195 ASP B CA 1
ATOM 4793 C C . ASP B 1 195 ? -18.781 8.625 19.156 1 86.88 195 ASP B C 1
ATOM 4795 O O . ASP B 1 195 ? -19.078 7.551 19.672 1 86.88 195 ASP B O 1
ATOM 4799 N N . SER B 1 196 ? -17.578 9 18.984 1 87.5 196 SER B N 1
ATOM 4800 C CA . SER B 1 196 ? -16.453 8.172 19.453 1 87.5 196 SER B CA 1
ATOM 4801 C C . SER B 1 196 ? -15.82 8.758 20.703 1 87.5 196 SER B C 1
ATOM 4803 O O . SER B 1 196 ? -15.445 9.93 20.734 1 87.5 196 SER B O 1
ATOM 4805 N N . ASP B 1 197 ? -15.625 7.98 21.719 1 87.69 197 ASP B N 1
ATOM 4806 C CA . ASP B 1 197 ? -15.008 8.453 22.953 1 87.69 197 ASP B CA 1
ATOM 4807 C C . ASP B 1 197 ? -13.586 7.922 23.094 1 87.69 197 ASP B C 1
ATOM 4809 O O . ASP B 1 197 ? -13.023 7.91 24.188 1 87.69 197 ASP B O 1
ATOM 4813 N N . GLU B 1 198 ? -13.086 7.438 22.047 1 90.06 198 GLU B N 1
ATOM 4814 C CA . GLU B 1 198 ? -11.734 6.871 22.062 1 90.06 198 GLU B CA 1
ATOM 4815 C C . GLU B 1 198 ? -10.695 7.918 21.688 1 90.06 198 GLU B C 1
ATOM 4817 O O . GLU B 1 198 ? -10.906 8.719 20.781 1 90.06 198 GLU B O 1
ATOM 4822 N N . LEU B 1 199 ? -9.625 7.957 22.5 1 95.56 199 LEU B N 1
ATOM 4823 C CA . LEU B 1 199 ? -8.445 8.719 22.109 1 95.56 199 LEU B CA 1
ATOM 4824 C C . LEU B 1 199 ? -7.883 8.188 20.781 1 95.56 199 LEU B C 1
ATOM 4826 O O . LEU B 1 199 ? -7.754 6.977 20.609 1 95.56 199 LEU B O 1
ATOM 4830 N N . SER B 1 200 ? -7.609 9.078 19.875 1 96.56 200 SER B N 1
ATOM 4831 C CA . SER B 1 200 ? -7.09 8.625 18.594 1 96.56 200 SER B CA 1
ATOM 4832 C C . SER B 1 200 ? -6.34 9.75 17.875 1 96.56 200 SER B C 1
ATOM 4834 O O . SER B 1 200 ? -6.734 10.914 17.953 1 96.56 200 SER B O 1
ATOM 4836 N N . ALA B 1 201 ? -5.281 9.391 17.234 1 97.75 201 ALA B N 1
ATOM 4837 C CA . ALA B 1 201 ? -4.637 10.312 16.297 1 97.75 201 ALA B CA 1
ATOM 4838 C C . ALA B 1 201 ? -5.305 10.258 14.922 1 97.75 201 ALA B C 1
ATOM 4840 O O . ALA B 1 201 ? -4.77 10.773 13.945 1 97.75 201 ALA B O 1
ATOM 4841 N N . ASP B 1 202 ? -6.508 9.578 14.875 1 97.81 202 ASP B N 1
ATOM 4842 C CA . ASP B 1 202 ? -7.297 9.453 13.656 1 97.81 202 ASP B CA 1
ATOM 4843 C C . ASP B 1 202 ? -6.512 8.719 12.57 1 97.81 202 ASP B C 1
ATOM 4845 O O . ASP B 1 202 ? -5.723 7.816 12.867 1 97.81 202 ASP B O 1
ATOM 4849 N N . TYR B 1 203 ? -6.777 8.945 11.203 1 98.44 203 TYR B N 1
ATOM 4850 C CA . TYR B 1 203 ? -6.156 8.148 10.156 1 98.44 203 TYR B CA 1
ATOM 4851 C C . TYR B 1 203 ? -4.656 8.414 10.086 1 98.44 203 TYR B C 1
ATOM 4853 O O . TYR B 1 203 ? -3.881 7.531 9.703 1 98.44 203 TYR B O 1
ATOM 4861 N N . PRO B 1 204 ? -4.164 9.648 10.469 1 98.69 204 PRO B N 1
ATOM 4862 C CA . PRO B 1 204 ? -2.709 9.805 10.523 1 98.69 204 PRO B CA 1
ATOM 4863 C C . PRO B 1 204 ? -2.047 8.82 11.484 1 98.69 204 PRO B C 1
ATOM 4865 O O . PRO B 1 204 ? -0.986 8.273 11.18 1 98.69 204 PRO B O 1
ATOM 4868 N N . GLY B 1 205 ? -2.66 8.641 12.648 1 98.38 205 GLY B N 1
ATOM 4869 C CA . GLY B 1 205 ? -2.119 7.703 13.617 1 98.38 205 GLY B CA 1
ATOM 4870 C C . GLY B 1 205 ? -2.078 6.277 13.102 1 98.38 205 GLY B C 1
ATOM 4871 O O . GLY B 1 205 ? -1.056 5.598 13.219 1 98.38 205 GLY B O 1
ATOM 4872 N N . MET B 1 206 ? -3.182 5.809 12.562 1 98.06 206 MET B N 1
ATOM 4873 C CA . MET B 1 206 ? -3.246 4.438 12.07 1 98.06 206 MET B CA 1
ATOM 4874 C C . MET B 1 206 ? -2.307 4.242 10.883 1 98.06 206 MET B C 1
ATOM 4876 O O . MET B 1 206 ? -1.683 3.188 10.75 1 98.06 206 MET B O 1
ATOM 4880 N N . THR B 1 207 ? -2.266 5.223 9.984 1 98.75 207 THR B N 1
ATOM 4881 C CA . THR B 1 207 ? -1.32 5.168 8.875 1 98.75 207 THR B CA 1
ATOM 4882 C C . THR B 1 207 ? 0.111 5.035 9.391 1 98.75 207 THR B C 1
ATOM 4884 O O . THR B 1 207 ? 0.879 4.207 8.898 1 98.75 207 THR B O 1
ATOM 4887 N N . ARG B 1 208 ? 0.445 5.867 10.328 1 98.62 208 ARG B N 1
ATOM 4888 C CA . ARG B 1 208 ? 1.77 5.82 10.938 1 98.62 208 ARG B CA 1
ATOM 4889 C C . ARG B 1 208 ? 2.064 4.434 11.5 1 98.62 208 ARG B C 1
ATOM 4891 O O . ARG B 1 208 ? 3.148 3.889 11.289 1 98.62 208 ARG B O 1
ATOM 4898 N N . GLU B 1 209 ? 1.151 3.885 12.227 1 98 209 GLU B N 1
ATOM 4899 C CA . GLU B 1 209 ? 1.326 2.561 12.82 1 98 209 GLU B CA 1
ATOM 4900 C C . GLU B 1 209 ? 1.592 1.51 11.742 1 98 209 GLU B C 1
ATOM 4902 O O . GLU B 1 209 ? 2.506 0.694 11.875 1 98 209 GLU B O 1
ATOM 4907 N N . ILE B 1 210 ? 0.802 1.496 10.688 1 98.25 210 ILE B N 1
ATOM 4908 C CA . ILE B 1 210 ? 0.953 0.55 9.586 1 98.25 210 ILE B CA 1
ATOM 4909 C C . ILE B 1 210 ? 2.342 0.698 8.969 1 98.25 210 ILE B C 1
ATOM 4911 O O . ILE B 1 210 ? 3.072 -0.285 8.828 1 98.25 210 ILE B O 1
ATOM 4915 N N . LEU B 1 211 ? 2.705 1.884 8.625 1 98.81 211 LEU B N 1
ATOM 4916 C CA . LEU B 1 211 ? 3.963 2.133 7.926 1 98.81 211 LEU B CA 1
ATOM 4917 C C . LEU B 1 211 ? 5.152 1.808 8.82 1 98.81 211 LEU B C 1
ATOM 4919 O O . LEU B 1 211 ? 6.117 1.175 8.375 1 98.81 211 LEU B O 1
ATOM 4923 N N . GLU B 1 212 ? 5.105 2.264 10.078 1 98.62 212 GLU B N 1
ATOM 4924 C CA . GLU B 1 212 ? 6.234 2.045 10.977 1 98.62 212 GLU B CA 1
ATOM 4925 C C . GLU B 1 212 ? 6.496 0.557 11.18 1 98.62 212 GLU B C 1
ATOM 4927 O O . GLU B 1 212 ? 7.648 0.137 11.312 1 98.62 212 GLU B O 1
ATOM 4932 N N . GLN B 1 213 ? 5.465 -0.202 11.234 1 96.81 213 GLN B N 1
ATOM 4933 C CA . GLN B 1 213 ? 5.625 -1.646 11.359 1 96.81 213 GLN B CA 1
ATOM 4934 C C . GLN B 1 213 ? 6.324 -2.234 10.141 1 96.81 213 GLN B C 1
ATOM 4936 O O . GLN B 1 213 ? 7.078 -3.203 10.258 1 96.81 213 GLN B O 1
ATOM 4941 N N . ILE B 1 214 ? 6.109 -1.699 9.031 1 97 214 ILE B N 1
ATOM 4942 C CA . ILE B 1 214 ? 6.621 -2.236 7.773 1 97 214 ILE B CA 1
ATOM 4943 C C . ILE B 1 214 ? 8.055 -1.752 7.551 1 97 214 ILE B C 1
ATOM 4945 O O . ILE B 1 214 ? 8.945 -2.549 7.25 1 97 214 ILE B O 1
ATOM 4949 N N . VAL B 1 215 ? 8.273 -0.428 7.727 1 97.25 215 VAL B N 1
ATOM 4950 C CA . VAL B 1 215 ? 9.539 0.159 7.301 1 97.25 215 VAL B CA 1
ATOM 4951 C C . VAL B 1 215 ? 10.484 0.261 8.5 1 97.25 215 VAL B C 1
ATOM 4953 O O . VAL B 1 215 ? 11.672 0.553 8.336 1 97.25 215 VAL B O 1
ATOM 4956 N N . ASN B 1 216 ? 10.016 0.109 9.719 1 96.56 216 ASN B N 1
ATOM 4957 C CA . ASN B 1 216 ? 10.805 0.04 10.945 1 96.56 216 ASN B CA 1
ATOM 4958 C C . ASN B 1 216 ? 11.531 1.355 11.219 1 96.56 216 ASN B C 1
ATOM 4960 O O . ASN B 1 216 ? 12.734 1.364 11.492 1 96.56 216 ASN B O 1
ATOM 4964 N N . CYS B 1 217 ? 10.93 2.428 11.039 1 97.94 217 CYS B N 1
ATOM 4965 C CA . CYS B 1 217 ? 11.406 3.764 11.383 1 97.94 217 CYS B CA 1
ATOM 4966 C C . CYS B 1 217 ? 10.242 4.707 11.648 1 97.94 217 CYS B C 1
ATOM 4968 O O . CYS B 1 217 ? 9.102 4.406 11.297 1 97.94 217 CYS B O 1
ATOM 4970 N N . PRO B 1 218 ? 10.469 5.859 12.375 1 98.69 218 PRO B N 1
ATOM 4971 C CA . PRO B 1 218 ? 9.391 6.805 12.656 1 98.69 218 PRO B CA 1
ATOM 4972 C C . PRO B 1 218 ? 8.812 7.441 11.398 1 98.69 218 PRO B C 1
ATOM 4974 O O . PRO B 1 218 ? 9.547 7.738 10.453 1 98.69 218 PRO B O 1
ATOM 4977 N N . VAL B 1 219 ? 7.484 7.605 11.398 1 98.88 219 VAL B N 1
ATOM 4978 C CA . VAL B 1 219 ? 6.742 8.242 10.32 1 98.88 219 VAL B CA 1
ATOM 4979 C C . VAL B 1 219 ? 5.859 9.352 10.883 1 98.88 219 VAL B C 1
ATOM 4981 O O . VAL B 1 219 ? 5.258 9.195 11.945 1 98.88 219 VAL B O 1
ATOM 4984 N N . ILE B 1 220 ? 5.836 10.461 10.195 1 98.75 220 ILE B N 1
ATOM 4985 C CA . ILE B 1 220 ? 4.867 11.492 10.57 1 98.75 220 ILE B CA 1
ATOM 4986 C C . ILE B 1 220 ? 3.994 11.836 9.367 1 98.75 220 ILE B C 1
ATOM 4988 O O . ILE B 1 220 ? 4.426 11.703 8.219 1 98.75 220 ILE B O 1
ATOM 4992 N N . ILE B 1 221 ? 2.754 12.219 9.656 1 98.75 221 ILE B N 1
ATOM 4993 C CA . ILE B 1 221 ? 1.806 12.711 8.656 1 98.75 221 ILE B CA 1
ATOM 4994 C C . ILE B 1 221 ? 1.612 14.211 8.82 1 98.75 221 ILE B C 1
ATOM 4996 O O . ILE B 1 221 ? 1.255 14.688 9.898 1 98.75 221 ILE B O 1
ATOM 5000 N N . VAL B 1 222 ? 1.933 14.938 7.809 1 98.75 222 VAL B N 1
ATOM 5001 C CA . VAL B 1 222 ? 1.81 16.391 7.789 1 98.75 222 VAL B CA 1
ATOM 5002 C C . VAL B 1 222 ? 0.588 16.797 6.965 1 98.75 222 VAL B C 1
ATOM 5004 O O . VAL B 1 222 ? 0.49 16.469 5.785 1 98.75 222 VAL B O 1
ATOM 5007 N N . GLN B 1 223 ? -0.276 17.531 7.543 1 98.31 223 GLN B N 1
ATOM 5008 C CA . GLN B 1 223 ? -1.514 17.938 6.879 1 98.31 223 GLN B CA 1
ATOM 5009 C C . GLN B 1 223 ? -1.282 19.125 5.945 1 98.31 223 GLN B C 1
ATOM 5011 O O . GLN B 1 223 ? -0.614 20.078 6.316 1 98.31 223 GLN B O 1
ATOM 5016 N N . GLY B 1 224 ? -1.781 19 4.738 1 98.38 224 GLY B N 1
ATOM 5017 C CA . GLY B 1 224 ? -1.815 20.125 3.816 1 98.38 224 GLY B CA 1
ATOM 5018 C C . GLY B 1 224 ? -2.949 21.078 4.094 1 98.38 224 GLY B C 1
ATOM 5019 O O . GLY B 1 224 ? -3.314 21.312 5.25 1 98.38 224 GLY B O 1
ATOM 5020 N N . ALA B 1 225 ? -3.395 21.75 3.088 1 98.75 225 ALA B N 1
ATOM 5021 C CA . ALA B 1 225 ? -4.469 22.734 3.195 1 98.75 225 ALA B CA 1
ATOM 5022 C C . ALA B 1 225 ? -5.836 22.047 3.211 1 98.75 225 ALA B C 1
ATOM 5024 O O . ALA B 1 225 ? -6.543 22.047 2.201 1 98.75 225 ALA B O 1
ATOM 5025 N N . ALA B 1 226 ? -6.211 21.625 4.371 1 98.38 226 ALA B N 1
ATOM 5026 C CA . ALA B 1 226 ? -7.406 20.781 4.473 1 98.38 226 ALA B CA 1
ATOM 5027 C C . ALA B 1 226 ? -8.586 21.594 5.016 1 98.38 226 ALA B C 1
ATOM 5029 O O . ALA B 1 226 ? -9.594 21.016 5.43 1 98.38 226 ALA B O 1
ATOM 5030 N N . GLY B 1 227 ? -8.555 22.891 5.008 1 98.06 227 GLY B N 1
ATOM 5031 C CA . GLY B 1 227 ? -9.602 23.734 5.578 1 98.06 227 GLY B CA 1
ATOM 5032 C C . GLY B 1 227 ? -10.969 23.484 4.969 1 98.06 227 GLY B C 1
ATOM 5033 O O . GLY B 1 227 ? -11.992 23.672 5.629 1 98.06 227 GLY B O 1
ATOM 5034 N N . ASN B 1 228 ? -10.984 23.094 3.662 1 98.38 228 ASN B N 1
ATOM 5035 C CA . ASN B 1 228 ? -12.242 22.812 2.982 1 98.38 228 ASN B CA 1
ATOM 5036 C C . ASN B 1 228 ? -12.312 21.375 2.494 1 98.38 228 ASN B C 1
ATOM 5038 O O . ASN B 1 228 ? -12.992 21.078 1.506 1 98.38 228 ASN B O 1
ATOM 5042 N N . VAL B 1 229 ? -11.586 20.516 3.148 1 98.38 229 VAL B N 1
ATOM 5043 C CA . VAL B 1 229 ? -11.5 19.141 2.688 1 98.38 229 VAL B CA 1
ATOM 5044 C C . VAL B 1 229 ? -11.82 18.188 3.838 1 98.38 229 VAL B C 1
ATOM 5046 O O . VAL B 1 229 ? -11.258 18.312 4.93 1 98.38 229 VAL B O 1
ATOM 5049 N N . ASN B 1 230 ? -12.734 17.328 3.66 1 98 230 ASN B N 1
ATOM 5050 C CA . ASN B 1 230 ? -12.992 16.234 4.586 1 98 230 ASN B CA 1
ATOM 5051 C C . ASN B 1 230 ? -12.289 14.945 4.141 1 98 230 ASN B C 1
ATOM 5053 O O . ASN B 1 230 ? -11.938 14.805 2.971 1 98 230 ASN B O 1
ATOM 5057 N N . ALA B 1 231 ? -12.07 14.07 5.102 1 97.94 231 ALA B N 1
ATOM 5058 C CA . ALA B 1 231 ? -11.641 12.727 4.727 1 97.94 231 ALA B CA 1
ATOM 5059 C C . ALA B 1 231 ? -12.68 12.055 3.828 1 97.94 231 ALA B C 1
ATOM 5061 O O . ALA B 1 231 ? -13.883 12.211 4.031 1 97.94 231 ALA B O 1
ATOM 5062 N N . LYS B 1 232 ? -12.273 11.32 2.863 1 97.62 232 LYS B N 1
ATOM 5063 C CA . LYS B 1 232 ? -13.156 10.641 1.919 1 97.62 232 LYS B CA 1
ATOM 5064 C C . LYS B 1 232 ? -14.078 9.664 2.639 1 97.62 232 LYS B C 1
ATOM 5066 O O . LYS B 1 232 ? -15.266 9.578 2.318 1 97.62 232 LYS B O 1
ATOM 5071 N N . TYR B 1 233 ? -13.539 8.852 3.518 1 97.12 233 TYR B N 1
ATOM 5072 C CA . TYR B 1 233 ? -14.289 7.934 4.363 1 97.12 233 TYR B CA 1
ATOM 5073 C C . TYR B 1 233 ? -14.336 8.43 5.805 1 97.12 233 TYR B C 1
ATOM 5075 O O . TYR B 1 233 ? -13.297 8.766 6.387 1 97.12 233 TYR B O 1
ATOM 5083 N N . ARG B 1 234 ? -15.5 8.5 6.406 1 95.75 234 ARG B N 1
ATOM 5084 C CA . ARG B 1 234 ? -15.625 9.016 7.766 1 95.75 234 ARG B CA 1
ATOM 5085 C C . ARG B 1 234 ? -16.828 8.398 8.477 1 95.75 234 ARG B C 1
ATOM 5087 O O . ARG B 1 234 ? -17.719 7.863 7.836 1 95.75 234 ARG B O 1
ATOM 5094 N N . GLY B 1 235 ? -16.781 8.492 9.781 1 94.38 235 GLY B N 1
ATOM 5095 C CA . GLY B 1 235 ? -17.969 8.203 10.586 1 94.38 235 GLY B CA 1
ATOM 5096 C C . GLY B 1 235 ? -17.938 6.828 11.219 1 94.38 235 GLY B C 1
ATOM 5097 O O . GLY B 1 235 ? -18.922 6.395 11.82 1 94.38 235 GLY B O 1
ATOM 5098 N N . SER B 1 236 ? -16.781 6.051 11.031 1 93.81 236 SER B N 1
ATOM 5099 C CA . SER B 1 236 ? -16.719 4.715 11.617 1 93.81 236 SER B CA 1
ATOM 5100 C C . SER B 1 236 ? -15.273 4.234 11.734 1 93.81 236 SER B C 1
ATOM 5102 O O . SER B 1 236 ? -14.359 4.844 11.172 1 93.81 236 SER B O 1
ATOM 5104 N N . SER B 1 237 ? -15.133 3.223 12.516 1 93.31 237 SER B N 1
ATOM 5105 C CA . SER B 1 237 ? -13.828 2.576 12.609 1 93.31 237 SER B CA 1
ATOM 5106 C C . SER B 1 237 ? -13.398 1.979 11.273 1 93.31 237 SER B C 1
ATOM 5108 O O . SER B 1 237 ? -12.211 1.956 10.945 1 93.31 237 SER B O 1
ATOM 5110 N N . GLU B 1 238 ? -14.375 1.46 10.531 1 94.69 238 GLU B N 1
ATOM 5111 C CA . GLU B 1 238 ? -14.094 0.943 9.195 1 94.69 238 GLU B CA 1
ATOM 5112 C C . GLU B 1 238 ? -13.562 2.041 8.281 1 94.69 238 GLU B C 1
ATOM 5114 O O . GLU B 1 238 ? -12.641 1.806 7.492 1 94.69 238 GLU B O 1
ATOM 5119 N N . ALA B 1 239 ? -14.148 3.219 8.406 1 97.06 239 ALA B N 1
ATOM 5120 C CA . ALA B 1 239 ? -13.688 4.363 7.625 1 97.06 239 ALA B CA 1
ATOM 5121 C C . ALA B 1 239 ? -12.242 4.727 7.98 1 97.06 239 ALA B C 1
ATOM 5123 O O . ALA B 1 239 ? -11.461 5.109 7.113 1 97.06 239 ALA B O 1
ATOM 5124 N N . LEU B 1 240 ? -11.961 4.613 9.289 1 97.19 240 LEU B N 1
ATOM 5125 C CA . LEU B 1 240 ? -10.594 4.871 9.742 1 97.19 240 LEU B CA 1
ATOM 5126 C C . LEU B 1 240 ? -9.609 3.936 9.062 1 97.19 240 LEU B C 1
ATOM 5128 O O . LEU B 1 240 ? -8.562 4.375 8.578 1 97.19 240 LEU B O 1
ATOM 5132 N N . LYS B 1 241 ? -9.914 2.666 8.961 1 97.12 241 LYS B N 1
ATOM 5133 C CA . LYS B 1 241 ? -9.078 1.677 8.281 1 97.12 241 LYS B CA 1
ATOM 5134 C C . LYS B 1 241 ? -8.93 1.999 6.801 1 97.12 241 LYS B C 1
ATOM 5136 O O . LYS B 1 241 ? -7.832 1.927 6.25 1 97.12 241 LYS B O 1
ATOM 5141 N N . GLN B 1 242 ? -10.039 2.299 6.168 1 97.81 242 GLN B N 1
ATOM 5142 C CA . GLN B 1 242 ? -10.023 2.611 4.742 1 97.81 242 GLN B CA 1
ATOM 5143 C C . GLN B 1 242 ? -9.07 3.764 4.438 1 97.81 242 GLN B C 1
ATOM 5145 O O . GLN B 1 242 ? -8.273 3.686 3.502 1 97.81 242 GLN B O 1
ATOM 5150 N N . MET B 1 243 ? -9.148 4.828 5.242 1 98.69 243 MET B N 1
ATOM 5151 C CA . MET B 1 243 ? -8.266 5.98 5.055 1 98.69 243 MET B CA 1
ATOM 5152 C C . MET B 1 243 ? -6.809 5.586 5.23 1 98.69 243 MET B C 1
ATOM 5154 O O . MET B 1 243 ? -5.953 5.977 4.434 1 98.69 243 MET B O 1
ATOM 5158 N N . ALA B 1 244 ? -6.578 4.836 6.301 1 98.62 244 ALA B N 1
ATOM 5159 C CA . ALA B 1 244 ? -5.211 4.43 6.609 1 98.62 244 ALA B CA 1
ATOM 5160 C C . ALA B 1 244 ? -4.645 3.531 5.512 1 98.62 244 ALA B C 1
ATOM 5162 O O . ALA B 1 244 ? -3.473 3.654 5.145 1 98.62 244 ALA B O 1
ATOM 5163 N N . TYR B 1 245 ? -5.469 2.574 4.992 1 98.56 245 TYR B N 1
ATOM 5164 C CA . TYR B 1 245 ? -5.043 1.706 3.9 1 98.56 245 TYR B CA 1
ATOM 5165 C C . TYR B 1 245 ? -4.672 2.521 2.666 1 98.56 245 TYR B C 1
ATOM 5167 O O . TYR B 1 245 ? -3.609 2.316 2.074 1 98.56 245 TYR B O 1
ATOM 5175 N N . LEU B 1 246 ? -5.488 3.467 2.312 1 98.44 246 LEU B N 1
ATOM 5176 C CA . LEU B 1 246 ? -5.258 4.285 1.128 1 98.44 246 LEU B CA 1
ATOM 5177 C C . LEU B 1 246 ? -3.941 5.051 1.242 1 98.44 246 LEU B C 1
ATOM 5179 O O . LEU B 1 246 ? -3.092 4.969 0.351 1 98.44 246 LEU B O 1
ATOM 5183 N N . LEU B 1 247 ? -3.795 5.715 2.328 1 98.75 247 LEU B N 1
ATOM 5184 C CA . LEU B 1 247 ? -2.613 6.562 2.467 1 98.75 247 LEU B CA 1
ATOM 5185 C C . LEU B 1 247 ? -1.35 5.719 2.578 1 98.75 247 LEU B C 1
ATOM 5187 O O . LEU B 1 247 ? -0.351 5.996 1.91 1 98.75 247 LEU B O 1
ATOM 5191 N N . SER B 1 248 ? -1.388 4.688 3.439 1 98.75 248 SER B N 1
ATOM 5192 C CA . SER B 1 248 ? -0.221 3.82 3.578 1 98.75 248 SER B CA 1
ATOM 5193 C C . SER B 1 248 ? 0.123 3.141 2.258 1 98.75 248 SER B C 1
ATOM 5195 O O . SER B 1 248 ? 1.299 2.986 1.92 1 98.75 248 SER B O 1
ATOM 5197 N N . GLY B 1 249 ? -0.917 2.658 1.526 1 98.69 249 GLY B N 1
ATOM 5198 C CA . GLY B 1 249 ? -0.696 2.035 0.232 1 98.69 249 GLY B CA 1
ATOM 5199 C C . GLY B 1 249 ? 0.044 2.932 -0.744 1 98.69 249 GLY B C 1
ATOM 5200 O O . GLY B 1 249 ? 0.994 2.494 -1.396 1 98.69 249 GLY B O 1
ATOM 5201 N N . HIS B 1 250 ? -0.385 4.188 -0.842 1 98.62 250 HIS B N 1
ATOM 5202 C CA . HIS B 1 250 ? 0.272 5.133 -1.738 1 98.62 250 HIS B CA 1
ATOM 5203 C C . HIS B 1 250 ? 1.726 5.355 -1.334 1 98.62 250 HIS B C 1
ATOM 5205 O O . HIS B 1 250 ? 2.607 5.438 -2.191 1 98.62 250 HIS B O 1
ATOM 5211 N N . VAL B 1 251 ? 1.97 5.453 -0.063 1 98.75 251 VAL B N 1
ATOM 5212 C CA . VAL B 1 251 ? 3.33 5.672 0.418 1 98.75 251 VAL B CA 1
ATOM 5213 C C . VAL B 1 251 ? 4.203 4.469 0.065 1 98.75 251 VAL B C 1
ATOM 5215 O O . VAL B 1 251 ? 5.32 4.629 -0.434 1 98.75 251 VAL B O 1
ATOM 5218 N N . LEU B 1 252 ? 3.715 3.246 0.298 1 98.62 252 LEU B N 1
ATOM 5219 C CA . LEU B 1 252 ? 4.473 2.029 0.032 1 98.62 252 LEU B CA 1
ATOM 5220 C C . LEU B 1 252 ? 4.828 1.924 -1.446 1 98.62 252 LEU B C 1
ATOM 5222 O O . LEU B 1 252 ? 5.941 1.521 -1.794 1 98.62 252 LEU B O 1
ATOM 5226 N N . THR B 1 253 ? 3.934 2.301 -2.326 1 97.88 253 THR B N 1
ATOM 5227 C CA . THR B 1 253 ? 4.18 2.193 -3.76 1 97.88 253 THR B CA 1
ATOM 5228 C C . THR B 1 253 ? 5.207 3.227 -4.211 1 97.88 253 THR B C 1
ATOM 5230 O O . THR B 1 253 ? 5.887 3.035 -5.223 1 97.88 253 THR B O 1
ATOM 5233 N N . MET B 1 254 ? 5.383 4.301 -3.43 1 97.75 254 MET B N 1
ATOM 5234 C CA . MET B 1 254 ? 6.312 5.371 -3.791 1 97.75 254 MET B CA 1
ATOM 5235 C C . MET B 1 254 ? 7.727 5.039 -3.332 1 97.75 254 MET B C 1
ATOM 5237 O O . MET B 1 254 ? 8.703 5.426 -3.98 1 97.75 254 MET B O 1
ATOM 5241 N N . LEU B 1 255 ? 7.902 4.332 -2.271 1 97.75 255 LEU B N 1
ATOM 5242 C CA . LEU B 1 255 ? 9.172 4.145 -1.57 1 97.75 255 LEU B CA 1
ATOM 5243 C C . LEU B 1 255 ? 10.234 3.586 -2.508 1 97.75 255 LEU B C 1
ATOM 5245 O O . LEU B 1 255 ? 11.359 4.09 -2.545 1 97.75 255 LEU B O 1
ATOM 5249 N N . PRO B 1 256 ? 9.859 2.574 -3.406 1 96.38 256 PRO B N 1
ATOM 5250 C CA . PRO B 1 256 ? 10.891 1.955 -4.242 1 96.38 256 PRO B CA 1
ATOM 5251 C C . PRO B 1 256 ? 11.414 2.893 -5.328 1 96.38 256 PRO B C 1
ATOM 5253 O O . PRO B 1 256 ? 12.492 2.658 -5.887 1 96.38 256 PRO B O 1
ATOM 5256 N N . THR B 1 257 ? 10.688 3.953 -5.598 1 95.25 257 THR B N 1
ATOM 5257 C CA . THR B 1 257 ? 11.047 4.82 -6.715 1 95.25 257 THR B CA 1
ATOM 5258 C C . THR B 1 257 ? 11.852 6.02 -6.23 1 95.25 257 THR B C 1
ATOM 5260 O O . THR B 1 257 ? 12.289 6.848 -7.031 1 95.25 257 THR B O 1
ATOM 5263 N N . VAL B 1 258 ? 12.078 6.133 -4.961 1 97.38 258 VAL B N 1
ATOM 5264 C CA . VAL B 1 258 ? 12.758 7.285 -4.383 1 97.38 258 VAL B CA 1
ATOM 5265 C C . VAL B 1 258 ? 14.258 7.219 -4.695 1 97.38 258 VAL B C 1
ATOM 5267 O O . VAL B 1 258 ? 14.883 6.172 -4.531 1 97.38 258 VAL B O 1
ATOM 5270 N N . THR B 1 259 ? 14.781 8.266 -5.234 1 97.56 259 THR B N 1
ATOM 5271 C CA . THR B 1 259 ? 16.219 8.43 -5.395 1 97.56 259 THR B CA 1
ATOM 5272 C C . THR B 1 259 ? 16.797 9.258 -4.25 1 97.56 259 THR B C 1
ATOM 5274 O O . THR B 1 259 ? 16.312 10.344 -3.953 1 97.56 259 THR B O 1
ATOM 5277 N N . TYR B 1 260 ? 17.828 8.742 -3.621 1 98.12 260 TYR B N 1
ATOM 5278 C CA . TYR B 1 260 ? 18.391 9.367 -2.428 1 98.12 260 TYR B CA 1
ATOM 5279 C C . TYR B 1 260 ? 19.656 10.133 -2.762 1 98.12 260 TYR B C 1
ATOM 5281 O O . TYR B 1 260 ? 20.438 9.719 -3.623 1 98.12 260 TYR B O 1
ATOM 5289 N N . SER B 1 261 ? 19.844 11.227 -2.146 1 98.25 261 SER B N 1
ATOM 5290 C CA . SER B 1 261 ? 21.047 12.055 -2.244 1 98.25 261 SER B CA 1
ATOM 5291 C C . SER B 1 261 ? 21.344 12.75 -0.924 1 98.25 261 SER B C 1
ATOM 5293 O O . SER B 1 261 ? 20.469 12.852 -0.058 1 98.25 261 SER B O 1
ATOM 5295 N N . PRO B 1 262 ? 22.578 13.125 -0.726 1 97.69 262 PRO B N 1
ATOM 5296 C CA . PRO B 1 262 ? 22.859 13.953 0.451 1 97.69 262 PRO B CA 1
ATOM 5297 C C . PRO B 1 262 ? 22.031 15.234 0.483 1 97.69 262 PRO B C 1
ATOM 5299 O O . PRO B 1 262 ? 21.531 15.672 -0.553 1 97.69 262 PRO B O 1
ATOM 5302 N N . ILE B 1 263 ? 21.906 15.75 1.648 1 98 263 ILE B N 1
ATOM 5303 C CA . ILE B 1 263 ? 21.25 17.047 1.775 1 98 263 ILE B CA 1
ATOM 5304 C C . ILE B 1 263 ? 22.156 18.141 1.224 1 98 263 ILE B C 1
ATOM 5306 O O . ILE B 1 263 ? 23.281 18.328 1.706 1 98 263 ILE B O 1
ATOM 5310 N N . VAL B 1 264 ? 21.672 18.812 0.217 1 95.44 264 VAL B N 1
ATOM 5311 C CA . VAL B 1 264 ? 22.438 19.906 -0.374 1 95.44 264 VAL B CA 1
ATOM 5312 C C . VAL B 1 264 ? 21.844 21.234 0.047 1 95.44 264 VAL B C 1
ATOM 5314 O O . VAL B 1 264 ? 22.562 22.234 0.177 1 95.44 264 VAL B O 1
ATOM 5317 N N . ASN B 1 265 ? 20.562 21.312 0.078 1 94.5 265 ASN B N 1
ATOM 5318 C CA . ASN B 1 265 ? 19.844 22.484 0.535 1 94.5 265 ASN B CA 1
ATOM 5319 C C . ASN B 1 265 ? 19 22.188 1.77 1 94.5 265 ASN B C 1
ATOM 5321 O O . ASN B 1 265 ? 18.156 21.281 1.748 1 94.5 265 ASN B O 1
ATOM 5325 N N . LEU B 1 266 ? 19.25 22.828 2.824 1 96.75 266 LEU B N 1
ATOM 5326 C CA . LEU B 1 266 ? 18.484 22.781 4.062 1 96.75 266 LEU B CA 1
ATOM 5327 C C . LEU B 1 266 ? 18.172 24.188 4.57 1 96.75 266 LEU B C 1
ATOM 5329 O O . LEU B 1 266 ? 19.078 24.906 4.992 1 96.75 266 LEU B O 1
ATOM 5333 N N . ARG B 1 267 ? 16.844 24.516 4.48 1 93.81 267 ARG B N 1
ATOM 5334 C CA . ARG B 1 267 ? 16.469 25.875 4.848 1 93.81 267 ARG B CA 1
ATOM 5335 C C . ARG B 1 267 ? 15.148 25.891 5.621 1 93.81 267 ARG B C 1
ATOM 5337 O O . ARG B 1 267 ? 14.227 25.141 5.293 1 93.81 267 ARG B O 1
ATOM 5344 N N . THR B 1 268 ? 15.141 26.625 6.66 1 96.69 268 THR B N 1
ATOM 5345 C CA . THR B 1 268 ? 13.898 27.016 7.312 1 96.69 268 THR B CA 1
ATOM 5346 C C . THR B 1 268 ? 13.875 28.516 7.562 1 96.69 268 THR B C 1
ATOM 5348 O O . THR B 1 268 ? 14.758 29.062 8.234 1 96.69 268 THR B O 1
ATOM 5351 N N . VAL B 1 269 ? 12.891 29.188 6.961 1 95.5 269 VAL B N 1
ATOM 5352 C CA . VAL B 1 269 ? 12.781 30.641 7.086 1 95.5 269 VAL B CA 1
ATOM 5353 C C . VAL B 1 269 ? 11.352 31.016 7.469 1 95.5 269 VAL B C 1
ATOM 5355 O O . VAL B 1 269 ? 10.398 30.344 7.074 1 95.5 269 VAL B O 1
ATOM 5358 N N . SER B 1 270 ? 11.273 32 8.281 1 95.56 270 SER B N 1
ATOM 5359 C CA . SER B 1 270 ? 9.984 32.5 8.75 1 95.56 270 SER B CA 1
ATOM 5360 C C . SER B 1 270 ? 9.812 33.969 8.43 1 95.56 270 SER B C 1
ATOM 5362 O O . SER B 1 270 ? 10.797 34.719 8.352 1 95.56 270 SER B O 1
ATOM 5364 N N . SER B 1 271 ? 8.664 34.312 8.164 1 95.44 271 SER B N 1
ATOM 5365 C CA . SER B 1 271 ? 8.297 35.719 7.98 1 95.44 271 SER B CA 1
ATOM 5366 C C . SER B 1 271 ? 6.93 36 8.594 1 95.44 271 SER B C 1
ATOM 5368 O O . SER B 1 271 ? 6.059 35.156 8.633 1 95.44 271 SER B O 1
ATOM 5370 N N . MET B 1 272 ? 6.797 37.25 9.039 1 96.38 272 MET B N 1
ATOM 5371 C CA . MET B 1 272 ? 5.531 37.656 9.633 1 96.38 272 MET B CA 1
ATOM 5372 C C . MET B 1 272 ? 4.715 38.469 8.633 1 96.38 272 MET B C 1
ATOM 5374 O O . MET B 1 272 ? 5.273 39.281 7.871 1 96.38 272 MET B O 1
ATOM 5378 N N . LEU B 1 273 ? 3.488 38.219 8.625 1 95.94 273 LEU B N 1
ATOM 5379 C CA . LEU B 1 273 ? 2.504 38.969 7.848 1 95.94 273 LEU B CA 1
ATOM 5380 C C . LEU B 1 273 ? 1.433 39.562 8.758 1 95.94 273 LEU B C 1
ATOM 5382 O O . LEU B 1 273 ? 0.932 38.875 9.656 1 95.94 273 LEU B O 1
ATOM 5386 N N . GLN B 1 274 ? 1.125 40.844 8.602 1 96.25 274 GLN B N 1
ATOM 5387 C CA . GLN B 1 274 ? -0.017 41.438 9.297 1 96.25 274 GLN B CA 1
ATOM 5388 C C . GLN B 1 274 ? -1.32 41.125 8.562 1 96.25 274 GLN B C 1
ATOM 5390 O O . GLN B 1 274 ? -1.633 41.781 7.555 1 96.25 274 GLN B O 1
ATOM 5395 N N . MET B 1 275 ? -2.035 40.281 9.086 1 97.69 275 MET B N 1
ATOM 5396 C CA . MET B 1 275 ? -3.293 39.875 8.477 1 97.69 275 MET B CA 1
ATOM 5397 C C . MET B 1 275 ? -4.426 40.812 8.859 1 97.69 275 MET B C 1
ATOM 5399 O O . MET B 1 275 ? -4.824 40.875 10.023 1 97.69 275 MET B O 1
ATOM 5403 N N . LYS B 1 276 ? -4.902 41.531 7.91 1 97.56 276 LYS B N 1
ATOM 5404 C CA . LYS B 1 276 ? -6.07 42.375 8.133 1 97.56 276 LYS B CA 1
ATOM 5405 C C . LYS B 1 276 ? -7.352 41.562 8.156 1 97.56 276 LYS B C 1
ATOM 5407 O O . LYS B 1 276 ? -7.516 40.625 7.355 1 97.56 276 LYS B O 1
ATOM 5412 N N . LEU B 1 277 ? -8.164 41.844 9.055 1 97.69 277 LEU B N 1
ATOM 5413 C CA . LEU B 1 277 ? -9.477 41.219 9.133 1 97.69 277 LEU B CA 1
ATOM 5414 C C . LEU B 1 277 ? -10.555 42.125 8.562 1 97.69 277 LEU B C 1
ATOM 5416 O O . LEU B 1 277 ? -10.312 43.312 8.32 1 97.69 277 LEU B O 1
ATOM 5420 N N . LYS B 1 278 ? -11.641 41.531 8.219 1 96.75 278 LYS B N 1
ATOM 5421 C CA . LYS B 1 278 ? -12.797 42.344 7.852 1 96.75 278 LYS B CA 1
ATOM 5422 C C . LYS B 1 278 ? -13.148 43.344 8.969 1 96.75 278 LYS B C 1
ATOM 5424 O O . LYS B 1 278 ? -13.023 43 10.156 1 96.75 278 LYS B O 1
ATOM 5429 N N . ASP B 1 279 ? -13.664 44.438 8.594 1 97.44 279 ASP B N 1
ATOM 5430 C CA . ASP B 1 279 ? -14.008 45.469 9.57 1 97.44 279 ASP B CA 1
ATOM 5431 C C . ASP B 1 279 ? -15.172 45 10.453 1 97.44 279 ASP B C 1
ATOM 5433 O O . ASP B 1 279 ? -16.078 44.312 9.992 1 97.44 279 ASP B O 1
ATOM 5437 N N . ILE B 1 280 ? -15.07 45.469 11.711 1 97.44 280 ILE B N 1
ATOM 5438 C CA . ILE B 1 280 ? -16.219 45.281 12.586 1 97.44 280 ILE B CA 1
ATOM 5439 C C . ILE B 1 280 ? -17.406 46.094 12.039 1 97.44 280 ILE B C 1
ATOM 5441 O O . ILE B 1 280 ? -17.312 47.312 11.859 1 97.44 280 ILE B O 1
ATOM 5445 N N . PRO B 1 281 ? -18.453 45.438 11.75 1 97 281 PRO B N 1
ATOM 5446 C CA . PRO B 1 281 ? -19.609 46.156 11.195 1 97 281 PRO B CA 1
ATOM 5447 C C . PRO B 1 281 ? -20.406 46.906 12.258 1 97 281 PRO B C 1
ATOM 5449 O O . PRO B 1 281 ? -19.984 47 13.414 1 97 281 PRO B O 1
ATOM 5452 N N . GLU B 1 282 ? -21.547 47.469 11.773 1 97.5 282 GLU B N 1
ATOM 5453 C CA . GLU B 1 282 ? -22.438 48.156 12.695 1 97.5 282 GLU B CA 1
ATOM 5454 C C . GLU B 1 282 ? -23.125 47.188 13.656 1 97.5 282 GLU B C 1
ATOM 5456 O O . GLU B 1 282 ? -23.188 46 13.383 1 97.5 282 GLU B O 1
ATOM 5461 N N . ILE B 1 283 ? -23.625 47.719 14.766 1 96.56 283 ILE B N 1
ATOM 5462 C CA . ILE B 1 283 ? -24.109 46.969 15.906 1 96.56 283 ILE B CA 1
ATOM 5463 C C . ILE B 1 283 ? -25.188 45.969 15.438 1 96.56 283 ILE B C 1
ATOM 5465 O O . ILE B 1 283 ? -25.234 44.844 15.906 1 96.56 283 ILE B O 1
ATOM 5469 N N . ASP B 1 284 ? -26.031 46.375 14.562 1 96.75 284 ASP B N 1
ATOM 5470 C CA . ASP B 1 284 ? -27.109 45.5 14.094 1 96.75 284 ASP B CA 1
ATOM 5471 C C . ASP B 1 284 ? -26.562 44.281 13.367 1 96.75 284 ASP B C 1
ATOM 5473 O O . ASP B 1 284 ? -27.078 43.188 13.516 1 96.75 284 ASP B O 1
ATOM 5477 N N . GLU B 1 285 ? -25.562 44.562 12.586 1 96 285 GLU B N 1
ATOM 5478 C CA . GLU B 1 285 ? -24.938 43.438 11.859 1 96 285 GLU B CA 1
ATOM 5479 C C . GLU B 1 285 ? -24.188 42.531 12.805 1 96 285 GLU B C 1
ATOM 5481 O O . GLU B 1 285 ? -24.141 41.312 12.586 1 96 285 GLU B O 1
ATOM 5486 N N . ILE B 1 286 ? -23.516 43.062 13.812 1 96.44 286 ILE B N 1
ATOM 5487 C CA . ILE B 1 286 ? -22.844 42.25 14.82 1 96.44 286 ILE B CA 1
ATOM 5488 C C . ILE B 1 286 ? -23.828 41.281 15.477 1 96.44 286 ILE B C 1
ATOM 5490 O O . ILE B 1 286 ? -23.562 40.094 15.609 1 96.44 286 ILE B O 1
ATOM 5494 N N . ARG B 1 287 ? -24.938 41.781 15.828 1 95.75 287 ARG B N 1
ATOM 5495 C CA . ARG B 1 287 ? -25.969 41 16.484 1 95.75 287 ARG B CA 1
ATOM 5496 C C . ARG B 1 287 ? -26.531 39.938 15.531 1 95.75 287 ARG B C 1
ATOM 5498 O O . ARG B 1 287 ? -26.828 38.812 15.945 1 95.75 287 ARG B O 1
ATOM 5505 N N . SER B 1 288 ? -26.672 40.375 14.328 1 94.94 288 SER B N 1
ATOM 5506 C CA . SER B 1 288 ? -27.156 39.438 13.328 1 94.94 288 SER B CA 1
ATOM 5507 C C . SER B 1 288 ? -26.188 38.25 13.148 1 94.94 288 SER B C 1
ATOM 5509 O O . SER B 1 288 ? -26.625 37.094 12.992 1 94.94 288 SER B O 1
ATOM 5511 N N . MET B 1 289 ? -24.906 38.594 13.086 1 93.69 289 MET B N 1
ATOM 5512 C CA . MET B 1 289 ? -23.891 37.531 12.977 1 93.69 289 MET B CA 1
ATOM 5513 C C . MET B 1 289 ? 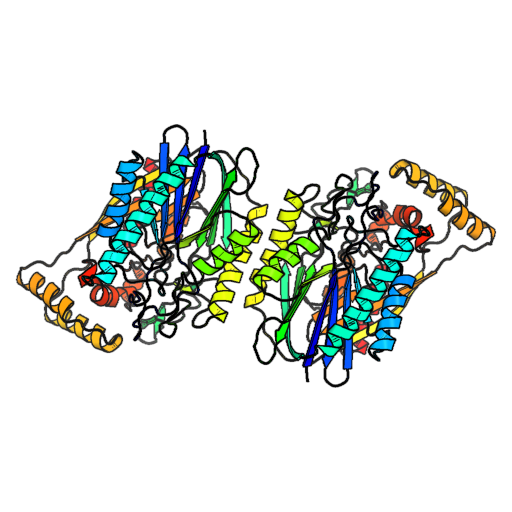-24 36.562 14.133 1 93.69 289 MET B C 1
ATOM 5515 O O . MET B 1 289 ? -23.938 35.344 13.922 1 93.69 289 MET B O 1
ATOM 5519 N N . ALA B 1 290 ? -24.141 37 15.328 1 94.88 290 ALA B N 1
ATOM 5520 C CA . ALA B 1 290 ? -24.281 36.188 16.516 1 94.88 290 ALA B CA 1
ATOM 5521 C C . ALA B 1 290 ? -25.531 35.312 16.438 1 94.88 290 ALA B C 1
ATOM 5523 O O . ALA B 1 290 ? -25.484 34.094 16.766 1 94.88 290 ALA B O 1
ATOM 5524 N N . GLN B 1 291 ? -26.594 35.875 16.047 1 93.19 291 GLN B N 1
ATOM 5525 C CA . GLN B 1 291 ? -27.859 35.156 15.945 1 93.19 291 GLN B CA 1
ATOM 5526 C C . GLN B 1 291 ? -27.766 34.031 14.914 1 93.19 291 GLN B C 1
ATOM 5528 O O . GLN B 1 291 ? -28.312 32.938 15.133 1 93.19 291 GLN B O 1
ATOM 5533 N N . LEU B 1 292 ? -27.203 34.375 13.875 1 88.75 292 LEU B N 1
ATOM 5534 C CA . LEU B 1 292 ? -27.047 33.375 12.828 1 88.75 292 LEU B CA 1
ATOM 5535 C C . LEU B 1 292 ? -26.219 32.188 13.328 1 88.75 292 LEU B C 1
ATOM 5537 O O . LEU B 1 292 ? -26.547 31.031 13.047 1 88.75 292 LEU B O 1
ATOM 5541 N N . ALA B 1 293 ? -25.094 32.438 13.961 1 89.19 293 ALA B N 1
ATOM 5542 C CA . ALA B 1 293 ? -24.234 31.391 14.508 1 89.19 293 ALA B CA 1
ATOM 5543 C C . ALA B 1 293 ? -25 30.531 15.516 1 89.19 293 ALA B C 1
ATOM 5545 O O . ALA B 1 293 ? -24.844 29.312 15.547 1 89.19 293 ALA B O 1
ATOM 5546 N N . GLU B 1 294 ? -25.781 31.172 16.375 1 91.44 294 GLU B N 1
ATOM 5547 C CA . GLU B 1 294 ? -26.594 30.438 17.359 1 91.44 294 GLU B CA 1
ATOM 5548 C C . GLU B 1 294 ? -27.594 29.531 16.672 1 91.44 294 GLU B C 1
ATOM 5550 O O . GLU B 1 294 ? -27.781 28.375 17.078 1 91.44 294 GLU B O 1
ATOM 5555 N N . LYS B 1 295 ? -28.219 30.031 15.727 1 87.94 295 LYS B N 1
ATOM 5556 C CA . LYS B 1 295 ? -29.266 29.281 15.031 1 87.94 295 LYS B CA 1
ATOM 5557 C C . LYS B 1 295 ? -28.672 28.125 14.227 1 87.94 295 LYS B C 1
ATOM 5559 O O . LYS B 1 295 ? -29.203 27.016 14.234 1 87.94 295 LYS B O 1
ATOM 5564 N N . GLN B 1 296 ? -27.594 28.359 13.609 1 81.19 296 GLN B N 1
ATOM 5565 C CA . GLN B 1 296 ? -27.031 27.391 12.672 1 81.19 296 GLN B CA 1
ATOM 5566 C C . GLN B 1 296 ? -26.188 26.359 13.406 1 81.19 296 GLN B C 1
ATOM 5568 O O . GLN B 1 296 ? -26.141 25.188 13 1 81.19 296 GLN B O 1
ATOM 5573 N N . TRP B 1 297 ? -25.531 26.703 14.516 1 80.25 297 TRP B N 1
ATOM 5574 C CA . TRP B 1 297 ? -24.562 25.797 15.117 1 80.25 297 TRP B CA 1
ATOM 5575 C C . TRP B 1 297 ? -24.891 25.531 16.578 1 80.25 297 TRP B C 1
ATOM 5577 O O . TRP B 1 297 ? -24.203 24.75 17.25 1 80.25 297 TRP B O 1
ATOM 5587 N N . GLY B 1 298 ? -25.859 26.203 17.047 1 81.88 298 GLY B N 1
ATOM 5588 C CA . GLY B 1 298 ? -26.266 26 18.422 1 81.88 298 GLY B CA 1
ATOM 5589 C C . GLY B 1 298 ? -25.203 26.359 19.438 1 81.88 298 GLY B C 1
ATOM 5590 O O . GLY B 1 298 ? -25.047 25.703 20.453 1 81.88 298 GLY B O 1
ATOM 5591 N N . VAL B 1 299 ? -24.406 27.391 19.109 1 83.19 299 VAL B N 1
ATOM 5592 C CA . VAL B 1 299 ? -23.297 27.766 19.984 1 83.19 299 VAL B CA 1
ATOM 5593 C C . VAL B 1 299 ? -23.656 29.016 20.781 1 83.19 299 VAL B C 1
ATOM 5595 O O . VAL B 1 299 ? -24.516 29.797 20.344 1 83.19 299 VAL B O 1
ATOM 5598 N N . ASN B 1 300 ? -23.094 29.094 21.922 1 88.31 300 ASN B N 1
ATOM 5599 C CA . ASN B 1 300 ? -23.203 30.312 22.703 1 88.31 300 ASN B CA 1
ATOM 5600 C C . ASN B 1 300 ? -22.297 31.422 22.172 1 88.31 300 ASN B C 1
ATOM 5602 O O . ASN B 1 300 ? -21.078 31.25 22.094 1 88.31 300 ASN B O 1
ATOM 5606 N N . THR B 1 301 ? -22.859 32.562 21.812 1 94.25 301 THR B N 1
ATOM 5607 C CA . THR B 1 301 ? -22.109 33.625 21.156 1 94.25 301 THR B CA 1
ATOM 5608 C C . THR B 1 301 ? -21.906 34.812 22.109 1 94.25 301 THR B C 1
ATOM 5610 O O . THR B 1 301 ? -21.422 35.844 21.688 1 94.25 301 THR B O 1
ATOM 5613 N N . ASP B 1 302 ? -22.234 34.625 23.328 1 94.25 302 ASP B N 1
ATOM 5614 C CA . ASP B 1 302 ? -22.25 35.719 24.281 1 94.25 302 ASP B CA 1
ATOM 5615 C C . ASP B 1 302 ? -20.859 36.344 24.422 1 94.25 302 ASP B C 1
ATOM 5617 O O . ASP B 1 302 ? -20.719 37.562 24.422 1 94.25 302 ASP B O 1
ATOM 5621 N N . GLU B 1 303 ? -19.969 35.562 24.641 1 94.44 303 GLU B N 1
ATOM 5622 C CA . GLU B 1 303 ? -18.609 36.062 24.859 1 94.44 303 GLU B CA 1
ATOM 5623 C C . GLU B 1 303 ? -18.094 36.812 23.641 1 94.44 303 GLU B C 1
ATOM 5625 O O . GLU B 1 303 ? -17.516 37.906 23.766 1 94.44 303 GLU B O 1
ATOM 5630 N N . TRP B 1 304 ? -18.266 36.281 22.5 1 96.25 304 TRP B N 1
ATOM 5631 C CA . TRP B 1 304 ? -17.844 36.906 21.266 1 96.25 304 TRP B CA 1
ATOM 5632 C C . TRP B 1 304 ? -18.547 38.25 21.094 1 96.25 304 TRP B C 1
ATOM 5634 O O . TRP B 1 304 ? -17.906 39.281 20.766 1 96.25 304 TRP B O 1
ATOM 5644 N N . LEU B 1 305 ? -19.875 38.219 21.312 1 96.62 305 LEU B N 1
ATOM 5645 C CA . LEU B 1 305 ? -20.688 39.438 21.188 1 96.62 305 LEU B CA 1
ATOM 5646 C C . LEU B 1 305 ? -20.172 40.5 22.125 1 96.62 305 LEU B C 1
ATOM 5648 O O . LEU B 1 305 ? -20.047 41.656 21.734 1 96.62 305 LEU B O 1
ATOM 5652 N N . ALA B 1 306 ? -19.938 40.094 23.328 1 96.69 306 ALA B N 1
ATOM 5653 C CA . ALA B 1 306 ? -19.469 41.062 24.328 1 96.69 306 ALA B CA 1
ATOM 5654 C C . ALA B 1 306 ? -18.141 41.688 23.891 1 96.69 306 ALA B C 1
ATOM 5656 O O . ALA B 1 306 ? -17.969 42.906 24 1 96.69 306 ALA B O 1
ATOM 5657 N N . ILE B 1 307 ? -17.234 40.938 23.438 1 97 307 ILE B N 1
ATOM 5658 C CA . ILE B 1 307 ? -15.906 41.406 23.078 1 97 307 ILE B CA 1
ATOM 5659 C C . ILE B 1 307 ? -16 42.312 21.859 1 97 307 ILE B C 1
ATOM 5661 O O . ILE B 1 307 ? -15.414 43.406 21.859 1 97 307 ILE B O 1
ATOM 5665 N N . VAL B 1 308 ? -16.719 41.969 20.844 1 97.56 308 VAL B N 1
ATOM 5666 C CA . VAL B 1 308 ? -16.812 42.719 19.594 1 97.56 308 VAL B CA 1
ATOM 5667 C C . VAL B 1 308 ? -17.562 44.031 19.828 1 97.56 308 VAL B C 1
ATOM 5669 O O . VAL B 1 308 ? -17.188 45.062 19.297 1 97.56 308 VAL B O 1
ATOM 5672 N N . LEU B 1 309 ? -18.625 43.938 20.656 1 97.12 309 LEU B N 1
ATOM 5673 C CA . LEU B 1 309 ? -19.375 45.156 20.969 1 97.12 309 LEU B CA 1
ATOM 5674 C C . LEU B 1 309 ? -18.531 46.125 21.766 1 97.12 309 LEU B C 1
ATOM 5676 O O . LEU B 1 309 ? -18.641 47.344 21.578 1 97.12 309 LEU B O 1
ATOM 5680 N N . GLU B 1 310 ? -17.797 45.594 22.672 1 97.5 310 GLU B N 1
ATOM 5681 C CA . GLU B 1 310 ? -16.891 46.438 23.422 1 97.5 310 GLU B CA 1
ATOM 5682 C C . GLU B 1 310 ? -15.898 47.156 22.5 1 97.5 310 GLU B C 1
ATOM 5684 O O . GLU B 1 310 ? -15.648 48.344 22.641 1 97.5 310 GLU B O 1
ATOM 5689 N N . LYS B 1 311 ? -15.328 46.406 21.609 1 97.06 311 LYS B N 1
ATOM 5690 C CA . LYS B 1 311 ? -14.414 47 20.641 1 97.06 311 LYS B CA 1
ATOM 5691 C C . LYS B 1 311 ? -15.125 48.062 19.797 1 97.06 311 LYS B C 1
ATOM 5693 O O . LYS B 1 311 ? -14.547 49.094 19.469 1 97.06 311 LYS B O 1
ATOM 5698 N N . TYR B 1 312 ? -16.312 47.75 19.359 1 97 312 TYR B N 1
ATOM 5699 C CA . TYR B 1 312 ? -17.109 48.688 18.609 1 97 312 TYR B CA 1
ATOM 5700 C C . TYR B 1 312 ? -17.328 49.969 19.391 1 97 312 TYR B C 1
ATOM 5702 O O . TYR B 1 312 ? -17.172 51.062 18.844 1 97 312 TYR B O 1
ATOM 5710 N N . ARG B 1 313 ? -17.656 49.875 20.641 1 97.31 313 ARG B N 1
ATOM 5711 C CA . ARG B 1 313 ? -17.922 51.031 21.5 1 97.31 313 ARG B CA 1
ATOM 5712 C C . ARG B 1 313 ? -16.656 51.875 21.688 1 97.31 313 ARG B C 1
ATOM 5714 O O . ARG B 1 313 ? -16.734 53.094 21.828 1 97.31 313 ARG B O 1
ATOM 5721 N N . GLN B 1 314 ? -15.586 51.25 21.688 1 97.69 314 GLN B N 1
ATOM 5722 C CA . GLN B 1 314 ? -14.305 51.906 21.844 1 97.69 314 GLN B CA 1
ATOM 5723 C C . GLN B 1 314 ? -13.867 52.562 20.531 1 97.69 314 GLN B C 1
ATOM 5725 O O . GLN B 1 314 ? -12.812 53.188 20.469 1 97.69 314 GLN B O 1
ATOM 5730 N N . GLY B 1 315 ? -14.602 52.375 19.516 1 96.88 315 GLY B N 1
ATOM 5731 C CA . GLY B 1 315 ? -14.305 52.969 18.234 1 96.88 315 GLY B CA 1
ATOM 5732 C C . GLY B 1 315 ? -13.344 52.156 17.391 1 96.88 315 GLY B C 1
ATOM 5733 O O . GLY B 1 315 ? -12.867 52.594 16.359 1 96.88 315 GLY B O 1
ATOM 5734 N N . ILE B 1 316 ? -13.008 50.938 17.875 1 97.19 316 ILE B N 1
ATOM 5735 C CA . ILE B 1 316 ? -12.109 50.062 17.141 1 97.19 316 ILE B CA 1
ATOM 5736 C C . ILE B 1 316 ? -12.891 49.312 16.047 1 97.19 316 ILE B C 1
ATOM 5738 O O . ILE B 1 316 ? -13.789 48.531 16.344 1 97.19 316 ILE B O 1
ATOM 5742 N N . ARG B 1 317 ? -12.578 49.562 14.766 1 96.56 317 ARG B N 1
ATOM 5743 C CA . ARG B 1 317 ? -13.289 48.938 13.656 1 96.56 317 ARG B CA 1
ATOM 5744 C C . ARG B 1 317 ? -12.359 48 12.875 1 96.56 317 ARG B C 1
ATOM 5746 O O . ARG B 1 317 ? -12.82 47.031 12.25 1 96.56 317 ARG B O 1
ATOM 5753 N N . LYS B 1 318 ? -11.156 48.375 12.844 1 97.44 318 LYS B N 1
ATOM 5754 C CA . LYS B 1 318 ? -10.156 47.625 12.102 1 97.44 318 LYS B CA 1
ATOM 5755 C C . LYS B 1 318 ? -9.336 46.75 13.031 1 97.44 318 LYS B C 1
ATOM 5757 O O . LYS B 1 318 ? -8.844 47.188 14.062 1 97.44 318 LYS B O 1
ATOM 5762 N N . LEU B 1 319 ? -9.266 45.5 12.656 1 96.69 319 LEU B N 1
ATOM 5763 C CA . LEU B 1 319 ? -8.5 44.531 13.43 1 96.69 319 LEU B CA 1
ATOM 5764 C C . LEU B 1 319 ? -7.391 43.906 12.586 1 96.69 319 LEU B C 1
ATOM 5766 O O . LEU B 1 319 ? -7.508 43.812 11.367 1 96.69 319 LEU B O 1
ATOM 5770 N N . ARG B 1 320 ? -6.324 43.562 13.18 1 96.88 320 ARG B N 1
ATOM 5771 C CA . ARG B 1 320 ? -5.199 42.875 12.562 1 96.88 320 ARG B CA 1
ATOM 5772 C C . ARG B 1 320 ? -4.648 41.781 13.492 1 96.88 320 ARG B C 1
ATOM 5774 O O . ARG B 1 320 ? -4.73 41.906 14.719 1 96.88 320 ARG B O 1
ATOM 5781 N N . ILE B 1 321 ? -4.117 40.75 12.922 1 96.69 321 ILE B N 1
ATOM 5782 C CA . ILE B 1 321 ? -3.453 39.688 13.648 1 96.69 321 ILE B CA 1
ATOM 5783 C C . ILE B 1 321 ? -2.113 39.375 12.992 1 96.69 321 ILE B C 1
ATOM 5785 O O . ILE B 1 321 ? -2.008 39.344 11.766 1 96.69 321 ILE B O 1
ATOM 5789 N N . ASP B 1 322 ? -1.091 39.219 13.773 1 96.38 322 ASP B N 1
ATOM 5790 C CA . ASP B 1 322 ? 0.197 38.781 13.258 1 96.38 322 ASP B CA 1
ATOM 5791 C C . ASP B 1 322 ? 0.133 37.312 12.828 1 96.38 322 ASP B C 1
ATOM 5793 O O . ASP B 1 322 ? -0.263 36.438 13.609 1 96.38 322 ASP B O 1
ATOM 5797 N N . LEU B 1 323 ? 0.5 37.094 11.641 1 97.69 323 LEU B N 1
ATOM 5798 C CA . LEU B 1 323 ? 0.474 35.75 11.07 1 97.69 323 LEU B CA 1
ATOM 5799 C C . LEU B 1 323 ? 1.863 35.312 10.609 1 97.69 323 LEU B C 1
ATOM 5801 O O . LEU B 1 323 ? 2.469 36 9.766 1 97.69 323 LEU B O 1
ATOM 5805 N N . GLU B 1 324 ? 2.348 34.25 11.141 1 98.38 324 GLU B N 1
ATOM 5806 C CA . GLU B 1 324 ? 3.645 33.719 10.727 1 98.38 324 GLU B CA 1
ATOM 5807 C C . GLU B 1 324 ? 3.504 32.812 9.523 1 98.38 324 GLU B C 1
ATOM 5809 O O . GLU B 1 324 ? 2.621 31.938 9.5 1 98.38 324 GLU B O 1
ATOM 5814 N N . VAL B 1 325 ? 4.312 33 8.523 1 98.19 325 VAL B N 1
ATOM 5815 C CA . VAL B 1 325 ? 4.504 32.094 7.41 1 98.19 325 VAL B CA 1
ATOM 5816 C C . VAL B 1 325 ? 5.91 31.5 7.461 1 98.19 325 VAL B C 1
ATOM 5818 O O . VAL B 1 325 ? 6.895 32.219 7.543 1 98.19 325 VAL B O 1
ATOM 5821 N N . GLN B 1 326 ? 5.988 30.188 7.465 1 98.12 326 GLN B N 1
ATOM 5822 C CA . GLN B 1 326 ? 7.293 29.531 7.547 1 98.12 326 GLN B CA 1
ATOM 5823 C C . GLN B 1 326 ? 7.484 28.531 6.406 1 98.12 326 GLN B C 1
ATOM 5825 O O . GLN B 1 326 ? 6.539 27.859 6 1 98.12 326 GLN B O 1
ATOM 5830 N N . LEU B 1 327 ? 8.672 28.469 5.895 1 97.62 327 LEU B N 1
ATOM 5831 C CA . LEU B 1 327 ? 9.062 27.578 4.812 1 97.62 327 LEU B CA 1
ATOM 5832 C C . LEU B 1 327 ? 10.18 26.641 5.266 1 97.62 327 LEU B C 1
ATOM 5834 O O . LEU B 1 327 ? 11.188 27.078 5.824 1 97.62 327 LEU B O 1
ATOM 5838 N N . PHE B 1 328 ? 9.961 25.344 5.203 1 97.81 328 PHE B N 1
ATOM 5839 C CA . PHE B 1 328 ? 10.93 24.281 5.43 1 97.81 328 PHE B CA 1
ATOM 5840 C C . PHE B 1 328 ? 11.305 23.594 4.113 1 97.81 328 PHE B C 1
ATOM 5842 O O . PHE B 1 328 ? 10.445 23.078 3.412 1 97.81 328 PHE B O 1
ATOM 5849 N N . GLN B 1 329 ? 12.57 23.625 3.75 1 97.25 329 GLN B N 1
ATOM 5850 C CA . GLN B 1 329 ? 13.023 23.047 2.484 1 97.25 329 GLN B CA 1
ATOM 5851 C C . GLN B 1 329 ? 14.156 22.047 2.701 1 97.25 329 GLN B C 1
ATOM 5853 O O . GLN B 1 329 ? 15.078 22.312 3.477 1 97.25 329 GLN B O 1
ATOM 5858 N N . VAL B 1 330 ? 14.062 20.953 2.164 1 97.88 330 VAL B N 1
ATOM 5859 C CA . VAL B 1 330 ? 15.133 19.969 2.031 1 97.88 330 VAL B CA 1
ATOM 5860 C C . VAL B 1 330 ? 15.336 19.625 0.558 1 97.88 330 VAL B C 1
ATOM 5862 O O . VAL B 1 330 ? 14.445 19.062 -0.08 1 97.88 330 VAL B O 1
ATOM 5865 N N . ASN B 1 331 ? 16.469 19.938 0.01 1 97.06 331 ASN B N 1
ATOM 5866 C CA . ASN B 1 331 ? 16.766 19.719 -1.402 1 97.06 331 ASN B CA 1
ATOM 5867 C C . ASN B 1 331 ? 15.672 20.281 -2.299 1 97.06 331 ASN B C 1
ATOM 5869 O O . ASN B 1 331 ? 15.344 21.469 -2.217 1 97.06 331 ASN B O 1
ATOM 5873 N N . ASP B 1 332 ? 14.953 19.453 -3.094 1 94.81 332 ASP B N 1
ATOM 5874 C CA . ASP B 1 332 ? 14.055 19.953 -4.133 1 94.81 332 ASP B CA 1
ATOM 5875 C C . ASP B 1 332 ? 12.633 20.125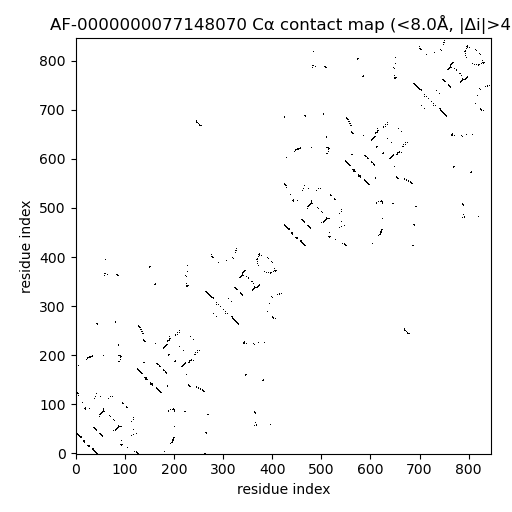 -3.594 1 94.81 332 ASP B C 1
ATOM 5877 O O . ASP B 1 332 ? 11.805 20.781 -4.227 1 94.81 332 ASP B O 1
ATOM 5881 N N . GLY B 1 333 ? 12.391 19.594 -2.473 1 97.69 333 GLY B N 1
ATOM 5882 C CA . GLY B 1 333 ? 11.055 19.672 -1.905 1 97.69 333 GLY B CA 1
ATOM 5883 C C . GLY B 1 333 ? 10.945 20.656 -0.764 1 97.69 333 GLY B C 1
ATOM 5884 O O . GLY B 1 333 ? 11.953 21.031 -0.155 1 97.69 333 GLY B O 1
ATOM 5885 N N . MET B 1 334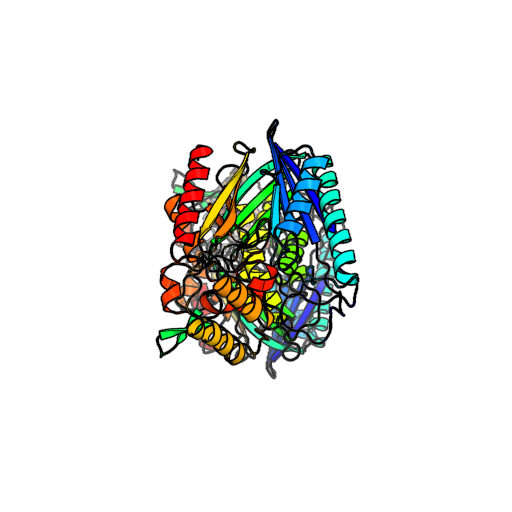 ? 9.695 21.125 -0.499 1 97.56 334 MET B N 1
ATOM 5886 C CA . MET B 1 334 ? 9.477 22.094 0.576 1 97.56 334 MET B CA 1
ATOM 5887 C C . MET B 1 334 ? 8.055 21.984 1.118 1 97.56 334 MET B C 1
ATOM 5889 O O . MET B 1 334 ? 7.156 21.5 0.429 1 97.56 334 MET B O 1
ATOM 5893 N N . PHE B 1 335 ? 7.984 22.391 2.303 1 98.5 335 PHE B N 1
ATOM 5894 C CA . PHE B 1 335 ? 6.703 22.578 2.979 1 98.5 335 PHE B CA 1
ATOM 5895 C C . PHE B 1 335 ? 6.609 23.969 3.598 1 98.5 335 PHE B C 1
ATOM 5897 O O . PHE B 1 335 ? 7.484 24.375 4.367 1 98.5 335 PHE B O 1
ATOM 5904 N N . SER B 1 336 ? 5.598 24.719 3.225 1 98.31 336 SER B N 1
ATOM 5905 C CA . SER B 1 336 ? 5.27 25.969 3.891 1 98.31 336 SER B CA 1
ATOM 5906 C C . SER B 1 336 ? 3.938 25.875 4.625 1 98.31 336 SER B C 1
ATOM 5908 O O . SER B 1 336 ? 3.059 25.109 4.234 1 98.31 336 SER B O 1
ATOM 5910 N N . GLY B 1 337 ? 3.857 26.609 5.652 1 98.31 337 GLY B N 1
ATOM 5911 C CA . GLY B 1 337 ? 2.629 26.516 6.426 1 98.31 337 GLY B CA 1
ATOM 5912 C C . GLY B 1 337 ? 2.324 27.766 7.223 1 98.31 337 GLY B C 1
ATOM 5913 O O . GLY B 1 337 ? 3.094 28.734 7.191 1 98.31 337 GLY B O 1
ATOM 5914 N N . ILE B 1 338 ? 1.17 27.797 7.805 1 98.75 338 ILE B N 1
ATOM 5915 C CA . ILE B 1 338 ? 0.65 28.891 8.617 1 98.75 338 ILE B CA 1
ATOM 5916 C C . ILE B 1 338 ? -0.131 28.328 9.805 1 98.75 338 ILE B C 1
ATOM 5918 O O . ILE B 1 338 ? -0.534 27.172 9.789 1 98.75 338 ILE B O 1
ATOM 5922 N N . PRO B 1 339 ? -0.325 29.156 10.828 1 98.44 339 PRO B N 1
ATOM 5923 C CA . PRO B 1 339 ? -1.117 28.688 11.969 1 98.44 339 PRO B CA 1
ATOM 5924 C C . PRO B 1 339 ? -2.621 28.828 11.734 1 98.44 339 PRO B C 1
ATOM 5926 O O . PRO B 1 339 ? -3.346 29.297 12.617 1 98.44 339 PRO B O 1
ATOM 5929 N N . MET B 1 340 ? -3.137 28.438 10.609 1 98.25 340 MET B N 1
ATOM 5930 C CA . MET B 1 340 ? -4.543 28.469 10.219 1 98.25 340 MET B CA 1
ATOM 5931 C C . MET B 1 340 ? -4.926 27.219 9.438 1 98.25 340 MET B C 1
ATOM 5933 O O . MET B 1 340 ? -4.113 26.312 9.281 1 98.25 340 MET B O 1
ATOM 5937 N N . GLU B 1 341 ? -6.148 27.141 9 1 98.19 341 GLU B N 1
ATOM 5938 C CA . GLU B 1 341 ? -6.637 26.109 8.102 1 98.19 341 GLU B CA 1
ATOM 5939 C C . GLU B 1 341 ? -6.93 26.672 6.711 1 98.19 341 GLU B C 1
ATOM 5941 O O . GLU B 1 341 ? -8.07 27.016 6.41 1 98.19 341 GLU B O 1
ATOM 5946 N N . PRO B 1 342 ? -5.934 26.656 5.871 1 98.56 342 PRO B N 1
ATOM 5947 C CA . PRO B 1 342 ? -6.152 27.203 4.527 1 98.56 342 PRO B CA 1
ATOM 5948 C C . PRO B 1 342 ? -6.922 26.234 3.621 1 98.56 342 PRO B C 1
ATOM 5950 O O . PRO B 1 342 ? -6.969 25.031 3.889 1 98.56 342 PRO B O 1
ATOM 5953 N N . PHE B 1 343 ? -7.516 26.844 2.588 1 98.62 343 PHE B N 1
ATOM 5954 C CA . PHE B 1 343 ? -8.219 26.047 1.591 1 98.62 343 PHE B CA 1
ATOM 5955 C C . PHE B 1 343 ? -7.238 25.453 0.579 1 98.62 343 PHE B C 1
ATOM 5957 O O . PHE B 1 343 ? -6.156 26.016 0.361 1 98.62 343 PHE B O 1
ATOM 5964 N N . SER B 1 344 ? -7.641 24.344 -0.046 1 98.56 344 SER B N 1
ATOM 5965 C CA . SER B 1 344 ? -6.789 23.578 -0.957 1 98.56 344 SER B CA 1
ATOM 5966 C C . SER B 1 344 ? -6.336 24.438 -2.135 1 98.56 344 SER B C 1
ATOM 5968 O O . SER B 1 344 ? -5.234 24.25 -2.652 1 98.56 344 SER B O 1
ATOM 5970 N N . GLU B 1 345 ? -7.18 25.406 -2.518 1 98.44 345 GLU B N 1
ATOM 5971 C CA . GLU B 1 345 ? -6.848 26.266 -3.65 1 98.44 345 GLU B CA 1
ATOM 5972 C C . GLU B 1 345 ? -5.539 27.016 -3.414 1 98.44 345 GLU B C 1
ATOM 5974 O O . GLU B 1 345 ? -4.781 27.266 -4.355 1 98.44 345 GLU B O 1
ATOM 5979 N N . THR B 1 346 ? -5.312 27.359 -2.174 1 98.5 346 THR B N 1
ATOM 5980 C CA . THR B 1 346 ? -4.105 28.109 -1.851 1 98.5 346 THR B CA 1
ATOM 5981 C C . THR B 1 346 ? -2.863 27.25 -2.055 1 98.5 346 THR B C 1
ATOM 5983 O O . THR B 1 346 ? -1.853 27.719 -2.582 1 98.5 346 THR B O 1
ATOM 5986 N N . ALA B 1 347 ? -2.896 26 -1.618 1 98.56 347 ALA B N 1
ATOM 5987 C CA . ALA B 1 347 ? -1.785 25.062 -1.812 1 98.56 347 ALA B CA 1
ATOM 5988 C C . ALA B 1 347 ? -1.492 24.875 -3.297 1 98.56 347 ALA B C 1
ATOM 5990 O O . ALA B 1 347 ? -0.329 24.828 -3.705 1 98.56 347 ALA B O 1
ATOM 5991 N N . LEU B 1 348 ? -2.547 24.703 -4.078 1 98.5 348 LEU B N 1
ATOM 5992 C CA . LEU B 1 348 ? -2.383 24.484 -5.512 1 98.5 348 LEU B CA 1
ATOM 5993 C C . LEU B 1 348 ? -1.839 25.734 -6.199 1 98.5 348 LEU B C 1
ATOM 5995 O O . LEU B 1 348 ? -1.021 25.625 -7.117 1 98.5 348 LEU B O 1
ATOM 5999 N N . ALA B 1 349 ? -2.311 26.891 -5.742 1 97.88 349 ALA B N 1
ATOM 6000 C CA . ALA B 1 349 ? -1.776 28.141 -6.273 1 97.88 349 ALA B CA 1
ATOM 6001 C C . ALA B 1 349 ? -0.281 28.266 -5.992 1 97.88 349 ALA B C 1
ATOM 6003 O O . ALA B 1 349 ? 0.476 28.75 -6.832 1 97.88 349 ALA B O 1
ATOM 6004 N N . MET B 1 350 ? 0.111 27.875 -4.836 1 97 350 MET B N 1
ATOM 6005 C CA . MET B 1 350 ? 1.518 27.922 -4.445 1 97 350 MET B CA 1
ATOM 6006 C C . MET B 1 350 ? 2.359 27.016 -5.344 1 97 350 MET B C 1
ATOM 6008 O O . MET B 1 350 ? 3.402 27.438 -5.848 1 97 350 MET B O 1
ATOM 6012 N N . LYS B 1 351 ? 1.946 25.75 -5.516 1 97.12 351 LYS B N 1
ATOM 6013 C CA . LYS B 1 351 ? 2.621 24.797 -6.379 1 97.12 351 LYS B CA 1
ATOM 6014 C C . LYS B 1 351 ? 2.764 25.328 -7.801 1 97.12 351 LYS B C 1
ATOM 6016 O O . LYS B 1 351 ? 3.824 25.203 -8.414 1 97.12 351 LYS B O 1
ATOM 6021 N N . GLU B 1 352 ? 1.674 25.906 -8.297 1 97.5 352 GLU B N 1
ATOM 6022 C CA . GLU B 1 352 ? 1.668 26.453 -9.648 1 97.5 352 GLU B CA 1
ATOM 6023 C C . GLU B 1 352 ? 2.615 27.641 -9.781 1 97.5 352 GLU B C 1
ATOM 6025 O O . GLU B 1 352 ? 3.354 27.75 -10.758 1 97.5 352 GLU B O 1
ATOM 6030 N N . SER B 1 353 ? 2.598 28.469 -8.789 1 96.12 353 SER B N 1
ATOM 6031 C CA . SER B 1 353 ? 3.443 29.672 -8.805 1 96.12 353 SER B CA 1
ATOM 6032 C C . SER B 1 353 ? 4.922 29.297 -8.766 1 96.12 353 SER B C 1
ATOM 6034 O O . SER B 1 353 ? 5.746 29.922 -9.43 1 96.12 353 SER B O 1
ATOM 6036 N N . LEU B 1 354 ? 5.23 28.281 -8.023 1 95.56 354 LEU B N 1
ATOM 6037 C CA . LEU B 1 354 ? 6.617 27.859 -7.855 1 95.56 354 LEU B CA 1
ATOM 6038 C C . LEU B 1 354 ? 7.023 26.875 -8.953 1 95.56 354 LEU B C 1
ATOM 6040 O O . LEU B 1 354 ? 8.203 26.562 -9.102 1 95.56 354 LEU B O 1
ATOM 6044 N N . GLN B 1 355 ? 6.023 26.391 -9.719 1 96.12 355 GLN B N 1
ATOM 6045 C CA . GLN B 1 355 ? 6.246 25.375 -10.742 1 96.12 355 GLN B CA 1
ATOM 6046 C C . GLN B 1 355 ? 7.031 24.203 -10.18 1 96.12 355 GLN B C 1
ATOM 6048 O O . GLN B 1 355 ? 8.031 23.781 -10.758 1 96.12 355 GLN B O 1
ATOM 6053 N N . ASN B 1 356 ? 6.609 23.781 -9.031 1 97.12 356 ASN B N 1
ATOM 6054 C CA . ASN B 1 356 ? 7.262 22.703 -8.289 1 97.12 356 ASN B CA 1
ATOM 6055 C C . ASN B 1 356 ? 6.246 21.766 -7.652 1 97.12 356 ASN B C 1
ATOM 6057 O O . ASN B 1 356 ? 5.562 22.141 -6.695 1 97.12 356 ASN B O 1
ATOM 6061 N N . GLU B 1 357 ? 6.168 20.516 -8.086 1 97.75 357 GLU B N 1
ATOM 6062 C CA . GLU B 1 357 ? 5.219 19.516 -7.609 1 97.75 357 GLU B CA 1
ATOM 6063 C C . GLU B 1 357 ? 5.5 19.125 -6.164 1 97.75 357 GLU B C 1
ATOM 6065 O O . GLU B 1 357 ? 4.637 18.562 -5.484 1 97.75 357 GLU B O 1
ATOM 6070 N N . LEU B 1 358 ? 6.734 19.469 -5.738 1 98 358 LEU B N 1
ATOM 6071 C CA . LEU B 1 358 ? 7.133 19.094 -4.387 1 98 358 LEU B CA 1
ATOM 6072 C C . LEU B 1 358 ? 6.977 20.266 -3.428 1 98 358 LEU B C 1
ATOM 6074 O O . LEU B 1 358 ? 7.488 20.234 -2.309 1 98 358 LEU B O 1
ATOM 6078 N N . ALA B 1 359 ? 6.293 21.344 -3.852 1 98.06 359 ALA B N 1
ATOM 6079 C CA . ALA B 1 359 ? 5.977 22.484 -2.982 1 98.06 359 ALA B CA 1
ATOM 6080 C C . ALA B 1 359 ? 4.641 22.266 -2.275 1 98.06 359 ALA B C 1
ATOM 6082 O O . ALA B 1 359 ? 3.584 22.594 -2.82 1 98.06 359 ALA B O 1
ATOM 6083 N N . PHE B 1 360 ? 4.684 21.859 -1.08 1 98.62 360 PHE B N 1
ATOM 6084 C CA . PHE B 1 360 ? 3.479 21.609 -0.295 1 98.62 360 PHE B CA 1
ATOM 6085 C C . PHE B 1 360 ? 3.172 22.797 0.615 1 98.62 360 PHE B C 1
ATOM 6087 O O . PHE B 1 360 ? 4.078 23.531 1.017 1 98.62 360 PHE B O 1
ATOM 6094 N N . PHE B 1 361 ? 1.906 22.984 0.861 1 98.62 361 PHE B N 1
ATOM 6095 C CA . PHE B 1 361 ? 1.419 24.031 1.734 1 98.62 361 PHE B CA 1
ATOM 6096 C C . PHE B 1 361 ? 0.328 23.516 2.662 1 98.62 361 PHE B C 1
ATOM 6098 O O . PHE B 1 361 ? -0.541 22.75 2.24 1 98.62 361 PHE B O 1
ATOM 6105 N N . GLY B 1 362 ? 0.522 23.859 3.908 1 97.75 362 GLY B N 1
ATOM 6106 C CA . GLY B 1 362 ? -0.471 23.328 4.836 1 97.75 362 GLY B CA 1
ATOM 6107 C C . GLY B 1 362 ? -0.746 24.266 6 1 97.75 362 GLY B C 1
ATOM 6108 O O . GLY B 1 362 ? -0.343 25.438 5.977 1 97.75 362 GLY B O 1
ATOM 6109 N N . GLY B 1 363 ? -1.611 23.766 6.922 1 97.19 363 GLY B N 1
ATOM 6110 C CA . GLY B 1 363 ? -2.023 24.5 8.109 1 97.19 363 GLY B CA 1
ATOM 6111 C C . GLY B 1 363 ? -1.58 23.828 9.406 1 97.19 363 GLY B C 1
ATOM 6112 O O . GLY B 1 363 ? -0.68 22.984 9.398 1 97.19 363 GLY B O 1
ATOM 6113 N N . TYR B 1 364 ? -2.086 24.406 10.508 1 96.75 364 TYR B N 1
ATOM 6114 C CA . TYR B 1 364 ? -1.812 23.844 11.828 1 96.75 364 TYR B CA 1
ATOM 6115 C C . TYR B 1 364 ? -0.321 23.891 12.133 1 96.75 364 TYR B C 1
ATOM 6117 O O . TYR B 1 364 ? 0.225 22.953 12.719 1 96.75 364 TYR B O 1
ATOM 6125 N N . MET B 1 365 ? 0.322 24.828 11.555 1 98.56 365 MET B N 1
ATOM 6126 C CA . MET B 1 365 ? 1.762 24.969 11.758 1 98.56 365 MET B CA 1
ATOM 6127 C C . MET B 1 365 ? 2.076 26.125 12.688 1 98.56 365 MET B C 1
ATOM 6129 O O . MET B 1 365 ? 1.571 27.234 12.492 1 98.56 365 MET B O 1
ATOM 6133 N N . ASN B 1 366 ? 2.828 25.922 13.695 1 98.69 366 ASN B N 1
ATOM 6134 C CA . ASN B 1 366 ? 3.311 26.906 14.656 1 98.69 366 ASN B CA 1
ATOM 6135 C C . ASN B 1 366 ? 2.156 27.594 15.383 1 98.69 366 ASN B C 1
ATOM 6137 O O . ASN B 1 366 ? 2.227 28.781 15.688 1 98.69 366 ASN B O 1
ATOM 6141 N N . GLY B 1 367 ? 1.096 26.875 15.547 1 97.56 367 GLY B N 1
ATOM 6142 C CA . GLY B 1 367 ? -0.055 27.375 16.281 1 97.56 367 GLY B CA 1
ATOM 6143 C C . GLY B 1 367 ? -1.358 27.234 15.523 1 97.56 367 GLY B C 1
ATOM 6144 O O . GLY B 1 367 ? -1.401 26.609 14.461 1 97.56 367 GLY B O 1
ATOM 6145 N N . TYR B 1 368 ? -2.404 27.797 16.109 1 97.12 368 TYR B N 1
ATOM 6146 C CA . TYR B 1 368 ? -3.727 27.734 15.492 1 97.12 368 TYR B CA 1
ATOM 6147 C C . TYR B 1 368 ? -4.492 29.031 15.695 1 97.12 368 TYR B C 1
ATOM 6149 O O . TYR B 1 368 ? -4.574 29.547 16.812 1 97.12 368 TYR B O 1
ATOM 6157 N N . LEU B 1 369 ? -5.117 29.547 14.594 1 96.69 369 LEU B N 1
ATOM 6158 C CA . LEU B 1 369 ? -5.852 30.797 14.664 1 96.69 369 LEU B CA 1
ATOM 6159 C C . LEU B 1 369 ? -7.27 30.625 14.125 1 96.69 369 LEU B C 1
ATOM 6161 O O . LEU B 1 369 ? -8.188 31.344 14.555 1 96.69 369 LEU B O 1
ATOM 6165 N N . GLY B 1 370 ? -7.457 29.797 13.211 1 96.31 370 GLY B N 1
ATOM 6166 C CA . GLY B 1 370 ? -8.742 29.656 12.547 1 96.31 370 GLY B CA 1
ATOM 6167 C C . GLY B 1 370 ? -8.625 29.297 11.078 1 96.31 370 GLY B C 1
ATOM 6168 O O . GLY B 1 370 ? -7.617 28.719 10.656 1 96.31 370 GLY B O 1
ATOM 6169 N N . TYR B 1 371 ? -9.648 29.547 10.289 1 97.31 371 TYR B N 1
ATOM 6170 C CA . TYR B 1 371 ? -9.695 29.188 8.875 1 97.31 371 TYR B CA 1
ATOM 6171 C C . TYR B 1 371 ? -9.195 30.328 8 1 97.31 371 TYR B C 1
ATOM 6173 O O . TYR B 1 371 ? -9.289 31.5 8.383 1 97.31 371 TYR B O 1
ATOM 6181 N N . LEU B 1 372 ? -8.68 29.953 6.867 1 97.81 372 LEU B N 1
ATOM 6182 C CA . LEU B 1 372 ? -8.297 30.922 5.836 1 97.81 372 LEU B CA 1
ATOM 6183 C C . LEU B 1 372 ? -8.922 30.547 4.492 1 97.81 372 LEU B C 1
ATOM 6185 O O . LEU B 1 372 ? -8.312 29.828 3.707 1 97.81 372 LEU B O 1
ATOM 6189 N N . PRO B 1 373 ? -10.07 31.109 4.156 1 97.69 373 PRO B N 1
ATOM 6190 C CA . PRO B 1 373 ? -10.711 30.875 2.859 1 97.69 373 PRO B CA 1
ATOM 6191 C C . PRO B 1 373 ? -10.023 31.609 1.718 1 97.69 373 PRO B C 1
ATOM 6193 O O . PRO B 1 373 ? -9.18 32.469 1.961 1 97.69 373 PRO B O 1
ATOM 6196 N N . THR B 1 374 ? -10.328 31.219 0.536 1 97.38 374 THR B N 1
ATOM 6197 C CA . THR B 1 374 ? -9.914 31.969 -0.638 1 97.38 374 THR B CA 1
ATOM 6198 C C . THR B 1 374 ? -10.93 33.062 -0.972 1 97.38 374 THR B C 1
ATOM 6200 O O . THR B 1 374 ? -12.086 32.969 -0.551 1 97.38 374 THR B O 1
ATOM 6203 N N . LYS B 1 375 ? -10.523 33.969 -1.749 1 97 375 LYS B N 1
ATOM 6204 C CA . LYS B 1 375 ? -11.328 35.125 -2.084 1 97 375 LYS B CA 1
ATOM 6205 C C . LYS B 1 375 ? -12.688 34.719 -2.635 1 97 375 LYS B C 1
ATOM 6207 O O . LYS B 1 375 ? -13.719 35.25 -2.191 1 97 375 LYS B O 1
ATOM 6212 N N . ASP B 1 376 ? -12.727 33.75 -3.498 1 95.25 376 ASP B N 1
ATOM 6213 C CA . ASP B 1 376 ? -13.938 33.375 -4.219 1 95.25 376 ASP B CA 1
ATOM 6214 C C . ASP B 1 376 ? -14.953 32.719 -3.277 1 95.25 376 ASP B C 1
ATOM 6216 O O . ASP B 1 376 ? -16.156 32.719 -3.568 1 95.25 376 ASP B O 1
ATOM 6220 N N . GLU B 1 377 ? -14.523 32.312 -2.152 1 96 377 GLU B N 1
ATOM 6221 C CA . GLU B 1 377 ? -15.391 31.516 -1.281 1 96 377 GLU B CA 1
ATOM 6222 C C . GLU B 1 377 ? -16.172 32.406 -0.32 1 96 377 GLU B C 1
ATOM 6224 O O . GLU B 1 377 ? -17.141 31.984 0.298 1 96 377 GLU B O 1
ATOM 6229 N N . TYR B 1 378 ? -15.797 33.688 -0.185 1 95.62 378 TYR B N 1
ATOM 6230 C CA . TYR B 1 378 ? -16.469 34.594 0.723 1 95.62 378 TYR B CA 1
ATOM 6231 C C . TYR B 1 378 ? -17.906 34.844 0.287 1 95.62 378 TYR B C 1
ATOM 6233 O O . TYR B 1 378 ? -18.797 35.031 1.125 1 95.62 378 TYR B O 1
ATOM 6241 N N . ALA B 1 379 ? -18.078 34.812 -1.02 1 94.62 379 ALA B N 1
ATOM 6242 C CA . ALA B 1 379 ? -19.406 35.062 -1.558 1 94.62 379 ALA B CA 1
ATOM 6243 C C . ALA B 1 379 ? -20.391 33.969 -1.138 1 94.62 379 ALA B C 1
ATOM 6245 O O . ALA B 1 379 ? -21.594 34.219 -1.042 1 94.62 379 ALA B O 1
ATOM 6246 N N . TYR B 1 380 ? -19.844 32.781 -0.829 1 94.69 380 TYR B N 1
ATOM 6247 C CA . TYR B 1 380 ? -20.703 31.641 -0.532 1 94.69 380 TYR B CA 1
ATOM 6248 C C . TYR B 1 380 ? -20.906 31.5 0.971 1 94.69 380 TYR B C 1
ATOM 6250 O O . TYR B 1 380 ? -21.781 30.734 1.412 1 94.69 380 TYR B O 1
ATOM 6258 N N . GLY B 1 381 ? -20.109 32.219 1.808 1 93.5 381 GLY B N 1
ATOM 6259 C CA . GLY B 1 381 ? -20.234 32.125 3.252 1 93.5 381 GLY B CA 1
ATOM 6260 C C . GLY B 1 381 ? -19.953 30.719 3.779 1 93.5 381 GLY B C 1
ATOM 6261 O O . GLY B 1 381 ? -18.953 30.094 3.393 1 93.5 381 GLY B O 1
ATOM 6262 N N . GLY B 1 382 ? -20.812 30.312 4.711 1 92 382 GLY B N 1
ATOM 6263 C CA . GLY B 1 382 ? -20.625 29 5.301 1 92 382 GLY B CA 1
ATOM 6264 C C . GLY B 1 382 ? -19.812 29.031 6.578 1 92 382 GLY B C 1
ATOM 6265 O O . GLY B 1 382 ? -19.438 30.109 7.062 1 92 382 GLY B O 1
ATOM 6266 N N . TYR B 1 383 ? -19.484 27.906 7.082 1 91.69 383 TYR B N 1
ATOM 6267 C CA . TYR B 1 383 ? -18.844 27.734 8.383 1 91.69 383 TYR B CA 1
ATOM 6268 C C . TYR B 1 383 ? -17.469 28.391 8.398 1 91.69 383 TYR B C 1
ATOM 6270 O O . TYR B 1 383 ? -17.188 29.219 9.266 1 91.69 383 TYR B O 1
ATOM 6278 N N . GLU B 1 384 ? -16.625 28.047 7.461 1 94.62 384 GLU B N 1
ATOM 6279 C CA . GLU B 1 384 ? -15.219 28.453 7.453 1 94.62 384 GLU B CA 1
ATOM 6280 C C . GLU B 1 384 ? -15.086 29.953 7.328 1 94.62 384 GLU B C 1
ATOM 6282 O O . GLU B 1 384 ? -14.156 30.547 7.875 1 94.62 384 GLU B O 1
ATOM 6287 N N . VAL B 1 385 ? -16.062 30.547 6.656 1 92.19 385 VAL B N 1
ATOM 6288 C CA . VAL B 1 385 ? -15.977 31.969 6.332 1 92.19 385 VAL B CA 1
ATOM 6289 C C . VAL B 1 385 ? -16.656 32.781 7.43 1 92.19 385 VAL B C 1
ATOM 6291 O O . VAL B 1 385 ? -16.078 33.75 7.938 1 92.19 385 VAL B O 1
ATOM 6294 N N . GLU B 1 386 ? -17.781 32.344 7.848 1 90.12 386 GLU B N 1
ATOM 6295 C CA . GLU B 1 386 ? -18.625 33.219 8.656 1 90.12 386 GLU B CA 1
ATOM 6296 C C . GLU B 1 386 ? -18.656 32.75 10.109 1 90.12 386 GLU B C 1
ATOM 6298 O O . GLU B 1 386 ? -18.672 33.594 11.023 1 90.12 386 GLU B O 1
ATOM 6303 N N . LEU B 1 387 ? -18.578 31.531 10.383 1 89.44 387 LEU B N 1
ATOM 6304 C CA . LEU B 1 387 ? -18.891 31.031 11.719 1 89.44 387 LEU B CA 1
ATOM 6305 C C . LEU B 1 387 ? -17.609 30.812 12.523 1 89.44 387 LEU B C 1
ATOM 6307 O O . LEU B 1 387 ? -17.609 30.953 13.75 1 89.44 387 LEU B O 1
ATOM 6311 N N . SER B 1 388 ? -16.594 30.469 11.844 1 90.25 388 SER B N 1
ATOM 6312 C CA . SER B 1 388 ? -15.352 30.094 12.516 1 90.25 388 SER B CA 1
ATOM 6313 C C . SER B 1 388 ? -14.875 31.203 13.445 1 90.25 388 SER B C 1
ATOM 6315 O O . SER B 1 388 ? -14.5 30.938 14.594 1 90.25 388 SER B O 1
ATOM 6317 N N . PRO B 1 389 ? -14.891 32.469 13.062 1 91.31 389 PRO B N 1
ATOM 6318 C CA . PRO B 1 389 ? -14.43 33.531 13.961 1 91.31 389 PRO B CA 1
ATOM 6319 C C . PRO B 1 389 ? -15.281 33.656 15.219 1 91.31 389 PRO B C 1
ATOM 6321 O O . PRO B 1 389 ? -14.766 33.969 16.297 1 91.31 389 PRO B O 1
ATOM 6324 N N . ILE B 1 390 ? -16.547 33.375 15.102 1 91.75 390 ILE B N 1
ATOM 6325 C CA . ILE B 1 390 ? -17.469 33.469 16.234 1 91.75 390 ILE B CA 1
ATOM 6326 C C . ILE B 1 390 ? -17.219 32.344 17.203 1 91.75 390 ILE B C 1
ATOM 6328 O O . ILE B 1 390 ? -17.234 32.531 18.422 1 91.75 390 ILE B O 1
ATOM 6332 N N . VAL B 1 391 ? -16.969 31.234 16.656 1 86.31 391 VAL B N 1
ATOM 6333 C CA . VAL B 1 391 ? -16.859 30.031 17.469 1 86.31 391 VAL B CA 1
ATOM 6334 C C . VAL B 1 391 ? -15.5 30 18.156 1 86.31 391 VAL B C 1
ATOM 6336 O O . VAL B 1 391 ? -15.414 29.688 19.344 1 86.31 391 VAL B O 1
ATOM 6339 N N . TYR B 1 392 ? -14.398 30.422 17.484 1 88 392 TYR B N 1
ATOM 6340 C CA . TYR B 1 392 ? -13.055 30.203 18.031 1 88 392 TYR B CA 1
ATOM 6341 C C . TYR B 1 392 ? -12.359 31.547 18.281 1 88 392 TYR B C 1
ATOM 6343 O O . TYR B 1 392 ? -11.312 31.594 18.922 1 88 392 TYR B O 1
ATOM 6351 N N . GLY B 1 393 ? -12.945 32.594 17.812 1 91.94 393 GLY B N 1
ATOM 6352 C CA . GLY B 1 393 ? -12.297 33.906 17.875 1 91.94 393 GLY B CA 1
ATOM 6353 C C . GLY B 1 393 ? -11.977 34.375 19.281 1 91.94 393 GLY B C 1
ATOM 6354 O O . GLY B 1 393 ? -10.977 35.031 19.516 1 91.94 393 GLY B O 1
ATOM 6355 N N . THR B 1 394 ? -12.828 34 20.219 1 91.31 394 THR B N 1
ATOM 6356 C CA . THR B 1 394 ? -12.609 34.438 21.594 1 91.31 394 THR B CA 1
ATOM 6357 C C . THR B 1 394 ? -11.352 33.781 22.172 1 91.31 394 THR B C 1
ATOM 6359 O O . THR B 1 394 ? -10.734 34.344 23.094 1 91.31 394 THR B O 1
ATOM 6362 N N . VAL B 1 395 ? -10.953 32.688 21.609 1 90.44 395 VAL B N 1
ATOM 6363 C CA . VAL B 1 395 ? -9.789 31.938 22.109 1 90.44 395 VAL B CA 1
ATOM 6364 C C . VAL B 1 395 ? -8.562 32.281 21.266 1 90.44 395 VAL B C 1
ATOM 6366 O O . VAL B 1 395 ? -7.449 32.406 21.797 1 90.44 395 VAL B O 1
ATOM 6369 N N . THR B 1 396 ? -8.695 32.625 19.984 1 94.19 396 THR B N 1
ATOM 6370 C CA . THR B 1 396 ? -7.566 32.781 19.078 1 94.19 396 THR B CA 1
ATOM 6371 C C . THR B 1 396 ? -7.375 34.25 18.719 1 94.19 396 THR B C 1
ATOM 6373 O O . THR B 1 396 ? -6.383 34.594 18.078 1 94.19 396 THR B O 1
ATOM 6376 N N . ASN B 1 397 ? -8.359 35.062 19.078 1 93.12 397 ASN B N 1
ATOM 6377 C CA . ASN B 1 397 ? -8.383 36.5 18.797 1 93.12 397 ASN B CA 1
ATOM 6378 C C . ASN B 1 397 ? -8.773 36.781 17.359 1 93.12 397 ASN B C 1
ATOM 6380 O O . ASN B 1 397 ? -8.766 37.938 16.922 1 93.12 397 ASN B O 1
ATOM 6384 N N . LEU B 1 398 ? -9.055 35.75 16.609 1 96.25 398 LEU B N 1
ATOM 6385 C CA . LEU B 1 398 ? -9.594 35.969 15.266 1 96.25 398 LEU B CA 1
ATOM 6386 C C . LEU B 1 398 ? -11.094 36.25 15.32 1 96.25 398 LEU B C 1
ATOM 6388 O O . LEU B 1 398 ? -11.906 35.406 14.953 1 96.25 398 LEU B O 1
ATOM 6392 N N . LEU B 1 399 ? -11.43 37.469 15.594 1 96.62 399 LEU B N 1
ATOM 6393 C CA . LEU B 1 399 ? -12.789 37.844 15.961 1 96.62 399 LEU B CA 1
ATOM 6394 C C . LEU B 1 399 ? -13.625 38.156 14.719 1 96.62 399 LEU B C 1
ATOM 6396 O O . LEU B 1 399 ? -14.852 38.188 14.797 1 96.62 399 LEU B O 1
ATOM 6400 N N . MET B 1 400 ? -13.008 38.438 13.656 1 96.81 400 MET B N 1
ATOM 6401 C CA . MET B 1 400 ? -13.625 38.688 12.352 1 96.81 400 MET B CA 1
ATOM 6402 C C . MET B 1 400 ? -12.945 37.875 11.266 1 96.81 400 MET B C 1
ATOM 6404 O O . MET B 1 400 ? -11.789 37.469 11.414 1 96.81 400 MET B O 1
ATOM 6408 N N . PRO B 1 401 ? -13.656 37.562 10.141 1 95.94 401 PRO B N 1
ATOM 6409 C CA . PRO B 1 401 ? -12.992 36.812 9.062 1 95.94 401 PRO B CA 1
ATOM 6410 C C . PRO B 1 401 ? -11.766 37.562 8.516 1 95.94 401 PRO B C 1
ATOM 6412 O O . PRO B 1 401 ? -11.719 38.781 8.531 1 95.94 401 PRO B O 1
ATOM 6415 N N . PRO B 1 402 ? -10.789 36.75 8.062 1 97.25 402 PRO B N 1
ATOM 6416 C CA . PRO B 1 402 ? -9.68 37.375 7.355 1 97.25 402 PRO B CA 1
ATOM 6417 C C . PRO B 1 402 ? -10.133 38.188 6.137 1 97.25 402 PRO B C 1
ATOM 6419 O O . PRO B 1 402 ? -11.18 37.906 5.555 1 97.25 402 PRO B O 1
ATOM 6422 N N . GLY B 1 403 ? -9.289 39.156 5.859 1 96.56 403 GLY B N 1
ATOM 6423 C CA . GLY B 1 403 ? -9.555 39.844 4.605 1 96.56 403 GLY B CA 1
ATOM 6424 C C . GLY B 1 403 ? -9.555 38.938 3.406 1 96.56 403 GLY B C 1
ATOM 6425 O O . GLY B 1 403 ? -8.906 37.875 3.42 1 96.56 403 GLY B O 1
ATOM 6426 N N . GLU B 1 404 ? -10.25 39.344 2.312 1 96.25 404 GLU B N 1
ATOM 6427 C CA . GLU B 1 404 ? -10.5 38.469 1.174 1 96.25 404 GLU B CA 1
ATOM 6428 C C . GLU B 1 404 ? -9.211 38.156 0.417 1 96.25 404 GLU B C 1
ATOM 6430 O O . GLU B 1 404 ? -9.102 37.125 -0.24 1 96.25 404 GLU B O 1
ATOM 6435 N N . ASN B 1 405 ? -8.203 38.938 0.569 1 96.31 405 ASN B N 1
ATOM 6436 C CA . ASN B 1 405 ? -7.008 38.781 -0.256 1 96.31 405 ASN B CA 1
ATOM 6437 C C . ASN B 1 405 ? -5.871 38.125 0.521 1 96.31 405 ASN B C 1
ATOM 6439 O O . ASN B 1 405 ? -4.75 38.031 0.017 1 96.31 405 ASN B O 1
ATOM 6443 N N . ILE B 1 406 ? -6.141 37.719 1.713 1 97.38 406 ILE B N 1
ATOM 6444 C CA . ILE B 1 406 ? -5.07 37.25 2.584 1 97.38 406 ILE B CA 1
ATOM 6445 C C . ILE B 1 406 ? -4.441 35.969 1.99 1 97.38 406 ILE B C 1
ATOM 6447 O O . ILE B 1 406 ? -3.223 35.812 2.029 1 97.38 406 ILE B O 1
ATOM 6451 N N . ALA B 1 407 ? -5.254 35.031 1.457 1 97.88 407 ALA B N 1
ATOM 6452 C CA . ALA B 1 407 ? -4.719 33.812 0.852 1 97.88 407 ALA B CA 1
ATOM 6453 C C . ALA B 1 407 ? -3.723 34.156 -0.256 1 97.88 407 ALA B C 1
ATOM 6455 O O . ALA B 1 407 ? -2.658 33.531 -0.348 1 97.88 407 ALA B O 1
ATOM 6456 N N . GLU B 1 408 ? -4.059 35.125 -1.098 1 97.56 408 GLU B N 1
ATOM 6457 C CA . GLU B 1 408 ? -3.178 35.531 -2.18 1 97.56 408 GLU B CA 1
ATOM 6458 C C . GLU B 1 408 ? -1.896 36.156 -1.635 1 97.56 408 GLU B C 1
ATOM 6460 O O . GLU B 1 408 ? -0.813 35.938 -2.186 1 97.56 408 GLU B O 1
ATOM 6465 N N . LEU B 1 409 ? -2.025 36.938 -0.593 1 97.44 409 LEU B N 1
ATOM 6466 C CA . LEU B 1 409 ? -0.872 37.594 0.024 1 97.44 409 LEU B CA 1
ATOM 6467 C C . LEU B 1 409 ? 0.091 36.531 0.593 1 97.44 409 LEU B C 1
ATOM 6469 O O . LEU B 1 409 ? 1.309 36.719 0.557 1 97.44 409 LEU B O 1
ATOM 6473 N N . ILE B 1 410 ? -0.448 35.531 1.14 1 97.5 410 ILE B N 1
ATOM 6474 C CA . ILE B 1 410 ? 0.379 34.469 1.711 1 97.5 410 ILE B CA 1
ATOM 6475 C C . ILE B 1 410 ? 1.162 33.781 0.601 1 97.5 410 ILE B C 1
ATOM 6477 O O . ILE B 1 410 ? 2.344 33.469 0.768 1 97.5 410 ILE B O 1
ATOM 6481 N N . VAL B 1 411 ? 0.485 33.469 -0.554 1 97.06 411 VAL B N 1
ATOM 6482 C CA . VAL B 1 411 ? 1.179 32.875 -1.689 1 97.06 411 VAL B CA 1
ATOM 6483 C C . VAL B 1 411 ? 2.352 33.75 -2.105 1 97.06 411 VAL B C 1
ATOM 6485 O O . VAL B 1 411 ? 3.461 33.281 -2.32 1 97.06 411 VAL B O 1
ATOM 6488 N N . LYS B 1 412 ? 2.088 35.031 -2.176 1 96 412 LYS B N 1
ATOM 6489 C CA . LYS B 1 412 ? 3.139 36 -2.533 1 96 412 LYS B CA 1
ATOM 6490 C C . LYS B 1 412 ? 4.262 35.969 -1.502 1 96 412 LYS B C 1
ATOM 6492 O O . LYS B 1 412 ? 5.441 36.062 -1.858 1 96 412 LYS B O 1
ATOM 6497 N N . LYS B 1 413 ? 3.873 35.969 -0.281 1 96 413 LYS B N 1
ATOM 6498 C CA . LYS B 1 413 ? 4.863 35.938 0.793 1 96 413 LYS B CA 1
ATOM 6499 C C . LYS B 1 413 ? 5.777 34.719 0.688 1 96 413 LYS B C 1
ATOM 6501 O O . LYS B 1 413 ? 6.988 34.844 0.895 1 96 413 LYS B O 1
ATOM 6506 N N . VAL B 1 414 ? 5.227 33.562 0.435 1 95 414 VAL B N 1
ATOM 6507 C CA . VAL B 1 414 ? 6.02 32.344 0.296 1 95 414 VAL B CA 1
ATOM 6508 C C . VAL B 1 414 ? 6.961 32.469 -0.898 1 95 414 VAL B C 1
ATOM 6510 O O . VAL B 1 414 ? 8.117 32.031 -0.833 1 95 414 VAL B O 1
ATOM 6513 N N . MET B 1 415 ? 6.469 33.031 -2.004 1 94.56 415 MET B N 1
ATOM 6514 C CA . MET B 1 415 ? 7.316 33.25 -3.168 1 94.56 415 MET B CA 1
ATOM 6515 C C . MET B 1 415 ? 8.5 34.156 -2.811 1 94.56 415 MET B C 1
ATOM 6517 O O . MET B 1 415 ? 9.625 33.906 -3.258 1 94.56 415 MET B O 1
ATOM 6521 N N . ASP B 1 416 ? 8.219 35.094 -2.02 1 93.5 416 ASP B N 1
ATOM 6522 C CA . ASP B 1 416 ? 9.281 36 -1.574 1 93.5 416 ASP B CA 1
ATOM 6523 C C . ASP B 1 416 ? 10.312 35.25 -0.729 1 93.5 416 ASP B C 1
ATOM 6525 O O . ASP B 1 416 ? 11.516 35.5 -0.857 1 93.5 416 ASP B O 1
ATOM 6529 N N . LEU B 1 417 ? 9.781 34.406 0.14 1 92.81 417 LEU B N 1
ATOM 6530 C CA . LEU B 1 417 ? 10.672 33.625 0.978 1 92.81 417 LEU B CA 1
ATOM 6531 C C . LEU B 1 417 ? 11.547 32.688 0.126 1 92.81 417 LEU B C 1
ATOM 6533 O O . LEU B 1 417 ? 12.727 32.5 0.422 1 92.81 417 LEU B O 1
ATOM 6537 N N . CYS B 1 418 ? 10.938 32.125 -0.892 1 91 418 CYS B N 1
ATOM 6538 C CA . CYS B 1 418 ? 11.688 31.234 -1.788 1 91 418 CYS B CA 1
ATOM 6539 C C . CYS B 1 418 ? 12.773 32 -2.523 1 91 418 CYS B C 1
ATOM 6541 O O . CYS B 1 418 ? 13.875 31.484 -2.734 1 91 418 CYS B O 1
ATOM 6543 N N . ASN B 1 419 ? 12.438 33.188 -2.926 1 85.06 419 ASN B N 1
ATOM 6544 C CA . ASN B 1 419 ? 13.414 34.031 -3.592 1 85.06 419 ASN B CA 1
ATOM 6545 C C . ASN B 1 419 ? 14.555 34.438 -2.65 1 85.06 419 ASN B C 1
ATOM 6547 O O . ASN B 1 419 ? 15.695 34.594 -3.086 1 85.06 419 ASN B O 1
ATOM 6551 N N . MET B 1 420 ? 14.219 34.562 -1.467 1 77.12 420 MET B N 1
ATOM 6552 C CA . MET B 1 420 ? 15.219 34.906 -0.468 1 77.12 420 MET B CA 1
ATOM 6553 C C . MET B 1 420 ? 16.219 33.781 -0.275 1 77.12 420 MET B C 1
ATOM 6555 O O . MET B 1 420 ? 17.391 34.031 0.052 1 77.12 420 MET B O 1
ATOM 6559 N N . VAL B 1 421 ? 15.68 32.594 -0.497 1 71.12 421 VAL B N 1
ATOM 6560 C CA . VAL B 1 421 ? 16.578 31.453 -0.283 1 71.12 421 VAL B CA 1
ATOM 6561 C C . VAL B 1 421 ? 17.031 30.891 -1.628 1 71.12 421 VAL B C 1
ATOM 6563 O O . VAL B 1 421 ? 17.641 29.828 -1.687 1 71.12 421 VAL B O 1
ATOM 6566 N N . LYS B 1 422 ? 17.062 31.641 -2.635 1 65.81 422 LYS B N 1
ATOM 6567 C CA . LYS B 1 422 ? 17.5 31.359 -3.994 1 65.81 422 LYS B CA 1
ATOM 6568 C C . LYS B 1 422 ? 16.938 30.031 -4.488 1 65.81 422 LYS B C 1
ATOM 6570 O O . LYS B 1 422 ? 17.688 29.125 -4.852 1 65.81 422 LYS B O 1
ATOM 6575 N N . LEU B 1 423 ? 15.602 30.016 -4.078 1 67.56 423 LEU B N 1
ATOM 6576 C CA . LEU B 1 423 ? 14.922 28.891 -4.723 1 67.56 423 LEU B CA 1
ATOM 6577 C C . LEU B 1 423 ? 14.438 29.281 -6.117 1 67.56 423 LEU B C 1
ATOM 6579 O O . LEU B 1 423 ? 14.078 30.438 -6.352 1 67.56 423 LEU B O 1
#

Solvent-accessible surface area (backbone atoms only — not comparable to full-atom values): 41392 Å² total; per-residue (Å²): 97,26,29,39,8,63,25,77,31,78,53,58,75,67,77,63,44,43,52,60,34,57,80,52,95,59,33,29,76,38,78,87,43,78,33,39,29,37,26,38,28,40,30,47,67,90,47,62,39,38,43,32,40,33,52,23,52,56,49,45,40,70,60,36,46,50,42,33,49,51,38,19,64,75,67,73,38,63,53,61,25,48,45,41,36,25,46,33,9,31,33,19,63,38,70,76,73,82,49,64,67,36,46,52,47,42,52,50,41,44,52,44,47,37,51,22,42,53,51,3,57,74,48,55,37,56,29,26,37,23,63,42,76,49,74,50,86,52,40,35,13,19,60,15,75,44,95,87,56,34,29,42,92,48,66,18,90,85,45,69,62,50,42,50,35,35,34,44,41,28,22,30,59,84,80,64,44,54,56,32,36,44,32,36,34,34,38,31,29,52,18,56,47,56,88,53,53,50,36,33,36,36,32,54,40,52,20,31,54,57,45,25,70,72,62,64,29,57,52,46,56,42,44,25,21,25,55,42,25,32,37,59,45,56,72,36,72,67,23,32,49,37,47,16,30,35,54,39,9,55,50,35,47,39,58,67,73,44,62,69,39,68,60,78,39,79,46,51,48,60,46,79,40,80,42,47,30,42,62,58,67,57,72,70,54,52,52,48,53,41,49,49,40,30,71,74,65,70,47,86,41,61,68,41,50,52,53,53,50,50,36,48,72,72,66,49,39,76,49,72,44,85,38,56,41,38,40,41,33,53,58,88,32,33,43,30,32,24,26,27,27,28,26,18,64,52,27,50,49,40,18,60,74,65,72,32,94,47,41,44,31,23,21,27,21,56,12,38,43,50,55,40,58,47,52,80,47,58,80,27,40,32,55,64,46,61,37,40,23,53,76,43,5,79,79,47,68,31,65,45,39,64,34,59,58,47,49,59,49,50,46,51,49,51,52,50,54,34,52,71,66,74,96,98,25,28,39,8,64,24,77,31,80,52,59,75,68,77,63,44,42,52,60,35,56,81,50,95,58,34,30,76,38,76,86,44,77,33,40,30,37,25,39,28,40,31,46,67,89,48,61,38,37,44,32,42,32,53,22,52,53,48,45,41,69,61,37,46,51,44,33,50,53,37,17,64,76,68,72,38,64,55,62,24,48,47,41,35,22,46,32,10,31,35,19,64,38,67,76,71,83,49,64,69,34,45,51,47,42,52,50,42,44,51,44,46,39,52,22,42,52,51,2,57,75,48,55,37,57,29,25,36,24,62,41,73,49,73,52,86,52,38,35,13,21,60,15,76,44,96,88,57,34,29,41,92,49,68,18,91,85,45,69,63,51,40,52,34,36,34,45,40,30,24,30,59,83,80,64,43,53,57,32,35,43,34,37,34,34,39,31,29,53,18,56,47,54,87,54,53,50,34,32,35,36,32,53,41,52,21,30,54,58,45,26,71,72,61,63,31,59,53,48,55,42,44,23,20,25,54,42,24,31,36,60,44,54,73,36,72,66,21,31,49,37,46,16,30,38,52,39,10,56,50,34,49,41,58,68,73,45,61,70,40,66,60,80,38,80,46,51,47,59,46,78,42,79,42,46,30,44,60,60,67,58,69,69,55,51,52,47,54,41,50,49,41,29,71,74,66,69,48,86,40,62,68,42,50,51,54,54,50,51,36,47,74,69,67,50,38,76,48,71,45,85,38,56,40,37,40,41,33,53,56,88,32,34,43,31,32,25,27,28,26,28,25,20,64,52,27,51,48,41,19,60,73,66,72,33,96,46,40,44,32,24,22,28,20,56,12,40,44,48,55,39,59,49,52,82,47,58,80,27,40,31,56,65,45,61,37,41,22,53,73,44,6,79,82,46,67,32,63,43,40,64,33,60,56,50,48,61,50,49,45,51,50,52,52,50,53,35,53,72,66,74,98

Radius of gyration: 31.49 Å; Cα contacts (8 Å, |Δi|>4): 2174; chains: 2; bounding box: 58×99×73 Å

Nearest PDB structures (foldseek):
  2zws-assembly1_A  TM=7.135E-01  e=1.462E-27  Pseudomonas aeruginosa
  2zxc-assembly1_A  TM=7.090E-01  e=8.743E-26  Pseudomonas aeruginosa
  4wgk-assembly1_A  TM=7.283E-01  e=3.285E-25  Homo sapiens
  4wgk-assembly2_B  TM=7.222E-01  e=1.596E-25  Homo sapiens
  6squ-assembly1_A  TM=3.259E-01  e=9.405E-01  Homo sapiens

Secondary structure (DSSP, 8-state):
-EEEEEEEEE-PPPTTPPBSSS--SS---B-SS--EEEEEEEEETTEEEEEEEESSS---HHHHHHHHHHHHHHHT--GGGEEEEE---TTSB---SS-HHHHHHHHHHHHHHHHHHHHHHHT-EEEEEEEEEEE---EEE-EEEPTTS-EEES--TTS----EEEEEEEEETTT--EEEEEEEE--BS--S-TT--B---HHHHHHHHHHHHHH-S-EEEEE-S-TTEEESS-SSHHHHHHHHHHHHHHHHHHGGGPPPB----EEEEEEEEEEEBPPP--HHHHHHHHHHHHHHH----HHHHHHHHHHHHTT----EEEEEEEEEEETTEEEEE-SSEE-HHHHHHHHHHHT-TTEEEESSBSS---EE--GGGGGG--IIIIIHHHHHHHHHS--SPBPTTHHHHHHHHHHHHHHHTT-/-EEEEEEEEE-PPPTTPPBSSS--SS---B-SS--EEEEEEEEETTEEEEEEEESSS---HHHHHHHHHHHHHHHT--GGGEEEEE---TTSB---SS-HHHHHHHHHHHHHHHHHHHHHHHT-EEEEEEEEEEE---EEE-EEEPTTS-EEES--TTS----EEEEEEEEETTT--EEEEEEEE--BS--S-TT--B---HHHHHHHHHHHHHH-S-EEEEE-S-TTEEESS-SSHHHHHHHHHHHHHHHHHHGGGPPPB----EEEEEEEEEEEBPPP--HHHHHHHHHHHHHHH----HHHHHHHHHHHHTT----EEEEEEEEEEETTEEEEE-SSEE-HHHHHHHHHHHT-TTEEEESSBSS---EE--GGGGGG--IIIIIHHHHHHHHHS--SPBPTTHHHHHHHHHHHHHHHTT-

Sequence (846 aa):
MSKVGICKVDITPPVGIDFVGYHRETGINNVEERIYGTVFVFEKDEMKTVFISIDNIGMLVEDTNMIRERVASRLHVPFERITVVYTHTHSGPETVGDNPLVQSYKTILVNNVVHGAITANNNLKLCEVGWGVTTGDIGVNRRERTCDGRAKMGTNIDGVVDKRIGMLAIRDAETKELSGILVFCTAHPNVLKGDSDELSADYPGMTREILEQIVNCPVIIVQGAAGNVNAKYRGSSEALKQMAYLLSGHVLTMLPTVTYSPIVNLRTVSSMLQMKLKDIPEIDEIRSMAQLAEKQWGVNTDEWLAIVLEKYRQGIRKLRIDLEVQLFQVNDGMFSGIPMEPFSETALAMKESLQNELAFFGGYMNGYLGYLPTKDEYAYGGYEVELSPIVYGTVTNLLMPPGENIAELIVKKVMDLCNMVKLMSKVGICKVDITPPVGIDFVGYHRETGINNVEERIYGTVFVFEKDEMKTVFISIDNIGMLVEDTNMIRERVASRLHVPFERITVVYTHTHSGPETVGDNPLVQSYKTILVNNVVHGAITANNNLKLCEVGWGVTTGDIGVNRRERTCDGRAKMGTNIDGVVDKRIGMLAIRDAETKELSGILVFCTAHPNVLKGDSDELSADYPGMTREILEQIVNCPVIIVQGAAGNVNAKYRGSSEALKQMAYLLSGHVLTMLPTVTYSPIVNLRTVSSMLQMKLKDIPEIDEIRSMAQLAEKQWGVNTDEWLAIVLEKYRQGIRKLRIDLEVQLFQVNDGMFSGIPMEPFSETALAMKESLQNELAFFGGYMNGYLGYLPTKDEYAYGGYEVELSPIVYGTVTNLLMPPGENIAELIVKKVMDLCNMVKL

InterPro domains:
  IPR031329 Neutral/alkaline non-lysosomal ceramidase, N-terminal [PF04734] (3-216)

Organism: Bacillus cereus (strain ATCC 14579 / DSM 31 / CCUG 7414 / JCM 2152 / NBRC 15305 / NCIMB 9373 / NCTC 2599 / NRRL B-3711) (NCBI:txid226900)